Protein AF-0000000076750745 (afdb_homodimer)

Nearest PDB structures (foldseek):
  6yj4-assembly1_P  TM=2.856E-01  e=3.333E-02  Yarrowia lipolytica
  6yj4-assembly1_P  TM=2.856E-01  e=1.230E-02  Yarrowia lipolytica
  8rx1-assembly1_V  TM=3.783E-01  e=1.691E+00  Homo sapiens
  8qv2-assembly1_a  TM=3.754E-01  e=8.139E+00  Saccharomyces cerevisiae

Organism: NCBI:txid927661

Structure (mmCIF, N/CA/C/O backbone):
data_AF-0000000076750745-model_v1
#
loop_
_entity.id
_entity.type
_entity.pdbx_description
1 polymer 'Uncharacterized protein'
#
loop_
_atom_site.group_PDB
_atom_site.id
_atom_site.type_symbol
_atom_site.label_atom_id
_atom_site.label_alt_id
_atom_site.label_comp_id
_atom_site.label_asym_id
_atom_site.label_entity_id
_atom_site.label_seq_id
_atom_site.pdbx_PDB_ins_code
_atom_site.Cartn_x
_atom_site.Cartn_y
_atom_site.Cartn_z
_atom_site.occupancy
_atom_site.B_iso_or_equiv
_atom_site.auth_seq_id
_atom_site.auth_comp_id
_atom_site.auth_asym_id
_atom_site.auth_atom_id
_atom_site.pdbx_PDB_model_num
ATOM 1 N N . MET A 1 1 ? 36.094 24.234 12.438 1 31.36 1 MET A N 1
ATOM 2 C CA . MET A 1 1 ? 34.812 23.719 12.922 1 31.36 1 MET A CA 1
ATOM 3 C C . MET A 1 1 ? 33.75 24.797 12.875 1 31.36 1 MET A C 1
ATOM 5 O O . MET A 1 1 ? 33.969 25.906 13.367 1 31.36 1 MET A O 1
ATOM 9 N N . ALA A 1 2 ? 32.938 24.812 12 1 45.97 2 ALA A N 1
ATOM 10 C CA . ALA A 1 2 ? 32 25.938 11.82 1 45.97 2 ALA A CA 1
ATOM 11 C C . ALA A 1 2 ? 31.406 26.375 13.148 1 45.97 2 ALA A C 1
ATOM 13 O O . ALA A 1 2 ? 30.969 25.531 13.938 1 45.97 2 ALA A O 1
ATOM 14 N N . ALA A 1 3 ? 31.625 27.594 13.664 1 58.84 3 ALA A N 1
ATOM 15 C CA . ALA A 1 3 ? 31.141 28.156 14.922 1 58.84 3 ALA A CA 1
ATOM 16 C C . ALA A 1 3 ? 29.672 27.828 15.133 1 58.84 3 ALA A C 1
ATOM 18 O O . ALA A 1 3 ? 28.859 27.906 14.195 1 58.84 3 ALA A O 1
ATOM 19 N N . GLU A 1 4 ? 29.344 27.234 16.266 1 75.62 4 GLU A N 1
ATOM 20 C CA . GLU A 1 4 ? 27.984 26.781 16.562 1 75.62 4 GLU A CA 1
ATOM 21 C C . GLU A 1 4 ? 27.031 27.953 16.75 1 75.62 4 GLU A C 1
ATOM 23 O O . GLU A 1 4 ? 27.422 28.984 17.312 1 75.62 4 GLU A O 1
ATOM 28 N N . ARG A 1 5 ? 25.906 27.906 16.234 1 85.19 5 ARG A N 1
ATOM 29 C CA . ARG A 1 5 ? 24.875 28.938 16.281 1 85.19 5 ARG A CA 1
ATOM 30 C C . ARG A 1 5 ? 24.422 29.203 17.719 1 85.19 5 ARG A C 1
ATOM 32 O O . ARG A 1 5 ? 24.344 28.266 18.531 1 85.19 5 ARG A O 1
ATOM 39 N N . HIS A 1 6 ? 24.266 30.484 18.094 1 91.25 6 HIS A N 1
ATOM 40 C CA . HIS A 1 6 ? 23.719 30.828 19.391 1 91.25 6 HIS A CA 1
ATOM 41 C C . HIS A 1 6 ? 22.203 30.906 19.344 1 91.25 6 HIS A C 1
ATOM 43 O O . HIS A 1 6 ? 21.609 30.922 18.25 1 91.25 6 HIS A O 1
ATOM 49 N N . GLY A 1 7 ? 21.562 30.906 20.641 1 94.88 7 GLY A N 1
ATOM 50 C CA . GLY A 1 7 ? 20.109 30.984 20.75 1 94.88 7 GLY A CA 1
ATOM 51 C C . GLY A 1 7 ? 19.484 29.688 21.25 1 94.88 7 GLY A C 1
ATOM 52 O O . GLY A 1 7 ? 20.125 28.938 21.984 1 94.88 7 GLY A O 1
ATOM 53 N N . VAL A 1 8 ? 18.25 29.5 20.922 1 96.88 8 VAL A N 1
ATOM 54 C CA . VAL A 1 8 ? 17.547 28.297 21.344 1 96.88 8 VAL A CA 1
ATOM 55 C C . VAL A 1 8 ? 18.047 27.094 20.547 1 96.88 8 VAL A C 1
ATOM 57 O O . VAL A 1 8 ? 18.016 27.109 19.312 1 96.88 8 VAL A O 1
ATOM 60 N N . ARG A 1 9 ? 18.531 26.062 21.297 1 96.94 9 ARG A N 1
ATOM 61 C CA . ARG A 1 9 ? 19.156 24.906 20.672 1 96.94 9 ARG A CA 1
ATOM 62 C C . ARG A 1 9 ? 18.703 23.609 21.328 1 96.94 9 ARG A C 1
ATOM 64 O O . ARG A 1 9 ? 18.328 23.594 22.5 1 96.94 9 ARG A O 1
ATOM 71 N N . PHE A 1 10 ? 18.766 22.547 20.5 1 97.62 10 PHE A N 1
ATOM 72 C CA . PHE A 1 10 ? 18.656 21.219 21.094 1 97.62 10 PHE A CA 1
ATOM 73 C C . PHE A 1 10 ? 19.812 20.984 22.078 1 97.62 10 PHE A C 1
ATOM 75 O O . PHE A 1 10 ? 20.875 21.594 21.953 1 97.62 10 PHE A O 1
ATOM 82 N N . PRO A 1 11 ? 19.578 20.156 23.094 1 96.25 11 PRO A N 1
ATOM 83 C CA . PRO A 1 11 ? 20.641 19.922 24.078 1 96.25 11 PRO A CA 1
ATOM 84 C C . PRO A 1 11 ? 21.828 19.156 23.469 1 96.25 11 PRO A C 1
ATOM 86 O O . PRO A 1 11 ? 21.656 18.312 22.594 1 96.25 11 PRO A O 1
ATOM 89 N N . ASP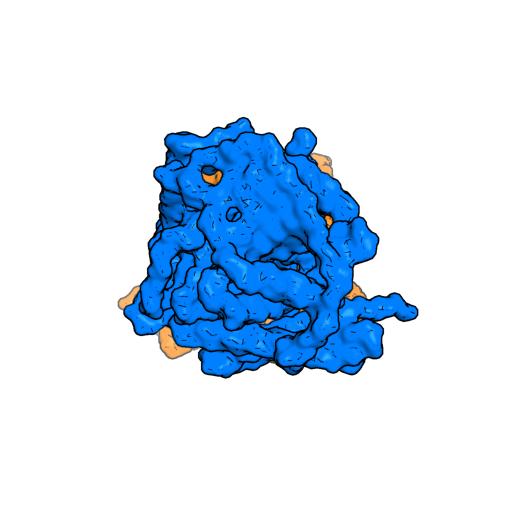 A 1 12 ? 22.922 19.5 23.969 1 93.12 12 ASP A N 1
ATOM 90 C CA . ASP A 1 12 ? 24.141 18.797 23.609 1 93.12 12 ASP A CA 1
ATOM 91 C C . ASP A 1 12 ? 24.391 17.594 24.531 1 93.12 12 ASP A C 1
ATOM 93 O O . ASP A 1 12 ? 24.625 17.781 25.719 1 93.12 12 ASP A O 1
ATOM 97 N N . VAL A 1 13 ? 24.219 16.469 23.969 1 90 13 VAL A N 1
ATOM 98 C CA . VAL A 1 13 ? 24.516 15.242 24.719 1 90 13 VAL A CA 1
ATOM 99 C C . VAL A 1 13 ? 25.766 14.578 24.156 1 90 13 VAL A C 1
ATOM 101 O O . VAL A 1 13 ? 25.734 14 23.062 1 90 13 VAL A O 1
ATOM 104 N N . ASP A 1 14 ? 26.844 14.555 24.875 1 89.25 14 ASP A N 1
ATOM 105 C CA . ASP A 1 14 ? 28.125 13.969 24.5 1 89.25 14 ASP A CA 1
ATOM 106 C C . ASP A 1 14 ? 28.594 14.516 23.141 1 89.25 14 ASP A C 1
ATOM 108 O O . ASP A 1 14 ? 28.984 13.75 22.266 1 89.25 14 ASP A O 1
ATOM 112 N N . GLY A 1 15 ? 28.422 15.742 23.031 1 87.75 15 GLY A N 1
ATOM 113 C CA . GLY A 1 15 ? 28.938 16.422 21.844 1 87.75 15 GLY A CA 1
ATOM 114 C C . GLY A 1 15 ? 28 16.359 20.656 1 87.75 15 GLY A C 1
ATOM 115 O O . GLY A 1 15 ? 28.328 16.844 19.578 1 87.75 15 GLY A O 1
ATOM 116 N N . ARG A 1 16 ? 26.906 15.75 20.859 1 89.19 16 ARG A N 1
ATOM 117 C CA . ARG A 1 16 ? 25.969 15.641 19.75 1 89.19 16 ARG A CA 1
ATOM 118 C C . ARG A 1 16 ? 24.594 16.188 20.125 1 89.19 16 ARG A C 1
ATOM 120 O O . ARG A 1 16 ? 24.125 15.969 21.25 1 89.19 16 ARG A O 1
ATOM 127 N N . ARG A 1 17 ? 23.938 16.953 19.156 1 93.5 17 ARG A N 1
ATOM 128 C CA . ARG A 1 17 ? 22.578 17.453 19.328 1 93.5 17 ARG A CA 1
ATOM 129 C C . ARG A 1 17 ? 21.594 16.641 18.5 1 93.5 17 ARG A C 1
ATOM 131 O O . ARG A 1 17 ? 21.328 16.969 17.344 1 93.5 17 ARG A O 1
ATOM 138 N N . SER A 1 18 ? 21.062 15.617 19.109 1 94.19 18 SER A N 1
ATOM 139 C CA . SER A 1 18 ? 20.109 14.766 18.391 1 94.19 18 SER A CA 1
ATOM 140 C C . SER A 1 18 ? 18.688 15.289 18.516 1 94.19 18 SER A C 1
ATOM 142 O O . SER A 1 18 ? 18.078 15.195 19.578 1 94.19 18 SER A O 1
ATOM 144 N N . SER A 1 19 ? 18.141 15.758 17.391 1 96.75 19 SER A N 1
ATOM 145 C CA . SER A 1 19 ? 16.766 16.219 17.422 1 96.75 19 SER A CA 1
ATOM 146 C C . SER A 1 19 ? 15.789 15.039 17.5 1 96.75 19 SER A C 1
ATOM 148 O O . SER A 1 19 ? 14.719 15.156 18.094 1 96.75 19 SER A O 1
ATOM 150 N N . SER A 1 20 ? 16.156 13.867 16.922 1 95.88 20 SER A N 1
ATOM 151 C CA . SER A 1 20 ? 15.305 12.688 16.969 1 95.88 20 SER A CA 1
ATOM 152 C C . SER A 1 20 ? 15.133 12.18 18.391 1 95.88 20 SER A C 1
ATOM 154 O O . SER A 1 20 ? 14.008 11.953 18.844 1 95.88 20 SER A O 1
ATOM 156 N N . ARG A 1 21 ? 16.234 12.039 19.109 1 96.06 21 ARG A N 1
ATOM 157 C CA . ARG A 1 21 ? 16.172 11.531 20.469 1 96.06 21 ARG A CA 1
ATOM 158 C C . ARG A 1 21 ? 15.438 12.5 21.391 1 96.06 21 ARG A C 1
ATOM 160 O O . ARG A 1 21 ? 14.57 12.094 22.172 1 96.06 21 ARG A O 1
ATOM 167 N N . THR A 1 22 ? 15.773 13.734 21.328 1 97.75 22 THR A N 1
ATOM 168 C CA . THR A 1 22 ? 15.125 14.742 22.156 1 97.75 22 THR A CA 1
ATOM 169 C C . THR A 1 22 ? 13.633 14.828 21.828 1 97.75 22 THR A C 1
ATOM 171 O O . THR A 1 22 ? 12.805 14.945 22.734 1 97.75 22 THR A O 1
ATOM 174 N N . GLY A 1 23 ? 13.336 14.812 20.516 1 98.12 23 GLY A N 1
ATOM 175 C CA . GLY A 1 23 ? 11.93 14.828 20.125 1 98.12 23 GLY A CA 1
ATOM 176 C C . GLY A 1 23 ? 11.141 13.664 20.688 1 98.12 23 GLY A C 1
ATOM 177 O O . GLY A 1 23 ? 10.031 13.852 21.203 1 98.12 23 GLY A O 1
ATOM 178 N N . ALA A 1 24 ? 11.695 12.484 20.578 1 98.12 24 ALA A N 1
ATOM 179 C CA . ALA A 1 24 ? 11.047 11.305 21.141 1 98.12 24 ALA A CA 1
ATOM 180 C C . ALA A 1 24 ? 10.836 11.453 22.641 1 98.12 24 ALA A C 1
ATOM 182 O O . ALA A 1 24 ? 9.781 11.086 23.172 1 98.12 24 ALA A O 1
ATOM 183 N N . ASP A 1 25 ? 11.789 12 23.312 1 98.19 25 ASP A N 1
ATOM 184 C CA . ASP A 1 25 ? 11.711 12.188 24.766 1 98.19 25 ASP A CA 1
ATOM 185 C C . ASP A 1 25 ? 10.625 13.195 25.125 1 98.19 25 ASP A C 1
ATOM 187 O O . ASP A 1 25 ? 9.914 13.023 26.125 1 98.19 25 ASP A O 1
ATOM 191 N N . ILE A 1 26 ? 10.547 14.242 24.406 1 98.75 26 ILE A N 1
ATOM 192 C CA . ILE A 1 26 ? 9.531 15.258 24.641 1 98.75 26 ILE A CA 1
ATOM 193 C C . ILE A 1 26 ? 8.141 14.641 24.5 1 98.75 26 ILE A C 1
ATOM 195 O O . ILE A 1 26 ? 7.27 14.844 25.344 1 98.75 26 ILE A O 1
ATOM 199 N N . VAL A 1 27 ? 7.973 13.875 23.422 1 98.69 27 VAL A N 1
ATOM 200 C CA . VAL A 1 27 ? 6.691 13.211 23.203 1 98.69 27 VAL A CA 1
ATOM 201 C C . VAL A 1 27 ? 6.422 12.219 24.328 1 98.69 27 VAL A C 1
ATOM 203 O O . VAL A 1 27 ? 5.309 12.164 24.859 1 98.69 27 VAL A O 1
ATOM 206 N N . ALA A 1 28 ? 7.41 11.5 24.703 1 98.69 28 ALA A N 1
ATOM 207 C CA . ALA A 1 28 ? 7.27 10.547 25.797 1 98.69 28 ALA A CA 1
ATOM 208 C C . ALA A 1 28 ? 6.875 11.25 27.094 1 98.69 28 ALA A C 1
ATOM 210 O O . ALA A 1 28 ? 5.973 10.797 27.797 1 98.69 28 ALA A O 1
ATOM 211 N N . ASP A 1 29 ? 7.512 12.305 27.406 1 98.75 29 ASP A N 1
ATOM 212 C CA . ASP A 1 29 ? 7.227 13.062 28.625 1 98.75 29 ASP A CA 1
ATOM 213 C C . ASP A 1 29 ? 5.797 13.594 28.609 1 98.75 29 ASP A C 1
ATOM 215 O O . ASP A 1 29 ? 5.156 13.68 29.656 1 98.75 29 ASP A O 1
ATOM 219 N N . SER A 1 30 ? 5.355 13.969 27.484 1 98.81 30 SER A N 1
ATOM 220 C CA . SER A 1 30 ? 3.988 14.469 27.375 1 98.81 30 SER A CA 1
ATOM 221 C C . SER A 1 30 ? 2.971 13.383 27.703 1 98.81 30 SER A C 1
ATOM 223 O O . SER A 1 30 ? 1.852 13.68 28.125 1 98.81 30 SER A O 1
ATOM 225 N N . LEU A 1 31 ? 3.369 12.156 27.562 1 98.56 31 LEU A N 1
ATOM 226 C CA . LEU A 1 31 ? 2.424 11.047 27.641 1 98.56 31 LEU A CA 1
ATOM 227 C C . LEU A 1 31 ? 2.551 10.305 28.969 1 98.56 31 LEU A C 1
ATOM 229 O O . LEU A 1 31 ? 1.67 9.531 29.328 1 98.56 31 LEU A O 1
ATOM 233 N N . VAL A 1 32 ? 3.586 10.508 29.703 1 97.69 32 VAL A N 1
ATOM 234 C CA . VAL A 1 32 ? 3.99 9.633 30.797 1 97.69 32 VAL A CA 1
ATOM 235 C C . VAL A 1 32 ? 2.904 9.609 31.875 1 97.69 32 VAL A C 1
ATOM 237 O O . VAL A 1 32 ? 2.686 8.586 32.531 1 97.69 32 VAL A O 1
ATOM 240 N N . ARG A 1 33 ? 2.193 10.609 32.094 1 96.81 33 ARG A N 1
ATOM 241 C CA . ARG A 1 33 ? 1.209 10.688 33.156 1 96.81 33 ARG A CA 1
ATOM 242 C C . ARG A 1 33 ? -0.161 10.219 32.688 1 96.81 33 ARG A C 1
ATOM 244 O O . ARG A 1 33 ? -1.063 10 33.5 1 96.81 33 ARG A O 1
ATOM 251 N N . VAL A 1 34 ? -0.318 9.992 31.422 1 97.69 34 VAL A N 1
ATOM 252 C CA . VAL A 1 34 ? -1.638 9.664 30.891 1 97.69 34 VAL A CA 1
ATOM 253 C C . VAL A 1 34 ? -1.63 8.242 30.328 1 97.69 34 VAL A C 1
ATOM 255 O O . VAL A 1 34 ? -2.672 7.59 30.266 1 97.69 34 VAL A O 1
ATOM 258 N N . ASP A 1 35 ? -0.574 7.82 29.766 1 97.19 35 ASP A N 1
ATOM 259 C CA . ASP A 1 35 ? -0.369 6.5 29.188 1 97.19 35 ASP A CA 1
ATOM 260 C C . ASP A 1 35 ? 1.098 6.082 29.266 1 97.19 35 ASP A C 1
ATOM 262 O O . ASP A 1 35 ? 1.852 6.238 28.312 1 97.19 35 ASP A O 1
ATOM 266 N N . GLY A 1 36 ? 1.406 5.461 30.344 1 97.31 36 GLY A N 1
ATOM 267 C CA . GLY A 1 36 ? 2.787 5.09 30.609 1 97.31 36 GLY A CA 1
ATOM 268 C C . GLY A 1 36 ? 3.363 4.133 29.594 1 97.31 36 GLY A C 1
ATOM 269 O O . GLY A 1 36 ? 4.543 4.227 29.234 1 97.31 36 GLY A O 1
ATOM 270 N N . ARG A 1 37 ? 2.594 3.252 29.141 1 96.44 37 ARG A N 1
ATOM 271 C CA . ARG A 1 37 ? 3.041 2.281 28.156 1 96.44 37 ARG A CA 1
ATOM 272 C C . ARG A 1 37 ? 3.412 2.969 26.844 1 96.44 37 ARG A C 1
ATOM 274 O O . ARG A 1 37 ? 4.473 2.699 26.266 1 96.44 37 ARG A O 1
ATOM 281 N N . LEU A 1 38 ? 2.551 3.812 26.359 1 96.88 38 LEU A N 1
ATOM 282 C CA . LEU A 1 38 ? 2.807 4.562 25.125 1 96.88 38 LEU A CA 1
ATOM 283 C C . LEU A 1 38 ? 4.047 5.441 25.281 1 96.88 38 LEU A C 1
ATOM 285 O O . LEU A 1 38 ? 4.848 5.555 24.344 1 96.88 38 LEU A O 1
ATOM 289 N N . ALA A 1 39 ? 4.195 6.043 26.438 1 98.25 39 ALA A N 1
ATOM 290 C CA . ALA A 1 39 ? 5.371 6.859 26.719 1 98.25 39 ALA A CA 1
ATOM 291 C C . ALA A 1 39 ? 6.648 6.027 26.641 1 98.25 39 ALA A C 1
ATOM 293 O O . ALA A 1 39 ? 7.645 6.465 26.062 1 98.25 39 ALA A O 1
ATOM 294 N N . GLY A 1 40 ? 6.582 4.855 27.219 1 97.88 40 GLY A N 1
ATOM 295 C CA . GLY A 1 40 ? 7.727 3.953 27.156 1 97.88 40 GLY A CA 1
ATOM 296 C C . GLY A 1 40 ? 8.086 3.537 25.75 1 97.88 40 GLY A C 1
ATOM 297 O O . GLY A 1 40 ? 9.266 3.492 25.391 1 97.88 40 GLY A O 1
ATOM 298 N N . GLN A 1 41 ? 7.113 3.268 24.969 1 96.44 41 GLN A N 1
ATOM 299 C CA . GLN A 1 41 ? 7.328 2.881 23.578 1 96.44 41 GLN A CA 1
ATOM 300 C C . GLN A 1 41 ? 7.988 4.012 22.781 1 96.44 41 GLN A C 1
ATOM 302 O O . GLN A 1 41 ? 8.906 3.771 22 1 96.44 41 GLN A O 1
ATOM 307 N N . ALA A 1 42 ? 7.52 5.219 22.969 1 96.94 42 ALA A N 1
ATOM 308 C CA . ALA A 1 42 ? 8.102 6.371 22.281 1 96.94 42 ALA A CA 1
ATOM 309 C C . ALA A 1 42 ? 9.562 6.574 22.703 1 96.94 42 ALA A C 1
ATOM 311 O O . ALA A 1 42 ? 10.422 6.828 21.859 1 96.94 42 ALA A O 1
ATOM 312 N N . ARG A 1 43 ? 9.812 6.414 23.938 1 96.19 43 ARG A N 1
ATOM 313 C CA . ARG A 1 43 ? 11.148 6.629 24.484 1 96.19 43 ARG A CA 1
ATOM 314 C C . ARG A 1 43 ? 12.133 5.59 23.953 1 96.19 43 ARG A C 1
ATOM 316 O O . ARG A 1 43 ? 13.312 5.891 23.75 1 96.19 43 ARG A O 1
ATOM 323 N N . GLN A 1 44 ? 11.633 4.457 23.641 1 96 44 GLN A N 1
ATOM 324 C CA . GLN A 1 44 ? 12.508 3.352 23.266 1 96 44 GLN A CA 1
ATOM 325 C C . GLN A 1 44 ? 12.523 3.158 21.75 1 96 44 GLN A C 1
ATOM 327 O O . GLN A 1 44 ? 13.172 2.24 21.25 1 96 44 GLN A O 1
ATOM 332 N N . ALA A 1 45 ? 11.82 3.986 21.109 1 93.25 45 ALA A N 1
ATOM 333 C CA . ALA A 1 45 ? 11.766 3.818 19.656 1 93.25 45 ALA A CA 1
ATOM 334 C C . ALA A 1 45 ? 13.156 3.939 19.031 1 93.25 45 ALA A C 1
ATOM 336 O O . ALA A 1 45 ? 13.859 4.926 19.266 1 93.25 45 ALA A O 1
ATOM 337 N N . THR A 1 46 ? 13.578 2.949 18.234 1 92.38 46 THR A N 1
ATOM 338 C CA . THR A 1 46 ? 14.906 2.961 17.625 1 92.38 46 THR A CA 1
ATOM 339 C C . THR A 1 46 ? 14.844 3.531 16.219 1 92.38 46 THR A C 1
ATOM 341 O O . THR A 1 46 ? 15.859 3.975 15.672 1 92.38 46 THR A O 1
ATOM 344 N N . GLU A 1 47 ? 13.688 3.551 15.586 1 93.38 47 GLU A N 1
ATOM 345 C CA . GLU A 1 47 ? 13.477 4.121 14.258 1 93.38 47 GLU A CA 1
ATOM 346 C C . GLU A 1 47 ? 12.492 5.281 14.305 1 93.38 47 GLU A C 1
ATOM 348 O O . GLU A 1 47 ? 11.477 5.273 13.602 1 93.38 47 GLU A O 1
ATOM 353 N N . TRP A 1 48 ? 12.891 6.332 15.016 1 95.12 48 TRP A N 1
ATOM 354 C CA . TRP A 1 48 ? 11.984 7.449 15.289 1 95.12 48 TRP A CA 1
ATOM 355 C C . TRP A 1 48 ? 11.539 8.125 14 1 95.12 48 TRP A C 1
ATOM 357 O O . TRP A 1 48 ? 10.367 8.469 13.844 1 95.12 48 TRP A O 1
ATOM 367 N N . ARG A 1 49 ? 12.398 8.266 13.078 1 92.44 49 ARG A N 1
ATOM 368 C CA . ARG A 1 49 ? 12.094 8.953 11.828 1 92.44 49 ARG A CA 1
ATOM 369 C C . ARG A 1 49 ? 11.031 8.195 11.031 1 92.44 49 ARG A C 1
ATOM 371 O O . ARG A 1 49 ? 10.25 8.797 10.305 1 92.44 49 ARG A O 1
ATOM 378 N N . LYS A 1 50 ? 10.977 6.938 11.32 1 87.94 50 LYS A N 1
ATOM 379 C CA . LYS A 1 50 ? 10.031 6.09 10.602 1 87.94 50 LYS A CA 1
ATOM 380 C C . LYS A 1 50 ? 8.711 5.969 11.375 1 87.94 50 LYS A C 1
ATOM 382 O O . LYS A 1 50 ? 7.645 5.875 10.766 1 87.94 50 LYS A O 1
ATOM 387 N N . ASP A 1 51 ? 8.844 6.035 12.68 1 92.06 51 ASP A N 1
ATOM 388 C CA . ASP A 1 51 ? 7.699 5.582 13.477 1 92.06 51 ASP A CA 1
ATOM 389 C C . ASP A 1 51 ? 7.004 6.758 14.156 1 92.06 51 ASP A C 1
ATOM 391 O O . ASP A 1 51 ? 5.926 6.598 14.734 1 92.06 51 ASP A O 1
ATOM 395 N N . TYR A 1 52 ? 7.492 7.957 14.078 1 96.38 52 TYR A N 1
ATOM 396 C CA . TYR A 1 52 ? 7.031 9.078 14.891 1 96.38 52 TYR A CA 1
ATOM 397 C C . TYR A 1 52 ? 5.551 9.352 14.648 1 96.38 52 TYR A C 1
ATOM 399 O O . TYR A 1 52 ? 4.824 9.734 15.57 1 96.38 52 TYR A O 1
ATOM 407 N N . ALA A 1 53 ? 5.133 9.133 13.43 1 94.5 53 ALA A N 1
ATOM 408 C CA . ALA A 1 53 ? 3.768 9.5 13.062 1 94.5 53 ALA A CA 1
ATOM 409 C C . ALA A 1 53 ? 2.75 8.734 13.898 1 94.5 53 ALA A C 1
ATOM 411 O O . ALA A 1 53 ? 1.721 9.281 14.297 1 94.5 53 ALA A O 1
ATOM 412 N N . GLU A 1 54 ? 3.025 7.527 14.188 1 94.88 54 GLU A N 1
ATOM 413 C CA . GLU A 1 54 ? 2.119 6.699 14.977 1 94.88 54 GLU A CA 1
ATOM 414 C C . GLU A 1 54 ? 2.002 7.219 16.406 1 94.88 54 GLU A C 1
ATOM 416 O O . GLU A 1 54 ? 0.927 7.16 17 1 94.88 54 GLU A O 1
ATOM 421 N N . TYR A 1 55 ? 3.068 7.707 16.922 1 97.38 55 TYR A N 1
ATOM 422 C CA . TYR A 1 55 ? 3.064 8.211 18.281 1 97.38 55 TYR A CA 1
ATOM 423 C C . TYR A 1 55 ? 2.311 9.531 18.375 1 97.38 55 TYR A C 1
ATOM 425 O O . TYR A 1 55 ? 1.613 9.781 19.359 1 97.38 55 TYR A O 1
ATOM 433 N N . PHE A 1 56 ? 2.479 10.344 17.391 1 98.12 56 PHE A N 1
ATOM 434 C CA . PHE A 1 56 ? 1.727 11.594 17.359 1 98.12 56 PHE A CA 1
ATOM 435 C C . PHE A 1 56 ? 0.23 11.32 17.266 1 98.12 56 PHE A C 1
ATOM 437 O O . PHE A 1 56 ? -0.569 11.961 17.953 1 98.12 56 PHE A O 1
ATOM 444 N N . ALA A 1 57 ? -0.143 10.383 16.438 1 97.44 57 ALA A N 1
ATOM 445 C CA . ALA A 1 57 ? -1.548 10.008 16.312 1 97.44 57 ALA A CA 1
ATOM 446 C C . ALA A 1 57 ? -2.084 9.422 17.625 1 97.44 57 ALA A C 1
ATOM 448 O O . ALA A 1 57 ? -3.193 9.758 18.047 1 97.44 57 ALA A O 1
ATOM 449 N N . ALA A 1 58 ? -1.303 8.555 18.219 1 97.75 58 ALA A N 1
ATOM 450 C CA . ALA A 1 58 ? -1.71 7.957 19.5 1 97.75 58 ALA A CA 1
ATOM 451 C C . ALA A 1 58 ? -1.867 9.023 20.578 1 97.75 58 ALA A C 1
ATOM 453 O O . ALA A 1 58 ? -2.768 8.938 21.422 1 97.75 58 ALA A O 1
ATOM 454 N N . SER A 1 59 ? -0.954 9.945 20.578 1 98.31 59 SER A N 1
ATOM 455 C CA . SER A 1 59 ? -1.053 11.062 21.516 1 98.31 59 SER A CA 1
ATOM 456 C C . SER A 1 59 ? -2.367 11.82 21.328 1 98.31 59 SER A C 1
ATOM 458 O O . SER A 1 59 ? -3.037 12.156 22.312 1 98.31 59 SER A O 1
ATOM 460 N N . THR A 1 60 ? -2.734 12.086 20.109 1 98.31 60 THR A N 1
ATOM 461 C CA . THR A 1 60 ? -3.992 12.766 19.828 1 98.31 60 THR A CA 1
ATOM 462 C C . THR A 1 60 ? -5.18 11.914 20.266 1 98.31 60 THR A C 1
ATOM 464 O O . THR A 1 60 ? -6.156 12.438 20.812 1 98.31 60 THR A O 1
ATOM 467 N N . ARG A 1 61 ? -5.09 10.633 20.078 1 97.62 61 ARG A N 1
ATOM 468 C CA . ARG A 1 61 ? -6.152 9.719 20.5 1 97.62 61 ARG A CA 1
ATOM 469 C C . ARG A 1 61 ? -6.398 9.82 22 1 97.62 61 ARG A C 1
ATOM 471 O O . ARG A 1 61 ? -7.543 9.945 22.438 1 97.62 61 ARG A O 1
ATOM 478 N N . VAL A 1 62 ? -5.359 9.781 22.766 1 97.5 62 VAL A N 1
ATOM 479 C CA . VAL A 1 62 ? -5.457 9.789 24.219 1 97.5 62 VAL A CA 1
ATOM 480 C C . VAL A 1 62 ? -5.992 11.133 24.688 1 97.5 62 VAL A C 1
ATOM 482 O O . VAL A 1 62 ? -6.648 11.219 25.734 1 97.5 62 VAL A O 1
ATOM 485 N N . SER A 1 63 ? -5.852 12.156 23.891 1 97.88 63 SER A N 1
ATOM 486 C CA . SER A 1 63 ? -6.316 13.492 24.234 1 97.88 63 SER A CA 1
ATOM 487 C C . SER A 1 63 ? -7.832 13.602 24.109 1 97.88 63 SER A C 1
ATOM 489 O O . SER A 1 63 ? -8.406 14.664 24.344 1 97.88 63 SER A O 1
ATOM 491 N N . ALA A 1 64 ? -8.477 12.531 23.734 1 97.38 64 ALA A N 1
ATOM 492 C CA . ALA A 1 64 ? -9.938 12.531 23.719 1 97.38 64 ALA A CA 1
ATOM 493 C C . ALA A 1 64 ? -10.508 12.836 25.094 1 97.38 64 ALA A C 1
ATOM 495 O O . ALA A 1 64 ? -11.57 13.438 25.219 1 97.38 64 ALA A O 1
ATOM 496 N N . LEU A 1 65 ? -9.836 12.375 26.125 1 96.38 65 LEU A N 1
ATOM 497 C CA . LEU A 1 65 ? -10.188 12.805 27.469 1 96.38 65 LEU A CA 1
ATOM 498 C C . LEU A 1 65 ? -9.641 14.195 27.766 1 96.38 65 LEU A C 1
ATOM 500 O O . LEU A 1 65 ? -8.438 14.445 27.641 1 96.38 65 LEU A O 1
ATOM 504 N N . ALA A 1 66 ? -10.547 15.07 28.188 1 95.81 66 ALA A N 1
ATOM 505 C CA . ALA A 1 66 ? -10.211 16.484 28.344 1 95.81 66 ALA A CA 1
ATOM 506 C C . ALA A 1 66 ? -9.031 16.656 29.297 1 95.81 66 ALA A C 1
ATOM 508 O O . ALA A 1 66 ? -8.109 17.422 29.016 1 95.81 66 ALA A O 1
ATOM 509 N N . LYS A 1 67 ? -9.078 16 30.375 1 95.88 67 LYS A N 1
ATOM 510 C CA . LYS A 1 67 ? -8.008 16.125 31.359 1 95.88 67 LYS A CA 1
ATOM 511 C C . LYS A 1 67 ? -6.668 15.688 30.781 1 95.88 67 LYS A C 1
ATOM 513 O O . LYS A 1 67 ? -5.633 16.281 31.078 1 95.88 67 LYS A O 1
ATOM 518 N N . ASP A 1 68 ? -6.695 14.68 29.953 1 97.94 68 ASP A N 1
ATOM 519 C CA . ASP A 1 68 ? -5.469 14.164 29.359 1 97.94 68 ASP A CA 1
ATOM 520 C C . ASP A 1 68 ? -4.945 15.117 28.281 1 97.94 68 ASP A C 1
ATOM 522 O O . ASP A 1 68 ? -3.732 15.266 28.109 1 97.94 68 ASP A O 1
ATOM 526 N N . SER A 1 69 ? -5.871 15.703 27.547 1 98.31 69 SER A N 1
ATOM 527 C CA . SER A 1 69 ? -5.477 16.719 26.562 1 98.31 69 SER A CA 1
ATOM 528 C C . SER A 1 69 ? -4.66 17.828 27.219 1 98.31 69 SER A C 1
ATOM 530 O O . SER A 1 69 ? -3.574 18.156 26.734 1 98.31 69 SER A O 1
ATOM 532 N N . VAL A 1 70 ? -5.113 18.328 28.297 1 98.31 70 VAL A N 1
ATOM 533 C CA . VAL A 1 70 ? -4.449 19.422 29 1 98.31 70 VAL A CA 1
ATOM 534 C C . VAL A 1 70 ? -3.123 18.922 29.578 1 98.31 70 VAL A C 1
ATOM 536 O O . VAL A 1 70 ? -2.104 19.609 29.484 1 98.31 70 VAL A O 1
ATOM 539 N N . ALA A 1 71 ? -3.146 17.734 30.141 1 98.62 71 ALA A N 1
ATOM 540 C CA . ALA A 1 71 ? -1.934 17.188 30.734 1 98.62 71 ALA A CA 1
ATOM 541 C C . ALA A 1 71 ? -0.845 16.984 29.688 1 98.62 71 ALA A C 1
ATOM 543 O O . ALA A 1 71 ? 0.325 17.281 29.922 1 98.62 71 ALA A O 1
ATOM 544 N N . ILE A 1 72 ? -1.201 16.469 28.578 1 98.81 72 ILE A N 1
ATOM 545 C CA . ILE A 1 72 ? -0.259 16.234 27.484 1 98.81 72 ILE A CA 1
ATOM 546 C C . ILE A 1 72 ? 0.371 17.547 27.047 1 98.81 72 ILE A C 1
ATOM 548 O O . ILE A 1 72 ? 1.593 17.641 26.906 1 98.81 72 ILE A O 1
ATOM 552 N N . ALA A 1 73 ? -0.48 18.547 26.828 1 98.75 73 ALA A N 1
ATOM 553 C CA . ALA A 1 73 ? 0.002 19.844 26.391 1 98.75 73 ALA A CA 1
ATOM 554 C C . ALA A 1 73 ? 0.94 20.469 27.422 1 98.75 73 ALA A C 1
ATOM 556 O O . ALA A 1 73 ? 2.008 20.969 27.078 1 98.75 73 ALA A O 1
ATOM 557 N N . GLU A 1 74 ? 0.565 20.359 28.672 1 98.62 74 GLU A N 1
ATOM 558 C CA . GLU A 1 74 ? 1.342 20.953 29.75 1 98.62 74 GLU A CA 1
ATOM 559 C C . GLU A 1 74 ? 2.707 20.281 29.875 1 98.62 74 GLU A C 1
ATOM 561 O O . GLU A 1 74 ? 3.736 20.953 29.906 1 98.62 74 GLU A O 1
ATOM 566 N N . HIS A 1 75 ? 2.672 19.016 29.906 1 98.69 75 HIS A N 1
ATOM 567 C CA . HIS A 1 75 ? 3.914 18.281 30.156 1 98.69 75 HIS A CA 1
ATOM 568 C C . HIS A 1 75 ? 4.785 18.25 28.906 1 98.69 75 HIS A C 1
ATOM 570 O O . HIS A 1 75 ? 6.016 18.219 29 1 98.69 75 HIS A O 1
ATOM 576 N N . GLY A 1 76 ? 4.141 18.219 27.766 1 98.75 76 GLY A N 1
ATOM 577 C CA . GLY A 1 76 ? 4.914 18.312 26.547 1 98.75 76 GLY A CA 1
ATOM 578 C C . GLY A 1 76 ? 5.676 19.625 26.422 1 98.75 76 GLY A C 1
ATOM 579 O O . GLY A 1 76 ? 6.887 19.625 26.172 1 98.75 76 GLY A O 1
ATOM 580 N N . LEU A 1 77 ? 4.988 20.734 26.594 1 98.56 77 LEU A N 1
ATOM 581 C CA . LEU A 1 77 ? 5.633 22.047 26.516 1 98.56 77 LEU A CA 1
ATOM 582 C C . LEU A 1 77 ? 6.699 22.188 27.594 1 98.56 77 LEU A C 1
ATOM 584 O O . LEU A 1 77 ? 7.785 22.719 27.344 1 98.56 77 LEU A O 1
ATOM 588 N N . GLN A 1 78 ? 6.379 21.703 28.781 1 98.38 78 GLN A N 1
ATOM 589 C CA . GLN A 1 78 ? 7.348 21.781 29.875 1 98.38 78 GLN A CA 1
ATOM 590 C C . GLN A 1 78 ? 8.609 21 29.547 1 98.38 78 GLN A C 1
ATOM 592 O O . GLN A 1 78 ? 9.727 21.453 29.797 1 98.38 78 GLN A O 1
ATOM 597 N N . SER A 1 79 ? 8.422 19.797 29.016 1 98.75 79 SER A N 1
ATOM 598 C CA . SER A 1 79 ? 9.562 18.984 28.641 1 98.75 79 SER A CA 1
ATOM 599 C C . SER A 1 79 ? 10.43 19.688 27.594 1 98.75 79 SER A C 1
ATOM 601 O O . SER A 1 79 ? 11.664 19.672 27.688 1 98.75 79 SER A O 1
ATOM 603 N N . ALA A 1 80 ? 9.797 20.281 26.594 1 98.75 80 ALA A N 1
ATOM 604 C CA . ALA A 1 80 ? 10.547 21.016 25.578 1 98.75 80 ALA A CA 1
ATOM 605 C C . ALA A 1 80 ? 11.359 22.141 26.203 1 98.75 80 ALA A C 1
ATOM 607 O O . ALA A 1 80 ? 12.539 22.312 25.891 1 98.75 80 ALA A O 1
ATOM 608 N N . TRP A 1 81 ? 10.734 22.844 27.094 1 98.25 81 TRP A N 1
ATOM 609 C CA . TRP A 1 81 ? 11.383 23.953 27.781 1 98.25 81 TRP A CA 1
ATOM 610 C C . TRP A 1 81 ? 12.531 23.453 28.656 1 98.25 81 TRP A C 1
ATOM 612 O O . TRP A 1 81 ? 13.57 24.109 28.766 1 98.25 81 TRP A O 1
ATOM 622 N N . ASP A 1 82 ? 12.391 22.328 29.25 1 98.06 82 ASP A N 1
ATOM 623 C CA . ASP A 1 82 ? 13.391 21.766 30.156 1 98.06 82 ASP A CA 1
ATOM 624 C C . ASP A 1 82 ? 14.578 21.188 29.391 1 98.06 82 ASP A C 1
ATOM 626 O O . ASP A 1 82 ? 15.703 21.203 29.875 1 98.06 82 ASP A O 1
ATOM 630 N N . ARG A 1 83 ? 14.312 20.672 28.281 1 97.75 83 ARG A N 1
ATOM 631 C CA . ARG A 1 83 ? 15.344 19.922 27.578 1 97.75 83 ARG A CA 1
ATOM 632 C C . ARG A 1 83 ? 16.141 20.812 26.641 1 97.75 83 ARG A C 1
ATOM 634 O O . ARG A 1 83 ? 17.359 20.656 26.5 1 97.75 83 ARG A O 1
ATOM 641 N N . LEU A 1 84 ? 15.422 21.672 25.891 1 98.25 84 LEU A N 1
ATOM 642 C CA . LEU A 1 84 ? 16.172 22.578 25.016 1 98.25 84 LEU A CA 1
ATOM 643 C C . LEU A 1 84 ? 16.859 23.656 25.828 1 98.25 84 LEU A C 1
ATOM 645 O O . LEU A 1 84 ? 16.531 23.875 27 1 98.25 84 LEU A O 1
ATOM 649 N N . VAL A 1 85 ? 17.906 24.297 25.172 1 97.19 85 VAL A N 1
ATOM 650 C CA . VAL A 1 85 ? 18.75 25.234 25.906 1 97.19 85 VAL A CA 1
ATOM 651 C C . VAL A 1 85 ? 18.844 26.562 25.141 1 97.19 85 VAL A C 1
ATOM 653 O O . VAL A 1 85 ? 18.562 26.609 23.938 1 97.19 85 VAL A O 1
ATOM 656 N N . PHE A 1 86 ? 19.094 27.547 25.828 1 95.88 86 PHE A N 1
ATOM 657 C CA . PHE A 1 86 ? 19.609 28.766 25.219 1 95.88 86 PHE A CA 1
ATOM 658 C C . PHE A 1 86 ? 21.125 28.797 25.281 1 95.88 86 PHE A C 1
ATOM 660 O O . PHE A 1 86 ? 21.703 28.766 26.359 1 95.88 86 PHE A O 1
ATOM 667 N N . ARG A 1 87 ? 21.719 28.844 24.188 1 95 87 ARG A N 1
ATOM 668 C CA . ARG A 1 87 ? 23.156 28.969 24.094 1 95 87 ARG A CA 1
ATOM 669 C C . ARG A 1 87 ? 23.578 30.422 23.891 1 95 87 ARG A C 1
ATOM 671 O O . ARG A 1 87 ? 23.312 31 22.828 1 95 87 ARG A O 1
ATOM 678 N N . GLY A 1 88 ? 24.266 30.891 24.812 1 89.94 88 GLY A N 1
ATOM 679 C CA . GLY A 1 88 ? 24.734 32.281 24.719 1 89.94 88 GLY A CA 1
ATOM 680 C C . GLY A 1 88 ? 25.938 32.438 23.812 1 89.94 88 GLY A C 1
ATOM 681 O O . GLY A 1 88 ? 26.5 31.438 23.344 1 89.94 88 GLY A O 1
ATOM 682 N N . ALA A 1 89 ? 26.188 33.719 23.562 1 85.44 89 ALA A N 1
ATOM 683 C CA . ALA A 1 89 ? 27.344 34 22.719 1 85.44 89 ALA A CA 1
ATOM 684 C C . ALA A 1 89 ? 28.625 33.469 23.312 1 85.44 89 ALA A C 1
ATOM 686 O O . ALA A 1 89 ? 29.562 33.125 22.578 1 85.44 89 ALA A O 1
ATOM 687 N N . ASP A 1 90 ? 28.641 33.344 24.625 1 87.31 90 ASP A N 1
ATOM 688 C CA . ASP A 1 90 ? 29.828 32.844 25.312 1 87.31 90 ASP A CA 1
ATOM 689 C C . ASP A 1 90 ? 29.875 31.328 25.328 1 87.31 90 ASP A C 1
ATOM 691 O O . ASP A 1 90 ? 30.797 30.719 25.859 1 87.31 90 ASP A O 1
ATOM 695 N N . GLY A 1 91 ? 28.828 30.719 24.844 1 88.44 91 GLY A N 1
ATOM 696 C CA . GLY A 1 91 ? 28.812 29.266 24.734 1 88.44 91 GLY A CA 1
ATOM 697 C C . GLY A 1 91 ? 28.062 28.609 25.875 1 88.44 91 GLY A C 1
ATOM 698 O O . GLY A 1 91 ? 27.797 27.406 25.828 1 88.44 91 GLY A O 1
ATOM 699 N N . THR A 1 92 ? 27.75 29.406 26.875 1 91.38 92 THR A N 1
ATOM 700 C CA . THR A 1 92 ? 27.031 28.859 28.016 1 91.38 92 THR A CA 1
ATOM 701 C C . THR A 1 92 ? 25.641 28.375 27.594 1 91.38 92 THR A C 1
ATOM 703 O O . THR A 1 92 ? 24.922 29.094 26.891 1 91.38 92 THR A O 1
ATOM 706 N N . GLN A 1 93 ? 25.312 27.188 28.016 1 94 93 GLN A N 1
ATOM 707 C CA . GLN A 1 93 ? 24.016 26.609 27.719 1 94 93 GLN A CA 1
ATOM 708 C C . GLN A 1 93 ? 23.172 26.484 28.969 1 94 93 GLN A C 1
ATOM 710 O O . GLN A 1 93 ? 23.609 25.922 29.984 1 94 93 GLN A O 1
ATOM 715 N N . THR A 1 94 ? 22.016 27.047 28.922 1 94.62 94 THR A N 1
ATOM 716 C CA . THR A 1 94 ? 21.078 27.031 30.031 1 94.62 94 THR A CA 1
ATOM 717 C C . THR A 1 94 ? 19.719 26.5 29.594 1 94.62 94 THR A C 1
ATOM 719 O O . THR A 1 94 ? 19.172 26.969 28.578 1 94.62 94 THR A O 1
ATOM 722 N N . PRO A 1 95 ? 19.156 25.547 30.359 1 95.25 95 PRO A N 1
ATOM 723 C CA . PRO A 1 95 ? 17.797 25.125 30.016 1 95.25 95 PRO A CA 1
ATOM 724 C C . PRO A 1 95 ? 16.828 26.297 29.891 1 95.25 95 PRO A C 1
ATOM 726 O O . PRO A 1 95 ? 16.906 27.25 30.672 1 95.25 95 PRO A O 1
ATOM 729 N N . LEU A 1 96 ? 15.992 26.281 28.953 1 95.62 96 LEU A N 1
ATOM 730 C CA . LEU A 1 96 ? 15.133 27.422 28.625 1 95.62 96 LEU A CA 1
ATOM 731 C C . LEU A 1 96 ? 14.273 27.797 29.828 1 95.62 96 LEU A C 1
ATOM 733 O O . LEU A 1 96 ? 13.992 28.984 30.047 1 95.62 96 LEU A O 1
ATOM 737 N N . THR A 1 97 ? 13.82 26.781 30.562 1 95.25 97 THR A N 1
ATOM 738 C CA . THR A 1 97 ? 13 27.031 31.734 1 95.25 97 THR A CA 1
ATOM 739 C C . THR A 1 97 ? 13.719 27.969 32.719 1 95.25 97 THR A C 1
ATOM 741 O O . THR A 1 97 ? 13.133 28.922 33.219 1 95.25 97 THR A O 1
ATOM 744 N N . ALA A 1 98 ? 14.961 27.688 32.938 1 93.75 98 ALA A N 1
ATOM 745 C CA . ALA A 1 98 ? 15.766 28.5 33.844 1 93.75 98 ALA A CA 1
ATOM 746 C C . ALA A 1 98 ? 16.141 29.828 33.219 1 93.75 98 ALA A C 1
ATOM 748 O O . ALA A 1 98 ? 16.109 30.875 33.875 1 93.75 98 ALA A O 1
ATOM 749 N N . TRP A 1 99 ? 16.438 29.734 32.031 1 92.62 99 TRP A N 1
ATOM 750 C CA . TRP A 1 99 ? 16.875 30.906 31.312 1 92.62 99 TRP A CA 1
ATOM 751 C C . TRP A 1 99 ? 15.766 31.953 31.25 1 92.62 99 TRP A C 1
ATOM 753 O O . TRP A 1 99 ? 16.016 33.156 31.438 1 92.62 99 TRP A O 1
ATOM 763 N N . ALA A 1 100 ? 14.531 31.578 31.016 1 90.81 100 ALA A N 1
ATOM 764 C CA . ALA A 1 100 ? 13.398 32.469 30.844 1 90.81 100 ALA A CA 1
ATOM 765 C C . ALA A 1 100 ? 13.031 33.156 32.156 1 90.81 100 ALA A C 1
ATOM 767 O O . ALA A 1 100 ? 12.391 34.219 32.156 1 90.81 100 ALA A O 1
ATOM 768 N N . ARG A 1 101 ? 13.43 32.594 33.219 1 88.69 101 ARG A N 1
ATOM 769 C CA . ARG A 1 101 ? 13.172 33.188 34.5 1 88.69 101 ARG A CA 1
ATOM 770 C C . ARG A 1 101 ? 14.016 34.438 34.719 1 88.69 101 ARG A C 1
ATOM 772 O O . ARG A 1 101 ? 13.594 35.375 35.406 1 88.69 101 ARG A O 1
ATOM 779 N N . ASP A 1 102 ? 15.141 34.344 34.156 1 85.5 102 ASP A N 1
ATOM 780 C CA . ASP A 1 102 ? 16.062 35.469 34.25 1 85.5 102 ASP A CA 1
ATOM 781 C C . ASP A 1 102 ? 16.484 36 32.875 1 85.5 102 ASP A C 1
ATOM 783 O O . ASP A 1 102 ? 17.656 35.969 32.531 1 85.5 102 ASP A O 1
ATOM 787 N N . LEU A 1 103 ? 15.445 36.469 32.25 1 82.25 103 LEU A N 1
ATOM 788 C CA . LEU A 1 103 ? 15.719 36.938 30.891 1 82.25 103 LEU A CA 1
ATOM 789 C C . LEU A 1 103 ? 16.625 38.188 30.922 1 82.25 103 LEU A C 1
ATOM 791 O O . LEU A 1 103 ? 16.281 39.188 31.531 1 82.25 103 LEU A O 1
ATOM 795 N N . PRO A 1 104 ? 17.781 38.031 30.328 1 79.94 104 PRO A N 1
ATOM 796 C CA . PRO A 1 104 ? 18.703 39.156 30.375 1 79.94 104 PRO A CA 1
ATOM 797 C C . PRO A 1 104 ? 18.156 40.406 29.656 1 79.94 104 PRO A C 1
ATOM 799 O O . PRO A 1 104 ? 17.5 40.281 28.641 1 79.94 104 PRO A O 1
ATOM 802 N N . ALA A 1 105 ? 18.562 41.469 30.203 1 82.94 105 ALA A N 1
ATOM 803 C CA . ALA A 1 105 ? 18.172 42.719 29.547 1 82.94 105 ALA A CA 1
ATOM 804 C C . ALA A 1 105 ? 19.031 42.969 28.312 1 82.94 105 ALA A C 1
ATOM 806 O O . ALA A 1 105 ? 20.234 42.688 28.312 1 82.94 105 ALA A O 1
ATOM 807 N N . ASP A 1 106 ? 18.406 43.344 27.234 1 88.75 106 ASP A N 1
ATOM 808 C CA . ASP A 1 106 ? 19.062 43.656 25.969 1 88.75 106 ASP A CA 1
ATOM 809 C C . ASP A 1 106 ? 18.266 44.719 25.219 1 88.75 106 ASP A C 1
ATOM 811 O O . ASP A 1 106 ? 17.156 44.469 24.766 1 88.75 106 ASP A O 1
ATOM 815 N N . ASP A 1 107 ? 18.891 45.875 25.031 1 91.06 107 ASP A N 1
ATOM 816 C CA . ASP A 1 107 ? 18.156 47 24.453 1 91.06 107 ASP A CA 1
ATOM 817 C C . ASP A 1 107 ? 18.766 47.406 23.109 1 91.06 107 ASP A C 1
ATOM 819 O O . ASP A 1 107 ? 18.625 48.562 22.688 1 91.06 107 ASP A O 1
ATOM 823 N N . ARG A 1 108 ? 19.344 46.469 22.406 1 91.25 108 ARG A N 1
ATOM 824 C CA . ARG A 1 108 ? 20.094 46.781 21.188 1 91.25 108 ARG A CA 1
ATOM 825 C C . ARG A 1 108 ? 19.141 47.062 20.031 1 91.25 108 ARG A C 1
ATOM 827 O O . ARG A 1 108 ? 19.547 47.688 19.031 1 91.25 108 ARG A O 1
ATOM 834 N N . LEU A 1 109 ? 17.844 46.719 20.172 1 96.88 109 LEU A N 1
ATOM 835 C CA . LEU A 1 109 ? 16.938 46.844 19.047 1 96.88 109 LEU A CA 1
ATOM 836 C C . LEU A 1 109 ? 16.312 48.25 19.016 1 96.88 109 LEU A C 1
ATOM 838 O O . LEU A 1 109 ? 15.945 48.781 20.062 1 96.88 109 LEU A O 1
ATOM 842 N N . THR A 1 110 ? 16.297 48.844 17.875 1 97 110 THR A N 1
ATOM 843 C CA . THR A 1 110 ? 15.578 50.062 17.656 1 97 110 THR A CA 1
ATOM 844 C C . THR A 1 110 ? 14.328 49.812 16.812 1 97 110 THR A C 1
ATOM 846 O O . THR A 1 110 ? 14.125 48.719 16.281 1 97 110 THR A O 1
ATOM 849 N N . THR A 1 111 ? 13.445 50.906 16.734 1 97.5 111 THR A N 1
ATOM 850 C CA . THR A 1 111 ? 12.156 50.75 16.062 1 97.5 111 THR A CA 1
ATOM 851 C C . THR A 1 111 ? 12.125 51.531 14.766 1 97.5 111 THR A C 1
ATOM 853 O O . THR A 1 111 ? 12.578 52.688 14.727 1 97.5 111 THR A O 1
ATOM 856 N N . ALA A 1 112 ? 11.695 50.875 13.766 1 97.69 112 ALA A N 1
ATOM 857 C CA . ALA A 1 112 ? 11.375 51.562 12.516 1 97.69 112 ALA A CA 1
ATOM 858 C C . ALA A 1 112 ? 9.914 51.312 12.125 1 97.69 112 ALA A C 1
ATOM 860 O O . ALA A 1 112 ? 9.273 50.406 12.625 1 97.69 112 ALA A O 1
ATOM 861 N N . HIS A 1 113 ? 9.328 52.219 11.312 1 96.56 113 HIS A N 1
ATOM 862 C CA . HIS A 1 113 ? 7.945 52.031 10.883 1 96.56 113 HIS A CA 1
ATOM 863 C C . HIS A 1 113 ? 7.73 52.562 9.469 1 96.56 113 HIS A C 1
ATOM 865 O O . HIS A 1 113 ? 8.5 53.375 8.984 1 96.56 113 HIS A O 1
ATOM 871 N N . VAL A 1 114 ? 6.855 52.031 8.828 1 97.38 114 VAL A N 1
ATOM 872 C CA . VAL A 1 114 ? 6.305 52.5 7.559 1 97.38 114 VAL A CA 1
ATOM 873 C C . VAL A 1 114 ? 4.812 52.781 7.715 1 97.38 114 VAL A C 1
ATOM 875 O O . VAL A 1 114 ? 4.035 51.906 8.055 1 97.38 114 VAL A O 1
ATOM 878 N N . ASP A 1 115 ? 4.414 54.031 7.445 1 96.81 115 ASP A N 1
ATOM 879 C CA . ASP A 1 115 ? 3 54.406 7.477 1 96.81 115 ASP A CA 1
ATOM 880 C C . ASP A 1 115 ? 2.355 54.219 6.105 1 96.81 115 ASP A C 1
ATOM 882 O O . ASP A 1 115 ? 2.852 54.719 5.102 1 96.81 115 ASP A O 1
ATOM 886 N N . GLY A 1 116 ? 1.335 53.438 6.145 1 95.44 116 GLY A N 1
ATOM 887 C CA . GLY A 1 116 ? 0.605 53.281 4.902 1 95.44 116 GLY A CA 1
ATOM 888 C C . GLY A 1 116 ? -0.13 54.531 4.453 1 95.44 116 GLY A C 1
ATOM 889 O O . GLY A 1 116 ? -0.521 55.344 5.281 1 95.44 116 GLY A O 1
ATOM 890 N N . ASP A 1 117 ? -0.331 54.625 3.092 1 95.19 117 ASP A N 1
ATOM 891 C CA . ASP A 1 117 ? -1.027 55.781 2.543 1 95.19 117 ASP A CA 1
ATOM 892 C C . ASP A 1 117 ? -2.172 55.344 1.628 1 95.19 117 ASP A C 1
ATOM 894 O O . ASP A 1 117 ? -2.777 56.188 0.95 1 95.19 117 ASP A O 1
ATOM 898 N N . ALA A 1 118 ? -2.443 54.156 1.68 1 95.69 118 ALA A N 1
ATOM 899 C CA . ALA A 1 118 ? -3.531 53.688 0.842 1 95.69 118 ALA A CA 1
ATOM 900 C C . ALA A 1 118 ? -4.879 53.844 1.539 1 95.69 118 ALA A C 1
ATOM 902 O O . ALA A 1 118 ? -4.934 54.094 2.746 1 95.69 118 ALA A O 1
ATOM 903 N N . GLU A 1 119 ? -5.891 53.812 0.761 1 96.19 119 GLU A N 1
ATOM 904 C CA . GLU A 1 119 ? -7.238 53.781 1.324 1 96.19 119 GLU A CA 1
ATOM 905 C C . GLU A 1 119 ? -7.531 52.406 1.972 1 96.19 119 GLU A C 1
ATOM 907 O O . GLU A 1 119 ? -7.176 51.375 1.426 1 96.19 119 GLU A O 1
ATOM 912 N N . ARG A 1 120 ? -8.164 52.5 3.08 1 96.56 120 ARG A N 1
ATOM 913 C CA . ARG A 1 120 ? -8.508 51.281 3.824 1 96.56 120 ARG A CA 1
ATOM 914 C C . ARG A 1 120 ? -9.492 50.438 3.047 1 96.56 120 ARG A C 1
ATOM 916 O O . ARG A 1 120 ? -10.508 50.938 2.551 1 96.56 120 ARG A O 1
ATOM 923 N N . LEU A 1 121 ? -9.203 49.156 2.906 1 97.69 121 LEU A N 1
ATOM 924 C CA . LEU A 1 121 ? -10.156 48.188 2.375 1 97.69 121 LEU A CA 1
ATOM 925 C C . LEU A 1 121 ? -11.188 47.812 3.434 1 97.69 121 LEU A C 1
ATOM 927 O O . LEU A 1 121 ? -10.82 47.281 4.5 1 97.69 121 LEU A O 1
ATOM 931 N N . THR A 1 122 ? -12.531 48 3.207 1 97.56 122 THR A N 1
ATOM 932 C CA . THR A 1 122 ? -13.547 47.844 4.238 1 97.56 122 THR A CA 1
ATOM 933 C C . THR A 1 122 ? -14.414 46.625 3.961 1 97.56 122 THR A C 1
ATOM 935 O O . THR A 1 122 ? -15.609 46.625 4.266 1 97.56 122 THR A O 1
ATOM 938 N N . ARG A 1 123 ? -13.859 45.688 3.277 1 98.25 123 ARG A N 1
ATOM 939 C CA . ARG A 1 123 ? -14.547 44.406 3.043 1 98.25 123 ARG A CA 1
ATOM 940 C C . ARG A 1 123 ? -13.547 43.281 2.959 1 98.25 123 ARG A C 1
ATOM 942 O O . ARG A 1 123 ? -12.352 43.5 2.756 1 98.25 123 ARG A O 1
ATOM 949 N N . VAL A 1 124 ? -14.016 42.094 3.158 1 98.5 124 VAL A N 1
ATOM 950 C CA . VAL A 1 124 ? -13.188 40.906 2.98 1 98.5 124 VAL A CA 1
ATOM 951 C C . VAL A 1 124 ? -13.086 40.562 1.496 1 98.5 124 VAL A C 1
ATOM 953 O O . VAL A 1 124 ? -14.109 40.469 0.802 1 98.5 124 VAL A O 1
ATOM 956 N N . GLU A 1 125 ? -11.922 40.406 1.028 1 98.62 125 GLU A N 1
ATOM 957 C CA . GLU A 1 125 ? -11.664 39.938 -0.331 1 98.62 125 GLU A CA 1
ATOM 958 C C . GLU A 1 125 ? -10.812 38.656 -0.331 1 98.62 125 GLU A C 1
ATOM 960 O O . GLU A 1 125 ? -9.797 38.594 0.359 1 98.62 125 GLU A O 1
ATOM 965 N N . VAL A 1 126 ? -11.273 37.625 -1.107 1 98.75 126 VAL A N 1
ATOM 966 C CA . VAL A 1 126 ? -10.57 36.344 -1.168 1 98.75 126 VAL A CA 1
ATOM 967 C C . VAL A 1 126 ? -10.297 36 -2.623 1 98.75 126 VAL A C 1
ATOM 969 O O . VAL A 1 126 ? -11.219 35.656 -3.375 1 98.75 126 VAL A O 1
ATOM 972 N N . PRO A 1 127 ? -9.078 36.062 -3.055 1 98.38 127 PRO A N 1
ATOM 973 C CA . PRO A 1 127 ? -8.766 35.531 -4.387 1 98.38 127 PRO A CA 1
ATOM 974 C C . PRO A 1 127 ? -9.078 34.031 -4.52 1 98.38 127 PRO A C 1
ATOM 976 O O . PRO A 1 127 ? -8.703 33.25 -3.65 1 98.38 127 PRO A O 1
ATOM 979 N N . TYR A 1 128 ? -9.805 33.719 -5.57 1 98.38 128 TYR A N 1
ATOM 980 C CA . TYR A 1 128 ? -10.18 32.344 -5.781 1 98.38 128 TYR A CA 1
ATOM 981 C C . TYR A 1 128 ? -10.414 32.062 -7.258 1 98.38 128 TYR A C 1
ATOM 983 O O . TYR A 1 128 ? -11.328 32.625 -7.867 1 98.38 128 TYR A O 1
ATOM 991 N N . ARG A 1 129 ? -9.523 31.203 -7.828 1 96.75 129 ARG A N 1
ATOM 992 C CA . ARG A 1 129 ? -9.648 30.719 -9.203 1 96.75 129 ARG A CA 1
ATOM 993 C C . ARG A 1 129 ? -9.82 31.875 -10.18 1 96.75 129 ARG A C 1
ATOM 995 O O . ARG A 1 129 ? -10.742 31.875 -11 1 96.75 129 ARG A O 1
ATOM 1002 N N . GLY A 1 130 ? -9.016 32.812 -10.055 1 96.44 130 GLY A N 1
ATOM 1003 C CA . GLY A 1 130 ? -8.945 33.938 -11 1 96.44 130 GLY A CA 1
ATOM 1004 C C . GLY A 1 130 ? -9.922 35.062 -10.68 1 96.44 130 GLY A C 1
ATOM 1005 O O . GLY A 1 130 ? -9.914 36.094 -11.344 1 96.44 130 GLY A O 1
ATOM 1006 N N . GLN A 1 131 ? -10.688 34.812 -9.664 1 97.88 131 GLN A N 1
ATOM 1007 C CA . GLN A 1 131 ? -11.625 35.844 -9.227 1 97.88 131 GLN A CA 1
ATOM 1008 C C . GLN A 1 131 ? -11.289 36.344 -7.824 1 97.88 131 GLN A C 1
ATOM 1010 O O . GLN A 1 131 ? -10.453 35.75 -7.137 1 97.88 131 GLN A O 1
ATOM 1015 N N . VAL A 1 132 ? -11.828 37.469 -7.484 1 98.56 132 VAL A N 1
ATOM 1016 C CA . VAL A 1 132 ? -11.766 37.969 -6.117 1 98.56 132 VAL A CA 1
ATOM 1017 C C . VAL A 1 132 ? -13.164 37.969 -5.5 1 98.56 132 VAL A C 1
ATOM 1019 O O . VAL A 1 132 ? -14.016 38.781 -5.84 1 98.56 132 VAL A O 1
ATOM 1022 N N . LEU A 1 133 ? -13.328 37.094 -4.605 1 98.75 133 LEU A N 1
ATOM 1023 C CA . LEU A 1 133 ? -14.633 36.906 -3.982 1 98.75 133 LEU A CA 1
ATOM 1024 C C . LEU A 1 133 ? -14.859 37.906 -2.861 1 98.75 133 LEU A C 1
ATOM 1026 O O . LEU A 1 133 ? -13.93 38.219 -2.113 1 98.75 133 LEU A O 1
ATOM 1030 N N . HIS A 1 134 ? -16.062 38.5 -2.705 1 98.5 134 HIS A N 1
ATOM 1031 C CA . HIS A 1 134 ? -16.516 39.344 -1.613 1 98.5 134 HIS A CA 1
ATOM 1032 C C . HIS A 1 134 ? -18.031 39.375 -1.507 1 98.5 134 HIS A C 1
ATOM 1034 O O . HIS A 1 134 ? -18.719 38.906 -2.424 1 98.5 134 HIS A O 1
ATOM 1040 N N . GLY A 1 135 ? -18.516 39.781 -0.434 1 97.56 135 GLY A N 1
ATOM 1041 C CA . GLY A 1 135 ? -19.953 39.875 -0.254 1 97.56 135 GLY A CA 1
ATOM 1042 C C . GLY A 1 135 ? -20.672 38.562 -0.529 1 97.56 135 GLY A C 1
ATOM 1043 O O . GLY A 1 135 ? -20.297 37.531 0.003 1 97.56 135 GLY A O 1
ATOM 1044 N N . VAL A 1 136 ? -21.609 38.656 -1.366 1 97.69 136 VAL A N 1
ATOM 1045 C CA . VAL A 1 136 ? -22.516 37.531 -1.634 1 97.69 136 VAL A CA 1
ATOM 1046 C C . VAL A 1 136 ? -21.734 36.406 -2.312 1 97.69 136 VAL A C 1
ATOM 1048 O O . VAL A 1 136 ? -22 35.219 -2.059 1 97.69 136 VAL A O 1
ATOM 1051 N N . ALA A 1 137 ? -20.859 36.781 -3.145 1 98.38 137 ALA A N 1
ATOM 1052 C CA . ALA A 1 137 ? -20.062 35.781 -3.844 1 98.38 137 ALA A CA 1
ATOM 1053 C C . ALA A 1 137 ? -19.219 34.969 -2.867 1 98.38 137 ALA A C 1
ATOM 1055 O O . ALA A 1 137 ? -19.094 33.75 -3.016 1 98.38 137 ALA A O 1
ATOM 1056 N N . LEU A 1 138 ? -18.625 35.625 -1.917 1 98.75 138 LEU A N 1
ATOM 1057 C CA . LEU A 1 138 ? -17.844 34.938 -0.897 1 98.75 138 LEU A CA 1
ATOM 1058 C C . LEU A 1 138 ? -18.734 34.062 -0.019 1 98.75 138 LEU A C 1
ATOM 1060 O O . LEU A 1 138 ? -18.391 32.938 0.313 1 98.75 138 LEU A O 1
ATOM 1064 N N . GLU A 1 139 ? -19.906 34.562 0.312 1 98.5 139 GLU A N 1
ATOM 1065 C CA . GLU A 1 139 ? -20.859 33.812 1.113 1 98.5 139 GLU A CA 1
ATOM 1066 C C . GLU A 1 139 ? -21.266 32.531 0.41 1 98.5 139 GLU A C 1
ATOM 1068 O O . GLU A 1 139 ? -21.344 31.453 1.038 1 98.5 139 GLU A O 1
ATOM 1073 N N . ARG A 1 140 ? -21.5 32.625 -0.833 1 98.5 140 ARG A N 1
ATOM 1074 C CA . ARG A 1 140 ? -21.875 31.469 -1.622 1 98.5 140 ARG A CA 1
ATOM 1075 C C . ARG A 1 140 ? -20.734 30.438 -1.662 1 98.5 140 ARG A C 1
ATOM 1077 O O . ARG A 1 140 ? -20.984 29.234 -1.551 1 98.5 140 ARG A O 1
ATOM 1084 N N . GLN A 1 141 ? -19.562 30.891 -1.828 1 98.75 141 GLN A N 1
ATOM 1085 C CA . GLN A 1 141 ? -18.406 30 -1.897 1 98.75 141 GLN A CA 1
ATOM 1086 C C . GLN A 1 141 ? -18.156 29.312 -0.556 1 98.75 141 GLN A C 1
ATOM 1088 O O . GLN A 1 141 ? -17.781 28.141 -0.511 1 98.75 141 GLN A O 1
ATOM 1093 N N . LEU A 1 142 ? -18.312 30.016 0.531 1 98.81 142 LEU A N 1
ATOM 1094 C CA . LEU A 1 142 ? -18.203 29.422 1.856 1 98.81 142 LEU A CA 1
ATOM 1095 C C . LEU A 1 142 ? -19.188 28.266 2.025 1 98.81 142 LEU A C 1
ATOM 1097 O O . LEU A 1 142 ? -18.828 27.203 2.518 1 98.81 142 LEU A O 1
ATOM 1101 N N . ARG A 1 143 ? -20.406 28.484 1.542 1 98.62 143 ARG A N 1
ATOM 1102 C CA . ARG A 1 143 ? -21.422 27.438 1.615 1 98.62 143 ARG A CA 1
ATOM 1103 C C . ARG A 1 143 ? -21.031 26.234 0.761 1 98.62 143 ARG A C 1
ATOM 1105 O O . ARG A 1 143 ? -21.25 25.078 1.156 1 98.62 143 ARG A O 1
ATOM 1112 N N . GLU A 1 144 ? -20.5 26.531 -0.355 1 98.62 144 GLU A N 1
ATOM 1113 C CA . GLU A 1 144 ? -20.062 25.469 -1.254 1 98.62 144 GLU A CA 1
ATOM 1114 C C . GLU A 1 144 ? -18.922 24.656 -0.638 1 98.62 144 GLU A C 1
ATOM 1116 O O . GLU A 1 144 ? -18.906 23.422 -0.75 1 98.62 144 GLU A O 1
ATOM 1121 N N . TRP A 1 145 ? -17.969 25.328 -0.019 1 98.75 145 TRP A N 1
ATOM 1122 C CA . TRP A 1 145 ? -16.875 24.641 0.638 1 98.75 145 TRP A CA 1
ATOM 1123 C C . TRP A 1 145 ? -17.391 23.75 1.761 1 98.75 145 TRP A C 1
ATOM 1125 O O . TRP A 1 145 ? -16.906 22.625 1.945 1 98.75 145 TRP A O 1
ATOM 1135 N N . VAL A 1 146 ? -18.375 24.188 2.49 1 98.62 146 VAL A N 1
ATOM 1136 C CA . VAL A 1 146 ? -18.953 23.391 3.561 1 98.62 146 VAL A CA 1
ATOM 1137 C C . VAL A 1 146 ? -19.672 22.188 2.967 1 98.62 146 VAL A C 1
ATOM 1139 O O . VAL A 1 146 ? -19.5 21.062 3.432 1 98.62 146 VAL A O 1
ATOM 1142 N N . ARG A 1 147 ? -20.453 22.406 1.932 1 98 147 ARG A N 1
ATOM 1143 C CA . ARG A 1 147 ? -21.219 21.344 1.288 1 98 147 ARG A CA 1
ATOM 1144 C C . ARG A 1 147 ? -20.312 20.25 0.774 1 98 147 ARG A C 1
ATOM 1146 O O . ARG A 1 147 ? -20.641 19.062 0.874 1 98 147 ARG A O 1
ATOM 1153 N N . ARG A 1 148 ? -19.203 20.641 0.297 1 97.25 148 ARG A N 1
ATOM 1154 C CA . ARG A 1 148 ? -18.25 19.688 -0.292 1 97.25 148 ARG A CA 1
ATOM 1155 C C . ARG A 1 148 ? -17.344 19.078 0.773 1 97.25 148 ARG A C 1
ATOM 1157 O O . ARG A 1 148 ? -16.531 18.203 0.477 1 97.25 148 ARG A O 1
ATOM 1164 N N . GLY A 1 149 ? -17.438 19.516 1.99 1 97.19 149 GLY A N 1
ATOM 1165 C CA . GLY A 1 149 ? -16.625 19 3.084 1 97.19 149 GLY A CA 1
ATOM 1166 C C . GLY A 1 149 ? -15.219 19.547 3.1 1 97.19 149 GLY A C 1
ATOM 1167 O O . GLY A 1 149 ? -14.328 18.953 3.711 1 97.19 149 GLY A O 1
ATOM 1168 N N . ILE A 1 150 ? -15 20.688 2.465 1 98.25 150 ILE A N 1
ATOM 1169 C CA . ILE A 1 150 ? -13.68 21.281 2.326 1 98.25 150 ILE A CA 1
ATOM 1170 C C . ILE A 1 150 ? -13.336 22.078 3.586 1 98.25 150 ILE A C 1
ATOM 1172 O O . ILE A 1 150 ? -12.18 22.094 4.02 1 98.25 150 ILE A O 1
ATOM 1176 N N . VAL A 1 151 ? -14.312 22.781 4.18 1 98.38 151 VAL A N 1
ATOM 1177 C CA . VAL A 1 151 ? -14.172 23.516 5.426 1 98.38 151 VAL A CA 1
ATOM 1178 C C . VAL A 1 151 ? -15.305 23.141 6.383 1 98.38 151 VAL A C 1
ATOM 1180 O O . VAL A 1 151 ? -16.375 22.719 5.949 1 98.38 151 VAL A O 1
ATOM 1183 N N . GLU A 1 152 ? -15.055 23.234 7.652 1 98.44 152 GLU A N 1
ATOM 1184 C CA . GLU A 1 152 ? -16.094 22.984 8.656 1 98.44 152 GLU A CA 1
ATOM 1185 C C . GLU A 1 152 ? -17.031 24.172 8.789 1 98.44 152 GLU A C 1
ATOM 1187 O O . GLU A 1 152 ? -16.625 25.312 8.531 1 98.44 152 GLU A O 1
ATOM 1192 N N . GLN A 1 153 ? -18.234 23.922 9.234 1 98.12 153 GLN A N 1
ATOM 1193 C CA . GLN A 1 153 ? -19.266 24.953 9.359 1 98.12 153 GLN A CA 1
ATOM 1194 C C . GLN A 1 153 ? -18.797 26.094 10.258 1 98.12 153 GLN A C 1
ATOM 1196 O O . GLN A 1 153 ? -19.031 27.266 9.953 1 98.12 153 GLN A O 1
ATOM 1201 N N . GLY A 1 154 ? -18.125 25.719 11.352 1 97.25 154 GLY A N 1
ATOM 1202 C CA . GLY A 1 154 ? -17.672 26.75 12.273 1 97.25 154 GLY A CA 1
ATOM 1203 C C . GLY A 1 154 ? -16.703 27.719 11.648 1 97.25 154 GLY A C 1
ATOM 1204 O O . GLY A 1 154 ? -16.703 28.906 11.969 1 97.25 154 GLY A O 1
ATOM 1205 N N . PHE A 1 155 ? -15.859 27.266 10.781 1 98.25 155 PHE A N 1
ATOM 1206 C CA . PHE A 1 155 ? -14.93 28.141 10.062 1 98.25 155 PHE A CA 1
ATOM 1207 C C . PHE A 1 155 ? -15.688 29.094 9.148 1 98.25 155 PHE A C 1
ATOM 1209 O O . PHE A 1 155 ? -15.406 30.297 9.133 1 98.25 155 PHE A O 1
ATOM 1216 N N . ALA A 1 156 ? -16.547 28.516 8.336 1 98.75 156 ALA A N 1
ATOM 1217 C CA . ALA A 1 156 ? -17.328 29.328 7.414 1 98.75 156 ALA A CA 1
ATOM 1218 C C . ALA A 1 156 ? -18.125 30.391 8.164 1 98.75 156 ALA A C 1
ATOM 1220 O O . ALA A 1 156 ? -18.203 31.547 7.73 1 98.75 156 ALA A O 1
ATOM 1221 N N . ASP A 1 157 ? -18.719 30 9.266 1 98.38 157 ASP A N 1
ATOM 1222 C CA . ASP A 1 157 ? -19.484 30.953 10.078 1 98.38 157 ASP A CA 1
ATOM 1223 C C . ASP A 1 157 ? -18.594 32.094 10.57 1 98.38 157 ASP A C 1
ATOM 1225 O O . ASP A 1 157 ? -19.031 33.25 10.609 1 98.38 157 ASP A O 1
ATOM 1229 N N . ALA A 1 158 ? -17.422 31.766 10.984 1 98.19 158 ALA A N 1
ATOM 1230 C CA . ALA A 1 158 ? -16.484 32.781 11.461 1 98.19 158 ALA A CA 1
ATOM 1231 C C . ALA A 1 158 ? -16.172 33.812 10.359 1 98.19 158 ALA A C 1
ATOM 1233 O O . ALA A 1 158 ? -16.266 35 10.578 1 98.19 158 ALA A O 1
ATOM 1234 N N . VAL A 1 159 ? -15.828 33.312 9.18 1 98.56 159 VAL A N 1
ATOM 1235 C CA . VAL A 1 159 ? -15.492 34.219 8.078 1 98.56 159 VAL A CA 1
ATOM 1236 C C . VAL A 1 159 ? -16.719 35.031 7.695 1 98.56 159 VAL A C 1
ATOM 1238 O O . VAL A 1 159 ? -16.609 36.25 7.457 1 98.56 159 VAL A O 1
ATOM 1241 N N . GLN A 1 160 ? -17.844 34.438 7.691 1 98.38 160 GLN A N 1
ATOM 1242 C CA . GLN A 1 160 ? -19.078 35.125 7.355 1 98.38 160 GLN A CA 1
ATOM 1243 C C . GLN A 1 160 ? -19.359 36.25 8.328 1 98.38 160 GLN A C 1
ATOM 1245 O O . GLN A 1 160 ? -19.844 37.312 7.922 1 98.38 160 GLN A O 1
ATOM 1250 N N . SER A 1 161 ? -19.094 36.031 9.547 1 97.94 161 SER A N 1
ATOM 1251 C CA . SER A 1 161 ? -19.359 37.062 10.555 1 97.94 161 SER A CA 1
ATOM 1252 C C . SER A 1 161 ? -18.562 38.344 10.266 1 97.94 161 SER A C 1
ATOM 1254 O O . SER A 1 161 ? -19.047 39.438 10.516 1 97.94 161 SER A O 1
ATOM 1256 N N . VAL A 1 162 ? -17.375 38.219 9.758 1 97.94 162 VAL A N 1
ATOM 1257 C CA . VAL A 1 162 ? -16.516 39.375 9.438 1 97.94 162 VAL A CA 1
ATOM 1258 C C . VAL A 1 162 ? -17.016 40.031 8.148 1 97.94 162 VAL A C 1
ATOM 1260 O O . VAL A 1 162 ? -16.938 41.25 8 1 97.94 162 VAL A O 1
ATOM 1263 N N . VAL A 1 163 ? -17.5 39.219 7.25 1 98 163 VAL A N 1
ATOM 1264 C CA . VAL A 1 163 ? -18.109 39.75 6.035 1 98 163 VAL A CA 1
ATOM 1265 C C . VAL A 1 163 ? -19.297 40.625 6.395 1 98 163 VAL A C 1
ATOM 1267 O O . VAL A 1 163 ? -19.484 41.688 5.785 1 98 163 VAL A O 1
ATOM 1270 N N . GLU A 1 164 ? -20.016 40.281 7.383 1 97.69 164 GLU A N 1
ATOM 1271 C CA . GLU A 1 164 ? -21.219 41 7.789 1 97.69 164 GLU A CA 1
ATOM 1272 C C . GLU A 1 164 ? -20.891 42.188 8.68 1 97.69 164 GLU A C 1
ATOM 1274 O O . GLU A 1 164 ? -21.719 43.094 8.836 1 97.69 164 GLU A O 1
ATOM 1279 N N . GLN A 1 165 ? -19.719 42.156 9.289 1 97.5 165 GLN A N 1
ATOM 1280 C CA . GLN A 1 165 ? -19.297 43.219 10.18 1 97.5 165 GLN A CA 1
ATOM 1281 C C . GLN A 1 165 ? -17.906 43.75 9.797 1 97.5 165 GLN A C 1
ATOM 1283 O O . GLN A 1 165 ? -16.969 43.625 10.586 1 97.5 165 GLN A O 1
ATOM 1288 N N . PRO A 1 166 ? -17.859 44.406 8.719 1 96.5 166 PRO A N 1
ATOM 1289 C CA . PRO A 1 166 ? -16.547 44.812 8.18 1 96.5 166 PRO A CA 1
ATOM 1290 C C . PRO A 1 166 ? -15.844 45.844 9.047 1 96.5 166 PRO A C 1
ATOM 1292 O O . PRO A 1 166 ? -14.641 46.062 8.898 1 96.5 166 PRO A O 1
ATOM 1295 N N . GLU A 1 167 ? -16.531 46.5 10 1 96.31 167 GLU A N 1
ATOM 1296 C CA . GLU A 1 167 ? -15.914 47.438 10.906 1 96.31 167 GLU A CA 1
ATOM 1297 C C . GLU A 1 167 ? -14.883 46.781 11.805 1 96.31 167 GLU A C 1
ATOM 1299 O O . GLU A 1 167 ? -13.992 47.438 12.352 1 96.31 167 GLU A O 1
ATOM 1304 N N . ARG A 1 168 ? -14.961 45.469 11.883 1 97.06 168 ARG A N 1
ATOM 1305 C CA . ARG A 1 168 ? -14.062 44.688 12.742 1 97.06 168 ARG A CA 1
ATOM 1306 C C . ARG A 1 168 ? -12.711 44.5 12.07 1 97.06 168 ARG A C 1
ATOM 1308 O O . ARG A 1 168 ? -11.727 44.156 12.734 1 97.06 168 ARG A O 1
ATOM 1315 N N . LEU A 1 169 ? -12.617 44.719 10.797 1 98.19 169 LEU A N 1
ATOM 1316 C CA . LEU A 1 169 ? -11.43 44.406 10.008 1 98.19 169 LEU A CA 1
ATOM 1317 C C . LEU A 1 169 ? -10.234 45.25 10.469 1 98.19 169 LEU A C 1
ATOM 1319 O O . LEU A 1 169 ? -9.094 44.812 10.406 1 98.19 169 LEU A O 1
ATOM 1323 N N . ALA A 1 170 ? -10.461 46.406 10.938 1 96 170 ALA A N 1
ATOM 1324 C CA . ALA A 1 170 ? -9.383 47.312 11.273 1 96 170 ALA A CA 1
ATOM 1325 C C . ALA A 1 170 ? -8.727 46.938 12.602 1 96 170 ALA A C 1
ATOM 1327 O O . ALA A 1 170 ? -7.637 47.438 12.922 1 96 170 ALA A O 1
ATOM 1328 N N . LEU A 1 171 ? -9.422 46.125 13.383 1 97.69 171 LEU A N 1
ATOM 1329 C CA . LEU A 1 171 ? -8.914 45.719 14.68 1 97.69 171 LEU A CA 1
ATOM 1330 C C . LEU A 1 171 ? -8.5 46.906 15.516 1 97.69 171 LEU A C 1
ATOM 1332 O O . LEU A 1 171 ? -7.387 46.938 16.062 1 97.69 171 LEU A O 1
ATOM 1336 N N . ASP A 1 172 ? -9.484 47.781 15.609 1 95.19 172 ASP A N 1
ATOM 1337 C CA . ASP A 1 172 ? -9.211 48.938 16.422 1 95.19 172 ASP A CA 1
ATOM 1338 C C . ASP A 1 172 ? -8.969 48.562 17.875 1 95.19 172 ASP A C 1
ATOM 1340 O O . ASP A 1 172 ? -9.695 47.75 18.438 1 95.19 172 ASP A O 1
ATOM 1344 N N . GLY A 1 173 ? -7.93 49.094 18.469 1 95.81 173 GLY A N 1
ATOM 1345 C CA . GLY A 1 173 ? -7.602 48.781 19.859 1 95.81 173 GLY A CA 1
ATOM 1346 C C . GLY A 1 173 ? -6.605 47.625 19.984 1 95.81 173 GLY A C 1
ATOM 1347 O O . GLY A 1 173 ? -6.184 47.312 21.094 1 95.81 173 GLY A O 1
ATOM 1348 N N . TYR A 1 174 ? -6.273 47.094 18.859 1 97.56 174 TYR A N 1
ATOM 1349 C CA . TYR A 1 174 ? -5.328 46 18.875 1 97.56 174 TYR A CA 1
ATOM 1350 C C . TYR A 1 174 ? -4.055 46.344 18.109 1 97.56 174 TYR A C 1
ATOM 1352 O O . TYR A 1 174 ? -4.039 47.281 17.312 1 97.56 174 TYR A O 1
ATOM 1360 N N . GLU A 1 175 ? -2.986 45.688 18.422 1 97.75 175 GLU A N 1
ATOM 1361 C CA . GLU A 1 175 ? -1.742 45.625 17.656 1 97.75 175 GLU A CA 1
ATOM 1362 C C . GLU A 1 175 ? -1.351 44.188 17.328 1 97.75 175 GLU A C 1
ATOM 1364 O O . GLU A 1 175 ? -1.245 43.344 18.234 1 97.75 175 GLU A O 1
ATOM 1369 N N . VAL A 1 176 ? -1.195 43.906 16.047 1 98.38 176 VAL A N 1
ATOM 1370 C CA . VAL A 1 176 ? -0.899 42.562 15.641 1 98.38 176 VAL A CA 1
ATOM 1371 C C . VAL A 1 176 ? 0.608 42.375 15.477 1 98.38 176 VAL A C 1
ATOM 1373 O O . VAL A 1 176 ? 1.234 43.062 14.664 1 98.38 176 VAL A O 1
ATOM 1376 N N . ILE A 1 177 ? 1.193 41.469 16.25 1 98.44 177 ILE A N 1
ATOM 1377 C CA . ILE A 1 177 ? 2.604 41.125 16.172 1 98.44 177 ILE A CA 1
ATOM 1378 C C . ILE A 1 177 ? 2.756 39.812 15.398 1 98.44 177 ILE A C 1
ATOM 1380 O O . ILE A 1 177 ? 2.193 38.781 15.797 1 98.44 177 ILE A O 1
ATOM 1384 N N . LEU A 1 178 ? 3.488 39.844 14.32 1 98.62 178 LEU A N 1
ATOM 1385 C CA . LEU A 1 178 ? 3.654 38.625 13.508 1 98.62 178 LEU A CA 1
ATOM 1386 C C . LEU A 1 178 ? 5.102 38.156 13.539 1 98.62 178 LEU A C 1
ATOM 1388 O O . LEU A 1 178 ? 6 38.812 13.031 1 98.62 178 LEU A O 1
ATOM 1392 N N . LEU A 1 179 ? 5.305 37 14.203 1 98.44 179 LEU A N 1
ATOM 1393 C CA . LEU A 1 179 ? 6.582 36.312 14.102 1 98.44 179 LEU A CA 1
ATOM 1394 C C . LEU A 1 179 ? 6.664 35.531 12.797 1 98.44 179 LEU A C 1
ATOM 1396 O O . LEU A 1 179 ? 5.816 34.688 12.523 1 98.44 179 LEU A O 1
ATOM 1400 N N . GLY A 1 180 ? 7.684 35.75 12.062 1 97.88 180 GLY A N 1
ATOM 1401 C CA . GLY A 1 180 ? 7.684 35.25 10.695 1 97.88 180 GLY A CA 1
ATOM 1402 C C . GLY A 1 180 ? 6.715 36 9.797 1 97.88 180 GLY A C 1
ATOM 1403 O O . GLY A 1 180 ? 5.891 35.375 9.117 1 97.88 180 GLY A O 1
ATOM 1404 N N . ALA A 1 181 ? 6.902 37.25 9.805 1 98.12 181 ALA A N 1
ATOM 1405 C CA . ALA A 1 181 ? 5.93 38.125 9.156 1 98.12 181 ALA A CA 1
ATOM 1406 C C . ALA A 1 181 ? 5.914 37.906 7.645 1 98.12 181 ALA A C 1
ATOM 1408 O O . ALA A 1 181 ? 4.887 38.094 6.992 1 98.12 181 ALA A O 1
ATOM 1409 N N . GLY A 1 182 ? 6.977 37.438 7.102 1 96.75 182 GLY A N 1
ATOM 1410 C CA . GLY A 1 182 ? 7.086 37.25 5.664 1 96.75 182 GLY A CA 1
ATOM 1411 C C . GLY A 1 182 ? 6.605 35.906 5.207 1 96.75 182 GLY A C 1
ATOM 1412 O O . GLY A 1 182 ? 6.688 35.562 4.023 1 96.75 182 GLY A O 1
ATOM 1413 N N . ALA A 1 183 ? 6.129 35.125 6.129 1 95.62 183 ALA A N 1
ATOM 1414 C CA . ALA A 1 183 ? 5.664 33.781 5.777 1 95.62 183 ALA A CA 1
ATOM 1415 C C . ALA A 1 183 ? 4.594 33.844 4.691 1 95.62 183 ALA A C 1
ATOM 1417 O O . ALA A 1 183 ? 3.734 34.719 4.699 1 95.62 183 ALA A O 1
ATOM 1418 N N . GLU A 1 184 ? 4.609 32.875 3.807 1 94.12 184 GLU A N 1
ATOM 1419 C CA . GLU A 1 184 ? 3.717 32.844 2.652 1 94.12 184 GLU A CA 1
ATOM 1420 C C . GLU A 1 184 ? 2.254 32.781 3.084 1 94.12 184 GLU A C 1
ATOM 1422 O O . GLU A 1 184 ? 1.385 33.375 2.451 1 94.12 184 GLU A O 1
ATOM 1427 N N . MET A 1 185 ? 2.014 32.094 4.148 1 94.56 185 MET A N 1
ATOM 1428 C CA . MET A 1 185 ? 0.644 31.875 4.613 1 94.56 185 MET A CA 1
ATOM 1429 C C . MET A 1 185 ? 0.276 32.906 5.68 1 94.56 185 MET A C 1
ATOM 1431 O O . MET A 1 185 ? -0.84 32.906 6.199 1 94.56 185 MET A O 1
ATOM 1435 N N . GLY A 1 186 ? 1.177 33.812 6 1 96.25 186 GLY A N 1
ATOM 1436 C CA . GLY A 1 186 ? 0.912 34.781 7.023 1 96.25 186 GLY A CA 1
ATOM 1437 C C . GLY A 1 186 ? -0.108 35.844 6.598 1 96.25 186 GLY A C 1
ATOM 1438 O O . GLY A 1 186 ? -0.229 36.156 5.41 1 96.25 186 GLY A O 1
ATOM 1439 N N . PRO A 1 187 ? -0.71 36.469 7.461 1 97.69 187 PRO A N 1
ATOM 1440 C CA . PRO A 1 187 ? -1.847 37.344 7.16 1 97.69 187 PRO A CA 1
ATOM 1441 C C . PRO A 1 187 ? -1.435 38.812 6.969 1 97.69 187 PRO A C 1
ATOM 1443 O O . PRO A 1 187 ? -2.289 39.688 6.941 1 97.69 187 PRO A O 1
ATOM 1446 N N . ILE A 1 188 ? -0.177 39.125 6.781 1 98.44 188 ILE A N 1
ATOM 1447 C CA . ILE A 1 188 ? 0.302 40.5 6.887 1 98.44 188 ILE A CA 1
ATOM 1448 C C . ILE A 1 188 ? -0.309 41.344 5.77 1 98.44 188 ILE A C 1
ATOM 1450 O O . ILE A 1 188 ? -0.72 42.469 6.004 1 98.44 188 ILE A O 1
ATOM 1454 N N . GLU A 1 189 ? -0.483 40.812 4.629 1 97.88 189 GLU A N 1
ATOM 1455 C CA . GLU A 1 189 ? -0.962 41.625 3.494 1 97.88 189 GLU A CA 1
ATOM 1456 C C . GLU A 1 189 ? -2.412 42.031 3.693 1 97.88 189 GLU A C 1
ATOM 1458 O O . GLU A 1 189 ? -2.721 43.25 3.65 1 97.88 189 GLU A O 1
ATOM 1463 N N . PRO A 1 190 ? -3.311 41.125 3.934 1 98.12 190 PRO A N 1
ATOM 1464 C CA . PRO A 1 190 ? -4.684 41.562 4.168 1 98.12 190 PRO A CA 1
ATOM 1465 C C . PRO A 1 190 ? -4.805 42.5 5.391 1 98.12 190 PRO A C 1
ATOM 1467 O O . PRO A 1 190 ? -5.57 43.469 5.367 1 98.12 190 PRO A O 1
ATOM 1470 N N . LEU A 1 191 ? -4.07 42.281 6.426 1 98.62 191 LEU A N 1
ATOM 1471 C CA . LEU A 1 191 ? -4.152 43.094 7.637 1 98.62 191 LEU A CA 1
ATOM 1472 C C . LEU A 1 191 ? -3.758 44.531 7.348 1 98.62 191 LEU A C 1
ATOM 1474 O O . LEU A 1 191 ? -4.445 45.469 7.773 1 98.62 191 LEU A O 1
ATOM 1478 N N . LEU A 1 192 ? -2.676 44.688 6.617 1 98.44 192 LEU A N 1
ATOM 1479 C CA . LEU A 1 192 ? -2.215 46.031 6.289 1 98.44 192 LEU A CA 1
ATOM 1480 C C . LEU A 1 192 ? -3.223 46.75 5.395 1 98.44 192 LEU A C 1
ATOM 1482 O O . LEU A 1 192 ? -3.469 47.938 5.562 1 98.44 192 LEU A O 1
ATOM 1486 N N . ARG A 1 193 ? -3.795 46 4.484 1 98.06 193 ARG A N 1
ATOM 1487 C CA . ARG A 1 193 ? -4.801 46.594 3.602 1 98.06 193 ARG A CA 1
ATOM 1488 C C . ARG A 1 193 ? -6.031 47.031 4.387 1 98.06 193 ARG A C 1
ATOM 1490 O O . ARG A 1 193 ? -6.699 48 4.02 1 98.06 193 ARG A O 1
ATOM 1497 N N . TRP A 1 194 ? -6.309 46.344 5.457 1 98.56 194 TRP A N 1
ATOM 1498 C CA . TRP A 1 194 ? -7.484 46.656 6.27 1 98.56 194 TRP A CA 1
ATOM 1499 C C . TRP A 1 194 ? -7.188 47.781 7.258 1 98.56 194 TRP A C 1
ATOM 1501 O O . TRP A 1 194 ? -8.086 48.219 7.973 1 98.56 194 TRP A O 1
ATOM 1511 N N . GLY A 1 195 ? -5.957 48.219 7.355 1 98.06 195 GLY A N 1
ATOM 1512 C CA . GLY A 1 195 ? -5.59 49.344 8.195 1 98.06 195 GLY A CA 1
ATOM 1513 C C . GLY A 1 195 ? -5.074 48.938 9.562 1 98.06 195 GLY A C 1
ATOM 1514 O O . GLY A 1 195 ? -5.031 49.75 10.484 1 98.06 195 GLY A O 1
ATOM 1515 N N . VAL A 1 196 ? -4.672 47.781 9.727 1 98.31 196 VAL A N 1
ATOM 1516 C CA . VAL A 1 196 ? -4.238 47.219 11.008 1 98.31 196 VAL A CA 1
ATOM 1517 C C . VAL A 1 196 ? -2.824 47.719 11.32 1 98.31 196 VAL A C 1
ATOM 1519 O O . VAL A 1 196 ? -2.008 47.906 10.414 1 98.31 196 VAL A O 1
ATOM 1522 N N . ARG A 1 197 ? -2.562 48 12.586 1 97.5 197 ARG A N 1
ATOM 1523 C CA . ARG A 1 197 ? -1.202 48.219 13.062 1 97.5 197 ARG A CA 1
ATOM 1524 C C . ARG A 1 197 ? -0.467 46.875 13.258 1 97.5 197 ARG A C 1
ATOM 1526 O O . ARG A 1 197 ? -0.803 46.094 14.148 1 97.5 197 ARG A O 1
ATOM 1533 N N . VAL A 1 198 ? 0.534 46.719 12.414 1 98.44 198 VAL A N 1
ATOM 1534 C CA . VAL A 1 198 ? 1.227 45.438 12.414 1 98.44 198 VAL A CA 1
ATOM 1535 C C . VAL A 1 198 ? 2.674 45.625 12.859 1 98.44 198 VAL A C 1
ATOM 1537 O O . VAL A 1 198 ? 3.355 46.531 12.391 1 98.44 198 VAL A O 1
ATOM 1540 N N . VAL A 1 199 ? 3.088 44.844 13.82 1 98.44 199 VAL A N 1
ATOM 1541 C CA . VAL A 1 199 ? 4.492 44.688 14.18 1 98.44 199 VAL A CA 1
ATOM 1542 C C . VAL A 1 199 ? 5.062 43.438 13.516 1 98.44 199 VAL A C 1
ATOM 1544 O O . VAL A 1 199 ? 4.66 42.312 13.836 1 98.44 199 VAL A O 1
ATOM 1547 N N . ALA A 1 200 ? 5.984 43.656 12.609 1 98.56 200 ALA A N 1
ATOM 1548 C CA . ALA A 1 200 ? 6.555 42.531 11.844 1 98.56 200 ALA A CA 1
ATOM 1549 C C . ALA A 1 200 ? 7.91 42.125 12.398 1 98.56 200 ALA A C 1
ATOM 1551 O O . ALA A 1 200 ? 8.789 42.969 12.609 1 98.56 200 ALA A O 1
ATOM 1552 N N . VAL A 1 201 ? 8.047 40.844 12.695 1 98.31 201 VAL A N 1
ATOM 1553 C CA . VAL A 1 201 ? 9.328 40.281 13.094 1 98.31 201 VAL A CA 1
ATOM 1554 C C . VAL A 1 201 ? 9.75 39.188 12.102 1 98.31 201 VAL A C 1
ATOM 1556 O O . VAL A 1 201 ? 9.016 38.219 11.883 1 98.31 201 VAL A O 1
ATOM 1559 N N . ASP A 1 202 ? 10.875 39.344 11.477 1 98.19 202 ASP A N 1
ATOM 1560 C CA . ASP A 1 202 ? 11.445 38.375 10.562 1 98.19 202 ASP A CA 1
ATOM 1561 C C . ASP A 1 202 ? 12.969 38.5 10.508 1 98.19 202 ASP A C 1
ATOM 1563 O O . ASP A 1 202 ? 13.539 39.438 11.086 1 98.19 202 ASP A O 1
ATOM 1567 N N . VAL A 1 203 ? 13.648 37.531 9.953 1 97.19 203 VAL A N 1
ATOM 1568 C CA . VAL A 1 203 ? 15.109 37.531 9.867 1 97.19 203 VAL A CA 1
ATOM 1569 C C . VAL A 1 203 ? 15.594 38.688 9.016 1 97.19 203 VAL A C 1
ATOM 1571 O O . VAL A 1 203 ? 14.867 39.188 8.156 1 97.19 203 VAL A O 1
ATOM 1574 N N . PRO A 1 204 ? 16.828 39.094 9.289 1 96.75 204 PRO A N 1
ATOM 1575 C CA . PRO A 1 204 ? 17.375 40.219 8.516 1 96.75 204 PRO A CA 1
ATOM 1576 C C . PRO A 1 204 ? 17.781 39.812 7.102 1 96.75 204 PRO A C 1
ATOM 1578 O O . PRO A 1 204 ? 18.969 39.812 6.77 1 96.75 204 PRO A O 1
ATOM 1581 N N . ASN A 1 205 ? 16.828 39.5 6.336 1 96.62 205 ASN A N 1
ATOM 1582 C CA . ASN A 1 205 ? 16.969 39.219 4.914 1 96.62 205 ASN A CA 1
ATOM 1583 C C . ASN A 1 205 ? 16.453 40.344 4.039 1 96.62 205 ASN A C 1
ATOM 1585 O O . ASN A 1 205 ? 15.266 40.656 4.066 1 96.62 205 ASN A O 1
ATOM 1589 N N . PRO A 1 206 ? 17.312 40.875 3.244 1 96.81 206 PRO A N 1
ATOM 1590 C CA . PRO A 1 206 ? 16.922 42.062 2.475 1 96.81 206 PRO A CA 1
ATOM 1591 C C . PRO A 1 206 ? 15.719 41.812 1.56 1 96.81 206 PRO A C 1
ATOM 1593 O O . PRO A 1 206 ? 14.859 42.688 1.403 1 96.81 206 PRO A O 1
ATOM 1596 N N . ALA A 1 207 ? 15.664 40.719 0.965 1 96.81 207 ALA A N 1
ATOM 1597 C CA . ALA A 1 207 ? 14.57 40.375 0.051 1 96.81 207 ALA A CA 1
ATOM 1598 C C . ALA A 1 207 ? 13.234 40.344 0.785 1 96.81 207 ALA A C 1
ATOM 1600 O O . ALA A 1 207 ? 12.219 40.812 0.25 1 96.81 207 ALA A O 1
ATOM 1601 N N . ILE A 1 208 ? 13.227 39.844 1.959 1 97.25 208 ILE A N 1
ATOM 1602 C CA . ILE A 1 208 ? 12.016 39.781 2.773 1 97.25 208 ILE A CA 1
ATOM 1603 C C . ILE A 1 208 ? 11.562 41.219 3.115 1 97.25 208 ILE A C 1
ATOM 1605 O O . ILE A 1 208 ? 10.383 41.531 2.949 1 97.25 208 ILE A O 1
ATOM 1609 N N . TRP A 1 209 ? 12.445 42.031 3.479 1 97.94 209 TRP A N 1
ATOM 1610 C CA . TRP A 1 209 ? 12.078 43.344 3.986 1 97.94 209 TRP A CA 1
ATOM 1611 C C . TRP A 1 209 ? 11.758 44.312 2.84 1 97.94 209 TRP A C 1
ATOM 1613 O O . TRP A 1 209 ? 10.938 45.219 2.988 1 97.94 209 TRP A O 1
ATOM 1623 N N . GLU A 1 210 ? 12.414 44.062 1.7 1 97.69 210 GLU A N 1
ATOM 1624 C CA . GLU A 1 210 ? 11.977 44.812 0.519 1 97.69 210 GLU A CA 1
ATOM 1625 C C . GLU A 1 210 ? 10.516 44.531 0.195 1 97.69 210 GLU A C 1
ATOM 1627 O O . GLU A 1 210 ? 9.75 45.438 -0.106 1 97.69 210 GLU A O 1
ATOM 1632 N N . ARG A 1 211 ? 10.18 43.344 0.3 1 97.5 211 ARG A N 1
ATOM 1633 C CA . ARG A 1 211 ? 8.805 42.938 0.025 1 97.5 211 ARG A CA 1
ATOM 1634 C C . ARG A 1 211 ? 7.852 43.5 1.085 1 97.5 211 ARG A C 1
ATOM 1636 O O . ARG A 1 211 ? 6.82 44.094 0.755 1 97.5 211 ARG A O 1
ATOM 1643 N N . LEU A 1 212 ? 8.172 43.312 2.338 1 97.94 212 LEU A N 1
ATOM 1644 C CA . LEU A 1 212 ? 7.285 43.688 3.428 1 97.94 212 LEU A CA 1
ATOM 1645 C C . LEU A 1 212 ? 7.07 45.219 3.428 1 97.94 212 LEU A C 1
ATOM 1647 O O . LEU A 1 212 ? 5.945 45.688 3.6 1 97.94 212 LEU A O 1
ATOM 1651 N N . ARG A 1 213 ? 8.094 45.938 3.225 1 97.19 213 ARG A N 1
ATOM 1652 C CA . ARG A 1 213 ? 8.016 47.375 3.273 1 97.19 213 ARG A CA 1
ATOM 1653 C C . ARG A 1 213 ? 7.301 47.938 2.047 1 97.19 213 ARG A C 1
ATOM 1655 O O . ARG A 1 213 ? 6.812 49.062 2.064 1 97.19 213 ARG A O 1
ATOM 1662 N N . GLY A 1 214 ? 7.234 47.125 1.015 1 96.5 214 GLY A N 1
ATOM 1663 C CA . GLY A 1 214 ? 6.602 47.562 -0.222 1 96.5 214 GLY A CA 1
ATOM 1664 C C . GLY A 1 214 ? 5.145 47.156 -0.317 1 96.5 214 GLY A C 1
ATOM 1665 O O . GLY A 1 214 ? 4.457 47.531 -1.278 1 96.5 214 GLY A O 1
ATOM 1666 N N . LEU A 1 215 ? 4.633 46.469 0.65 1 96.56 215 LEU A N 1
ATOM 1667 C CA . LEU A 1 215 ? 3.244 46 0.616 1 96.56 215 LEU A CA 1
ATOM 1668 C C . LEU A 1 215 ? 2.291 47.219 0.666 1 96.56 215 LEU A C 1
ATOM 1670 O O . LEU A 1 215 ? 2.533 48.156 1.396 1 96.56 215 LEU A O 1
ATOM 1674 N N . PRO A 1 216 ? 1.269 47.188 -0.21 1 94.94 216 PRO A N 1
ATOM 1675 C CA . PRO A 1 216 ? 0.231 48.219 -0.037 1 94.94 216 PRO A CA 1
ATOM 1676 C C . PRO A 1 216 ? -0.379 48.188 1.363 1 94.94 216 PRO A C 1
ATOM 1678 O O . PRO A 1 216 ? -0.721 47.125 1.884 1 94.94 216 PRO A O 1
ATOM 1681 N N . SER A 1 217 ? -0.455 49.375 1.972 1 96.44 217 SER A N 1
ATOM 1682 C CA . SER A 1 217 ? -0.886 49.406 3.365 1 96.44 217 SER A CA 1
ATOM 1683 C C . SER A 1 217 ? -1.732 50.656 3.66 1 96.44 217 SER A C 1
ATOM 1685 O O . SER A 1 217 ? -1.456 51.719 3.146 1 96.44 217 SER A O 1
ATOM 1687 N N . ALA A 1 218 ? -2.854 50.438 4.383 1 97.44 218 ALA A N 1
ATOM 1688 C CA . ALA A 1 218 ? -3.641 51.5 4.984 1 97.44 218 ALA A CA 1
ATOM 1689 C C . ALA A 1 218 ? -3.355 51.625 6.48 1 97.44 218 ALA A C 1
ATOM 1691 O O . ALA A 1 218 ? -3.941 52.469 7.164 1 97.44 218 ALA A O 1
ATOM 1692 N N . GLY A 1 219 ? -2.516 50.781 6.957 1 96.06 219 GLY A N 1
ATOM 1693 C CA . GLY A 1 219 ? -2.137 50.75 8.359 1 96.06 219 GLY A CA 1
ATOM 1694 C C . GLY A 1 219 ? -0.693 51.156 8.594 1 96.06 219 GLY A C 1
ATOM 1695 O O . GLY A 1 219 ? -0.164 52.031 7.902 1 96.06 219 GLY A O 1
ATOM 1696 N N . THR A 1 220 ? -0.132 50.656 9.648 1 97.5 220 THR A N 1
ATOM 1697 C CA . THR A 1 220 ? 1.257 50.938 9.992 1 97.5 220 THR A CA 1
ATOM 1698 C C . THR A 1 220 ? 2.053 49.625 10.148 1 97.5 220 THR A C 1
ATOM 1700 O O . THR A 1 220 ? 1.576 48.688 10.766 1 97.5 220 THR A O 1
ATOM 1703 N N . LEU A 1 221 ? 3.162 49.688 9.484 1 98.5 221 LEU A N 1
ATOM 1704 C CA . LEU A 1 221 ? 4.113 48.594 9.656 1 98.5 221 LEU A CA 1
ATOM 1705 C C . LEU A 1 221 ? 5.27 49 10.555 1 98.5 221 LEU A C 1
ATOM 1707 O O . LEU A 1 221 ? 6.008 49.938 10.234 1 98.5 221 LEU A O 1
ATOM 1711 N N . THR A 1 222 ? 5.359 48.375 11.711 1 98.5 222 THR A N 1
ATOM 1712 C CA . THR A 1 222 ? 6.457 48.594 12.641 1 98.5 222 THR A CA 1
ATOM 1713 C C . THR A 1 222 ? 7.379 47.375 12.695 1 98.5 222 THR A C 1
ATOM 1715 O O . THR A 1 222 ? 6.914 46.25 12.625 1 98.5 222 THR A O 1
ATOM 1718 N N . TYR A 1 223 ? 8.711 47.625 12.727 1 98.5 223 TYR A N 1
ATOM 1719 C CA . TYR A 1 223 ? 9.625 46.469 12.773 1 98.5 223 TYR A CA 1
ATOM 1720 C C . TYR A 1 223 ? 10.914 46.844 13.5 1 98.5 223 TYR A C 1
ATOM 1722 O O . TYR A 1 223 ? 11.281 48.031 13.555 1 98.5 223 TYR A O 1
ATOM 1730 N N . PRO A 1 224 ? 11.531 45.875 14.102 1 98.12 224 PRO A N 1
ATOM 1731 C CA . PRO A 1 224 ? 12.805 46.125 14.781 1 98.12 224 PRO A CA 1
ATOM 1732 C C . PRO A 1 224 ? 13.984 46.188 13.812 1 98.12 224 PRO A C 1
ATOM 1734 O O . PRO A 1 224 ? 13.953 45.531 12.758 1 98.12 224 PRO A O 1
ATOM 1737 N N . GLN A 1 225 ? 14.961 46.844 14.273 1 96.88 225 GLN A N 1
ATOM 1738 C CA . GLN A 1 225 ? 16.219 46.969 13.547 1 96.88 225 GLN A CA 1
ATOM 1739 C C . GLN A 1 225 ? 17.406 46.781 14.477 1 96.88 225 GLN A C 1
ATOM 1741 O O . GLN A 1 225 ? 17.344 47.125 15.664 1 96.88 225 GLN A O 1
ATOM 1746 N N . LEU A 1 226 ? 18.359 46.156 13.945 1 94.44 226 LEU A N 1
ATOM 1747 C CA . LEU A 1 226 ? 19.672 46.125 14.57 1 94.44 226 LEU A CA 1
ATOM 1748 C C . LEU A 1 226 ? 20.719 46.844 13.703 1 94.44 226 LEU A C 1
ATOM 1750 O O . LEU A 1 226 ? 20.953 46.406 12.562 1 94.44 226 LEU A O 1
ATOM 1754 N N . ASP A 1 227 ? 21.344 47.906 14.156 1 92.88 227 ASP A N 1
ATOM 1755 C CA . ASP A 1 227 ? 22.297 48.719 13.398 1 92.88 227 ASP A CA 1
ATOM 1756 C C . ASP A 1 227 ? 21.703 49.156 12.062 1 92.88 227 ASP A C 1
ATOM 1758 O O . ASP A 1 227 ? 22.328 48.969 11.016 1 92.88 227 ASP A O 1
ATOM 1762 N N . ASP A 1 228 ? 20.5 49.531 12.086 1 93.31 228 ASP A N 1
ATOM 1763 C CA . ASP A 1 228 ? 19.766 50.094 10.953 1 93.31 228 ASP A CA 1
ATOM 1764 C C . ASP A 1 228 ? 19.438 49.031 9.922 1 93.31 228 ASP A C 1
ATOM 1766 O O . ASP A 1 228 ? 19.062 49.344 8.789 1 93.31 228 ASP A O 1
ATOM 1770 N N . VAL A 1 229 ? 19.641 47.812 10.312 1 96.69 229 VAL A N 1
ATOM 1771 C CA . VAL A 1 229 ? 19.25 46.719 9.453 1 96.69 229 VAL A CA 1
ATOM 1772 C C . VAL A 1 229 ? 17.938 46.125 9.938 1 96.69 229 VAL A C 1
ATOM 1774 O O . VAL A 1 229 ? 17.828 45.688 11.086 1 96.69 229 VAL A O 1
ATOM 1777 N N . PRO A 1 230 ? 16.953 46.125 9.031 1 97.69 230 PRO A N 1
ATOM 1778 C CA . PRO A 1 230 ? 15.641 45.625 9.445 1 97.69 230 PRO A CA 1
ATOM 1779 C C . PRO A 1 230 ? 15.656 44.125 9.727 1 97.69 230 PRO A C 1
ATOM 1781 O O . PRO A 1 230 ? 16.25 43.344 8.969 1 97.69 230 PRO A O 1
ATOM 1784 N N . GLY A 1 231 ? 14.969 43.781 10.812 1 97.44 231 GLY A N 1
ATOM 1785 C CA . GLY A 1 231 ? 14.766 42.375 11.102 1 97.44 231 GLY A CA 1
ATOM 1786 C C . GLY A 1 231 ? 15.648 41.844 12.219 1 97.44 231 GLY A C 1
ATOM 1787 O O . GLY A 1 231 ? 16.656 42.469 12.555 1 97.44 231 GLY A O 1
ATOM 1788 N N . VAL A 1 232 ? 15.281 40.75 12.805 1 96 232 VAL A N 1
ATOM 1789 C CA . VAL A 1 232 ? 15.984 40.094 13.898 1 96 232 VAL A CA 1
ATOM 1790 C C . VAL A 1 232 ? 15.734 38.594 13.844 1 96 232 VAL A C 1
ATOM 1792 O O . VAL A 1 232 ? 14.703 38.156 13.328 1 96 232 VAL A O 1
ATOM 1795 N N . ASP A 1 233 ? 16.688 37.812 14.266 1 94 233 ASP A N 1
ATOM 1796 C CA . ASP A 1 233 ? 16.531 36.375 14.383 1 94 233 ASP A CA 1
ATOM 1797 C C . ASP A 1 233 ? 15.891 36 15.719 1 94 233 ASP A C 1
ATOM 1799 O O . ASP A 1 233 ? 16.5 36.156 16.781 1 94 233 ASP A O 1
ATOM 1803 N N . ILE A 1 234 ? 14.703 35.438 15.664 1 93.81 234 ILE A N 1
ATOM 1804 C CA . ILE A 1 234 ? 13.906 35.156 16.844 1 93.81 234 ILE A CA 1
ATOM 1805 C C . ILE A 1 234 ? 14.68 34.219 17.781 1 93.81 234 ILE A C 1
ATOM 1807 O O . ILE A 1 234 ? 14.57 34.312 19 1 93.81 234 ILE A O 1
ATOM 1811 N N . GLY A 1 235 ? 15.477 33.375 17.266 1 90.5 235 GLY A N 1
ATOM 1812 C CA . GLY A 1 235 ? 16.219 32.438 18.078 1 90.5 235 GLY A CA 1
ATOM 1813 C C . GLY A 1 235 ? 17.453 33.031 18.719 1 90.5 235 GLY A C 1
ATOM 1814 O O . GLY A 1 235 ? 17.609 33.031 19.938 1 90.5 235 GLY A O 1
ATOM 1815 N N . ALA A 1 236 ? 18.234 33.656 17.938 1 89 236 ALA A N 1
ATOM 1816 C CA . ALA A 1 236 ? 19.531 34.156 18.375 1 89 236 ALA A CA 1
ATOM 1817 C C . ALA A 1 236 ? 19.359 35.438 19.188 1 89 236 ALA A C 1
ATOM 1819 O O . ALA A 1 236 ? 20.125 35.719 20.125 1 89 236 ALA A O 1
ATOM 1820 N N . ASP A 1 237 ? 18.391 36.219 18.844 1 92.44 237 ASP A N 1
ATOM 1821 C CA . ASP A 1 237 ? 18.219 37.531 19.453 1 92.44 237 ASP A CA 1
ATOM 1822 C C . ASP A 1 237 ? 17.031 37.531 20.406 1 92.44 237 ASP A C 1
ATOM 1824 O O . ASP A 1 237 ? 16.406 38.594 20.609 1 92.44 237 ASP A O 1
ATOM 1828 N N . LEU A 1 238 ? 16.734 36.469 20.953 1 94.38 238 LEU A N 1
ATOM 1829 C CA . LEU A 1 238 ? 15.523 36.281 21.75 1 94.38 238 LEU A CA 1
ATOM 1830 C C . LEU A 1 238 ? 15.5 37.25 22.922 1 94.38 238 LEU A C 1
ATOM 1832 O O . LEU A 1 238 ? 14.477 37.875 23.203 1 94.38 238 LEU A O 1
ATOM 1836 N N . PRO A 1 239 ? 16.641 37.531 23.641 1 92.12 239 PRO A N 1
ATOM 1837 C CA . PRO A 1 239 ? 16.594 38.5 24.734 1 92.12 239 PRO A CA 1
ATOM 1838 C C . PRO A 1 239 ? 16.281 39.906 24.266 1 92.12 239 PRO A C 1
ATOM 1840 O O . PRO A 1 239 ? 15.461 40.594 24.875 1 92.12 239 PRO A O 1
ATOM 1843 N N . ALA A 1 240 ? 16.922 40.281 23.203 1 94.25 240 ALA A N 1
ATOM 1844 C CA . ALA A 1 240 ? 16.703 41.625 22.656 1 94.25 240 ALA A CA 1
ATOM 1845 C C . ALA A 1 240 ? 15.258 41.781 22.172 1 94.25 240 ALA A C 1
ATOM 1847 O O . ALA A 1 240 ? 14.625 42.812 22.406 1 94.25 240 ALA A O 1
ATOM 1848 N N . LEU A 1 241 ? 14.82 40.812 21.516 1 96.25 241 LEU A N 1
ATOM 1849 C CA . LEU A 1 241 ? 13.461 40.844 20.984 1 96.25 241 LEU A CA 1
ATOM 1850 C C . LEU A 1 241 ? 12.43 40.844 22.109 1 96.25 241 LEU A C 1
ATOM 1852 O O . LEU A 1 241 ? 11.445 41.594 22.031 1 96.25 241 LEU A O 1
ATOM 1856 N N . ALA A 1 242 ? 12.609 40.031 23.078 1 94.5 242 ALA A N 1
ATOM 1857 C CA . ALA A 1 242 ? 11.695 39.969 24.219 1 94.5 242 ALA A CA 1
ATOM 1858 C C . ALA A 1 242 ? 11.602 41.344 24.906 1 94.5 242 ALA A C 1
ATOM 1860 O O . ALA A 1 242 ? 10.508 41.781 25.234 1 94.5 242 ALA A O 1
ATOM 1861 N N . GLY A 1 243 ? 12.758 41.938 25.078 1 93.25 243 GLY A N 1
ATOM 1862 C CA . GLY A 1 243 ? 12.773 43.281 25.672 1 93.25 243 GLY A CA 1
ATOM 1863 C C . GLY A 1 243 ? 12.078 44.312 24.812 1 93.25 243 GLY A C 1
ATOM 1864 O O . GLY A 1 243 ? 11.297 45.125 25.312 1 93.25 243 GLY A O 1
ATOM 1865 N N . TRP A 1 244 ? 12.359 44.281 23.578 1 96.25 244 TRP A N 1
ATOM 1866 C CA . TRP A 1 244 ? 11.797 45.219 22.625 1 96.25 244 TRP A CA 1
ATOM 1867 C C . TRP A 1 244 ? 10.273 45.094 22.547 1 96.25 244 TRP A C 1
ATOM 1869 O O . TRP A 1 244 ? 9.555 46.094 22.578 1 96.25 244 TRP A O 1
ATOM 1879 N N . LEU A 1 245 ? 9.75 43.906 22.516 1 96 245 LEU A N 1
ATOM 1880 C CA . LEU A 1 245 ? 8.32 43.656 22.453 1 96 245 LEU A CA 1
ATOM 1881 C C . LEU A 1 245 ? 7.648 44 23.781 1 96 245 LEU A C 1
ATOM 1883 O O . LEU A 1 245 ? 6.516 44.469 23.797 1 96 245 LEU A O 1
ATOM 1887 N N . SER A 1 246 ? 8.352 43.75 24.859 1 92.62 246 SER A N 1
ATOM 1888 C CA . SER A 1 246 ? 7.785 44.031 26.172 1 92.62 246 SER A CA 1
ATOM 1889 C C . SER A 1 246 ? 7.465 45.531 26.328 1 92.62 246 SER A C 1
ATOM 1891 O O . SER A 1 246 ? 6.469 45.875 26.953 1 92.62 246 SER A O 1
ATOM 1893 N N . ALA A 1 247 ? 8.305 46.281 25.734 1 91.31 247 ALA A N 1
ATOM 1894 C CA . ALA A 1 247 ? 8.047 47.719 25.766 1 91.31 247 ALA A CA 1
ATOM 1895 C C . ALA A 1 247 ? 6.77 48.062 25.016 1 91.31 247 ALA A C 1
ATOM 1897 O O . ALA A 1 247 ? 6.059 49 25.375 1 91.31 247 ALA A O 1
ATOM 1898 N N . ARG A 1 248 ? 6.465 47.312 24.125 1 91.12 248 ARG A N 1
ATOM 1899 C CA . ARG A 1 248 ? 5.289 47.562 23.297 1 91.12 248 ARG A CA 1
ATOM 1900 C C . ARG A 1 248 ? 4.039 46.938 23.922 1 91.12 248 ARG A C 1
ATOM 1902 O O . ARG A 1 248 ? 2.932 47.469 23.719 1 91.12 248 ARG A O 1
ATOM 1909 N N . TRP A 1 249 ? 4.219 45.906 24.656 1 90.81 249 TRP A N 1
ATOM 1910 C CA . TRP A 1 249 ? 3.109 45.219 25.297 1 90.81 249 TRP A CA 1
ATOM 1911 C C . TRP A 1 249 ? 2.502 46.062 26.406 1 90.81 249 TRP A C 1
ATOM 1913 O O . TRP A 1 249 ? 1.358 45.844 26.812 1 90.81 249 TRP A O 1
ATOM 1923 N N . SER A 1 250 ? 3.195 47.094 26.859 1 87.94 250 SER A N 1
ATOM 1924 C CA . SER A 1 250 ? 2.752 47.906 27.984 1 87.94 250 SER A CA 1
ATOM 1925 C C . SER A 1 250 ? 1.798 49 27.531 1 87.94 250 SER A C 1
ATOM 1927 O O . SER A 1 250 ? 1.203 49.688 28.359 1 87.94 250 SER A O 1
ATOM 1929 N N . GLY A 1 251 ? 1.549 49.094 26.281 1 87.38 251 GLY A N 1
ATOM 1930 C CA . GLY A 1 251 ? 0.665 50.125 25.766 1 87.38 251 GLY A CA 1
ATOM 1931 C C . GLY A 1 251 ? -0.806 49.812 25.938 1 87.38 251 GLY A C 1
ATOM 1932 O O . GLY A 1 251 ? -1.151 48.781 26.531 1 87.38 251 GLY A O 1
ATOM 1933 N N . ASP A 1 252 ? -1.618 50.688 25.375 1 92.06 252 ASP A N 1
ATOM 1934 C CA . ASP A 1 252 ? -3.062 50.562 25.562 1 92.06 252 ASP A CA 1
ATOM 1935 C C . ASP A 1 252 ? -3.676 49.562 24.609 1 92.06 252 ASP A C 1
ATOM 1937 O O . ASP A 1 252 ? -4.766 49.031 24.844 1 92.06 252 ASP A O 1
ATOM 1941 N N . ARG A 1 253 ? -3.029 49.281 23.625 1 95.88 253 ARG A N 1
ATOM 1942 C CA . ARG A 1 253 ? -3.561 48.344 22.641 1 95.88 253 ARG A CA 1
ATOM 1943 C C . ARG A 1 253 ? -3.332 46.906 23.078 1 95.88 253 ARG A C 1
ATOM 1945 O O . ARG A 1 253 ? -2.297 46.562 23.656 1 95.88 253 ARG A O 1
ATOM 1952 N N . ILE A 1 254 ? -4.277 46.094 22.859 1 97.38 254 ILE A N 1
ATOM 1953 C CA . ILE A 1 254 ? -4.168 44.656 23.172 1 97.38 254 ILE A CA 1
ATOM 1954 C C . ILE A 1 254 ? -3.307 43.969 22.125 1 97.38 254 ILE A C 1
ATOM 1956 O O . ILE A 1 254 ? -3.596 44.031 20.938 1 97.38 254 ILE A O 1
ATOM 1960 N N . PRO A 1 255 ? -2.281 43.281 22.531 1 97.94 255 PRO A N 1
ATOM 1961 C CA . PRO A 1 255 ? -1.416 42.625 21.547 1 97.94 255 PRO A CA 1
ATOM 1962 C C . PRO A 1 255 ? -2.004 41.281 21.047 1 97.94 255 PRO A C 1
ATOM 1964 O O . PRO A 1 255 ? -2.572 40.531 21.828 1 97.94 255 PRO A O 1
ATOM 1967 N N . ILE A 1 256 ? -2.018 41.094 19.781 1 98.31 256 ILE A N 1
ATOM 1968 C CA . ILE A 1 256 ? -2.25 39.812 19.125 1 98.31 256 ILE A CA 1
ATOM 1969 C C . ILE A 1 256 ? -0.931 39.25 18.594 1 98.31 256 ILE A C 1
ATOM 1971 O O . ILE A 1 256 ? -0.305 39.875 17.719 1 98.31 256 ILE A O 1
ATOM 1975 N N . LEU A 1 257 ? -0.493 38.125 19.109 1 98.62 257 LEU A N 1
ATOM 1976 C CA . LEU A 1 257 ? 0.773 37.531 18.688 1 98.62 257 LEU A CA 1
ATOM 1977 C C . LEU A 1 257 ? 0.538 36.344 17.766 1 98.62 257 LEU A C 1
ATOM 1979 O O . LEU A 1 257 ? 0.061 35.281 18.203 1 98.62 257 LEU A O 1
ATOM 1983 N N . GLY A 1 258 ? 0.849 36.5 16.469 1 98.44 258 GLY A N 1
ATOM 1984 C CA . GLY A 1 258 ? 0.792 35.438 15.5 1 98.44 258 GLY A CA 1
ATOM 1985 C C . GLY A 1 258 ? 2.137 34.781 15.258 1 98.44 258 GLY A C 1
ATOM 1986 O O . GLY A 1 258 ? 3.143 35.438 15.055 1 98.44 258 GLY A O 1
ATOM 1987 N N . SER A 1 259 ? 2.168 33.469 15.289 1 97.62 259 SER A N 1
ATOM 1988 C CA . SER A 1 259 ? 3.395 32.688 15.078 1 97.62 259 SER A CA 1
ATOM 1989 C C . SER A 1 259 ? 3.4 32.031 13.711 1 97.62 259 SER A C 1
ATOM 1991 O O . SER A 1 259 ? 2.746 31 13.508 1 97.62 259 SER A O 1
ATOM 1993 N N . HIS A 1 260 ? 4.227 32.531 12.812 1 96.62 260 HIS A N 1
ATOM 1994 C CA . HIS A 1 260 ? 4.27 32.031 11.438 1 96.62 260 HIS A CA 1
ATOM 1995 C C . HIS A 1 260 ? 5.695 31.688 11.016 1 96.62 260 HIS A C 1
ATOM 1997 O O . HIS A 1 260 ? 5.953 31.422 9.844 1 96.62 260 HIS A O 1
ATOM 2003 N N . ALA A 1 261 ? 6.605 31.719 11.984 1 94.88 261 ALA A N 1
ATOM 2004 C CA . ALA A 1 261 ? 8.008 31.453 11.664 1 94.88 261 ALA A CA 1
ATOM 2005 C C . ALA A 1 261 ? 8.195 30.016 11.211 1 94.88 261 ALA A C 1
ATOM 2007 O O . ALA A 1 261 ? 7.547 29.094 11.727 1 94.88 261 ALA A O 1
ATOM 2008 N N . TYR A 1 262 ? 9.008 29.953 10.227 1 90.94 262 TYR A N 1
ATOM 2009 C CA . TYR A 1 262 ? 9.312 28.641 9.672 1 90.94 262 TYR A CA 1
ATOM 2010 C C . TYR A 1 262 ? 10.812 28.469 9.43 1 90.94 262 TYR A C 1
ATOM 2012 O O . TYR A 1 262 ? 11.5 29.438 9.086 1 90.94 262 TYR A O 1
ATOM 2020 N N . ALA A 1 263 ? 11.336 27.266 9.656 1 92.38 263 ALA A N 1
ATOM 2021 C CA . ALA A 1 263 ? 12.688 26.828 9.305 1 92.38 263 ALA A CA 1
ATOM 2022 C C . ALA A 1 263 ? 12.703 25.359 8.914 1 92.38 263 ALA A C 1
ATOM 2024 O O . ALA A 1 263 ? 11.672 24.688 8.961 1 92.38 263 ALA A O 1
ATOM 2025 N N . ASP A 1 264 ? 13.836 24.906 8.406 1 88.94 264 ASP A N 1
ATOM 2026 C CA . ASP A 1 264 ? 13.953 23.516 8.023 1 88.94 264 ASP A CA 1
ATOM 2027 C C . ASP A 1 264 ? 14.492 22.672 9.18 1 88.94 264 ASP A C 1
ATOM 2029 O O . ASP A 1 264 ? 15.312 23.141 9.969 1 88.94 264 ASP A O 1
ATOM 2033 N N . GLY A 1 265 ? 14.008 21.453 9.25 1 92.44 265 GLY A N 1
ATOM 2034 C CA . GLY A 1 265 ? 14.594 20.453 10.133 1 92.44 265 GLY A CA 1
ATOM 2035 C C . GLY A 1 265 ? 14.516 20.844 11.602 1 92.44 265 GLY A C 1
ATOM 2036 O O . GLY A 1 265 ? 13.469 21.297 12.07 1 92.44 265 GLY A O 1
ATOM 2037 N N . ALA A 1 266 ? 15.672 20.672 12.297 1 96 266 ALA A N 1
ATOM 2038 C CA . ALA A 1 266 ? 15.766 20.922 13.734 1 96 266 ALA A CA 1
ATOM 2039 C C . ALA A 1 266 ? 15.531 22.391 14.062 1 96 266 ALA A C 1
ATOM 2041 O O . ALA A 1 266 ? 14.961 22.719 15.102 1 96 266 ALA A O 1
ATOM 2042 N N . ALA A 1 267 ? 15.898 23.234 13.172 1 96.19 267 ALA A N 1
ATOM 2043 C CA . ALA A 1 267 ? 15.766 24.672 13.375 1 96.19 267 ALA A CA 1
ATOM 2044 C C . ALA A 1 267 ? 14.297 25.078 13.484 1 96.19 267 ALA A C 1
ATOM 2046 O O . ALA A 1 267 ? 13.969 26.078 14.133 1 96.19 267 ALA A O 1
ATOM 2047 N N . HIS A 1 268 ? 13.43 24.312 12.883 1 96.69 268 HIS A N 1
ATOM 2048 C CA . HIS A 1 268 ? 12 24.625 12.953 1 96.69 268 HIS A CA 1
ATOM 2049 C C . HIS A 1 268 ? 11.469 24.453 14.375 1 96.69 268 HIS A C 1
ATOM 2051 O O . HIS A 1 268 ? 10.648 25.25 14.836 1 96.69 268 HIS A O 1
ATOM 2057 N N . VAL A 1 269 ? 11.945 23.453 15.031 1 98.38 269 VAL A N 1
ATOM 2058 C CA . VAL A 1 269 ? 11.555 23.25 16.422 1 98.38 269 VAL A CA 1
ATOM 2059 C C . VAL A 1 269 ? 12.125 24.359 17.297 1 98.38 269 VAL A C 1
ATOM 2061 O O . VAL A 1 269 ? 11.422 24.906 18.141 1 98.38 269 VAL A O 1
ATOM 2064 N N . GLU A 1 270 ? 13.344 24.703 17.031 1 98.12 270 GLU A N 1
ATOM 2065 C CA . GLU A 1 270 ? 14.039 25.719 17.812 1 98.12 270 GLU A CA 1
ATOM 2066 C C . GLU A 1 270 ? 13.352 27.078 17.688 1 98.12 270 GLU A C 1
ATOM 2068 O O . GLU A 1 270 ? 13.102 27.75 18.703 1 98.12 270 GLU A O 1
ATOM 2073 N N . VAL A 1 271 ? 13.023 27.422 16.531 1 97.62 271 VAL A N 1
ATOM 2074 C CA . VAL A 1 271 ? 12.422 28.734 16.328 1 97.62 271 VAL A CA 1
ATOM 2075 C C . VAL A 1 271 ? 11.016 28.766 16.906 1 97.62 271 VAL A C 1
ATOM 2077 O O . VAL A 1 271 ? 10.57 29.781 17.438 1 97.62 271 VAL A O 1
ATOM 2080 N N . ASN A 1 272 ? 10.289 27.688 16.859 1 98 272 ASN A N 1
ATOM 2081 C CA . ASN A 1 272 ? 8.938 27.656 17.406 1 98 272 ASN A CA 1
ATOM 2082 C C . ASN A 1 272 ? 8.953 27.641 18.922 1 98 272 ASN A C 1
ATOM 2084 O O . ASN A 1 272 ? 8.031 28.156 19.562 1 98 272 ASN A O 1
ATOM 2088 N N . LEU A 1 273 ? 10 27.078 19.453 1 98.31 273 LEU A N 1
ATOM 2089 C CA . LEU A 1 273 ? 10.117 27.156 20.906 1 98.31 273 LEU A CA 1
ATOM 2090 C C . LEU A 1 273 ? 10.484 28.562 21.359 1 98.31 273 LEU A C 1
ATOM 2092 O O . LEU A 1 273 ? 10.016 29.031 22.391 1 98.31 273 LEU A O 1
ATOM 2096 N N . ALA A 1 274 ? 11.367 29.188 20.625 1 97.62 274 ALA A N 1
ATOM 2097 C CA . ALA A 1 274 ? 11.656 30.594 20.891 1 97.62 274 ALA A CA 1
ATOM 2098 C C . ALA A 1 274 ? 10.375 31.438 20.844 1 97.62 274 ALA A C 1
ATOM 2100 O O . ALA A 1 274 ? 10.148 32.281 21.703 1 97.62 274 ALA A O 1
ATOM 2101 N N . ALA A 1 275 ? 9.594 31.188 19.844 1 98.25 275 ALA A N 1
ATOM 2102 C CA . ALA A 1 275 ? 8.312 31.875 19.719 1 98.25 275 ALA A CA 1
ATOM 2103 C C . ALA A 1 275 ? 7.418 31.594 20.922 1 98.25 275 ALA A C 1
ATOM 2105 O O . ALA A 1 275 ? 6.672 32.469 21.375 1 98.25 275 ALA A O 1
ATOM 2106 N N . ASP A 1 276 ? 7.473 30.406 21.391 1 98.31 276 ASP A N 1
ATOM 2107 C CA . ASP A 1 276 ? 6.641 30.047 22.531 1 98.31 276 ASP A CA 1
ATOM 2108 C C . ASP A 1 276 ? 7.098 30.781 23.797 1 98.31 276 ASP A C 1
ATOM 2110 O O . ASP A 1 276 ? 6.285 31.094 24.656 1 98.31 276 ASP A O 1
ATOM 2114 N N . VAL A 1 277 ? 8.383 31.031 23.922 1 96.31 277 VAL A N 1
ATOM 2115 C CA . VAL A 1 277 ? 8.891 31.828 25.016 1 96.31 277 VAL A CA 1
ATOM 2116 C C . VAL A 1 277 ? 8.281 33.219 24.969 1 96.31 277 VAL A C 1
ATOM 2118 O O . VAL A 1 277 ? 7.848 33.781 25.984 1 96.31 277 VAL A O 1
ATOM 2121 N N . LEU A 1 278 ? 8.242 33.75 23.812 1 96.94 278 LEU A N 1
ATOM 2122 C CA . LEU A 1 278 ? 7.637 35.062 23.641 1 96.94 278 LEU A CA 1
ATOM 2123 C C . LEU A 1 278 ? 6.145 35.031 23.969 1 96.94 278 LEU A C 1
ATOM 2125 O O . LEU A 1 278 ? 5.617 35.938 24.594 1 96.94 278 LEU A O 1
ATOM 2129 N N . ALA A 1 279 ? 5.477 34 23.531 1 97.69 279 ALA A N 1
ATOM 2130 C CA . ALA A 1 279 ? 4.051 33.844 23.797 1 97.69 279 ALA A CA 1
ATOM 2131 C C . ALA A 1 279 ? 3.785 33.781 25.297 1 97.69 279 ALA A C 1
ATOM 2133 O O . ALA A 1 279 ? 2.875 34.469 25.797 1 97.69 279 ALA A O 1
ATOM 2134 N N . ARG A 1 280 ? 4.598 33.031 25.969 1 95.19 280 ARG A N 1
ATOM 2135 C CA . ARG A 1 280 ? 4.426 32.938 27.406 1 95.19 280 ARG A CA 1
ATOM 2136 C C . ARG A 1 280 ? 4.738 34.25 28.109 1 95.19 280 ARG A C 1
ATOM 2138 O O . ARG A 1 280 ? 4.012 34.656 29.016 1 95.19 280 ARG A O 1
ATOM 2145 N N . THR A 1 281 ? 5.785 34.844 27.703 1 93 281 THR A N 1
ATOM 2146 C CA . THR A 1 281 ? 6.156 36.125 28.281 1 93 281 THR A CA 1
ATOM 2147 C C . THR A 1 281 ? 5.043 37.156 28.078 1 93 281 THR A C 1
ATOM 2149 O O . THR A 1 281 ? 4.664 37.844 29.016 1 93 281 THR A O 1
ATOM 2152 N N . LEU A 1 282 ? 4.555 37.156 26.922 1 96.12 282 LEU A N 1
ATOM 2153 C CA . LEU A 1 282 ? 3.488 38.094 26.594 1 96.12 282 LEU A CA 1
ATOM 2154 C C . LEU A 1 282 ? 2.236 37.812 27.422 1 96.12 282 LEU A C 1
ATOM 2156 O O . LEU A 1 282 ? 1.675 38.719 28.031 1 96.12 282 LEU A O 1
ATOM 2160 N N . THR A 1 283 ? 1.784 36.594 27.453 1 96 283 THR A N 1
ATOM 2161 C CA . THR A 1 283 ? 0.514 36.281 28.078 1 96 283 THR A CA 1
ATOM 2162 C C . THR A 1 283 ? 0.614 36.406 29.594 1 96 283 THR A C 1
ATOM 2164 O O . THR A 1 283 ? -0.398 36.594 30.281 1 96 283 THR A O 1
ATOM 2167 N N . THR A 1 284 ? 1.814 36.312 30.109 1 91.94 284 THR A N 1
ATOM 2168 C CA . THR A 1 284 ? 2.027 36.562 31.531 1 91.94 284 THR A CA 1
ATOM 2169 C C . THR A 1 284 ? 1.909 38.062 31.844 1 91.94 284 THR A C 1
ATOM 2171 O O . THR A 1 284 ? 1.31 38.438 32.844 1 91.94 284 THR A O 1
ATOM 2174 N N . ALA A 1 285 ? 2.406 38.844 30.969 1 92.81 285 ALA A N 1
ATOM 2175 C CA . ALA A 1 285 ? 2.393 40.281 31.156 1 92.81 285 ALA A CA 1
ATOM 2176 C C . ALA A 1 285 ? 1.022 40.875 30.828 1 92.81 285 ALA A C 1
ATOM 2178 O O . ALA A 1 285 ? 0.587 41.844 31.453 1 92.81 285 ALA A O 1
ATOM 2179 N N . ARG A 1 286 ? 0.441 40.344 29.859 1 95.44 286 ARG A N 1
ATOM 2180 C CA . ARG A 1 286 ? -0.844 40.781 29.344 1 95.44 286 ARG A CA 1
ATOM 2181 C C . ARG A 1 286 ? -1.835 39.656 29.219 1 95.44 286 ARG A C 1
ATOM 2183 O O . ARG A 1 286 ? -1.96 39.031 28.156 1 95.44 286 ARG A O 1
ATOM 2190 N N . PRO A 1 287 ? -2.594 39.406 30.234 1 93.12 287 PRO A N 1
ATOM 2191 C CA . PRO A 1 287 ? -3.533 38.281 30.203 1 93.12 287 PRO A CA 1
ATOM 2192 C C . PRO A 1 287 ? -4.625 38.469 29.141 1 93.12 287 PRO A C 1
ATOM 2194 O O . PRO A 1 287 ? -5.305 37.5 28.781 1 93.12 287 PRO A O 1
ATOM 2197 N N . ASP A 1 288 ? -4.797 39.656 28.656 1 95.06 288 ASP A N 1
ATOM 2198 C CA . ASP A 1 288 ? -5.809 39.938 27.641 1 95.06 288 ASP A CA 1
ATOM 2199 C C . ASP A 1 288 ? -5.246 39.719 26.234 1 95.06 288 ASP A C 1
ATOM 2201 O O . ASP A 1 288 ? -5.969 39.844 25.25 1 95.06 288 ASP A O 1
ATOM 2205 N N . ALA A 1 289 ? -3.947 39.375 26.156 1 97.56 289 ALA A N 1
ATOM 2206 C CA . ALA A 1 289 ? -3.326 39.156 24.859 1 97.56 289 ALA A CA 1
ATOM 2207 C C . ALA A 1 289 ? -3.969 38 24.125 1 97.56 289 ALA A C 1
ATOM 2209 O O . ALA A 1 289 ? -4.535 37.094 24.766 1 97.56 289 ALA A O 1
ATOM 2210 N N . VAL A 1 290 ? -3.959 38.031 22.812 1 98 290 VAL A N 1
ATOM 2211 C CA . VAL A 1 290 ? -4.492 36.969 21.969 1 98 290 VAL A CA 1
ATOM 2212 C C . VAL A 1 290 ? -3.355 36.281 21.219 1 98 290 VAL A C 1
ATOM 2214 O O . VAL A 1 290 ? -2.531 36.938 20.594 1 98 290 VAL A O 1
ATOM 2217 N N . LEU A 1 291 ? -3.25 35 21.391 1 98.44 291 LEU A N 1
ATOM 2218 C CA . LEU A 1 291 ? -2.318 34.25 20.562 1 98.44 291 LEU A CA 1
ATOM 2219 C C . LEU A 1 291 ? -2.998 33.719 19.297 1 98.44 291 LEU A C 1
ATOM 2221 O O . LEU A 1 291 ? -4.199 33.469 19.312 1 98.44 291 LEU A O 1
ATOM 2225 N N . SER A 1 292 ? -2.238 33.688 18.219 1 98.44 292 SER A N 1
ATOM 2226 C CA . SER A 1 292 ? -2.781 33.25 16.938 1 98.44 292 SER A CA 1
ATOM 2227 C C . SER A 1 292 ? -1.863 32.219 16.266 1 98.44 292 SER A C 1
ATOM 2229 O O . SER A 1 292 ? -0.666 32.469 16.109 1 98.44 292 SER A O 1
ATOM 2231 N N . TYR A 1 293 ? -2.451 31.125 15.898 1 98.06 293 TYR A N 1
ATOM 2232 C CA . TYR A 1 293 ? -1.706 30.062 15.242 1 98.06 293 TYR A CA 1
ATOM 2233 C C . TYR A 1 293 ? -2.439 29.562 14 1 98.06 293 TYR A C 1
ATOM 2235 O O . TYR A 1 293 ? -3.67 29.5 13.984 1 98.06 293 TYR A O 1
ATOM 2243 N N . LEU A 1 294 ? -1.687 29.266 12.969 1 96.75 294 LEU A N 1
ATOM 2244 C CA . LEU A 1 294 ? -2.143 28.5 11.812 1 96.75 294 LEU A CA 1
ATOM 2245 C C . LEU A 1 294 ? -1.569 27.078 11.844 1 96.75 294 LEU A C 1
ATOM 2247 O O . LEU A 1 294 ? -0.355 26.891 11.727 1 96.75 294 LEU A O 1
ATOM 2251 N N . HIS A 1 295 ? -2.463 26.125 11.953 1 97.44 295 HIS A N 1
ATOM 2252 C CA . HIS A 1 295 ? -2.008 24.734 12.055 1 97.44 295 HIS A CA 1
ATOM 2253 C C . HIS A 1 295 ? -2.043 24.047 10.703 1 97.44 295 HIS A C 1
ATOM 2255 O O . HIS A 1 295 ? -2.922 24.312 9.883 1 97.44 295 HIS A O 1
ATOM 2261 N N . THR A 1 296 ? -1.078 23.188 10.508 1 95.75 296 THR A N 1
ATOM 2262 C CA . THR A 1 296 ? -1.047 22.391 9.297 1 95.75 296 THR A CA 1
ATOM 2263 C C . THR A 1 296 ? -2.207 21.391 9.281 1 95.75 296 THR A C 1
ATOM 2265 O O . THR A 1 296 ? -2.582 20.844 10.32 1 95.75 296 THR A O 1
ATOM 2268 N N . PRO A 1 297 ? -2.721 21.172 8.086 1 95.25 297 PRO A N 1
ATOM 2269 C CA . PRO A 1 297 ? -3.752 20.141 8.008 1 95.25 297 PRO A CA 1
ATOM 2270 C C . PRO A 1 297 ? -3.172 18.719 8.047 1 95.25 297 PRO A C 1
ATOM 2272 O O . PRO A 1 297 ? -3.914 17.75 8.219 1 95.25 297 PRO A O 1
ATOM 2275 N N . THR A 1 298 ? -1.884 18.594 7.805 1 93.94 298 THR A N 1
ATOM 2276 C CA . THR A 1 298 ? -1.22 17.297 7.793 1 93.94 298 THR A CA 1
ATOM 2277 C C . THR A 1 298 ? -0.683 16.953 9.18 1 93.94 298 THR A C 1
ATOM 2279 O O . THR A 1 298 ? 0.528 16.812 9.367 1 93.94 298 THR A O 1
ATOM 2282 N N . ASP A 1 299 ? -1.507 16.875 10.109 1 96.56 299 ASP A N 1
ATOM 2283 C CA . ASP A 1 299 ? -1.33 16.422 11.484 1 96.56 299 ASP A CA 1
ATOM 2284 C C . ASP A 1 299 ? -2.465 15.508 11.922 1 96.56 299 ASP A C 1
ATOM 2286 O O . ASP A 1 299 ? -3.289 15.102 11.102 1 96.56 299 ASP A O 1
ATOM 2290 N N . SER A 1 300 ? -2.447 15.062 13.156 1 97.44 300 SER A N 1
ATOM 2291 C CA . SER A 1 300 ? -3.555 14.289 13.703 1 97.44 300 SER A CA 1
ATOM 2292 C C . SER A 1 300 ? -4.449 15.148 14.586 1 97.44 300 SER A C 1
ATOM 2294 O O . SER A 1 300 ? -3.955 15.883 15.445 1 97.44 300 SER A O 1
ATOM 2296 N N . PHE A 1 301 ? -5.754 15.07 14.328 1 98.31 301 PHE A N 1
ATOM 2297 C CA . PHE A 1 301 ? -6.707 15.875 15.086 1 98.31 301 PHE A CA 1
ATOM 2298 C C . PHE A 1 301 ? -7.883 15.031 15.547 1 98.31 301 PHE A C 1
ATOM 2300 O O . PHE A 1 301 ? -8.258 14.055 14.891 1 98.31 301 PHE A O 1
ATOM 2307 N N . LEU A 1 302 ? -8.414 15.383 16.672 1 98.19 302 LEU A N 1
ATOM 2308 C CA . LEU A 1 302 ? -9.75 14.922 17.016 1 98.19 302 LEU A CA 1
ATOM 2309 C C . LEU A 1 302 ? -10.812 15.656 16.203 1 98.19 302 LEU A C 1
ATOM 2311 O O . LEU A 1 302 ? -10.75 16.875 16.047 1 98.19 302 LEU A O 1
ATOM 2315 N N . VAL A 1 303 ? -11.68 14.898 15.641 1 97.69 303 VAL A N 1
ATOM 2316 C CA . VAL A 1 303 ? -12.695 15.516 14.797 1 97.69 303 VAL A CA 1
ATOM 2317 C C . VAL A 1 303 ? -14.086 15.156 15.32 1 97.69 303 VAL A C 1
ATOM 2319 O O . VAL A 1 303 ? -14.266 14.125 15.969 1 97.69 303 VAL A O 1
ATOM 2322 N N . PRO A 1 304 ? -15.055 16.062 15.055 1 94.75 304 PRO A N 1
ATOM 2323 C CA . PRO A 1 304 ? -16.406 15.82 15.562 1 94.75 304 PRO A CA 1
ATOM 2324 C C . PRO A 1 304 ? -17.078 14.625 14.891 1 94.75 304 PRO A C 1
ATOM 2326 O O . PRO A 1 304 ? -16.656 14.188 13.828 1 94.75 304 PRO A O 1
ATOM 2329 N N . SER A 1 305 ? -18.156 14.141 15.516 1 95.94 305 SER A N 1
ATOM 2330 C CA . SER A 1 305 ? -18.844 12.914 15.094 1 95.94 305 SER A CA 1
ATOM 2331 C C . SER A 1 305 ? -19.484 13.086 13.727 1 95.94 305 SER A C 1
ATOM 2333 O O . SER A 1 305 ? -19.594 12.125 12.961 1 95.94 305 SER A O 1
ATOM 2335 N N . ASP A 1 306 ? -19.875 14.273 13.43 1 96.75 306 ASP A N 1
ATOM 2336 C CA . ASP A 1 306 ? -20.516 14.469 12.133 1 96.75 306 ASP A CA 1
ATOM 2337 C C . ASP A 1 306 ? -19.516 14.32 10.992 1 96.75 306 ASP A C 1
ATOM 2339 O O . ASP A 1 306 ? -19.875 13.867 9.898 1 96.75 306 ASP A O 1
ATOM 2343 N N . ALA A 1 307 ? -18.281 14.727 11.211 1 97.19 307 ALA A N 1
ATOM 2344 C CA . ALA A 1 307 ? -17.25 14.492 10.211 1 97.19 307 ALA A CA 1
ATOM 2345 C C . ALA A 1 307 ? -17.016 13 10 1 97.19 307 ALA A C 1
ATOM 2347 O O . ALA A 1 307 ? -16.875 12.539 8.867 1 97.19 307 ALA A O 1
ATOM 2348 N N . VAL A 1 308 ? -17.031 12.227 11.062 1 97.94 308 VAL A N 1
ATOM 2349 C CA . VAL A 1 308 ? -16.844 10.781 11.023 1 97.94 308 VAL A CA 1
ATOM 2350 C C . VAL A 1 308 ? -18 10.141 10.25 1 97.94 308 VAL A C 1
ATOM 2352 O O . VAL A 1 308 ? -17.797 9.289 9.391 1 97.94 308 VAL A O 1
ATOM 2355 N N . ALA A 1 309 ? -19.234 10.602 10.57 1 98 309 ALA A N 1
ATOM 2356 C CA . ALA A 1 309 ? -20.422 10.055 9.922 1 98 309 ALA A CA 1
ATOM 2357 C C . ALA A 1 309 ? -20.375 10.297 8.414 1 98 309 ALA A C 1
ATOM 2359 O O . ALA A 1 309 ? -20.688 9.398 7.625 1 98 309 ALA A O 1
ATOM 2360 N N . GLU A 1 310 ? -19.984 11.469 8.055 1 97.62 310 GLU A N 1
ATOM 2361 C CA . GLU A 1 310 ? -19.922 11.789 6.633 1 97.62 310 GLU A CA 1
ATOM 2362 C C . GLU A 1 310 ? -18.828 10.969 5.941 1 97.62 310 GLU A C 1
ATOM 2364 O O . GLU A 1 310 ? -19.016 10.492 4.82 1 97.62 310 GLU A O 1
ATOM 2369 N N . ALA A 1 311 ? -17.688 10.875 6.559 1 97.56 311 ALA A N 1
ATOM 2370 C CA . ALA A 1 311 ? -16.609 10.062 6.008 1 97.56 311 ALA A CA 1
ATOM 2371 C C . ALA A 1 311 ? -17.062 8.625 5.777 1 97.56 311 ALA A C 1
ATOM 2373 O O . ALA A 1 311 ? -16.766 8.039 4.73 1 97.56 311 ALA A O 1
ATOM 2374 N N . ARG A 1 312 ? -17.734 8.062 6.75 1 97.5 312 ARG A N 1
ATOM 2375 C CA . ARG A 1 312 ? -18.234 6.691 6.645 1 97.5 312 ARG A CA 1
ATOM 2376 C C . ARG A 1 312 ? -19.266 6.57 5.531 1 97.5 312 ARG A C 1
ATOM 2378 O O . ARG A 1 312 ? -19.297 5.57 4.809 1 97.5 312 ARG A O 1
ATOM 2385 N N . GLU A 1 313 ? -20.109 7.586 5.402 1 97.31 313 GLU A N 1
ATOM 2386 C CA . GLU A 1 313 ? -21.094 7.605 4.324 1 97.31 313 GLU A CA 1
ATOM 2387 C C . GLU A 1 313 ? -20.406 7.633 2.959 1 97.31 313 GLU A C 1
ATOM 2389 O O . GLU A 1 313 ? -20.812 6.914 2.043 1 97.31 313 GLU A O 1
ATOM 2394 N N . ARG A 1 314 ? -19.406 8.445 2.859 1 95.62 314 ARG A N 1
ATOM 2395 C CA . ARG A 1 314 ? -18.625 8.484 1.631 1 95.62 314 ARG A CA 1
ATOM 2396 C C . ARG A 1 314 ? -18 7.125 1.339 1 95.62 314 ARG A C 1
ATOM 2398 O O . ARG A 1 314 ? -17.953 6.691 0.186 1 95.62 314 ARG A O 1
ATOM 2405 N N . GLY A 1 315 ? -17.531 6.438 2.398 1 95 315 GLY A N 1
ATOM 2406 C CA . GLY A 1 315 ? -16.922 5.125 2.26 1 95 315 GLY A CA 1
ATOM 2407 C C . GLY A 1 315 ? -17.891 4.07 1.75 1 95 315 GLY A C 1
ATOM 2408 O O . GLY A 1 315 ? -17.469 3.061 1.18 1 95 315 GLY A O 1
ATOM 2409 N N . ARG A 1 316 ? -19.234 4.312 1.838 1 94.62 316 ARG A N 1
ATOM 2410 C CA . ARG A 1 316 ? -20.25 3.354 1.416 1 94.62 316 ARG A CA 1
ATOM 2411 C C . ARG A 1 316 ? -20.797 3.705 0.036 1 94.62 316 ARG A C 1
ATOM 2413 O O . ARG A 1 316 ? -21.516 2.908 -0.575 1 94.62 316 ARG A O 1
ATOM 2420 N N . SER A 1 317 ? -20.312 4.812 -0.417 1 93.81 317 SER A N 1
ATOM 2421 C CA . SER A 1 317 ? -20.828 5.27 -1.701 1 93.81 317 SER A CA 1
ATOM 2422 C C . SER A 1 317 ? -19.953 4.801 -2.854 1 93.81 317 SER A C 1
ATOM 2424 O O . SER A 1 317 ? -18.734 4.73 -2.717 1 93.81 317 SER A O 1
ATOM 2426 N N . ARG A 1 318 ? -20.578 4.516 -4.027 1 89 318 ARG A N 1
ATOM 2427 C CA . ARG A 1 318 ? -19.859 4.082 -5.223 1 89 318 ARG A CA 1
ATOM 2428 C C . ARG A 1 318 ? -19.016 5.219 -5.793 1 89 318 ARG A C 1
ATOM 2430 O O . ARG A 1 318 ? -18 4.977 -6.457 1 89 318 ARG A O 1
ATOM 2437 N N . ARG A 1 319 ? -19.344 6.398 -5.477 1 86 319 ARG A N 1
ATOM 2438 C CA . ARG A 1 319 ? -18.625 7.57 -5.965 1 86 319 ARG A CA 1
ATOM 2439 C C . ARG A 1 319 ? -17.203 7.613 -5.414 1 86 319 ARG A C 1
ATOM 2441 O O . ARG A 1 319 ? -16.266 7.941 -6.137 1 86 319 ARG A O 1
ATOM 2448 N N . TRP A 1 320 ? -17.125 7.238 -4.176 1 88.06 320 TRP A N 1
ATOM 2449 C CA . TRP A 1 320 ? -15.852 7.395 -3.484 1 88.06 320 TRP A CA 1
ATOM 2450 C C . TRP A 1 320 ? -15.164 6.051 -3.303 1 88.06 320 TRP A C 1
ATOM 2452 O O . TRP A 1 320 ? -13.938 5.984 -3.184 1 88.06 320 TRP A O 1
ATOM 2462 N N . ASN A 1 321 ? -15.93 5.062 -3.316 1 89.81 321 ASN A N 1
ATOM 2463 C CA . ASN A 1 321 ? -15.438 3.703 -3.139 1 89.81 321 ASN A CA 1
ATOM 2464 C C . ASN A 1 321 ? -15.977 2.766 -4.219 1 89.81 321 ASN A C 1
ATOM 2466 O O . ASN A 1 321 ? -16.828 1.913 -3.939 1 89.81 321 ASN A O 1
ATOM 2470 N N . SER A 1 322 ? -15.406 2.943 -5.336 1 89.06 322 SER A N 1
ATOM 2471 C CA . SER A 1 322 ? -15.812 2.172 -6.508 1 89.06 322 SER A CA 1
ATOM 2472 C C . SER A 1 322 ? -15.359 0.719 -6.395 1 89.06 322 SER A C 1
ATOM 2474 O O . SER A 1 322 ? -14.617 0.362 -5.48 1 89.06 322 SER A O 1
ATOM 2476 N N . ALA A 1 323 ? -15.797 -0.041 -7.371 1 89 323 ALA A N 1
ATOM 2477 C CA . ALA A 1 323 ? -15.383 -1.441 -7.43 1 89 323 ALA A CA 1
ATOM 2478 C C . ALA A 1 323 ? -13.875 -1.56 -7.602 1 89 323 ALA A C 1
ATOM 2480 O O . ALA A 1 323 ? -13.25 -2.475 -7.059 1 89 323 ALA A O 1
ATOM 2481 N N . ALA A 1 324 ? -13.305 -0.657 -8.312 1 89.12 324 ALA A N 1
ATOM 2482 C CA . ALA A 1 324 ? -11.859 -0.649 -8.516 1 89.12 324 ALA A CA 1
ATOM 2483 C C . ALA A 1 324 ? -11.117 -0.387 -7.207 1 89.12 324 ALA A C 1
ATOM 2485 O O . ALA A 1 324 ? -10.086 -1.008 -6.938 1 89.12 324 ALA A O 1
ATOM 2486 N N . HIS A 1 325 ? -11.641 0.515 -6.438 1 91.31 325 HIS A N 1
ATOM 2487 C CA . HIS A 1 325 ? -11.039 0.801 -5.141 1 91.31 325 HIS A CA 1
ATOM 2488 C C . HIS A 1 325 ? -11.109 -0.413 -4.223 1 91.31 325 HIS A C 1
ATOM 2490 O O . HIS A 1 325 ? -10.133 -0.742 -3.545 1 91.31 325 HIS A O 1
ATOM 2496 N N . ARG A 1 326 ? -12.25 -1.02 -4.242 1 91.56 326 ARG A N 1
ATOM 2497 C CA . ARG A 1 326 ? -12.43 -2.197 -3.398 1 91.56 326 ARG A CA 1
ATOM 2498 C C . ARG A 1 326 ? -11.508 -3.328 -3.834 1 91.56 326 ARG A C 1
ATOM 2500 O O . ARG A 1 326 ? -10.898 -3.994 -2.994 1 91.56 326 ARG A O 1
ATOM 2507 N N . ALA A 1 327 ? -11.391 -3.494 -5.086 1 90.62 327 ALA A N 1
ATOM 2508 C CA . ALA A 1 327 ? -10.484 -4.516 -5.613 1 90.62 327 ALA A CA 1
ATOM 2509 C C . ALA A 1 327 ? -9.039 -4.207 -5.246 1 90.62 327 ALA A C 1
ATOM 2511 O O . ALA A 1 327 ? -8.281 -5.109 -4.883 1 90.62 327 ALA A O 1
ATOM 2512 N N . ALA A 1 328 ? -8.695 -3.014 -5.375 1 92.38 328 ALA A N 1
ATOM 2513 C CA . ALA A 1 328 ? -7.336 -2.602 -5.039 1 92.38 328 ALA A CA 1
ATOM 2514 C C . ALA A 1 328 ? -7.035 -2.846 -3.564 1 92.38 328 ALA A C 1
ATOM 2516 O O . ALA A 1 328 ? -5.945 -3.307 -3.215 1 92.38 328 ALA A O 1
ATOM 2517 N N . ALA A 1 329 ? -8 -2.473 -2.732 1 92.06 329 ALA A N 1
ATOM 2518 C CA . ALA A 1 329 ? -7.84 -2.695 -1.298 1 92.06 329 ALA A CA 1
ATOM 2519 C C . ALA A 1 329 ? -7.625 -4.176 -0.993 1 92.06 329 ALA A C 1
ATOM 2521 O O . ALA A 1 329 ? -6.711 -4.535 -0.249 1 92.06 329 ALA A O 1
ATOM 2522 N N . LEU A 1 330 ? -8.375 -5.012 -1.591 1 89.06 330 LEU A N 1
ATOM 2523 C CA . LEU A 1 330 ? -8.281 -6.449 -1.356 1 89.06 330 LEU A CA 1
ATOM 2524 C C . LEU A 1 330 ? -6.992 -7.012 -1.956 1 89.06 330 LEU A C 1
ATOM 2526 O O . LEU A 1 330 ? -6.305 -7.812 -1.319 1 89.06 330 LEU A O 1
ATOM 2530 N N . ALA A 1 331 ? -6.691 -6.543 -3.111 1 88.5 331 ALA A N 1
ATOM 2531 C CA . ALA A 1 331 ? -5.496 -7.023 -3.801 1 88.5 331 ALA A CA 1
ATOM 2532 C C . ALA A 1 331 ? -4.234 -6.656 -3.029 1 88.5 331 ALA A C 1
ATOM 2534 O O . ALA A 1 331 ? -3.238 -7.383 -3.074 1 88.5 331 ALA A O 1
ATOM 2535 N N . SER A 1 332 ? -4.281 -5.578 -2.318 1 88.38 332 SER A N 1
ATOM 2536 C CA . SER A 1 332 ? -3.117 -5.094 -1.584 1 88.38 332 SER A CA 1
ATOM 2537 C C . SER A 1 332 ? -3.105 -5.625 -0.155 1 88.38 332 SER A C 1
ATOM 2539 O O . SER A 1 332 ? -2.268 -5.223 0.655 1 88.38 332 SER A O 1
ATOM 2541 N N . GLY A 1 333 ? -4.051 -6.461 0.24 1 83.5 333 GLY A N 1
ATOM 2542 C CA . GLY A 1 333 ? -4.176 -6.891 1.624 1 83.5 333 GLY A CA 1
ATOM 2543 C C . GLY A 1 333 ? -4.59 -5.77 2.559 1 83.5 333 GLY A C 1
ATOM 2544 O O . GLY A 1 333 ? -4.078 -5.664 3.676 1 83.5 333 GLY A O 1
ATOM 2545 N N . ARG A 1 334 ? -5.234 -4.789 2.01 1 85.56 334 ARG A N 1
ATOM 2546 C CA . ARG A 1 334 ? -5.809 -3.65 2.721 1 85.56 334 ARG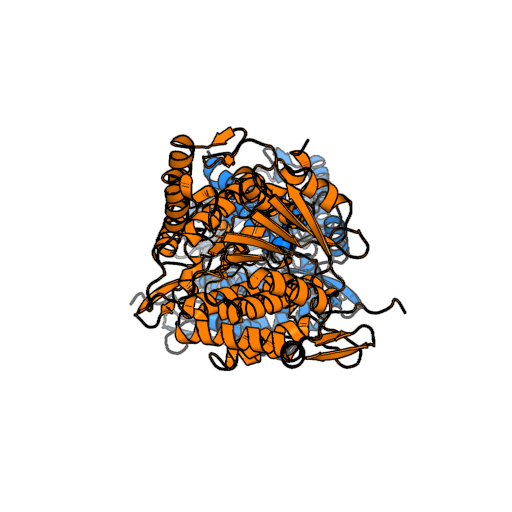 A CA 1
ATOM 2547 C C . ARG A 1 334 ? -4.727 -2.658 3.133 1 85.56 334 ARG A C 1
ATOM 2549 O O . ARG A 1 334 ? -4.891 -1.919 4.105 1 85.56 334 ARG A O 1
ATOM 2556 N N . ARG A 1 335 ? -3.705 -2.664 2.361 1 87.31 335 ARG A N 1
ATOM 2557 C CA . ARG A 1 335 ? -2.707 -1.613 2.527 1 87.31 335 ARG A CA 1
ATOM 2558 C C . ARG A 1 335 ? -3.141 -0.331 1.823 1 87.31 335 ARG A C 1
ATOM 2560 O O . ARG A 1 335 ? -2.711 0.763 2.195 1 87.31 335 ARG A O 1
ATOM 2567 N N . LEU A 1 336 ? -3.984 -0.561 0.778 1 91.5 336 LEU A N 1
ATOM 2568 C CA . LEU A 1 336 ? -4.578 0.583 0.094 1 91.5 336 LEU A CA 1
ATOM 2569 C C . LEU A 1 336 ? -6.027 0.783 0.522 1 91.5 336 LEU A C 1
ATOM 2571 O O . LEU A 1 336 ? -6.746 -0.189 0.757 1 91.5 336 LEU A O 1
ATOM 2575 N N . PHE A 1 337 ? -6.414 1.997 0.776 1 94.19 337 PHE A N 1
ATOM 2576 C CA . PHE A 1 337 ? -7.789 2.465 0.935 1 94.19 337 PHE A CA 1
ATOM 2577 C C . PHE A 1 337 ? -8.422 1.859 2.18 1 94.19 337 PHE A C 1
ATOM 2579 O O . PHE A 1 337 ? -9.547 1.359 2.127 1 94.19 337 PHE A O 1
ATOM 2586 N N . ARG A 1 338 ? -7.715 1.836 3.24 1 94.44 338 ARG A N 1
ATOM 2587 C CA . ARG A 1 338 ? -8.297 1.498 4.535 1 94.44 338 ARG A CA 1
ATOM 2588 C C . ARG A 1 338 ? -9.273 2.58 4.996 1 94.44 338 ARG A C 1
ATOM 2590 O O . ARG A 1 338 ? -9.055 3.768 4.738 1 94.44 338 ARG A O 1
ATOM 2597 N N . PRO A 1 339 ? -10.312 2.158 5.711 1 94.88 339 PRO A N 1
ATOM 2598 C CA . PRO A 1 339 ? -11.234 3.186 6.203 1 94.88 339 PRO A CA 1
ATOM 2599 C C . PRO A 1 339 ? -10.555 4.195 7.125 1 94.88 339 PRO A C 1
ATOM 2601 O O . PRO A 1 339 ? -9.688 3.824 7.926 1 94.88 339 PRO A O 1
ATOM 2604 N N . ALA A 1 340 ? -10.93 5.426 7.051 1 95.62 340 ALA A N 1
ATOM 2605 C CA . ALA A 1 340 ? -10.297 6.516 7.793 1 95.62 340 ALA A CA 1
ATOM 2606 C C . ALA A 1 340 ? -10.633 6.434 9.281 1 95.62 340 ALA A C 1
ATOM 2608 O O . ALA A 1 340 ? -9.812 6.797 10.125 1 95.62 340 ALA A O 1
ATOM 2609 N N . TYR A 1 341 ? -11.805 6.066 9.641 1 97.56 341 TYR A N 1
ATOM 2610 C CA . TYR A 1 341 ? -12.266 6.086 11.023 1 97.56 341 TYR A CA 1
ATOM 2611 C C . TYR A 1 341 ? -12.812 4.723 11.438 1 97.56 341 TYR A C 1
ATOM 2613 O O . TYR A 1 341 ? -14.016 4.562 11.641 1 97.56 341 TYR A O 1
ATOM 2621 N N . PRO A 1 342 ? -11.914 3.82 11.711 1 94.25 342 PRO A N 1
ATOM 2622 C CA . PRO A 1 342 ? -12.375 2.494 12.133 1 94.25 342 PRO A CA 1
ATOM 2623 C C . PRO A 1 342 ? -12.984 2.502 13.531 1 94.25 342 PRO A C 1
ATOM 2625 O O . PRO A 1 342 ? -13.82 1.65 13.844 1 94.25 342 PRO A O 1
ATOM 2628 N N . GLU A 1 343 ? -12.57 3.432 14.352 1 95.94 343 GLU A N 1
ATOM 2629 C CA . GLU A 1 343 ? -13.062 3.555 15.719 1 95.94 343 GLU A CA 1
ATOM 2630 C C . GLU A 1 343 ? -13.25 5.02 16.109 1 95.94 343 GLU A C 1
ATOM 2632 O O . GLU A 1 343 ? -12.797 5.918 15.398 1 95.94 343 GLU A O 1
ATOM 2637 N N . THR A 1 344 ? -14.094 5.23 17.125 1 97.69 344 THR A N 1
ATOM 2638 C CA . THR A 1 344 ? -14.242 6.535 17.766 1 97.69 344 THR A CA 1
ATOM 2639 C C . THR A 1 344 ? -13.836 6.469 19.234 1 97.69 344 THR A C 1
ATOM 2641 O O . THR A 1 344 ? -13.664 5.379 19.797 1 97.69 344 THR A O 1
ATOM 2644 N N . TYR A 1 345 ? -13.625 7.629 19.781 1 97.5 345 TYR A N 1
ATOM 2645 C CA . TYR A 1 345 ? -13.109 7.703 21.141 1 97.5 345 TYR A CA 1
ATOM 2646 C C . TYR A 1 345 ? -13.969 8.625 22 1 97.5 345 TYR A C 1
ATOM 2648 O O . TYR A 1 345 ? -14.227 9.773 21.625 1 97.5 345 TYR A O 1
ATOM 2656 N N . ALA A 1 346 ? -14.383 8.156 23.141 1 96.56 346 ALA A N 1
ATOM 2657 C CA . ALA A 1 346 ? -15.258 8.922 24.016 1 96.56 346 ALA A CA 1
ATOM 2658 C C . ALA A 1 346 ? -14.461 9.883 24.891 1 96.56 346 ALA A C 1
ATOM 2660 O O . ALA A 1 346 ? -13.391 9.531 25.391 1 96.56 346 ALA A O 1
ATOM 2661 N N . ASP A 1 347 ? -15.016 11.094 25.016 1 95.69 347 ASP A N 1
ATOM 2662 C CA . ASP A 1 347 ? -14.438 12.016 25.984 1 95.69 347 ASP A CA 1
ATOM 2663 C C . ASP A 1 347 ? -15.07 11.836 27.359 1 95.69 347 ASP A C 1
ATOM 2665 O O . ASP A 1 347 ? -15.75 10.836 27.609 1 95.69 347 ASP A O 1
ATOM 2669 N N . ASP A 1 348 ? -14.797 12.82 28.281 1 93.19 348 ASP A N 1
ATOM 2670 C CA . ASP A 1 348 ? -15.25 12.734 29.672 1 93.19 348 ASP A CA 1
ATOM 2671 C C . ASP A 1 348 ? -16.781 12.797 29.75 1 93.19 348 ASP A C 1
ATOM 2673 O O . ASP A 1 348 ? -17.375 12.32 30.719 1 93.19 348 ASP A O 1
ATOM 2677 N N . THR A 1 349 ? -17.422 13.281 28.75 1 93.56 349 THR A N 1
ATOM 2678 C CA . THR A 1 349 ? -18.875 13.453 28.75 1 93.56 349 THR A CA 1
ATOM 2679 C C . THR A 1 349 ? -19.562 12.359 27.938 1 93.56 349 THR A C 1
ATOM 2681 O O . THR A 1 349 ? -20.781 12.32 27.844 1 93.56 349 THR A O 1
ATOM 2684 N N . GLY A 1 350 ? -18.797 11.531 27.375 1 94 350 GLY A N 1
ATOM 2685 C CA . GLY A 1 350 ? -19.344 10.461 26.562 1 94 350 GLY A CA 1
ATOM 2686 C C . GLY A 1 350 ? -19.453 10.812 25.094 1 94 350 GLY A C 1
ATOM 2687 O O . GLY A 1 350 ? -19.844 9.977 24.281 1 94 350 GLY A O 1
ATOM 2688 N N . ARG A 1 351 ? -19.078 11.992 24.781 1 94 351 ARG A N 1
ATOM 2689 C CA . ARG A 1 351 ? -19.094 12.406 23.391 1 94 351 ARG A CA 1
ATOM 2690 C C . ARG A 1 351 ? -18.016 11.695 22.578 1 94 351 ARG A C 1
ATOM 2692 O O . ARG A 1 351 ? -16.891 11.555 23.047 1 94 351 ARG A O 1
ATOM 2699 N N . ALA A 1 352 ? -18.406 11.281 21.391 1 96.44 352 ALA A N 1
ATOM 2700 C CA . ALA A 1 352 ? -17.5 10.516 20.547 1 96.44 352 ALA A CA 1
ATOM 2701 C C . ALA A 1 352 ? -16.703 11.438 19.625 1 96.44 352 ALA A C 1
ATOM 2703 O O . ALA A 1 352 ? -17.25 12.375 19.047 1 96.44 352 ALA A O 1
ATOM 2704 N N . TRP A 1 353 ? -15.43 11.172 19.531 1 97.56 353 TRP A N 1
ATOM 2705 C CA . TRP A 1 353 ? -14.523 11.867 18.625 1 97.56 353 TRP A CA 1
ATOM 2706 C C . TRP A 1 353 ? -13.875 10.898 17.641 1 97.56 353 TRP A C 1
ATOM 2708 O O . TRP A 1 353 ? -13.57 9.758 18 1 97.56 353 TRP A O 1
ATOM 2718 N N . GLY A 1 354 ? -13.75 11.336 16.406 1 98.06 354 GLY A N 1
ATOM 2719 C CA . GLY A 1 354 ? -12.875 10.625 15.484 1 98.06 354 GLY A CA 1
ATOM 2720 C C . GLY A 1 354 ? -11.438 11.086 15.555 1 98.06 354 GLY A C 1
ATOM 2721 O O . GLY A 1 354 ? -11.148 12.156 16.094 1 98.06 354 GLY A O 1
ATOM 2722 N N . LEU A 1 355 ? -10.508 10.242 15.148 1 98.19 355 LEU A N 1
ATOM 2723 C CA . LEU A 1 355 ? -9.102 10.609 14.992 1 98.19 355 LEU A CA 1
ATOM 2724 C C . LEU A 1 355 ? -8.742 10.742 13.516 1 98.19 355 LEU A C 1
ATOM 2726 O O . LEU A 1 355 ? -8.586 9.742 12.812 1 98.19 355 LEU A O 1
ATOM 2730 N N . SER A 1 356 ? -8.703 11.938 13.023 1 97.56 356 SER A N 1
ATOM 2731 C CA . SER A 1 356 ? -8.148 12.172 11.695 1 97.56 356 SER A CA 1
ATOM 2732 C C . SER A 1 356 ? -6.621 12.117 11.727 1 97.56 356 SER A C 1
ATOM 2734 O O . SER A 1 356 ? -5.977 13 12.297 1 97.56 356 SER A O 1
ATOM 2736 N N . ASP A 1 357 ? -6.082 11.141 11.219 1 95.75 357 ASP A N 1
ATOM 2737 C CA . ASP A 1 357 ? -4.633 11.008 11.125 1 95.75 357 ASP A CA 1
ATOM 2738 C C . ASP A 1 357 ? -4.141 11.328 9.719 1 95.75 357 ASP A C 1
ATOM 2740 O O . ASP A 1 357 ? -3.994 10.43 8.883 1 95.75 357 ASP A O 1
ATOM 2744 N N . THR A 1 358 ? -3.793 12.547 9.484 1 93.75 358 THR A N 1
ATOM 2745 C CA . THR A 1 358 ? -3.418 13.023 8.156 1 93.75 358 THR A CA 1
ATOM 2746 C C . THR A 1 358 ? -1.942 13.414 8.125 1 93.75 358 THR A C 1
ATOM 2748 O O . THR A 1 358 ? -1.515 14.156 7.242 1 93.75 358 THR A O 1
ATOM 2751 N N . LEU A 1 359 ? -1.219 12.953 9.148 1 92.31 359 LEU A N 1
ATOM 2752 C CA . LEU A 1 359 ? 0.217 13.211 9.18 1 92.31 359 LEU A CA 1
ATOM 2753 C C . LEU A 1 359 ? 0.914 12.516 8.008 1 92.31 359 LEU A C 1
ATOM 2755 O O . LEU A 1 359 ? 0.66 11.344 7.738 1 92.31 359 LEU A O 1
ATOM 2759 N N . VAL A 1 360 ? 1.703 13.234 7.25 1 87.06 360 VAL A N 1
ATOM 2760 C CA . VAL A 1 360 ? 2.477 12.711 6.129 1 87.06 360 VAL A CA 1
ATOM 2761 C C . VAL A 1 360 ? 3.92 12.469 6.562 1 87.06 360 VAL A C 1
ATOM 2763 O O . VAL A 1 360 ? 4.684 13.422 6.754 1 87.06 360 VAL A O 1
ATOM 2766 N N . PRO A 1 361 ? 4.359 11.273 6.508 1 85.94 361 PRO A N 1
ATOM 2767 C CA . PRO A 1 361 ? 5.645 10.938 7.129 1 85.94 361 PRO A CA 1
ATOM 2768 C C . PRO A 1 361 ? 6.82 11.664 6.484 1 85.94 361 PRO A C 1
ATOM 2770 O O . PRO A 1 361 ? 7.805 11.977 7.16 1 85.94 361 PRO A O 1
ATOM 2773 N N . ILE A 1 362 ? 6.699 12.062 5.277 1 85.06 362 ILE A N 1
ATOM 2774 C CA . ILE A 1 362 ? 7.82 12.656 4.551 1 85.06 362 ILE A CA 1
ATOM 2775 C C . ILE A 1 362 ? 8.117 14.047 5.113 1 85.06 362 ILE A C 1
ATOM 2777 O O . ILE A 1 362 ? 9.203 14.594 4.883 1 85.06 362 ILE A O 1
ATOM 2781 N N . GLN A 1 363 ? 7.156 14.594 5.848 1 88.38 363 GLN A N 1
ATOM 2782 C CA . GLN A 1 363 ? 7.379 15.922 6.414 1 88.38 363 GLN A CA 1
ATOM 2783 C C . GLN A 1 363 ? 8.352 15.859 7.59 1 88.38 363 GLN A C 1
ATOM 2785 O O . GLN A 1 363 ? 8.93 16.875 7.977 1 88.38 363 GLN A O 1
ATOM 2790 N N . GLY A 1 364 ? 8.422 14.711 8.281 1 91.75 364 GLY A N 1
ATOM 2791 C CA . GLY A 1 364 ? 9.469 14.492 9.266 1 91.75 364 GLY A CA 1
ATOM 2792 C C . GLY A 1 364 ? 9.023 14.789 10.688 1 91.75 364 GLY A C 1
ATOM 2793 O O . GLY A 1 364 ? 8.062 15.531 10.898 1 91.75 364 GLY A O 1
ATOM 2794 N N . PRO A 1 365 ? 9.75 14.258 11.625 1 96.75 365 PRO A N 1
ATOM 2795 C CA . PRO A 1 365 ? 9.359 14.391 13.031 1 96.75 365 PRO A CA 1
ATOM 2796 C C . PRO A 1 365 ? 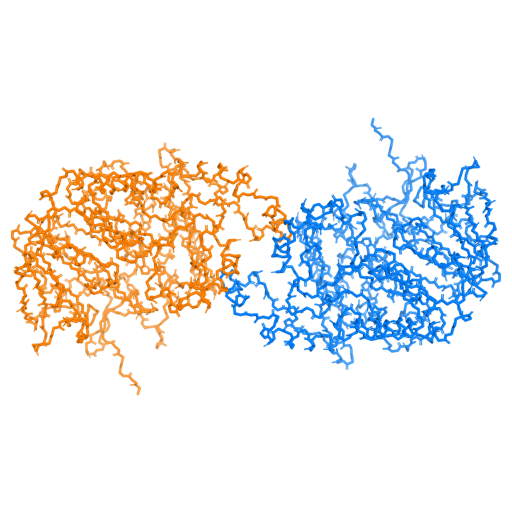9.57 15.805 13.57 1 96.75 365 PRO A C 1
ATOM 2798 O O . PRO A 1 365 ? 8.82 16.25 14.445 1 96.75 365 PRO A O 1
ATOM 2801 N N . ASN A 1 366 ? 10.586 16.5 13.055 1 97.62 366 ASN A N 1
ATOM 2802 C CA . ASN A 1 366 ? 10.828 17.859 13.531 1 97.62 366 ASN A CA 1
ATOM 2803 C C . ASN A 1 366 ? 9.688 18.797 13.148 1 97.62 366 ASN A C 1
ATOM 2805 O O . ASN A 1 366 ? 9.281 19.641 13.945 1 97.62 366 ASN A O 1
ATOM 2809 N N . TYR A 1 367 ? 9.227 18.609 12.016 1 95.75 367 TYR A N 1
ATOM 2810 C CA . TYR A 1 367 ? 8.07 19.406 11.594 1 95.75 367 TYR A CA 1
ATOM 2811 C C . TYR A 1 367 ? 6.863 19.109 12.469 1 95.75 367 TYR A C 1
ATOM 2813 O O . TYR A 1 367 ? 6.191 20.047 12.93 1 95.75 367 TYR A O 1
ATOM 2821 N N . ALA A 1 368 ? 6.602 17.875 12.672 1 97.38 368 ALA A N 1
ATOM 2822 C CA . ALA A 1 368 ? 5.477 17.469 13.5 1 97.38 368 ALA A CA 1
ATOM 2823 C C . ALA A 1 368 ? 5.602 18.031 14.914 1 97.38 368 ALA A C 1
ATOM 2825 O O . ALA A 1 368 ? 4.625 18.531 15.477 1 97.38 368 ALA A O 1
ATOM 2826 N N . LEU A 1 369 ? 6.816 17.984 15.414 1 98.56 369 LEU A N 1
ATOM 2827 C CA . LEU A 1 369 ? 7.031 18.453 16.781 1 98.56 369 LEU A CA 1
ATOM 2828 C C . LEU A 1 369 ? 6.859 19.969 16.859 1 98.56 369 LEU A C 1
ATOM 2830 O O . LEU A 1 369 ? 6.242 20.484 17.797 1 98.56 369 LEU A O 1
ATOM 2834 N N . ALA A 1 370 ? 7.383 20.656 15.93 1 98.31 370 ALA A N 1
ATOM 2835 C CA . ALA A 1 370 ? 7.242 22.109 15.906 1 98.31 370 ALA A CA 1
ATOM 2836 C C . ALA A 1 370 ? 5.77 22.516 15.898 1 98.31 370 ALA A C 1
ATOM 2838 O O . ALA A 1 370 ? 5.363 23.406 16.641 1 98.31 370 ALA A O 1
ATOM 2839 N N . LYS A 1 371 ? 5.027 21.859 15.07 1 97.69 371 LYS A N 1
ATOM 2840 C CA . LYS A 1 371 ? 3.607 22.188 14.984 1 97.69 371 LYS A CA 1
ATOM 2841 C C . LYS A 1 371 ? 2.867 21.75 16.25 1 97.69 371 LYS A C 1
ATOM 2843 O O . LYS A 1 371 ? 1.913 22.406 16.672 1 97.69 371 LYS A O 1
ATOM 2848 N N . ARG A 1 372 ? 3.334 20.703 16.859 1 98.19 372 ARG A N 1
ATOM 2849 C CA . ARG A 1 372 ? 2.713 20.234 18.094 1 98.19 372 ARG A CA 1
ATOM 2850 C C . ARG A 1 372 ? 2.934 21.234 19.234 1 98.19 372 ARG A C 1
ATOM 2852 O O . ARG A 1 372 ? 2.064 21.406 20.094 1 98.19 372 ARG A O 1
ATOM 2859 N N . LEU A 1 373 ? 4.078 21.859 19.266 1 98.56 373 LEU A N 1
ATOM 2860 C CA . LEU A 1 373 ? 4.344 22.875 20.266 1 98.56 373 LEU A CA 1
ATOM 2861 C C . LEU A 1 373 ? 3.301 23.984 20.203 1 98.56 373 LEU A C 1
ATOM 2863 O O . LEU A 1 373 ? 2.781 24.422 21.234 1 98.56 373 LEU A O 1
ATOM 2867 N N . GLN A 1 374 ? 3.021 24.375 19.031 1 98.44 374 GLN A N 1
ATOM 2868 C CA . GLN A 1 374 ? 2.01 25.406 18.844 1 98.44 374 GLN A CA 1
ATOM 2869 C C . GLN A 1 374 ? 0.636 24.922 19.297 1 98.44 374 GLN A C 1
ATOM 2871 O O . GLN A 1 374 ? -0.105 25.656 19.938 1 98.44 374 GLN A O 1
ATOM 2876 N N . ARG A 1 375 ? 0.342 23.734 18.969 1 98.5 375 ARG A N 1
ATOM 2877 C CA . ARG A 1 375 ? -0.956 23.172 19.328 1 98.5 375 ARG A CA 1
ATOM 2878 C C . ARG A 1 375 ? -1.096 23.047 20.844 1 98.5 375 ARG A C 1
ATOM 2880 O O . ARG A 1 375 ? -2.162 23.328 21.406 1 98.5 375 ARG A O 1
ATOM 2887 N N . TRP A 1 376 ? -0.023 22.594 21.453 1 98.75 376 TRP A N 1
ATOM 2888 C CA . TRP A 1 376 ? -0.052 22.484 22.906 1 98.75 376 TRP A CA 1
ATOM 2889 C C . TRP A 1 376 ? -0.29 23.828 23.562 1 98.75 376 TRP A C 1
ATOM 2891 O O . TRP A 1 376 ? -1.085 23.953 24.5 1 98.75 376 TRP A O 1
ATOM 2901 N N . ARG A 1 377 ? 0.342 24.875 23.078 1 98.62 377 ARG A N 1
ATOM 2902 C CA . ARG A 1 377 ? 0.109 26.219 23.609 1 98.62 377 ARG A CA 1
ATOM 2903 C C . ARG A 1 377 ? -1.331 26.656 23.375 1 98.62 377 ARG A C 1
ATOM 2905 O O . ARG A 1 377 ? -1.957 27.25 24.25 1 98.62 377 ARG A O 1
ATOM 2912 N N . ALA A 1 378 ? -1.836 26.344 22.234 1 98.19 378 ALA A N 1
ATOM 2913 C CA . ALA A 1 378 ? -3.219 26.688 21.922 1 98.19 378 ALA A CA 1
ATOM 2914 C C . ALA A 1 378 ? -4.188 25.984 22.875 1 98.19 378 ALA A C 1
ATOM 2916 O O . ALA A 1 378 ? -5.125 26.609 23.375 1 98.19 378 ALA A O 1
ATOM 2917 N N . VAL A 1 379 ? -3.949 24.75 23.109 1 98.31 379 VAL A N 1
ATOM 2918 C CA . VAL A 1 379 ? -4.789 23.969 24 1 98.31 379 VAL A CA 1
ATOM 2919 C C . VAL A 1 379 ? -4.77 24.594 25.406 1 98.31 379 VAL A C 1
ATOM 2921 O O . VAL A 1 379 ? -5.816 24.75 26.031 1 98.31 379 VAL A O 1
ATOM 2924 N N . LEU A 1 380 ? -3.621 24.969 25.844 1 97.5 380 LEU A N 1
ATOM 2925 C CA . LEU A 1 380 ? -3.486 25.516 27.188 1 97.5 380 LEU A CA 1
ATOM 2926 C C . LEU A 1 380 ? -4.16 26.875 27.297 1 97.5 380 LEU A C 1
ATOM 2928 O O . LEU A 1 380 ? -4.84 27.156 28.281 1 97.5 380 LEU A O 1
ATOM 2932 N N . GLN A 1 381 ? -3.967 27.688 26.297 1 96.62 381 GLN A N 1
ATOM 2933 C CA . GLN A 1 381 ? -4.621 28.984 26.297 1 96.62 381 GLN A CA 1
ATOM 2934 C C . GLN A 1 381 ? -6.141 28.844 26.281 1 96.62 381 GLN A C 1
ATOM 2936 O O . GLN A 1 381 ? -6.836 29.531 27.031 1 96.62 381 GLN A O 1
ATOM 2941 N N . HIS A 1 382 ? -6.594 27.953 25.484 1 96.56 382 HIS A N 1
ATOM 2942 C CA . HIS A 1 382 ? -8.023 27.703 25.375 1 96.56 382 HIS A CA 1
ATOM 2943 C C . HIS A 1 382 ? -8.602 27.156 26.672 1 96.56 382 HIS A C 1
ATOM 2945 O O . HIS A 1 382 ? -9.648 27.594 27.125 1 96.56 382 HIS A O 1
ATOM 2951 N N . SER A 1 383 ? -7.922 26.281 27.25 1 95.31 383 SER A N 1
ATOM 2952 C CA . SER A 1 383 ? -8.398 25.625 28.469 1 95.31 383 SER A CA 1
ATOM 2953 C C . SER A 1 383 ? -8.391 26.594 29.641 1 95.31 383 SER A C 1
ATOM 2955 O O . SER A 1 383 ? -9.141 26.406 30.609 1 95.31 383 SER A O 1
ATOM 2957 N N . ALA A 1 384 ? -7.602 27.594 29.562 1 93.88 384 ALA A N 1
ATOM 2958 C CA . ALA A 1 384 ? -7.531 28.594 30.609 1 93.88 384 ALA A CA 1
ATOM 2959 C C . ALA A 1 384 ? -8.602 29.672 30.422 1 93.88 384 ALA A C 1
ATOM 2961 O O . ALA A 1 384 ? -8.648 30.656 31.172 1 93.88 384 ALA A O 1
ATOM 2962 N N . GLY A 1 385 ? -9.398 29.531 29.391 1 93.81 385 GLY A N 1
ATOM 2963 C CA . GLY A 1 385 ? -10.477 30.469 29.141 1 93.81 385 GLY A CA 1
ATOM 2964 C C . GLY A 1 385 ? -10.008 31.75 28.484 1 93.81 385 GLY A C 1
ATOM 2965 O O . GLY A 1 385 ? -10.68 32.781 28.562 1 93.81 385 GLY A O 1
ATOM 2966 N N . ARG A 1 386 ? -8.852 31.703 27.859 1 94.81 386 ARG A N 1
ATOM 2967 C CA . ARG A 1 386 ? -8.297 32.875 27.203 1 94.81 386 ARG A CA 1
ATOM 2968 C C . ARG A 1 386 ? -8.703 32.938 25.734 1 94.81 386 ARG A C 1
ATOM 2970 O O . ARG A 1 386 ? -9.008 31.891 25.141 1 94.81 386 ARG A O 1
ATOM 2977 N N . ARG A 1 387 ? -8.742 34.125 25.25 1 95.69 387 ARG A N 1
ATOM 2978 C CA . ARG A 1 387 ? -9.008 34.281 23.828 1 95.69 387 ARG A CA 1
ATOM 2979 C C . ARG A 1 387 ? -7.828 33.812 22.984 1 95.69 387 ARG A C 1
ATOM 2981 O O . ARG A 1 387 ? -6.672 34.062 23.328 1 95.69 387 ARG A O 1
ATOM 2988 N N . ILE A 1 388 ? -8.125 33.094 21.938 1 97.44 388 ILE A N 1
ATOM 2989 C CA . ILE A 1 388 ? -7.086 32.562 21.062 1 97.44 388 ILE A CA 1
ATOM 2990 C C . ILE A 1 388 ? -7.641 32.406 19.641 1 97.44 388 ILE A C 1
ATOM 2992 O O . ILE A 1 388 ? -8.836 32.156 19.469 1 97.44 388 ILE A O 1
ATOM 2996 N N . SER A 1 389 ? -6.848 32.688 18.656 1 98.06 389 SER A N 1
ATOM 2997 C CA . SER A 1 389 ? -7.141 32.344 17.266 1 98.06 389 SER A CA 1
ATOM 2998 C C . SER A 1 389 ? -6.367 31.125 16.828 1 98.06 389 SER A C 1
ATOM 3000 O O . SER A 1 389 ? -5.133 31.125 16.797 1 98.06 389 SER A O 1
ATOM 3002 N N . SER A 1 390 ? -7.039 30.031 16.594 1 96.06 390 SER A N 1
ATOM 3003 C CA . SER A 1 390 ? -6.457 28.75 16.234 1 96.06 390 SER A CA 1
ATOM 3004 C C . SER A 1 390 ? -7.211 28.109 15.078 1 96.06 390 SER A C 1
ATOM 3006 O O . SER A 1 390 ? -8.406 27.812 15.203 1 96.06 390 SER A O 1
ATOM 3008 N N . THR A 1 391 ? -6.508 27.938 13.961 1 95.88 391 THR A N 1
ATOM 3009 C CA . THR A 1 391 ? -7.191 27.422 12.773 1 95.88 391 THR A CA 1
ATOM 3010 C C . THR A 1 391 ? -6.324 26.406 12.055 1 95.88 391 THR A C 1
ATOM 3012 O O . THR A 1 391 ? -5.137 26.641 11.82 1 95.88 391 THR A O 1
ATOM 3015 N N . VAL A 1 392 ? -6.93 25.203 11.797 1 98.06 392 VAL A N 1
ATOM 3016 C CA . VAL A 1 392 ? -6.301 24.281 10.852 1 98.06 392 VAL A CA 1
ATOM 3017 C C . VAL A 1 392 ? -6.445 24.812 9.43 1 98.06 392 VAL A C 1
ATOM 3019 O O . VAL A 1 392 ? -7.559 24.922 8.914 1 98.06 392 VAL A O 1
ATOM 3022 N N . ALA A 1 393 ? -5.371 25.203 8.875 1 97.19 393 ALA A N 1
ATOM 3023 C CA . ALA A 1 393 ? -5.367 25.812 7.547 1 97.19 393 ALA A CA 1
ATOM 3024 C C . ALA A 1 393 ? -5.414 24.75 6.453 1 97.19 393 ALA A C 1
ATOM 3026 O O . ALA A 1 393 ? -5.039 23.594 6.684 1 97.19 393 ALA A O 1
ATOM 3027 N N . PRO A 1 394 ? -5.918 25.094 5.32 1 96.25 394 PRO A N 1
ATOM 3028 C CA . PRO A 1 394 ? -5.91 24.094 4.242 1 96.25 394 PRO A CA 1
ATOM 3029 C C . PRO A 1 394 ? -4.512 23.844 3.68 1 96.25 394 PRO A C 1
ATOM 3031 O O . PRO A 1 394 ? -3.654 24.734 3.732 1 96.25 394 PRO A O 1
ATOM 3034 N N . ALA A 1 395 ? -4.395 22.656 3.193 1 94.69 395 ALA A N 1
ATOM 3035 C CA . ALA A 1 395 ? -3.197 22.438 2.389 1 94.69 395 ALA A CA 1
ATOM 3036 C C . ALA A 1 395 ? -3.121 23.422 1.231 1 94.69 395 ALA A C 1
ATOM 3038 O O . ALA A 1 395 ? -4.137 23.734 0.603 1 94.69 395 ALA A O 1
ATOM 3039 N N . SER A 1 396 ? -1.908 23.938 1.049 1 96 396 SER A N 1
ATOM 3040 C CA . SER A 1 396 ? -1.774 25 0.056 1 96 396 SER A CA 1
ATOM 3041 C C . SER A 1 396 ? -0.534 24.797 -0.808 1 96 396 SER A C 1
ATOM 3043 O O . SER A 1 396 ? 0.433 24.172 -0.375 1 96 396 SER A O 1
ATOM 3045 N N . TRP A 1 397 ? -0.596 25.359 -2.014 1 94.62 397 TRP A N 1
ATOM 3046 C CA . TRP A 1 397 ? 0.516 25.312 -2.957 1 94.62 397 TRP A CA 1
ATOM 3047 C C . TRP A 1 397 ? 1.606 26.297 -2.568 1 94.62 397 TRP A C 1
ATOM 3049 O O . TRP A 1 397 ? 1.918 27.219 -3.332 1 94.62 397 TRP A O 1
ATOM 3059 N N . THR A 1 398 ? 2.213 26.109 -1.471 1 92.12 398 THR A N 1
ATOM 3060 C CA . THR A 1 398 ? 3.314 26.938 -1.022 1 92.12 398 THR A CA 1
ATOM 3061 C C . THR A 1 398 ? 4.625 26.516 -1.683 1 92.12 398 THR A C 1
ATOM 3063 O O . THR A 1 398 ? 4.695 25.453 -2.297 1 92.12 398 THR A O 1
ATOM 3066 N N . ARG A 1 399 ? 5.582 27.328 -1.55 1 88.19 399 ARG A N 1
ATOM 3067 C CA . ARG A 1 399 ? 6.902 27.016 -2.082 1 88.19 399 ARG A CA 1
ATOM 3068 C C . ARG A 1 399 ? 7.484 25.781 -1.412 1 88.19 399 ARG A C 1
ATOM 3070 O O . ARG A 1 399 ? 8.156 24.969 -2.062 1 88.19 399 ARG A O 1
ATOM 3077 N N . SER A 1 400 ? 7.266 25.672 -0.134 1 82.5 400 SER A N 1
ATOM 3078 C CA . SER A 1 400 ? 7.777 24.516 0.598 1 82.5 400 SER A CA 1
ATOM 3079 C C . SER A 1 400 ? 7.211 23.203 0.039 1 82.5 400 SER A C 1
ATOM 3081 O O . SER A 1 400 ? 7.887 22.172 0.054 1 82.5 400 SER A O 1
ATOM 3083 N N . VAL A 1 401 ? 6.047 23.203 -0.497 1 83.19 401 VAL A N 1
ATOM 3084 C CA . VAL A 1 401 ? 5.406 22.031 -1.069 1 83.19 401 VAL A CA 1
ATOM 3085 C C . VAL A 1 401 ? 5.914 21.797 -2.492 1 83.19 401 VAL A C 1
ATOM 3087 O O . VAL A 1 401 ? 6.312 20.688 -2.846 1 83.19 401 VAL A O 1
ATOM 3090 N N . THR A 1 402 ? 5.965 22.812 -3.287 1 86.75 402 THR A N 1
ATOM 3091 C CA . THR A 1 402 ? 6.242 22.672 -4.711 1 86.75 402 THR A CA 1
ATOM 3092 C C . THR A 1 402 ? 7.711 22.328 -4.945 1 86.75 402 THR A C 1
ATOM 3094 O O . THR A 1 402 ? 8.055 21.75 -5.977 1 86.75 402 THR A O 1
ATOM 3097 N N . LYS A 1 403 ? 8.461 22.672 -3.943 1 87.31 403 LYS A N 1
ATOM 3098 C CA . LYS A 1 403 ? 9.875 22.344 -4.078 1 87.31 403 LYS A CA 1
ATOM 3099 C C . LYS A 1 403 ? 10.125 20.859 -3.836 1 87.31 403 LYS A C 1
ATOM 3101 O O . LYS A 1 403 ? 11.141 20.312 -4.273 1 87.31 403 LYS A O 1
ATOM 3106 N N . ASN A 1 404 ? 9.234 20.25 -3.125 1 85.94 404 ASN A N 1
ATOM 3107 C CA . ASN A 1 404 ? 9.312 18.812 -2.879 1 85.94 404 ASN A CA 1
ATOM 3108 C C . ASN A 1 404 ? 8.539 18.016 -3.926 1 85.94 404 ASN A C 1
ATOM 3110 O O . ASN A 1 404 ? 7.305 18.062 -3.955 1 85.94 404 ASN A O 1
ATOM 3114 N N . ARG A 1 405 ? 9.258 17.281 -4.672 1 86.12 405 ARG A N 1
ATOM 3115 C CA . ARG A 1 405 ? 8.656 16.594 -5.809 1 86.12 405 ARG A CA 1
ATOM 3116 C C . ARG A 1 405 ? 7.566 15.633 -5.348 1 86.12 405 ARG A C 1
ATOM 3118 O O . ARG A 1 405 ? 6.547 15.477 -6.023 1 86.12 405 ARG A O 1
ATOM 3125 N N . VAL A 1 406 ? 7.719 14.969 -4.242 1 88.44 406 VAL A N 1
ATOM 3126 C CA . VAL A 1 406 ? 6.754 14 -3.734 1 88.44 406 VAL A CA 1
ATOM 3127 C C . VAL A 1 406 ? 5.48 14.719 -3.295 1 88.44 406 VAL A C 1
ATOM 3129 O O . VAL A 1 406 ? 4.379 14.359 -3.715 1 88.44 406 VAL A O 1
ATOM 3132 N N . LEU A 1 407 ? 5.668 15.758 -2.514 1 88.44 407 LEU A N 1
ATOM 3133 C CA . LEU A 1 407 ? 4.512 16.516 -2.047 1 88.44 407 LEU A CA 1
ATOM 3134 C C . LEU A 1 407 ? 3.785 17.172 -3.213 1 88.44 407 LEU A C 1
ATOM 3136 O O . LEU A 1 407 ? 2.553 17.219 -3.236 1 88.44 407 LEU A O 1
ATOM 3140 N N . ASN A 1 408 ? 4.539 17.641 -4.082 1 91.94 408 ASN A N 1
ATOM 3141 C CA . ASN A 1 408 ? 3.967 18.25 -5.281 1 91.94 408 ASN A CA 1
ATOM 3142 C C . ASN A 1 408 ? 3.074 17.266 -6.031 1 91.94 408 ASN A C 1
ATOM 3144 O O . ASN A 1 408 ? 1.965 17.609 -6.441 1 91.94 408 ASN A O 1
ATOM 3148 N N . SER A 1 409 ? 3.492 16.062 -6.219 1 91.69 409 SER A N 1
ATOM 3149 C CA . SER A 1 409 ? 2.738 15.031 -6.926 1 91.69 409 SER A CA 1
ATOM 3150 C C . SER A 1 409 ? 1.483 14.641 -6.152 1 91.69 409 SER A C 1
ATOM 3152 O O . SER A 1 409 ? 0.416 14.461 -6.738 1 91.69 409 SER A O 1
ATOM 3154 N N . VAL A 1 410 ? 1.623 14.484 -4.859 1 92.19 410 VAL A N 1
ATOM 3155 C CA . VAL A 1 410 ? 0.49 14.109 -4.016 1 92.19 410 VAL A CA 1
ATOM 3156 C C . VAL A 1 410 ? -0.592 15.188 -4.102 1 92.19 410 VAL A C 1
ATOM 3158 O O . VAL A 1 410 ? -1.768 14.875 -4.309 1 92.19 410 VAL A O 1
ATOM 3161 N N . TYR A 1 411 ? -0.12 16.453 -3.967 1 93.75 411 TYR A N 1
ATOM 3162 C CA . TYR A 1 411 ? -1.072 17.547 -4.023 1 93.75 411 TYR A CA 1
ATOM 3163 C C . TYR A 1 411 ? -1.732 17.625 -5.398 1 93.75 411 TYR A C 1
ATOM 3165 O O . TYR A 1 411 ? -2.934 17.891 -5.5 1 93.75 411 TYR A O 1
ATOM 3173 N N . ALA A 1 412 ? -0.981 17.391 -6.441 1 93.94 412 ALA A N 1
ATOM 3174 C CA . ALA A 1 412 ? -1.513 17.438 -7.801 1 93.94 412 ALA A CA 1
ATOM 3175 C C . ALA A 1 412 ? -2.561 16.359 -8.023 1 93.94 412 ALA A C 1
ATOM 3177 O O . ALA A 1 412 ? -3.439 16.5 -8.875 1 93.94 412 ALA A O 1
ATOM 3178 N N . GLY A 1 413 ? -2.492 15.312 -7.254 1 94.31 413 GLY A N 1
ATOM 3179 C CA . GLY A 1 413 ? -3.426 14.211 -7.398 1 94.31 413 GLY A CA 1
ATOM 3180 C C . GLY A 1 413 ? -4.551 14.242 -6.383 1 94.31 413 GLY A C 1
ATOM 3181 O O . GLY A 1 413 ? -5.469 13.422 -6.438 1 94.31 413 GLY A O 1
ATOM 3182 N N . ALA A 1 414 ? -4.547 15.156 -5.473 1 94.56 414 ALA A N 1
ATOM 3183 C CA . ALA A 1 414 ? -5.457 15.195 -4.332 1 94.56 414 ALA A CA 1
ATOM 3184 C C . ALA A 1 414 ? -6.898 15.391 -4.789 1 94.56 414 ALA A C 1
ATOM 3186 O O . ALA A 1 414 ? -7.832 14.891 -4.156 1 94.56 414 ALA A O 1
ATOM 3187 N N . GLY A 1 415 ? -7.059 16.062 -5.918 1 94.12 415 GLY A N 1
ATOM 3188 C CA . GLY A 1 415 ? -8.391 16.328 -6.43 1 94.12 415 GLY A CA 1
ATOM 3189 C C . GLY A 1 415 ? -9.18 15.078 -6.742 1 94.12 415 GLY A C 1
ATOM 3190 O O . GLY A 1 415 ? -10.406 15.07 -6.656 1 94.12 415 GLY A O 1
ATOM 3191 N N . ALA A 1 416 ? -8.516 13.992 -7.07 1 91.5 416 ALA A N 1
ATOM 3192 C CA . ALA A 1 416 ? -9.172 12.727 -7.371 1 91.5 416 ALA A CA 1
ATOM 3193 C C . ALA A 1 416 ? -9.891 12.18 -6.141 1 91.5 416 ALA A C 1
ATOM 3195 O O . ALA A 1 416 ? -10.828 11.383 -6.266 1 91.5 416 ALA A O 1
ATOM 3196 N N . PHE A 1 417 ? -9.562 12.656 -4.98 1 92.94 417 PHE A N 1
ATOM 3197 C CA . PHE A 1 417 ? -10.148 12.188 -3.73 1 92.94 417 PHE A CA 1
ATOM 3198 C C . PHE A 1 417 ? -11.023 13.273 -3.104 1 92.94 417 PHE A C 1
ATOM 3200 O O . PHE A 1 417 ? -11.367 13.188 -1.924 1 92.94 417 PHE A O 1
ATOM 3207 N N . GLY A 1 418 ? -11.242 14.359 -3.863 1 94 418 GLY A N 1
ATOM 3208 C CA . GLY A 1 418 ? -12.109 15.414 -3.385 1 94 418 GLY A CA 1
ATOM 3209 C C . GLY A 1 418 ? -11.43 16.375 -2.428 1 94 418 GLY A C 1
ATOM 3210 O O . GLY A 1 418 ? -12.086 17.125 -1.707 1 94 418 GLY A O 1
ATOM 3211 N N . VAL A 1 419 ? -10.117 16.328 -2.348 1 96.75 419 VAL A N 1
ATOM 3212 C CA . VAL A 1 419 ? -9.352 17.25 -1.508 1 96.75 419 VAL A CA 1
ATOM 3213 C C . VAL A 1 419 ? -8.961 18.484 -2.314 1 96.75 419 VAL A C 1
ATOM 3215 O O . VAL A 1 419 ? -8.5 18.359 -3.451 1 96.75 419 VAL A O 1
ATOM 3218 N N . GLU A 1 420 ? -9.211 19.578 -1.784 1 97.88 420 GLU A N 1
ATOM 3219 C CA . GLU A 1 420 ? -8.82 20.828 -2.451 1 97.88 420 GLU A CA 1
ATOM 3220 C C . GLU A 1 420 ? -7.527 21.391 -1.861 1 97.88 420 GLU A C 1
ATOM 3222 O O . GLU A 1 420 ? -7.406 21.531 -0.643 1 97.88 420 GLU A O 1
ATOM 3227 N N . ILE A 1 421 ? -6.59 21.609 -2.688 1 97.06 421 ILE A N 1
ATOM 3228 C CA . ILE A 1 421 ? -5.375 22.328 -2.33 1 97.06 421 ILE A CA 1
ATOM 3229 C C . ILE A 1 421 ? -5.535 23.812 -2.678 1 97.06 421 ILE A C 1
ATOM 3231 O O . ILE A 1 421 ? -5.809 24.156 -3.83 1 97.06 421 ILE A O 1
ATOM 3235 N N . PHE A 1 422 ? -5.371 24.625 -1.698 1 98.12 422 PHE A N 1
ATOM 3236 C CA . PHE A 1 422 ? -5.648 26.031 -1.903 1 98.12 422 PHE A CA 1
ATOM 3237 C C . PHE A 1 422 ? -4.426 26.75 -2.463 1 98.12 422 PHE A C 1
ATOM 3239 O O . PHE A 1 422 ? -3.297 26.281 -2.293 1 98.12 422 PHE A O 1
ATOM 3246 N N . GLN A 1 423 ? -4.746 27.844 -3.17 1 97.25 423 GLN A N 1
ATOM 3247 C CA . GLN A 1 423 ? -3.678 28.812 -3.398 1 97.25 423 GLN A CA 1
ATOM 3248 C C . GLN A 1 423 ? -3.334 29.578 -2.119 1 97.25 423 GLN A C 1
ATOM 3250 O O . GLN A 1 423 ? -4.223 29.906 -1.329 1 97.25 423 GLN A O 1
ATOM 3255 N N . PRO A 1 424 ? -2.043 29.922 -1.921 1 96.5 424 PRO A N 1
ATOM 3256 C CA . PRO A 1 424 ? -1.657 30.609 -0.688 1 96.5 424 PRO A CA 1
ATOM 3257 C C . PRO A 1 424 ? -2.418 31.922 -0.482 1 96.5 424 PRO A C 1
ATOM 3259 O O . PRO A 1 424 ? -2.775 32.25 0.649 1 96.5 424 PRO A O 1
ATOM 3262 N N . ASP A 1 425 ? -2.693 32.625 -1.534 1 96.88 425 ASP A N 1
ATOM 3263 C CA . ASP A 1 425 ? -3.381 33.906 -1.391 1 96.88 425 ASP A CA 1
ATOM 3264 C C . ASP A 1 425 ? -4.816 33.719 -0.915 1 96.88 425 ASP A C 1
ATOM 3266 O O . ASP A 1 425 ? -5.344 34.531 -0.152 1 96.88 425 ASP A O 1
ATOM 3270 N N . THR A 1 426 ? -5.457 32.625 -1.384 1 98.31 426 THR A N 1
ATOM 3271 C CA . THR A 1 426 ? -6.793 32.281 -0.907 1 98.31 426 THR A CA 1
ATOM 3272 C C . THR A 1 426 ? -6.762 31.906 0.576 1 98.31 426 THR A C 1
ATOM 3274 O O . THR A 1 426 ? -7.543 32.438 1.366 1 98.31 426 THR A O 1
ATOM 3277 N N . ALA A 1 427 ? -5.832 31.078 0.936 1 97.75 427 ALA A N 1
ATOM 3278 C CA . ALA A 1 427 ? -5.719 30.609 2.311 1 97.75 427 ALA A CA 1
ATOM 3279 C C . ALA A 1 427 ? -5.379 31.75 3.264 1 97.75 427 ALA A C 1
ATOM 3281 O O . ALA A 1 427 ? -5.922 31.828 4.367 1 97.75 427 ALA A O 1
ATOM 3282 N N . ARG A 1 428 ? -4.5 32.625 2.842 1 96.81 428 ARG A N 1
ATOM 3283 C CA . ARG A 1 428 ? -4.07 33.75 3.668 1 96.81 428 ARG A CA 1
ATOM 3284 C C . ARG A 1 428 ? -5.238 34.688 3.961 1 96.81 428 ARG A C 1
ATOM 3286 O O . ARG A 1 428 ? -5.41 35.125 5.098 1 96.81 428 ARG A O 1
ATOM 3293 N N . ALA A 1 429 ? -5.98 34.938 2.926 1 98.19 429 ALA A N 1
ATOM 3294 C CA . ALA A 1 429 ? -7.121 35.844 3.098 1 98.19 429 ALA A CA 1
ATOM 3295 C C . ALA A 1 429 ? -8.148 35.25 4.055 1 98.19 429 ALA A C 1
ATOM 3297 O O . ALA A 1 429 ? -8.656 35.938 4.941 1 98.19 429 ALA A O 1
ATOM 3298 N N . LEU A 1 430 ? -8.414 34.031 3.871 1 98.56 430 LEU A N 1
ATOM 3299 C CA . LEU A 1 430 ? -9.367 33.344 4.738 1 98.56 430 LEU A CA 1
ATOM 3300 C C . LEU A 1 430 ? -8.844 33.25 6.164 1 98.56 430 LEU A C 1
ATOM 3302 O O . LEU A 1 430 ? -9.602 33.438 7.121 1 98.56 430 LEU A O 1
ATOM 3306 N N . GLY A 1 431 ? -7.559 32.938 6.293 1 98.12 431 GLY A N 1
ATOM 3307 C CA . GLY A 1 431 ? -6.949 32.875 7.613 1 98.12 431 GLY A CA 1
ATOM 3308 C C . GLY A 1 431 ? -6.973 34.219 8.344 1 98.12 431 GLY A C 1
ATOM 3309 O O . GLY A 1 431 ? -7.203 34.25 9.555 1 98.12 431 GLY A O 1
ATOM 3310 N N . ALA A 1 432 ? -6.734 35.281 7.609 1 98.56 432 ALA A N 1
ATOM 3311 C CA . ALA A 1 432 ? -6.789 36.625 8.203 1 98.56 432 ALA A CA 1
ATOM 3312 C C . ALA A 1 432 ? -8.203 36.938 8.68 1 98.56 432 ALA A C 1
ATOM 3314 O O . ALA A 1 432 ? -8.383 37.5 9.773 1 98.56 432 ALA A O 1
ATOM 3315 N N . ALA A 1 433 ? -9.172 36.625 7.84 1 98.62 433 ALA A N 1
ATOM 3316 C CA . ALA A 1 433 ? -10.562 36.844 8.234 1 98.62 433 ALA A CA 1
ATOM 3317 C C . ALA A 1 433 ? -10.914 36.062 9.484 1 98.62 433 ALA A C 1
ATOM 3319 O O . ALA A 1 433 ? -11.594 36.562 10.383 1 98.62 433 ALA A O 1
ATOM 3320 N N . LYS A 1 434 ? -10.461 34.844 9.516 1 98.62 434 LYS A N 1
ATOM 3321 C CA . LYS A 1 434 ? -10.703 34 10.672 1 98.62 434 LYS A CA 1
ATOM 3322 C C . LYS A 1 434 ? -10.062 34.594 11.93 1 98.62 434 LYS A C 1
ATOM 3324 O O . LYS A 1 434 ? -10.625 34.5 13.023 1 98.62 434 LYS A O 1
ATOM 3329 N N . LEU A 1 435 ? -8.859 35.094 11.805 1 98.5 435 LEU A N 1
ATOM 3330 C CA . LEU A 1 435 ? -8.195 35.75 12.922 1 98.5 435 LEU A CA 1
ATOM 3331 C C . LEU A 1 435 ? -9.047 36.906 13.461 1 98.5 435 LEU A C 1
ATOM 3333 O O . LEU A 1 435 ? -9.281 37 14.664 1 98.5 435 LEU A O 1
ATOM 3337 N N . VAL A 1 436 ? -9.562 37.75 12.578 1 98.62 436 VAL A N 1
ATOM 3338 C CA . VAL A 1 436 ? -10.398 38.875 12.984 1 98.62 436 VAL A CA 1
ATOM 3339 C C . VAL A 1 436 ? -11.656 38.344 13.68 1 98.62 436 VAL A C 1
ATOM 3341 O O . VAL A 1 436 ? -12.055 38.875 14.719 1 98.62 436 VAL A O 1
ATOM 3344 N N . ALA A 1 437 ? -12.219 37.344 13.109 1 98.5 437 ALA A N 1
ATOM 3345 C CA . ALA A 1 437 ? -13.422 36.75 13.703 1 98.5 437 ALA A CA 1
ATOM 3346 C C . ALA A 1 437 ? -13.141 36.25 15.125 1 98.5 437 ALA A C 1
ATOM 3348 O O . ALA A 1 437 ? -13.953 36.438 16.031 1 98.5 437 ALA A O 1
ATOM 3349 N N . ASP A 1 438 ? -12.055 35.594 15.312 1 97.75 438 ASP A N 1
ATOM 3350 C CA . ASP A 1 438 ? -11.719 34.969 16.594 1 97.75 438 ASP A CA 1
ATOM 3351 C C . ASP A 1 438 ? -11.5 36.031 17.672 1 97.75 438 ASP A C 1
ATOM 3353 O O . ASP A 1 438 ? -11.781 35.812 18.844 1 97.75 438 ASP A O 1
ATOM 3357 N N . VAL A 1 439 ? -10.961 37.156 17.297 1 97.25 439 VAL A N 1
ATOM 3358 C CA . VAL A 1 439 ? -10.672 38.219 18.219 1 97.25 439 VAL A CA 1
ATOM 3359 C C . VAL A 1 439 ? -11.977 38.781 18.781 1 97.25 439 VAL A C 1
ATOM 3361 O O . VAL A 1 439 ? -12.031 39.25 19.922 1 97.25 439 VAL A O 1
ATOM 3364 N N . HIS A 1 440 ? -13.07 38.688 18.047 1 95.12 440 HIS A N 1
ATOM 3365 C CA . HIS A 1 440 ? -14.305 39.344 18.422 1 95.12 440 HIS A CA 1
ATOM 3366 C C . HIS A 1 440 ? -15.352 38.344 18.891 1 95.12 440 HIS A C 1
ATOM 3368 O O . HIS A 1 440 ? -16.422 38.719 19.375 1 95.12 440 HIS A O 1
ATOM 3374 N N . ARG A 1 441 ? -15.016 37.156 18.766 1 92.12 441 ARG A N 1
ATOM 3375 C CA . ARG A 1 441 ? -16 36.125 19.094 1 92.12 441 ARG A CA 1
ATOM 3376 C C . ARG A 1 441 ? -16.125 35.969 20.609 1 92.12 441 ARG A C 1
ATOM 3378 O O . ARG A 1 441 ? -15.18 36.25 21.344 1 92.12 441 ARG A O 1
ATOM 3385 N N . PRO A 1 442 ? -17.328 35.469 20.969 1 87.69 442 PRO A N 1
ATOM 3386 C CA . PRO A 1 442 ? -17.438 35.125 22.391 1 87.69 442 PRO A CA 1
ATOM 3387 C C . PRO A 1 442 ? -16.469 34.031 22.812 1 87.69 442 PRO A C 1
ATOM 3389 O O . PRO A 1 442 ? -16.141 33.156 22.016 1 87.69 442 PRO A O 1
ATOM 3392 N N . LEU A 1 443 ? -16.078 34.125 24.047 1 86.38 443 LEU A N 1
ATOM 3393 C CA . LEU A 1 443 ? -15.203 33.094 24.562 1 86.38 443 LEU A CA 1
ATOM 3394 C C . LEU A 1 443 ? -15.922 31.734 24.625 1 86.38 443 LEU A C 1
ATOM 3396 O O . LEU A 1 443 ? -17.141 31.688 24.766 1 86.38 443 LEU A O 1
ATOM 3400 N N . ALA A 1 444 ? -15.172 30.734 24.469 1 82.88 444 ALA A N 1
ATOM 3401 C CA . ALA A 1 444 ? -15.719 29.391 24.578 1 82.88 444 ALA A CA 1
ATOM 3402 C C . ALA A 1 444 ? -16.203 29.094 26 1 82.88 444 ALA A C 1
ATOM 3404 O O . ALA A 1 444 ? -15.742 29.719 26.953 1 82.88 444 ALA A O 1
ATOM 3405 N N . SER A 1 445 ? -17.078 28.141 26.016 1 84.38 445 SER A N 1
ATOM 3406 C CA . SER A 1 445 ? -17.562 27.703 27.328 1 84.38 445 SER A CA 1
ATOM 3407 C C . SER A 1 445 ? -16.453 27.062 28.141 1 84.38 445 SER A C 1
ATOM 3409 O O . SER A 1 445 ? -15.523 26.469 27.578 1 84.38 445 SER A O 1
ATOM 3411 N N . ALA A 1 446 ? -16.609 27.141 29.422 1 83.44 446 ALA A N 1
ATOM 3412 C CA . ALA A 1 446 ? -15.633 26.547 30.344 1 83.44 446 ALA A CA 1
ATOM 3413 C C . ALA A 1 446 ? -15.609 25.031 30.203 1 83.44 446 ALA A C 1
ATOM 3415 O O . ALA A 1 446 ? -14.594 24.391 30.5 1 83.44 446 ALA A O 1
ATOM 3416 N N . ASP A 1 447 ? -16.703 24.547 29.672 1 87.81 447 ASP A N 1
ATOM 3417 C CA . ASP A 1 447 ? -16.828 23.094 29.578 1 87.81 447 ASP A CA 1
ATOM 3418 C C . ASP A 1 447 ? -16.438 22.594 28.188 1 87.81 447 ASP A C 1
ATOM 3420 O O . ASP A 1 447 ? -16.516 21.406 27.906 1 87.81 447 ASP A O 1
ATOM 3424 N N . ALA A 1 448 ? -15.969 23.531 27.469 1 92.31 448 ALA A N 1
ATOM 3425 C CA . ALA A 1 448 ? -15.57 23.125 26.125 1 92.31 448 ALA A CA 1
ATOM 3426 C C . ALA A 1 448 ? -14.352 22.219 26.156 1 92.31 448 ALA A C 1
ATOM 3428 O O . ALA A 1 448 ? -13.43 22.422 26.953 1 92.31 448 ALA A O 1
ATOM 3429 N N . HIS A 1 449 ? -14.43 21.125 25.422 1 95.69 449 HIS A N 1
ATOM 3430 C CA . HIS A 1 449 ? -13.273 20.234 25.328 1 95.69 449 HIS A CA 1
ATOM 3431 C C . HIS A 1 449 ? -12.031 21 24.891 1 95.69 449 HIS A C 1
ATOM 3433 O O . HIS A 1 449 ? -12.094 21.812 23.953 1 95.69 449 HIS A O 1
ATOM 3439 N N . PRO A 1 450 ? -10.875 20.766 25.422 1 97.12 450 PRO A N 1
ATOM 3440 C CA . PRO A 1 450 ? -9.664 21.516 25.094 1 97.12 450 PRO A CA 1
ATOM 3441 C C . PRO A 1 450 ? -9.312 21.422 23.609 1 97.12 450 PRO A C 1
ATOM 3443 O O . PRO A 1 450 ? -8.867 22.406 23.016 1 97.12 450 PRO A O 1
ATOM 3446 N N . GLU A 1 451 ? -9.57 20.312 23 1 97.44 451 GLU A N 1
ATOM 3447 C CA . GLU A 1 451 ? -9.227 20.109 21.594 1 97.44 451 GLU A CA 1
ATOM 3448 C C . GLU A 1 451 ? -10.227 20.781 20.672 1 97.44 451 GLU A C 1
ATOM 3450 O O . GLU A 1 451 ? -10 20.875 19.453 1 97.44 451 GLU A O 1
ATOM 3455 N N . SER A 1 452 ? -11.305 21.344 21.188 1 96 452 SER A N 1
ATOM 3456 C CA . SER A 1 452 ? -12.312 22 20.359 1 96 452 SER A CA 1
ATOM 3457 C C . SER A 1 452 ? -11.781 23.312 19.766 1 96 452 SER A C 1
ATOM 3459 O O . SER A 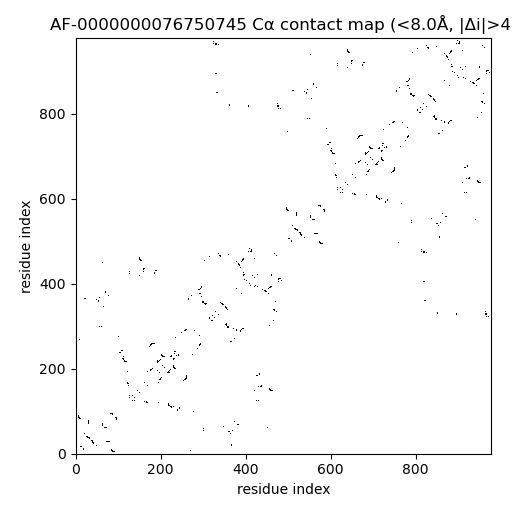1 452 ? -12.383 23.875 18.859 1 96 452 SER A O 1
ATOM 3461 N N . VAL A 1 453 ? -10.609 23.719 20.25 1 97.25 453 VAL A N 1
ATOM 3462 C CA . VAL A 1 453 ? -9.977 24.938 19.766 1 97.25 453 VAL A CA 1
ATOM 3463 C C . VAL A 1 453 ? -9.586 24.766 18.297 1 97.25 453 VAL A C 1
ATOM 3465 O O . VAL A 1 453 ? -9.406 25.766 17.578 1 97.25 453 VAL A O 1
ATOM 3468 N N . PHE A 1 454 ? -9.672 23.531 17.766 1 97.62 454 PHE A N 1
ATOM 3469 C CA . PHE A 1 454 ? -9.203 23.266 16.406 1 97.62 454 PHE A CA 1
ATOM 3470 C C . PHE A 1 454 ? -10.383 22.984 15.477 1 97.62 454 PHE A C 1
ATOM 3472 O O . PHE A 1 454 ? -10.203 22.859 14.258 1 97.62 454 PHE A O 1
ATOM 3479 N N . ILE A 1 455 ? -11.594 22.891 15.906 1 96.38 455 ILE A N 1
ATOM 3480 C CA . ILE A 1 455 ? -12.695 22.266 15.188 1 96.38 455 ILE A CA 1
ATOM 3481 C C . ILE A 1 455 ? -13.18 23.188 14.07 1 96.38 455 ILE A C 1
ATOM 3483 O O . ILE A 1 455 ? -13.75 22.734 13.078 1 96.38 455 ILE A O 1
ATOM 3487 N N . ASP A 1 456 ? -13.016 24.531 14.242 1 97.19 456 ASP A N 1
ATOM 3488 C CA . ASP A 1 456 ? -13.336 25.469 13.156 1 97.19 456 ASP A CA 1
ATOM 3489 C C . ASP A 1 456 ? -12.219 25.5 12.117 1 97.19 456 ASP A C 1
ATOM 3491 O O . ASP A 1 456 ? -11.453 26.469 12.055 1 97.19 456 ASP A O 1
ATOM 3495 N N . ALA A 1 457 ? -12.211 24.469 11.289 1 98.19 457 ALA A N 1
ATOM 3496 C CA . ALA A 1 457 ? -11.039 24.156 10.469 1 98.19 457 ALA A CA 1
ATOM 3497 C C . ALA A 1 457 ? -11.352 24.312 8.984 1 98.19 457 ALA A C 1
ATOM 3499 O O . ALA A 1 457 ? -12.5 24.125 8.562 1 98.19 457 ALA A O 1
ATOM 3500 N N . ALA A 1 458 ? -10.383 24.703 8.211 1 98.5 458 ALA A N 1
ATOM 3501 C CA . ALA A 1 458 ? -10.367 24.641 6.754 1 98.5 458 ALA A CA 1
ATOM 3502 C C . ALA A 1 458 ? -9.375 23.594 6.262 1 98.5 458 ALA A C 1
ATOM 3504 O O . ALA A 1 458 ? -8.43 23.906 5.543 1 98.5 458 ALA A O 1
ATOM 3505 N N . HIS A 1 459 ? -9.695 22.328 6.473 1 97.44 459 HIS A N 1
ATOM 3506 C CA . HIS A 1 459 ? -8.742 21.234 6.305 1 97.44 459 HIS A CA 1
ATOM 3507 C C . HIS A 1 459 ? -8.695 20.766 4.855 1 97.44 459 HIS A C 1
ATOM 3509 O O . HIS A 1 459 ? -7.977 19.828 4.531 1 97.44 459 HIS A O 1
ATOM 3515 N N . GLY A 1 460 ? -9.477 21.375 3.939 1 97.5 460 GLY A N 1
ATOM 3516 C CA . GLY A 1 460 ? -9.406 21.078 2.518 1 97.5 460 GLY A CA 1
ATOM 3517 C C . GLY A 1 460 ? -10.078 19.781 2.146 1 97.5 460 GLY A C 1
ATOM 3518 O O . GLY A 1 460 ? -9.898 19.266 1.037 1 97.5 460 GLY A O 1
ATOM 3519 N N . GLY A 1 461 ? -10.797 19.188 3.031 1 97.25 461 GLY A N 1
ATOM 3520 C CA . GLY A 1 461 ? -11.523 17.953 2.783 1 97.25 461 GLY A CA 1
ATOM 3521 C C . GLY A 1 461 ? -10.938 16.75 3.514 1 97.25 461 GLY A C 1
ATOM 3522 O O . GLY A 1 461 ? -11.523 15.664 3.506 1 97.25 461 GLY A O 1
ATOM 3523 N N . LEU A 1 462 ? -9.883 16.891 4.223 1 97.38 462 LEU A N 1
ATOM 3524 C CA . LEU A 1 462 ? -9.102 15.789 4.773 1 97.38 462 LEU A CA 1
ATOM 3525 C C . LEU A 1 462 ? -9.852 15.094 5.906 1 97.38 462 LEU A C 1
ATOM 3527 O O . LEU A 1 462 ? -9.75 13.875 6.07 1 97.38 462 LEU A O 1
ATOM 3531 N N . TRP A 1 463 ? -10.641 15.844 6.656 1 98.06 463 TRP A N 1
ATOM 3532 C CA . TRP A 1 463 ? -11.305 15.266 7.824 1 98.06 463 TRP A CA 1
ATOM 3533 C C . TRP A 1 463 ? -12.477 14.391 7.402 1 98.06 463 TRP A C 1
ATOM 3535 O O . TRP A 1 463 ? -12.969 13.578 8.195 1 98.06 463 TRP A O 1
ATOM 3545 N N . ARG A 1 464 ? -12.898 14.531 6.234 1 97.5 464 ARG A N 1
ATOM 3546 C CA . ARG A 1 464 ? -14.117 13.844 5.824 1 97.5 464 ARG A CA 1
ATOM 3547 C C . ARG A 1 464 ? -13.836 12.867 4.688 1 97.5 464 ARG A C 1
ATOM 3549 O O . ARG A 1 464 ? -14.734 12.523 3.918 1 97.5 464 ARG A O 1
ATOM 3556 N N . GLN A 1 465 ? -12.602 12.391 4.605 1 96.06 465 GLN A N 1
ATOM 3557 C CA . GLN A 1 465 ? -12.172 11.383 3.646 1 96.06 465 GLN A CA 1
ATOM 3558 C C . GLN A 1 465 ? -12.68 10 4.043 1 96.06 465 GLN A C 1
ATOM 3560 O O . GLN A 1 465 ? -12.68 9.641 5.223 1 96.06 465 GLN A O 1
ATOM 3565 N N . PRO A 1 466 ? -13.078 9.273 3.064 1 96.12 466 PRO A N 1
ATOM 3566 C CA . PRO A 1 466 ? -13.523 7.91 3.377 1 96.12 466 PRO A CA 1
ATOM 3567 C C . PRO A 1 466 ? -12.367 6.98 3.73 1 96.12 466 PRO A C 1
ATOM 3569 O O . PRO A 1 466 ? -12.562 5.973 4.414 1 96.12 466 PRO A O 1
ATOM 3572 N N . PHE A 1 467 ? -11.133 7.297 3.271 1 95.81 467 PHE A N 1
ATOM 3573 C CA . PHE A 1 467 ? -9.969 6.438 3.473 1 95.81 467 PHE A CA 1
ATOM 3574 C C . PHE A 1 467 ? -8.938 7.125 4.363 1 95.81 467 PHE A C 1
ATOM 3576 O O . PHE A 1 467 ? -8.852 8.352 4.383 1 95.81 467 PHE A O 1
ATOM 3583 N N . ASP A 1 468 ? -8.234 6.27 5.109 1 94.44 468 ASP A N 1
ATOM 3584 C CA . ASP A 1 468 ? -7.008 6.746 5.734 1 94.44 468 ASP A CA 1
ATOM 3585 C C . ASP A 1 468 ? -6.074 7.379 4.703 1 94.44 468 ASP A C 1
ATOM 3587 O O . ASP A 1 468 ? -5.613 6.703 3.781 1 94.44 468 ASP A O 1
ATOM 3591 N N . PRO A 1 469 ? -5.828 8.617 4.863 1 90.25 469 PRO A N 1
ATOM 3592 C CA . PRO A 1 469 ? -5.055 9.312 3.834 1 90.25 469 PRO A CA 1
ATOM 3593 C C . PRO A 1 469 ? -3.734 8.609 3.516 1 90.25 469 PRO A C 1
ATOM 3595 O O . PRO A 1 469 ? -3.314 8.57 2.355 1 90.25 469 PRO A O 1
ATOM 3598 N N . ARG A 1 470 ? -3.064 7.965 4.383 1 90.12 470 ARG A N 1
ATOM 3599 C CA . ARG A 1 470 ? -1.771 7.324 4.164 1 90.12 470 ARG A CA 1
ATOM 3600 C C . ARG A 1 470 ? -1.902 6.137 3.219 1 90.12 470 ARG A C 1
ATOM 3602 O O . ARG A 1 470 ? -0.94 5.762 2.543 1 90.12 470 ARG A O 1
ATOM 3609 N N . THR A 1 471 ? -3.07 5.633 3.191 1 92.31 471 THR A N 1
ATOM 3610 C CA . THR A 1 471 ? -3.303 4.469 2.348 1 92.31 471 THR A CA 1
ATOM 3611 C C . THR A 1 471 ? -3.742 4.891 0.949 1 92.31 471 THR A C 1
ATOM 3613 O O . THR A 1 471 ? -4.012 4.047 0.094 1 92.31 471 THR A O 1
ATOM 3616 N N . ALA A 1 472 ? -3.809 6.191 0.721 1 92.5 472 ALA A N 1
ATOM 3617 C CA . ALA A 1 472 ? -4.227 6.699 -0.583 1 92.5 472 ALA A CA 1
ATOM 3618 C C . ALA A 1 472 ? -3.156 7.605 -1.187 1 92.5 472 ALA A C 1
ATOM 3620 O O . ALA A 1 472 ? -3.209 7.934 -2.375 1 92.5 472 ALA A O 1
ATOM 3621 N N . LEU A 1 473 ? -2.152 7.996 -0.417 1 90.81 473 LEU A N 1
ATOM 3622 C CA . LEU A 1 473 ? -1.17 8.984 -0.844 1 90.81 473 LEU A CA 1
ATOM 3623 C C . LEU A 1 473 ? -0.387 8.492 -2.055 1 90.81 473 LEU A C 1
ATOM 3625 O O . LEU A 1 473 ? -0.091 9.266 -2.969 1 90.81 473 LEU A O 1
ATOM 3629 N N . GLY A 1 474 ? -0.028 7.266 -1.982 1 90.5 474 GLY A N 1
ATOM 3630 C CA . GLY A 1 474 ? 0.694 6.711 -3.117 1 90.5 474 GLY A CA 1
ATOM 3631 C C . GLY A 1 474 ? -0.094 6.773 -4.414 1 90.5 474 GLY A C 1
ATOM 3632 O O . GLY A 1 474 ? 0.461 7.082 -5.469 1 90.5 474 GLY A O 1
ATOM 3633 N N . VAL A 1 475 ? -1.314 6.457 -4.363 1 92.56 475 VAL A N 1
ATOM 3634 C CA . VAL A 1 475 ? -2.182 6.5 -5.535 1 92.56 475 VAL A CA 1
ATOM 3635 C C . VAL A 1 475 ? -2.365 7.945 -5.988 1 92.56 475 VAL A C 1
ATOM 3637 O O . VAL A 1 475 ? -2.35 8.234 -7.188 1 92.56 475 VAL A O 1
ATOM 3640 N N . ALA A 1 476 ? -2.471 8.836 -5.027 1 92.62 476 ALA A N 1
ATOM 3641 C CA . ALA A 1 476 ? -2.547 10.25 -5.375 1 92.62 476 ALA A CA 1
ATOM 3642 C C . ALA A 1 476 ? -1.289 10.703 -6.113 1 92.62 476 ALA A C 1
ATOM 3644 O O . ALA A 1 476 ? -1.371 11.43 -7.105 1 92.62 476 ALA A O 1
ATOM 3645 N N . ALA A 1 477 ? -0.217 10.305 -5.629 1 92.31 477 ALA A N 1
ATOM 3646 C CA . ALA A 1 477 ? 1.05 10.664 -6.262 1 92.31 477 ALA A CA 1
ATOM 3647 C C . ALA A 1 477 ? 1.128 10.109 -7.68 1 92.31 477 ALA A C 1
ATOM 3649 O O . ALA A 1 477 ? 1.673 10.758 -8.578 1 92.31 477 ALA A O 1
ATOM 3650 N N . LEU A 1 478 ? 0.601 8.891 -7.914 1 91.38 478 LEU A N 1
ATOM 3651 C CA . LEU A 1 478 ? 0.596 8.289 -9.242 1 91.38 478 LEU A CA 1
ATOM 3652 C C . LEU A 1 478 ? -0.274 9.094 -10.203 1 91.38 478 LEU A C 1
ATOM 3654 O O . LEU A 1 478 ? 0.08 9.266 -11.367 1 91.38 478 LEU A O 1
ATOM 3658 N N . ILE A 1 479 ? -1.375 9.508 -9.727 1 90.31 479 ILE A N 1
ATOM 3659 C CA . ILE A 1 479 ? -2.318 10.273 -10.531 1 90.31 479 ILE A CA 1
ATOM 3660 C C . ILE A 1 479 ? -1.743 11.656 -10.82 1 90.31 479 ILE A C 1
ATOM 3662 O O . ILE A 1 479 ? -1.838 12.156 -11.945 1 90.31 479 ILE A O 1
ATOM 3666 N N . GLY A 1 480 ? -1.104 12.273 -9.805 1 91.25 480 GLY A N 1
ATOM 3667 C CA . GLY A 1 480 ? -0.646 13.648 -9.914 1 91.25 480 GLY A CA 1
ATOM 3668 C C . GLY A 1 480 ? 0.723 13.773 -10.555 1 91.25 480 GLY A C 1
ATOM 3669 O O . GLY A 1 480 ? 1.08 14.836 -11.07 1 91.25 480 GLY A O 1
ATOM 3670 N N . GLY A 1 481 ? 1.462 12.742 -10.523 1 88.25 481 GLY A N 1
ATOM 3671 C CA . GLY A 1 481 ? 2.83 12.766 -11.016 1 88.25 481 GLY A CA 1
ATOM 3672 C C . GLY A 1 481 ? 2.949 13.328 -12.422 1 88.25 481 GLY A C 1
ATOM 3673 O O . GLY A 1 481 ? 3.643 14.328 -12.633 1 88.25 481 GLY A O 1
ATOM 3674 N N . PRO A 1 482 ? 2.25 12.75 -13.367 1 84.44 482 PRO A N 1
ATOM 3675 C CA . PRO A 1 482 ? 2.316 13.266 -14.734 1 84.44 482 PRO A CA 1
ATOM 3676 C C . PRO A 1 482 ? 1.866 14.719 -14.852 1 84.44 482 PRO A C 1
ATOM 3678 O O . PRO A 1 482 ? 2.436 15.484 -15.625 1 84.44 482 PRO A O 1
ATOM 3681 N N . LYS A 1 483 ? 0.943 15.094 -14.031 1 81.69 483 LYS A N 1
ATOM 3682 C CA . LYS A 1 483 ? 0.469 16.484 -14.023 1 81.69 483 LYS A CA 1
ATOM 3683 C C . LYS A 1 483 ? 1.536 17.422 -13.477 1 81.69 483 LYS A C 1
ATOM 3685 O O . LYS A 1 483 ? 1.702 18.531 -13.969 1 81.69 483 LYS A O 1
ATOM 3690 N N . ALA A 1 484 ? 2.143 16.984 -12.453 1 82 484 ALA A N 1
ATOM 3691 C CA . ALA A 1 484 ? 3.162 17.797 -11.797 1 82 484 ALA A CA 1
ATOM 3692 C C . ALA A 1 484 ? 4.371 18 -12.711 1 82 484 ALA A C 1
ATOM 3694 O O . ALA A 1 484 ? 5.023 19.047 -12.664 1 82 484 ALA A O 1
ATOM 3695 N N . LEU A 1 485 ? 4.629 17.047 -13.461 1 74.06 485 LEU A N 1
ATOM 3696 C CA . LEU A 1 485 ? 5.777 17.125 -14.359 1 74.06 485 LEU A CA 1
ATOM 3697 C C . LEU A 1 485 ? 5.426 17.906 -15.625 1 74.06 485 LEU A C 1
ATOM 3699 O O . LEU A 1 485 ? 6.25 18.672 -16.125 1 74.06 485 LEU A O 1
ATOM 3703 N N . PHE A 1 486 ? 4.227 17.75 -16.281 1 66.56 486 PHE A N 1
ATOM 3704 C CA . PHE A 1 486 ? 3.924 18.344 -17.578 1 66.56 486 PHE A CA 1
ATOM 3705 C C . PHE A 1 486 ? 3.033 19.562 -17.422 1 66.56 486 PHE A C 1
ATOM 3707 O O . PHE A 1 486 ? 2.906 20.375 -18.344 1 66.56 486 PHE A O 1
ATOM 3714 N N . GLY A 1 487 ? 2.164 19.922 -16.5 1 57.78 487 GLY A N 1
ATOM 3715 C CA . GLY A 1 487 ? 1.191 21 -16.453 1 57.78 487 GLY A CA 1
ATOM 3716 C C . GLY A 1 487 ? 1.804 22.344 -16.094 1 57.78 487 GLY A C 1
ATOM 3717 O O . GLY A 1 487 ? 1.113 23.359 -16.078 1 57.78 487 GLY A O 1
ATOM 3718 N N . ARG A 1 488 ? 2.699 22.719 -15.219 1 40.69 488 ARG A N 1
ATOM 3719 C CA . ARG A 1 488 ? 2.998 24.125 -15 1 40.69 488 ARG A CA 1
ATOM 3720 C C . ARG A 1 488 ? 3.527 24.781 -16.281 1 40.69 488 ARG A C 1
ATOM 3722 O O . ARG A 1 488 ? 4.02 25.906 -16.234 1 40.69 488 ARG A O 1
ATOM 3729 N N . ARG A 1 489 ? 3.832 24.359 -17.375 1 28.02 489 ARG A N 1
ATOM 3730 C CA . ARG A 1 489 ? 4.105 25.406 -18.359 1 28.02 489 ARG A CA 1
ATOM 3731 C C . ARG A 1 489 ? 2.812 26.047 -18.859 1 28.02 489 ARG A C 1
ATOM 3733 O O . ARG A 1 489 ? 1.827 25.344 -19.109 1 28.02 489 ARG A O 1
ATOM 3740 N N . MET B 1 1 ? -27.688 -34.156 9.789 1 32.62 1 MET B N 1
ATOM 3741 C CA . MET B 1 1 ? -26.312 -33.656 9.625 1 32.62 1 MET B CA 1
ATOM 3742 C C . MET B 1 1 ? -25.734 -34.125 8.289 1 32.62 1 MET B C 1
ATOM 3744 O O . MET B 1 1 ? -25.828 -35.312 7.93 1 32.62 1 MET B O 1
ATOM 3748 N N . ALA B 1 2 ? -25.672 -33.312 7.273 1 46.56 2 ALA B N 1
ATOM 3749 C CA . ALA B 1 2 ? -25.25 -33.719 5.934 1 46.56 2 ALA B CA 1
ATOM 3750 C C . ALA B 1 2 ? -24.141 -34.75 6.004 1 46.56 2 ALA B C 1
ATOM 3752 O O . ALA B 1 2 ? -23.219 -34.625 6.805 1 46.56 2 ALA B O 1
ATOM 3753 N N . ALA B 1 3 ? -24.188 -35.938 5.531 1 58.69 3 ALA B N 1
ATOM 3754 C CA . ALA B 1 3 ? -23.25 -37.031 5.547 1 58.69 3 ALA B CA 1
ATOM 3755 C C . ALA B 1 3 ? -21.859 -36.594 5.09 1 58.69 3 ALA B C 1
ATOM 3757 O O . ALA B 1 3 ? -21.719 -35.906 4.078 1 58.69 3 ALA B O 1
ATOM 3758 N N . GLU B 1 4 ? -20.859 -36.875 5.934 1 78.19 4 GLU B N 1
ATOM 3759 C CA . GLU B 1 4 ? -19.484 -36.438 5.68 1 78.19 4 GLU B CA 1
ATOM 3760 C C . GLU B 1 4 ? -18.891 -37.156 4.484 1 78.19 4 GLU B C 1
ATOM 3762 O O . GLU B 1 4 ? -19.141 -38.344 4.285 1 78.19 4 GLU B O 1
ATOM 3767 N N . ARG B 1 5 ? -18.172 -36.531 3.645 1 85.69 5 ARG B N 1
ATOM 3768 C CA . ARG B 1 5 ? -17.562 -37.031 2.424 1 85.69 5 ARG B CA 1
ATOM 3769 C C . ARG B 1 5 ? -16.484 -38.062 2.744 1 85.69 5 ARG B C 1
ATOM 3771 O O . ARG B 1 5 ? -15.758 -37.938 3.73 1 85.69 5 ARG B O 1
ATOM 3778 N N . HIS B 1 6 ? -16.469 -39.188 1.978 1 91.38 6 HIS B N 1
ATOM 3779 C CA . HIS B 1 6 ? -15.398 -40.188 2.107 1 91.38 6 HIS B CA 1
ATOM 3780 C C . HIS B 1 6 ? -14.219 -39.844 1.204 1 91.38 6 HIS B C 1
ATOM 3782 O O . HIS B 1 6 ? -14.336 -39 0.317 1 91.38 6 HIS B O 1
ATOM 3788 N N . GLY B 1 7 ? -13.008 -40.562 1.515 1 94.88 7 GLY B N 1
ATOM 3789 C CA . GLY B 1 7 ? -11.797 -40.344 0.738 1 94.88 7 GLY B CA 1
ATOM 3790 C C . GLY B 1 7 ? -10.711 -39.625 1.517 1 94.88 7 GLY B C 1
ATOM 3791 O O . GLY B 1 7 ? -10.648 -39.719 2.744 1 94.88 7 GLY B O 1
ATOM 3792 N N . VAL B 1 8 ? -9.836 -38.969 0.811 1 96.88 8 VAL B N 1
ATOM 3793 C CA . VAL B 1 8 ? -8.75 -38.219 1.452 1 96.88 8 VAL B CA 1
ATOM 3794 C C . VAL B 1 8 ? -9.305 -36.969 2.107 1 96.88 8 VAL B C 1
ATOM 3796 O O . VAL B 1 8 ? -9.945 -36.125 1.448 1 96.88 8 VAL B O 1
ATOM 3799 N N . ARG B 1 9 ? -9.031 -36.844 3.438 1 97 9 ARG B N 1
ATOM 3800 C CA . ARG B 1 9 ? -9.602 -35.75 4.219 1 97 9 ARG B CA 1
ATOM 3801 C C . ARG B 1 9 ? -8.578 -35.156 5.176 1 97 9 ARG B C 1
ATOM 3803 O O . ARG B 1 9 ? -7.637 -35.844 5.586 1 97 9 ARG B O 1
ATOM 3810 N N . PHE B 1 10 ? -8.82 -33.875 5.488 1 97.75 10 PHE B N 1
ATOM 3811 C CA . PHE B 1 10 ? -8.094 -33.312 6.625 1 97.75 10 PHE B CA 1
ATOM 3812 C C . PHE B 1 10 ? -8.43 -34.094 7.902 1 97.75 10 PHE B C 1
ATOM 3814 O O . PHE B 1 10 ? -9.5 -34.688 8.016 1 97.75 10 PHE B O 1
ATOM 3821 N N . PRO B 1 11 ? -7.484 -34.125 8.859 1 96.31 11 PRO B N 1
ATOM 3822 C CA . PRO B 1 11 ? -7.758 -34.844 10.094 1 96.31 11 PRO B CA 1
ATOM 3823 C C . PRO B 1 11 ? -8.859 -34.219 10.938 1 96.31 11 PRO B C 1
ATOM 3825 O O . PRO B 1 11 ? -8.992 -32.969 10.953 1 96.31 11 PRO B O 1
ATOM 3828 N N . ASP B 1 12 ? -9.555 -35.031 11.562 1 93.19 12 ASP B N 1
ATOM 3829 C CA . ASP B 1 12 ? -10.578 -34.594 12.5 1 93.19 12 ASP B CA 1
ATOM 3830 C C . ASP B 1 12 ? -9.992 -34.438 13.906 1 93.19 12 ASP B C 1
ATOM 3832 O O . ASP B 1 12 ? -9.586 -35.406 14.531 1 93.19 12 ASP B O 1
ATOM 3836 N N . VAL B 1 13 ? -9.875 -33.219 14.297 1 90.06 13 VAL B N 1
ATOM 3837 C CA . VAL B 1 13 ? -9.422 -32.906 15.648 1 90.06 13 VAL B CA 1
ATOM 3838 C C . VAL B 1 13 ? -10.578 -32.344 16.484 1 90.06 13 VAL B C 1
ATOM 3840 O O . VAL B 1 13 ? -10.992 -31.219 16.281 1 90.06 13 VAL B O 1
ATOM 3843 N N . ASP B 1 14 ? -11.039 -33.094 17.438 1 89.5 14 ASP B N 1
ATOM 3844 C CA . ASP B 1 14 ? -12.141 -32.719 18.328 1 89.5 14 ASP B CA 1
ATOM 3845 C C . ASP B 1 14 ? -13.383 -32.312 17.516 1 89.5 14 ASP B C 1
ATOM 3847 O O . ASP B 1 14 ? -13.992 -31.281 17.797 1 89.5 14 ASP B O 1
ATOM 3851 N N . GLY B 1 15 ? -13.602 -33.062 16.562 1 88.06 15 GLY B N 1
ATOM 3852 C CA . GLY B 1 15 ? -14.82 -32.875 15.797 1 88.06 15 GLY B CA 1
ATOM 3853 C C . GLY B 1 15 ? -14.688 -31.812 14.711 1 88.06 15 GLY B C 1
ATOM 3854 O O . GLY B 1 15 ? -15.664 -31.516 14.008 1 88.06 15 GLY B O 1
ATOM 3855 N N . ARG B 1 16 ? -13.547 -31.25 14.609 1 89.5 16 ARG B N 1
ATOM 3856 C CA . ARG B 1 16 ? -13.367 -30.219 13.602 1 89.5 16 ARG B CA 1
ATOM 3857 C C . ARG B 1 16 ? -12.18 -30.531 12.695 1 89.5 16 ARG B C 1
ATOM 3859 O O . ARG B 1 16 ? -11.148 -31.016 13.164 1 89.5 16 ARG B O 1
ATOM 3866 N N . ARG B 1 17 ? -12.383 -30.281 11.344 1 93.62 17 ARG B N 1
ATOM 3867 C CA . ARG B 1 17 ? -11.305 -30.422 10.375 1 93.62 17 ARG B CA 1
ATOM 3868 C C . ARG B 1 17 ? -10.766 -29.062 9.953 1 93.62 17 ARG B C 1
ATOM 3870 O O . ARG B 1 17 ? -11.266 -28.469 9 1 93.62 17 ARG B O 1
ATOM 3877 N N . SER B 1 18 ? -9.766 -28.625 10.656 1 94.31 18 SER B N 1
ATOM 3878 C CA . SER B 1 18 ? -9.188 -27.328 10.344 1 94.31 18 SER B CA 1
ATOM 3879 C C . SER B 1 18 ? -8.094 -27.438 9.289 1 94.31 18 SER B C 1
ATOM 3881 O O . SER B 1 18 ? -7.008 -27.938 9.57 1 94.31 18 SER B O 1
ATOM 3883 N N . SER B 1 19 ? -8.375 -26.875 8.117 1 96.81 19 SER B N 1
ATOM 3884 C CA . SER B 1 19 ? -7.355 -26.891 7.07 1 96.81 19 SER B CA 1
ATOM 3885 C C . SER B 1 19 ? -6.25 -25.891 7.371 1 96.81 19 SER B C 1
ATOM 3887 O O . SER B 1 19 ? -5.09 -26.109 7.016 1 96.81 19 SER B O 1
ATOM 3889 N N . SER B 1 20 ? -6.57 -24.75 8.047 1 95.94 20 SER B N 1
ATOM 3890 C CA . SER B 1 20 ? -5.578 -23.734 8.398 1 95.94 20 SER B CA 1
ATOM 3891 C C . SER B 1 20 ? -4.547 -24.297 9.375 1 95.94 20 SER B C 1
ATOM 3893 O O . SER B 1 20 ? -3.34 -24.172 9.148 1 95.94 20 SER B O 1
ATOM 3895 N N . ARG B 1 21 ? -5.012 -24.938 10.422 1 96.12 21 ARG B N 1
ATOM 3896 C CA . ARG B 1 21 ? -4.105 -25.469 11.43 1 96.12 21 ARG B CA 1
ATOM 3897 C C . ARG B 1 21 ? -3.246 -26.594 10.844 1 96.12 21 ARG B C 1
ATOM 3899 O O . ARG B 1 21 ? -2.029 -26.625 11.047 1 96.12 21 ARG B O 1
ATOM 3906 N N . THR B 1 22 ? -3.854 -27.516 10.18 1 97.81 22 THR B N 1
ATOM 3907 C CA . THR B 1 22 ? -3.123 -28.625 9.578 1 97.81 22 THR B CA 1
ATOM 3908 C C . THR B 1 22 ? -2.117 -28.109 8.547 1 97.81 22 THR B C 1
ATOM 3910 O O . THR B 1 22 ? -0.984 -28.594 8.492 1 97.81 22 THR B O 1
ATOM 3913 N N . GLY B 1 23 ? -2.578 -27.141 7.723 1 98.12 23 GLY B N 1
ATOM 3914 C CA . GLY B 1 23 ? -1.667 -26.562 6.75 1 98.12 23 GLY B CA 1
ATOM 3915 C C . GLY B 1 23 ? -0.444 -25.922 7.383 1 98.12 23 GLY B C 1
ATOM 3916 O O . GLY B 1 23 ? 0.681 -26.141 6.926 1 98.12 23 GLY B O 1
ATOM 3917 N N . ALA B 1 24 ? -0.66 -25.156 8.414 1 98.19 24 ALA B N 1
ATOM 3918 C CA . ALA B 1 24 ? 0.447 -24.531 9.141 1 98.19 24 ALA B CA 1
ATOM 3919 C C . ALA B 1 24 ? 1.395 -25.594 9.703 1 98.19 24 ALA B C 1
ATOM 3921 O O . ALA B 1 24 ? 2.615 -25.438 9.641 1 98.19 24 ALA B O 1
ATOM 3922 N N . ASP B 1 25 ? 0.856 -26.656 10.188 1 98.19 25 ASP B N 1
ATOM 3923 C CA . ASP B 1 25 ? 1.657 -27.734 10.766 1 98.19 25 ASP B CA 1
ATOM 3924 C C . ASP B 1 25 ? 2.49 -28.438 9.695 1 98.19 25 ASP B C 1
ATOM 3926 O O . ASP B 1 25 ? 3.639 -28.797 9.938 1 98.19 25 ASP B O 1
ATOM 3930 N N . ILE B 1 26 ? 1.902 -28.672 8.586 1 98.75 26 ILE B N 1
ATOM 3931 C CA . ILE B 1 26 ? 2.613 -29.312 7.488 1 98.75 26 ILE B CA 1
ATOM 3932 C C . ILE B 1 26 ? 3.797 -28.438 7.066 1 98.75 26 ILE B C 1
ATOM 3934 O O . ILE B 1 26 ? 4.91 -28.938 6.895 1 98.75 26 ILE B O 1
ATOM 3938 N N . VAL B 1 27 ? 3.533 -27.141 6.938 1 98.69 27 VAL B N 1
ATOM 3939 C CA . VAL B 1 27 ? 4.605 -26.219 6.57 1 98.69 27 VAL B CA 1
ATOM 3940 C C . VAL B 1 27 ? 5.672 -26.219 7.66 1 98.69 27 VAL B C 1
ATOM 3942 O O . VAL B 1 27 ? 6.867 -26.266 7.371 1 98.69 27 VAL B O 1
ATOM 3945 N N . ALA B 1 28 ? 5.258 -26.188 8.867 1 98.69 28 ALA B N 1
ATOM 3946 C CA . ALA B 1 28 ? 6.191 -26.203 9.992 1 98.69 28 ALA B CA 1
ATOM 3947 C C . ALA B 1 28 ? 7.039 -27.469 9.977 1 98.69 28 ALA B C 1
ATOM 3949 O O . ALA B 1 28 ? 8.258 -27.406 10.141 1 98.69 28 ALA B O 1
ATOM 3950 N N . ASP B 1 29 ? 6.441 -28.578 9.773 1 98.75 29 ASP B N 1
ATOM 3951 C CA . ASP B 1 29 ? 7.145 -29.859 9.734 1 98.75 29 ASP B CA 1
ATOM 3952 C C . ASP B 1 29 ? 8.164 -29.891 8.602 1 98.75 29 ASP B C 1
ATOM 3954 O O . ASP B 1 29 ? 9.234 -30.5 8.742 1 98.75 29 ASP B O 1
ATOM 3958 N N . SER B 1 30 ? 7.828 -29.297 7.547 1 98.81 30 SER B N 1
ATOM 3959 C CA . SER B 1 30 ? 8.75 -29.266 6.414 1 98.81 30 SER B CA 1
ATOM 3960 C C . SER B 1 30 ? 10.008 -28.469 6.754 1 98.81 30 SER B C 1
ATOM 3962 O O . SER B 1 30 ? 11.07 -28.688 6.164 1 98.81 30 SER B O 1
ATOM 3964 N N . LEU B 1 31 ? 9.898 -27.594 7.711 1 98.62 31 LEU B N 1
ATOM 3965 C CA . LEU B 1 31 ? 10.961 -26.641 7.973 1 98.62 31 LEU B CA 1
ATOM 3966 C C . LEU B 1 31 ? 11.758 -27.031 9.219 1 98.62 31 LEU B C 1
ATOM 3968 O O . LEU B 1 31 ? 12.852 -26.516 9.445 1 98.62 31 LEU B O 1
ATOM 3972 N N . VAL B 1 32 ? 11.266 -27.922 10.023 1 97.69 32 VAL B N 1
ATOM 3973 C CA . VAL B 1 32 ? 11.742 -28.125 11.383 1 97.69 32 VAL B CA 1
ATOM 3974 C C . VAL B 1 32 ? 13.203 -28.562 11.359 1 97.69 32 VAL B C 1
ATOM 3976 O O . VAL B 1 32 ? 13.977 -28.219 12.258 1 97.69 32 VAL B O 1
ATOM 3979 N N . ARG B 1 33 ? 13.656 -29.25 10.414 1 96.88 33 ARG B N 1
ATOM 3980 C CA . ARG B 1 33 ? 15.008 -29.781 10.375 1 96.88 33 ARG B CA 1
ATOM 3981 C C . ARG B 1 33 ? 15.977 -28.812 9.711 1 96.88 33 ARG B C 1
ATOM 3983 O O . ARG B 1 33 ? 17.188 -28.984 9.789 1 96.88 33 ARG B O 1
ATOM 3990 N N . VAL B 1 34 ? 15.469 -27.766 9.133 1 97.75 34 VAL B N 1
ATOM 3991 C CA . VAL B 1 34 ? 16.328 -26.875 8.367 1 97.75 34 VAL B CA 1
ATOM 3992 C C . VAL B 1 34 ? 16.359 -25.5 9.023 1 97.75 34 VAL B C 1
ATOM 3994 O O . VAL B 1 34 ? 17.328 -24.75 8.883 1 97.75 34 VAL B O 1
ATOM 3997 N N . ASP B 1 35 ? 15.312 -25.078 9.594 1 97.25 35 ASP B N 1
ATOM 3998 C CA . ASP B 1 35 ? 15.148 -23.797 10.281 1 97.25 35 ASP B CA 1
ATOM 3999 C C . ASP B 1 35 ? 14.109 -23.906 11.398 1 97.25 35 ASP B C 1
ATOM 4001 O O . ASP B 1 35 ? 12.945 -23.562 11.211 1 97.25 35 ASP B O 1
ATOM 4005 N N . GLY B 1 36 ? 14.586 -24.25 12.539 1 97.38 36 GLY B N 1
ATOM 4006 C CA . GLY B 1 36 ? 13.711 -24.5 13.672 1 97.38 36 GLY B CA 1
ATOM 4007 C C . GLY B 1 36 ? 12.922 -23.281 14.094 1 97.38 36 GLY B C 1
ATOM 4008 O O . GLY B 1 36 ? 11.758 -23.391 14.5 1 97.38 36 GLY B O 1
ATOM 4009 N N . ARG B 1 37 ? 13.508 -22.172 14.039 1 96.44 37 ARG B N 1
ATOM 4010 C CA . ARG B 1 37 ? 12.844 -20.922 14.414 1 96.44 37 ARG B CA 1
ATOM 4011 C C . ARG B 1 37 ? 11.672 -20.625 13.492 1 96.44 37 ARG B C 1
ATOM 4013 O O . ARG B 1 37 ? 10.57 -20.312 13.953 1 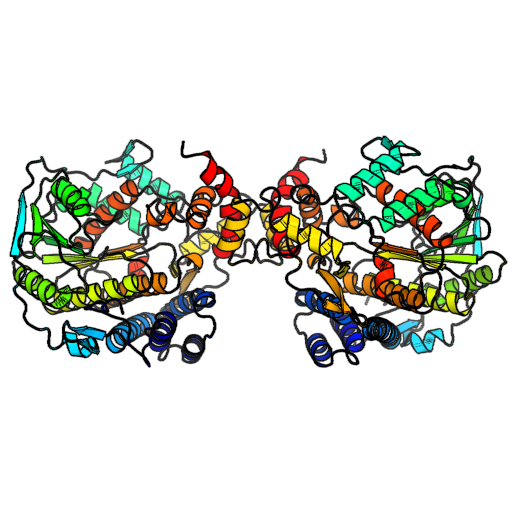96.44 37 ARG B O 1
ATOM 4020 N N . LEU B 1 38 ? 11.906 -20.703 12.203 1 97 38 LEU B N 1
ATOM 4021 C CA . LEU B 1 38 ? 10.852 -20.469 11.211 1 97 38 LEU B CA 1
ATOM 4022 C C . LEU B 1 38 ? 9.727 -21.484 11.375 1 97 38 LEU B C 1
ATOM 4024 O O . LEU B 1 38 ? 8.555 -21.141 11.258 1 97 38 LEU B O 1
ATOM 4028 N N . ALA B 1 39 ? 10.086 -22.719 11.641 1 98.31 39 ALA B N 1
ATOM 4029 C CA . ALA B 1 39 ? 9.102 -23.781 11.883 1 98.31 39 ALA B CA 1
ATOM 4030 C C . ALA B 1 39 ? 8.219 -23.438 13.086 1 98.31 39 ALA B C 1
ATOM 4032 O O . ALA B 1 39 ? 7 -23.594 13.039 1 98.31 39 ALA B O 1
ATOM 4033 N N . GLY B 1 40 ? 8.867 -22.984 14.133 1 97.94 40 GLY B N 1
ATOM 4034 C CA . GLY B 1 40 ? 8.133 -22.578 15.32 1 97.94 40 GLY B CA 1
ATOM 4035 C C . GLY B 1 40 ? 7.172 -21.422 15.07 1 97.94 40 GLY B C 1
ATOM 4036 O O . GLY B 1 40 ? 6.039 -21.438 15.547 1 97.94 40 GLY B O 1
ATOM 4037 N N . GLN B 1 41 ? 7.602 -20.484 14.32 1 96.5 41 GLN B N 1
ATOM 4038 C CA . GLN B 1 41 ? 6.77 -19.328 13.984 1 96.5 41 GLN B CA 1
ATOM 4039 C C . GLN B 1 41 ? 5.543 -19.75 13.18 1 96.5 41 GLN B C 1
ATOM 4041 O O . GLN B 1 41 ? 4.434 -19.281 13.438 1 96.5 41 GLN B O 1
ATOM 4046 N N . ALA B 1 42 ? 5.73 -20.625 12.219 1 97.06 42 ALA B N 1
ATOM 4047 C CA . ALA B 1 42 ? 4.617 -21.109 11.422 1 97.06 42 ALA B CA 1
ATOM 4048 C C . ALA B 1 42 ? 3.617 -21.875 12.281 1 97.06 42 ALA B C 1
ATOM 4050 O O . ALA B 1 42 ? 2.404 -21.703 12.148 1 97.06 42 ALA B O 1
ATOM 4051 N N . ARG B 1 43 ? 4.125 -22.656 13.172 1 96.25 43 ARG B N 1
ATOM 4052 C CA . ARG B 1 43 ? 3.289 -23.5 14.023 1 96.25 43 ARG B CA 1
ATOM 4053 C C . ARG B 1 43 ? 2.455 -22.641 14.977 1 96.25 43 ARG B C 1
ATOM 4055 O O . ARG B 1 43 ? 1.325 -23 15.312 1 96.25 43 ARG B O 1
ATOM 4062 N N . GLN B 1 44 ? 2.955 -21.516 15.297 1 96.06 44 GLN B N 1
ATOM 4063 C CA . GLN B 1 44 ? 2.309 -20.688 16.312 1 96.06 44 GLN B CA 1
ATOM 4064 C C . GLN B 1 44 ? 1.529 -19.547 15.68 1 96.06 44 GLN B C 1
ATOM 4066 O O . GLN B 1 44 ? 0.963 -18.703 16.375 1 96.06 44 GLN B O 1
ATOM 4071 N N . ALA B 1 45 ? 1.556 -19.531 14.406 1 93.44 45 ALA B N 1
ATOM 4072 C CA . ALA B 1 45 ? 0.861 -18.438 13.75 1 93.44 45 ALA B CA 1
ATOM 4073 C C . ALA B 1 45 ? -0.623 -18.422 14.109 1 93.44 45 ALA B C 1
ATOM 4075 O O . ALA B 1 45 ? -1.311 -19.438 13.945 1 93.44 45 ALA B O 1
ATOM 4076 N N . THR B 1 46 ? -1.161 -17.281 14.586 1 92.44 46 THR B N 1
ATOM 4077 C CA . THR B 1 46 ? -2.561 -17.188 14.984 1 92.44 46 THR B CA 1
ATOM 4078 C C . THR B 1 46 ? -3.414 -16.641 13.852 1 92.44 46 THR B C 1
ATOM 4080 O O . THR B 1 46 ? -4.633 -16.828 13.828 1 92.44 46 THR B O 1
ATOM 4083 N N . GLU B 1 47 ? -2.832 -15.969 12.891 1 93.44 47 GLU B N 1
ATOM 4084 C CA . GLU B 1 47 ? -3.52 -15.438 11.719 1 93.44 47 GLU B CA 1
ATOM 4085 C C . GLU B 1 47 ? -2.977 -16.062 10.43 1 93.44 47 GLU B C 1
ATOM 4087 O O . GLU B 1 47 ? -2.545 -15.344 9.523 1 93.44 47 GLU B O 1
ATOM 4092 N N . TRP B 1 48 ? -3.162 -17.359 10.312 1 95.12 48 TRP B N 1
ATOM 4093 C CA . TRP B 1 48 ? -2.557 -18.125 9.219 1 95.12 48 TRP B CA 1
ATOM 4094 C C . TRP B 1 48 ? -3.062 -17.641 7.867 1 95.12 48 TRP B C 1
ATOM 4096 O O . TRP B 1 48 ? -2.283 -17.5 6.922 1 95.12 48 TRP B O 1
ATOM 4106 N N . ARG B 1 49 ? -4.293 -17.328 7.777 1 92.62 49 ARG B N 1
ATOM 4107 C CA . ARG B 1 49 ? -4.883 -16.906 6.512 1 92.62 49 ARG B CA 1
ATOM 4108 C C . ARG B 1 49 ? -4.281 -15.594 6.031 1 92.62 49 ARG B C 1
ATOM 4110 O O . ARG B 1 49 ? -4.207 -15.344 4.824 1 92.62 49 ARG B O 1
ATOM 4117 N N . LYS B 1 50 ? -3.764 -14.883 6.973 1 88 50 LYS B N 1
ATOM 4118 C CA . LYS B 1 50 ? -3.184 -13.586 6.648 1 88 50 LYS B CA 1
ATOM 4119 C C . LYS B 1 50 ? -1.679 -13.695 6.414 1 88 50 LYS B C 1
ATOM 4121 O O . LYS B 1 50 ? -1.12 -12.977 5.578 1 88 50 LYS B O 1
ATOM 4126 N N . ASP B 1 51 ? -1.09 -14.656 7.113 1 92.12 51 ASP B N 1
ATOM 4127 C CA . ASP B 1 51 ? 0.366 -14.594 7.203 1 92.12 51 ASP B CA 1
ATOM 4128 C C . ASP B 1 51 ? 1.014 -15.711 6.395 1 92.12 51 ASP B C 1
ATOM 4130 O O . ASP B 1 51 ? 2.232 -15.727 6.215 1 92.12 51 ASP B O 1
ATOM 4134 N N . TYR B 1 52 ? 0.286 -16.625 5.828 1 96.44 52 TYR B N 1
ATOM 4135 C CA . TYR B 1 52 ? 0.829 -17.844 5.25 1 96.44 52 TYR B CA 1
ATOM 4136 C C . TYR B 1 52 ? 1.827 -17.531 4.141 1 96.44 52 TYR B C 1
ATOM 4138 O O . TYR B 1 52 ? 2.816 -18.25 3.969 1 96.44 52 TYR B O 1
ATOM 4146 N N . ALA B 1 53 ? 1.552 -16.469 3.432 1 94.62 53 ALA B N 1
ATOM 4147 C CA . ALA B 1 53 ? 2.369 -16.156 2.262 1 94.62 53 ALA B CA 1
ATOM 4148 C C . ALA B 1 53 ? 3.826 -15.93 2.652 1 94.62 53 ALA B C 1
ATOM 4150 O O . ALA B 1 53 ? 4.738 -16.344 1.936 1 94.62 53 ALA B O 1
ATOM 4151 N N . GLU B 1 54 ? 4.051 -15.344 3.76 1 95 54 GLU B N 1
ATOM 4152 C CA . GLU B 1 54 ? 5.406 -15.07 4.227 1 95 54 GLU B CA 1
ATOM 4153 C C . GLU B 1 54 ? 6.152 -16.359 4.551 1 95 54 GLU B C 1
ATOM 4155 O O . GLU B 1 54 ? 7.355 -16.469 4.316 1 95 54 GLU B O 1
ATOM 4160 N N . TYR B 1 55 ? 5.453 -17.297 5.055 1 97.44 55 TYR B N 1
ATOM 4161 C CA . TYR B 1 55 ? 6.078 -18.562 5.422 1 97.44 55 TYR B CA 1
ATOM 4162 C C . TYR B 1 55 ? 6.418 -19.391 4.184 1 97.44 55 TYR B C 1
ATOM 4164 O O . TYR B 1 55 ? 7.453 -20.047 4.137 1 97.44 55 TYR B O 1
ATOM 4172 N N . PHE B 1 56 ? 5.551 -19.344 3.225 1 98.12 56 PHE B N 1
ATOM 4173 C CA . PHE B 1 56 ? 5.844 -20.031 1.972 1 98.12 56 PHE B CA 1
ATOM 4174 C C . PHE B 1 56 ? 7.062 -19.406 1.292 1 98.12 56 PHE B C 1
ATOM 4176 O O . PHE B 1 56 ? 7.93 -20.125 0.787 1 98.12 56 PHE B O 1
ATOM 4183 N N . ALA B 1 57 ? 7.133 -18.094 1.291 1 97.44 57 ALA B N 1
ATOM 4184 C CA . ALA B 1 57 ? 8.281 -17.406 0.714 1 97.44 57 ALA B CA 1
ATOM 4185 C C . ALA B 1 57 ? 9.562 -17.734 1.48 1 97.44 57 ALA B C 1
ATOM 4187 O O . ALA B 1 57 ? 10.609 -18 0.876 1 97.44 57 ALA B O 1
ATOM 4188 N N . ALA B 1 58 ? 9.469 -17.719 2.795 1 97.81 58 ALA B N 1
ATOM 4189 C CA . ALA B 1 58 ? 10.625 -18.047 3.625 1 97.81 58 ALA B CA 1
ATOM 4190 C C . ALA B 1 58 ? 11.086 -19.484 3.391 1 97.81 58 ALA B C 1
ATOM 4192 O O . ALA B 1 58 ? 12.289 -19.766 3.389 1 97.81 58 ALA B O 1
ATOM 4193 N N . SER B 1 59 ? 10.133 -20.359 3.271 1 98.31 59 SER B N 1
ATOM 4194 C CA . SER B 1 59 ? 10.453 -21.75 2.949 1 98.31 59 SER B CA 1
ATOM 4195 C C . SER B 1 59 ? 11.234 -21.844 1.644 1 98.31 59 SER B C 1
ATOM 4197 O O . SER B 1 59 ? 12.227 -22.578 1.562 1 98.31 59 SER B O 1
ATOM 4199 N N . THR B 1 60 ? 10.812 -21.141 0.639 1 98.31 60 THR B N 1
ATOM 4200 C CA . THR B 1 60 ? 11.508 -21.125 -0.644 1 98.31 60 THR B CA 1
ATOM 4201 C C . THR B 1 60 ? 12.906 -20.531 -0.497 1 98.31 60 THR B C 1
ATOM 4203 O O . THR B 1 60 ? 13.859 -21.031 -1.093 1 98.31 60 THR B O 1
ATOM 4206 N N . ARG B 1 61 ? 13.031 -19.516 0.313 1 97.69 61 ARG B N 1
ATOM 4207 C CA . ARG B 1 61 ? 14.336 -18.906 0.56 1 97.69 61 ARG B CA 1
ATOM 4208 C C . ARG B 1 61 ? 15.32 -19.922 1.135 1 97.69 61 ARG B C 1
ATOM 4210 O O . ARG B 1 61 ? 16.453 -20.031 0.656 1 97.69 61 ARG B O 1
ATOM 4217 N N . VAL B 1 62 ? 14.891 -20.656 2.113 1 97.56 62 VAL B N 1
ATOM 4218 C CA . VAL B 1 62 ? 15.75 -21.609 2.803 1 97.56 62 VAL B CA 1
ATOM 4219 C C . VAL B 1 62 ? 16.125 -22.75 1.853 1 97.56 62 VAL B C 1
ATOM 4221 O O . VAL B 1 62 ? 17.203 -23.328 1.972 1 97.56 62 VAL B O 1
ATOM 4224 N N . SER B 1 63 ? 15.336 -22.969 0.843 1 98 63 SER B N 1
ATOM 4225 C CA . SER B 1 63 ? 15.586 -24.016 -0.131 1 98 63 SER B CA 1
ATOM 4226 C C . SER B 1 63 ? 16.703 -23.641 -1.087 1 98 63 SER B C 1
ATOM 4228 O O . SER B 1 63 ? 17.047 -24.422 -1.984 1 98 63 SER B O 1
ATOM 4230 N N . ALA B 1 64 ? 17.281 -22.484 -0.913 1 97.5 64 ALA B N 1
ATOM 4231 C CA . ALA B 1 64 ? 18.453 -22.125 -1.712 1 97.5 64 ALA B CA 1
ATOM 4232 C C . ALA B 1 64 ? 19.578 -23.125 -1.512 1 97.5 64 ALA B C 1
ATOM 4234 O O . ALA B 1 64 ? 20.359 -23.375 -2.432 1 97.5 64 ALA B O 1
ATOM 4235 N N . LEU B 1 65 ? 19.719 -23.656 -0.322 1 96.69 65 LEU B N 1
ATOM 4236 C CA . LEU B 1 65 ? 20.625 -24.766 -0.103 1 96.69 65 LEU B CA 1
ATOM 4237 C C . LEU B 1 65 ? 20.016 -26.078 -0.595 1 96.69 65 LEU B C 1
ATOM 4239 O O . LEU B 1 65 ? 18.906 -26.453 -0.17 1 96.69 65 LEU B O 1
ATOM 4243 N N . ALA B 1 66 ? 20.766 -26.766 -1.453 1 95.94 66 ALA B N 1
ATOM 4244 C CA . ALA B 1 66 ? 20.25 -27.953 -2.135 1 95.94 66 ALA B CA 1
ATOM 4245 C C . ALA B 1 66 ? 19.766 -28.984 -1.13 1 95.94 66 ALA B C 1
ATOM 4247 O O . ALA B 1 66 ? 18.688 -29.562 -1.285 1 95.94 66 ALA B O 1
ATOM 4248 N N . LYS B 1 67 ? 20.547 -29.234 -0.157 1 96 67 LYS B N 1
ATOM 4249 C CA . LYS B 1 67 ? 20.188 -30.234 0.844 1 96 67 LYS B CA 1
ATOM 4250 C C . LYS B 1 67 ? 18.891 -29.844 1.557 1 96 67 LYS B C 1
ATOM 4252 O O . LYS B 1 67 ? 18.078 -30.719 1.877 1 96 67 LYS B O 1
ATOM 4257 N N . ASP B 1 68 ? 18.703 -28.594 1.806 1 98.06 68 ASP B N 1
ATOM 4258 C CA . ASP B 1 68 ? 17.516 -28.109 2.502 1 98.06 68 ASP B CA 1
ATOM 4259 C C . ASP B 1 68 ? 16.281 -28.203 1.601 1 98.06 68 ASP B C 1
ATOM 4261 O O . ASP B 1 68 ? 15.18 -28.484 2.072 1 98.06 68 ASP B O 1
ATOM 4265 N N . SER B 1 69 ? 16.484 -27.891 0.33 1 98.38 69 SER B N 1
ATOM 4266 C CA . SER B 1 69 ? 15.398 -28.047 -0.63 1 98.38 69 SER B CA 1
ATOM 4267 C C . SER B 1 69 ? 14.82 -29.453 -0.594 1 98.38 69 SER B C 1
ATOM 4269 O O . SER B 1 69 ? 13.609 -29.641 -0.472 1 98.38 69 SER B O 1
ATOM 4271 N N . VAL B 1 70 ? 15.664 -30.438 -0.625 1 98.31 70 VAL B N 1
ATOM 4272 C CA . VAL B 1 70 ? 15.25 -31.828 -0.633 1 98.31 70 VAL B CA 1
ATOM 4273 C C . VAL B 1 70 ? 14.609 -32.188 0.708 1 98.31 70 VAL B C 1
ATOM 4275 O O . VAL B 1 70 ? 13.562 -32.844 0.75 1 98.31 70 VAL B O 1
ATOM 4278 N N . ALA B 1 71 ? 15.203 -31.703 1.771 1 98.62 71 ALA B N 1
ATOM 4279 C CA . ALA B 1 71 ? 14.688 -32 3.104 1 98.62 71 ALA B CA 1
ATOM 4280 C C . ALA B 1 71 ? 13.289 -31.422 3.289 1 98.62 71 ALA B C 1
ATOM 4282 O O . ALA B 1 71 ? 12.398 -32.094 3.842 1 98.62 71 ALA B O 1
ATOM 4283 N N . ILE B 1 72 ? 13.094 -30.219 2.871 1 98.81 72 ILE B N 1
ATOM 4284 C CA . ILE B 1 72 ? 11.805 -29.547 2.982 1 98.81 72 ILE B CA 1
ATOM 4285 C C . ILE B 1 72 ? 10.742 -30.344 2.217 1 98.81 72 ILE B C 1
ATOM 4287 O O . ILE B 1 72 ? 9.664 -30.609 2.744 1 98.81 72 ILE B O 1
ATOM 4291 N N . ALA B 1 73 ? 11.078 -30.703 0.989 1 98.75 73 ALA B N 1
ATOM 4292 C CA . ALA B 1 73 ? 10.141 -31.453 0.152 1 98.75 73 ALA B CA 1
ATOM 4293 C C . ALA B 1 73 ? 9.797 -32.781 0.781 1 98.75 73 ALA B C 1
ATOM 4295 O O . ALA B 1 73 ? 8.625 -33.188 0.845 1 98.75 73 ALA B O 1
ATOM 4296 N N . GLU B 1 74 ? 10.805 -33.469 1.274 1 98.62 74 GLU B N 1
ATOM 4297 C CA . GLU B 1 74 ? 10.625 -34.781 1.857 1 98.62 74 GLU B CA 1
ATOM 4298 C C . GLU B 1 74 ? 9.75 -34.719 3.109 1 98.62 74 GLU B C 1
ATOM 4300 O O . GLU B 1 74 ? 8.773 -35.469 3.227 1 98.62 74 GLU B O 1
ATOM 4305 N N . HIS B 1 75 ? 10.094 -33.844 3.951 1 98.69 75 HIS B N 1
ATOM 4306 C CA . HIS B 1 75 ? 9.406 -33.781 5.234 1 98.69 75 HIS B CA 1
ATOM 4307 C C . HIS B 1 75 ? 8.039 -33.125 5.102 1 98.69 75 HIS B C 1
ATOM 4309 O O . HIS B 1 75 ? 7.109 -33.469 5.84 1 98.69 75 HIS B O 1
ATOM 4315 N N . GLY B 1 76 ? 7.941 -32.219 4.176 1 98.75 76 GLY B N 1
ATOM 4316 C CA . GLY B 1 76 ? 6.629 -31.641 3.906 1 98.75 76 GLY B CA 1
ATOM 4317 C C . GLY B 1 76 ? 5.633 -32.656 3.387 1 98.75 76 GLY B C 1
ATOM 4318 O O . GLY B 1 76 ? 4.527 -32.781 3.92 1 98.75 76 GLY B O 1
ATOM 4319 N N . LEU B 1 77 ? 6.02 -33.406 2.371 1 98.56 77 LEU B N 1
ATOM 4320 C CA . LEU B 1 77 ? 5.148 -34.438 1.811 1 98.56 77 LEU B CA 1
ATOM 4321 C C . LEU B 1 77 ? 4.84 -35.5 2.846 1 98.56 77 LEU B C 1
ATOM 4323 O O . LEU B 1 77 ? 3.697 -35.969 2.955 1 98.56 77 LEU B O 1
ATOM 4327 N N . GLN B 1 78 ? 5.859 -35.875 3.594 1 98.38 78 GLN B N 1
ATOM 4328 C CA . GLN B 1 78 ? 5.648 -36.875 4.621 1 98.38 78 GLN B CA 1
ATOM 4329 C C . GLN B 1 78 ? 4.641 -36.406 5.664 1 98.38 78 GLN B C 1
ATOM 4331 O O . GLN B 1 78 ? 3.771 -37.188 6.09 1 98.38 78 GLN B O 1
ATOM 4336 N N . SER B 1 79 ? 4.793 -35.156 6.082 1 98.75 79 SER B N 1
ATOM 4337 C CA . SER B 1 79 ? 3.863 -34.594 7.059 1 98.75 79 SER B CA 1
ATOM 4338 C C . SER B 1 79 ? 2.434 -34.625 6.527 1 98.75 79 SER B C 1
ATOM 4340 O O . SER B 1 79 ? 1.497 -34.969 7.254 1 98.75 79 SER B O 1
ATOM 4342 N N . ALA B 1 80 ? 2.256 -34.219 5.27 1 98.75 80 ALA B N 1
ATOM 4343 C CA . ALA B 1 80 ? 0.926 -34.25 4.664 1 98.75 80 ALA B CA 1
ATOM 4344 C C . ALA B 1 80 ? 0.343 -35.656 4.68 1 98.75 80 ALA B C 1
ATOM 4346 O O . ALA B 1 80 ? -0.82 -35.844 5.039 1 98.75 80 ALA B O 1
ATOM 4347 N N . TRP B 1 81 ? 1.163 -36.594 4.328 1 98.25 81 TRP B N 1
ATOM 4348 C CA . TRP B 1 81 ? 0.745 -37.969 4.297 1 98.25 81 TRP B CA 1
ATOM 4349 C C . TRP B 1 81 ? 0.412 -38.469 5.699 1 98.25 81 TRP B C 1
ATOM 4351 O O . TRP B 1 81 ? -0.522 -39.281 5.883 1 98.25 81 TRP B O 1
ATOM 4361 N N . ASP B 1 82 ? 1.112 -38.062 6.684 1 98 82 ASP B N 1
ATOM 4362 C CA . ASP B 1 82 ? 0.935 -38.5 8.055 1 98 82 ASP B CA 1
ATOM 4363 C C . ASP B 1 82 ? -0.298 -37.875 8.695 1 98 82 ASP B C 1
ATOM 4365 O O . ASP B 1 82 ? -0.941 -38.469 9.555 1 98 82 ASP B O 1
ATOM 4369 N N . ARG B 1 83 ? -0.572 -36.719 8.32 1 97.75 83 ARG B N 1
ATOM 4370 C CA . ARG B 1 83 ? -1.604 -35.938 9.023 1 97.75 83 ARG B CA 1
ATOM 4371 C C . ARG B 1 83 ? -2.969 -36.156 8.375 1 97.75 83 ARG B C 1
ATOM 4373 O O . ARG B 1 83 ? -3.984 -36.25 9.07 1 97.75 83 ARG B O 1
ATOM 4380 N N . LEU B 1 84 ? -3.006 -36.062 7.039 1 98.25 84 LEU B N 1
ATOM 4381 C CA . LEU B 1 84 ? -4.293 -36.312 6.391 1 98.25 84 LEU B CA 1
ATOM 4382 C C . LEU B 1 84 ? -4.676 -37.781 6.457 1 98.25 84 LEU B C 1
ATOM 4384 O O . LEU B 1 84 ? -3.826 -38.625 6.723 1 98.25 84 LEU B O 1
ATOM 4388 N N . VAL B 1 85 ? -6.016 -38.031 6.258 1 97.19 85 VAL B N 1
ATOM 4389 C CA . VAL B 1 85 ? -6.523 -39.406 6.465 1 97.19 85 VAL B CA 1
ATOM 4390 C C . VAL B 1 85 ? -7.328 -39.844 5.246 1 97.19 85 VAL B C 1
ATOM 4392 O O . VAL B 1 85 ? -7.766 -39 4.449 1 97.19 85 VAL B O 1
ATOM 4395 N N . PHE B 1 86 ? -7.391 -41.062 5.074 1 95.94 86 PHE B N 1
ATOM 4396 C CA . PHE B 1 86 ? -8.43 -41.625 4.227 1 95.94 86 PHE B CA 1
ATOM 4397 C C . PHE B 1 86 ? -9.633 -42.062 5.062 1 95.94 86 PHE B C 1
ATOM 4399 O O . PHE B 1 86 ? -9.508 -42.875 5.957 1 95.94 86 PHE B O 1
ATOM 4406 N N . ARG B 1 87 ? -10.703 -41.469 4.785 1 95.06 87 ARG B N 1
ATOM 4407 C CA . ARG B 1 87 ? -11.945 -41.844 5.445 1 95.06 87 ARG B CA 1
ATOM 4408 C C . ARG B 1 87 ? -12.742 -42.844 4.594 1 95.06 87 ARG B C 1
ATOM 4410 O O . ARG B 1 87 ? -13.242 -42.5 3.523 1 95.06 87 ARG B O 1
ATOM 4417 N N . GLY B 1 88 ? -12.922 -43.969 5.133 1 90.06 88 GLY B N 1
ATOM 4418 C CA . GLY B 1 88 ? -13.68 -45 4.43 1 90.06 88 GLY B CA 1
ATOM 4419 C C . GLY B 1 88 ? -15.18 -44.781 4.492 1 90.06 88 GLY B C 1
ATOM 4420 O O . GLY B 1 88 ? -15.656 -43.906 5.219 1 90.06 88 GLY B O 1
ATOM 4421 N N . ALA B 1 89 ? -15.82 -45.594 3.65 1 85.62 89 ALA B N 1
ATOM 4422 C CA . ALA B 1 89 ? -17.281 -45.5 3.627 1 85.62 89 ALA B CA 1
ATOM 4423 C C . ALA B 1 89 ? -17.859 -45.812 5 1 85.62 89 ALA B C 1
ATOM 4425 O O . ALA B 1 89 ? -18.938 -45.312 5.355 1 85.62 89 ALA B O 1
ATOM 4426 N N . ASP B 1 90 ? -17.141 -46.625 5.762 1 87.31 90 ASP B N 1
ATOM 4427 C CA . ASP B 1 90 ? -17.609 -47 7.086 1 87.31 90 ASP B CA 1
ATOM 4428 C C . ASP B 1 90 ? -17.281 -45.938 8.125 1 87.31 90 ASP B C 1
ATOM 4430 O O . ASP B 1 90 ? -17.594 -46.094 9.312 1 87.31 90 ASP B O 1
ATOM 4434 N N . GLY B 1 91 ? -16.562 -44.969 7.727 1 88.5 91 GLY B N 1
ATOM 4435 C CA . GLY B 1 91 ? -16.25 -43.844 8.625 1 88.5 91 GLY B CA 1
ATOM 4436 C C . GLY B 1 91 ? -14.883 -43.969 9.258 1 88.5 91 GLY B C 1
ATOM 4437 O O . GLY B 1 91 ? -14.398 -43.031 9.891 1 88.5 91 GLY B O 1
ATOM 4438 N N . THR B 1 92 ? -14.273 -45.125 9.055 1 91.44 92 THR B N 1
ATOM 4439 C CA . THR B 1 92 ? -12.945 -45.312 9.625 1 91.44 92 THR B CA 1
ATOM 4440 C C . THR B 1 92 ? -11.93 -44.375 8.977 1 91.44 92 THR B C 1
ATOM 4442 O O . THR B 1 92 ? -11.906 -44.219 7.754 1 91.44 92 THR B O 1
ATOM 4445 N N . GLN B 1 93 ? -11.164 -43.75 9.812 1 94.06 93 GLN B N 1
ATOM 4446 C CA . GLN B 1 93 ? -10.133 -42.812 9.336 1 94.06 93 GLN B CA 1
ATOM 4447 C C . GLN B 1 93 ? -8.734 -43.375 9.602 1 94.06 93 GLN B C 1
ATOM 4449 O O . GLN B 1 93 ? -8.414 -43.75 10.734 1 94.06 93 GLN B O 1
ATOM 4454 N N . THR B 1 94 ? -7.973 -43.469 8.578 1 94.62 94 THR B N 1
ATOM 4455 C CA . THR B 1 94 ? -6.609 -43.969 8.656 1 94.62 94 THR B CA 1
ATOM 4456 C C . THR B 1 94 ? -5.629 -42.969 8.039 1 94.62 94 THR B C 1
ATOM 4458 O O . THR B 1 94 ? -5.84 -42.5 6.926 1 94.62 94 THR B O 1
ATOM 4461 N N . PRO B 1 95 ? -4.531 -42.688 8.773 1 95.38 95 PRO B N 1
ATOM 4462 C CA . PRO B 1 95 ? -3.516 -41.844 8.141 1 95.38 95 PRO B CA 1
ATOM 4463 C C . PRO B 1 95 ? -3.088 -42.344 6.766 1 95.38 95 PRO B C 1
ATOM 4465 O O . PRO B 1 95 ? -2.965 -43.562 6.57 1 95.38 95 PRO B O 1
ATOM 4468 N N . LEU B 1 96 ? -2.922 -41.5 5.844 1 95.69 96 LEU B N 1
ATOM 4469 C CA . LEU B 1 96 ? -2.676 -41.875 4.457 1 95.69 96 LEU B CA 1
ATOM 4470 C C . LEU B 1 96 ? -1.427 -42.75 4.344 1 95.69 96 LEU B C 1
ATOM 4472 O O . LEU B 1 96 ? -1.374 -43.656 3.52 1 95.69 96 LEU B O 1
ATOM 4476 N N . THR B 1 97 ? -0.415 -42.406 5.145 1 95.31 97 THR B N 1
ATOM 4477 C CA . THR B 1 97 ? 0.822 -43.188 5.129 1 95.31 97 THR B CA 1
ATOM 4478 C C . THR B 1 97 ? 0.541 -44.656 5.395 1 95.31 97 THR B C 1
ATOM 4480 O O . THR B 1 97 ? 1.052 -45.531 4.691 1 95.31 97 THR B O 1
ATOM 4483 N N . ALA B 1 98 ? -0.261 -44.906 6.383 1 93.94 98 ALA B N 1
ATOM 4484 C CA . ALA B 1 98 ? -0.615 -46.281 6.742 1 93.94 98 ALA B CA 1
ATOM 4485 C C . ALA B 1 98 ? -1.577 -46.875 5.723 1 93.94 98 ALA B C 1
ATOM 4487 O O . ALA B 1 98 ? -1.45 -48.062 5.355 1 93.94 98 ALA B O 1
ATOM 4488 N N . TRP B 1 99 ? -2.432 -46.094 5.359 1 92.75 99 TRP B N 1
ATOM 4489 C CA . TRP B 1 99 ? -3.463 -46.562 4.43 1 92.75 99 TRP B CA 1
ATOM 4490 C C . TRP B 1 99 ? -2.848 -47 3.104 1 92.75 99 TRP B C 1
ATOM 4492 O O . TRP B 1 99 ? -3.23 -48 2.541 1 92.75 99 TRP B O 1
ATOM 4502 N N . ALA B 1 100 ? -1.902 -46.25 2.568 1 90.88 100 ALA B N 1
ATOM 4503 C CA . ALA B 1 100 ? -1.29 -46.5 1.266 1 90.88 100 ALA B CA 1
ATOM 4504 C C . ALA B 1 100 ? -0.447 -47.781 1.289 1 90.88 100 ALA B C 1
ATOM 4506 O O . ALA B 1 100 ? -0.187 -48.375 0.243 1 90.88 100 ALA B O 1
ATOM 4507 N N . ARG B 1 101 ? -0.054 -48.188 2.426 1 88.81 101 ARG B N 1
ATOM 4508 C CA . ARG B 1 101 ? 0.717 -49.406 2.549 1 88.81 101 ARG B CA 1
ATOM 4509 C C . ARG B 1 101 ? -0.158 -50.625 2.281 1 88.81 101 ARG B C 1
ATOM 4511 O O . ARG B 1 101 ? 0.328 -51.656 1.8 1 88.81 101 ARG B O 1
ATOM 4518 N N . ASP B 1 102 ? -1.354 -50.469 2.666 1 85.69 102 ASP B N 1
ATOM 4519 C CA . ASP B 1 102 ? -2.311 -51.531 2.482 1 85.69 102 ASP B CA 1
ATOM 4520 C C . ASP B 1 102 ? -3.512 -51.094 1.66 1 85.69 102 ASP B C 1
ATOM 4522 O O . ASP B 1 102 ? -4.648 -51.125 2.139 1 85.69 102 ASP B O 1
ATOM 4526 N N . LEU B 1 103 ? -3.133 -50.781 0.455 1 82.44 103 LEU B N 1
ATOM 4527 C CA . LEU B 1 103 ? -4.195 -50.281 -0.414 1 82.44 103 LEU B CA 1
ATOM 4528 C C . LEU B 1 103 ? -5.199 -51.375 -0.719 1 82.44 103 LEU B C 1
ATOM 4530 O O . LEU B 1 103 ? -4.836 -52.438 -1.27 1 82.44 103 LEU B O 1
ATOM 4534 N N . PRO B 1 104 ? -6.422 -51.156 -0.316 1 80.12 104 PRO B N 1
ATOM 4535 C CA . PRO B 1 104 ? -7.41 -52.219 -0.548 1 80.12 104 PRO B CA 1
ATOM 4536 C C . PRO B 1 104 ? -7.66 -52.5 -2.033 1 80.12 104 PRO B C 1
ATOM 4538 O O . PRO B 1 104 ? -7.648 -51.562 -2.836 1 80.12 104 PRO B O 1
ATOM 4541 N N . ALA B 1 105 ? -7.945 -53.688 -2.27 1 82.81 105 ALA B N 1
ATOM 4542 C CA . ALA B 1 105 ? -8.289 -54.031 -3.643 1 82.81 105 ALA B CA 1
ATOM 4543 C C . ALA B 1 105 ? -9.711 -53.594 -3.982 1 82.81 105 ALA B C 1
ATOM 4545 O O . ALA B 1 105 ? -10.609 -53.688 -3.146 1 82.81 105 ALA B O 1
ATOM 4546 N N . ASP B 1 106 ? -9.859 -53 -5.109 1 88.88 106 ASP B N 1
ATOM 4547 C CA . ASP B 1 106 ? -11.148 -52.531 -5.625 1 88.88 106 ASP B CA 1
ATOM 4548 C C . ASP B 1 106 ? -11.18 -52.594 -7.148 1 88.88 106 ASP B C 1
ATOM 4550 O O . ASP B 1 106 ? -10.461 -51.844 -7.816 1 88.88 106 ASP B O 1
ATOM 4554 N N . ASP B 1 107 ? -12.055 -53.438 -7.699 1 91.19 107 ASP B N 1
ATOM 4555 C CA . ASP B 1 107 ? -12.047 -53.656 -9.141 1 91.19 107 ASP B CA 1
ATOM 4556 C C . ASP B 1 107 ? -13.367 -53.219 -9.773 1 91.19 107 ASP B C 1
ATOM 4558 O O . ASP B 1 107 ? -13.758 -53.719 -10.82 1 91.19 107 ASP B O 1
ATOM 4562 N N . ARG B 1 108 ? -13.883 -52.125 -9.211 1 91.25 108 ARG B N 1
ATOM 4563 C CA . ARG B 1 108 ? -15.219 -51.75 -9.633 1 91.25 108 ARG B CA 1
ATOM 4564 C C . ARG B 1 108 ? -15.172 -50.938 -10.93 1 91.25 108 ARG B C 1
ATOM 4566 O O . ARG B 1 108 ? -16.188 -50.781 -11.617 1 91.25 108 ARG B O 1
ATOM 4573 N N . LEU B 1 109 ? -14.039 -50.562 -11.281 1 96.88 109 LEU B N 1
ATOM 4574 C CA . LEU B 1 109 ? -13.953 -49.656 -12.438 1 96.88 109 LEU B CA 1
ATOM 4575 C C . LEU B 1 109 ? -13.797 -50.469 -13.727 1 96.88 109 LEU B C 1
ATOM 4577 O O . LEU B 1 109 ? -13.062 -51.469 -13.75 1 96.88 109 LEU B O 1
ATOM 4581 N N . THR B 1 110 ? -14.555 -50.125 -14.695 1 97 110 THR B N 1
ATOM 4582 C CA . THR B 1 110 ? -14.398 -50.688 -16.031 1 97 110 THR B CA 1
ATOM 4583 C C . THR B 1 110 ? -13.781 -49.656 -16.984 1 97 110 THR B C 1
ATOM 4585 O O . THR B 1 110 ? -13.648 -48.469 -16.625 1 97 110 THR B O 1
ATOM 4588 N N . THR B 1 111 ? -13.383 -50.125 -18.203 1 97.5 111 THR B N 1
ATOM 4589 C CA . TH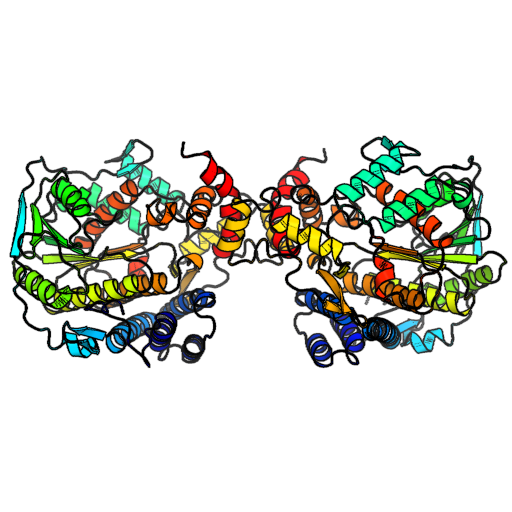R B 1 111 ? -12.664 -49.281 -19.156 1 97.5 111 THR B CA 1
ATOM 4590 C C . THR B 1 111 ? -13.539 -48.969 -20.359 1 97.5 111 THR B C 1
ATOM 4592 O O . THR B 1 111 ? -14.203 -49.844 -20.906 1 97.5 111 THR B O 1
ATOM 4595 N N . ALA B 1 112 ? -13.57 -47.719 -20.688 1 97.69 112 ALA B N 1
ATOM 4596 C CA . ALA B 1 112 ? -14.148 -47.281 -21.953 1 97.69 112 ALA B CA 1
ATOM 4597 C C . ALA B 1 112 ? -13.125 -46.531 -22.781 1 97.69 112 ALA B C 1
ATOM 4599 O O . ALA B 1 112 ? -12.117 -46.031 -22.25 1 97.69 112 ALA B O 1
ATOM 4600 N N . HIS B 1 113 ? -13.297 -46.469 -24.094 1 96.56 113 HIS B N 1
ATOM 4601 C CA . HIS B 1 113 ? -12.375 -45.719 -24.938 1 96.56 113 HIS B CA 1
ATOM 4602 C C . HIS B 1 113 ? -13.094 -45.094 -26.125 1 96.56 113 HIS B C 1
ATOM 4604 O O . HIS B 1 113 ? -14.172 -45.531 -26.516 1 96.56 113 HIS B O 1
ATOM 4610 N N . VAL B 1 114 ? -12.609 -44.094 -26.609 1 97.38 114 VAL B N 1
ATOM 4611 C CA . VAL B 1 114 ? -12.961 -43.438 -27.859 1 97.38 114 VAL B CA 1
ATOM 4612 C C . VAL B 1 114 ? -11.742 -43.406 -28.781 1 97.38 114 VAL B C 1
ATOM 4614 O O . VAL B 1 114 ? -10.719 -42.812 -28.422 1 97.38 114 VAL B O 1
ATOM 4617 N N . ASP B 1 115 ? -11.875 -44 -29.953 1 96.88 115 ASP B N 1
ATOM 4618 C CA . ASP B 1 115 ? -10.805 -43.938 -30.938 1 96.88 115 ASP B CA 1
ATOM 4619 C C . ASP B 1 115 ? -10.977 -42.75 -31.859 1 96.88 115 ASP B C 1
ATOM 4621 O O . ASP B 1 115 ? -12.047 -42.562 -32.469 1 96.88 115 ASP B O 1
ATOM 4625 N N . GLY B 1 116 ? -9.961 -42 -31.906 1 95.38 116 GLY B N 1
ATOM 4626 C CA . GLY B 1 116 ? -10 -40.844 -32.812 1 95.38 116 GLY B CA 1
ATOM 4627 C C . GLY B 1 116 ? -9.945 -41.25 -34.281 1 95.38 116 GLY B C 1
ATOM 4628 O O . GLY B 1 116 ? -9.375 -42.312 -34.625 1 95.38 116 GLY B O 1
ATOM 4629 N N . ASP B 1 117 ? -10.531 -40.406 -35.156 1 95.06 117 ASP B N 1
ATOM 4630 C CA . ASP B 1 117 ? -10.547 -40.688 -36.594 1 95.06 117 ASP B CA 1
ATOM 4631 C C . ASP B 1 117 ? -10.016 -39.5 -37.375 1 95.06 117 ASP B C 1
ATOM 4633 O O . ASP B 1 117 ? -10.094 -39.5 -38.625 1 95.06 117 ASP B O 1
ATOM 4637 N N . ALA B 1 118 ? -9.484 -38.625 -36.719 1 95.56 118 ALA B N 1
ATOM 4638 C CA . ALA B 1 118 ? -8.953 -37.469 -37.406 1 95.56 118 ALA B CA 1
ATOM 4639 C C . ALA B 1 118 ? -7.523 -37.719 -37.875 1 95.56 118 ALA B C 1
ATOM 4641 O O . ALA B 1 118 ? -6.883 -38.688 -37.469 1 95.56 118 ALA B O 1
ATOM 4642 N N . GLU B 1 119 ? -7.129 -36.938 -38.812 1 96.12 119 GLU B N 1
ATOM 4643 C CA . GLU B 1 119 ? -5.73 -36.938 -39.219 1 96.12 119 GLU B CA 1
ATOM 4644 C C . GLU B 1 119 ? -4.824 -36.375 -38.156 1 96.12 119 GLU B C 1
ATOM 4646 O O . GLU B 1 119 ? -5.156 -35.344 -37.531 1 96.12 119 GLU B O 1
ATOM 4651 N N . ARG B 1 120 ? -3.729 -37 -37.969 1 96.5 120 ARG B N 1
ATOM 4652 C CA . ARG B 1 120 ? -2.764 -36.562 -36.969 1 96.5 120 ARG B CA 1
ATOM 4653 C C . ARG B 1 120 ? -2.178 -35.188 -37.344 1 96.5 120 ARG B C 1
ATOM 4655 O O . ARG B 1 120 ? -1.764 -34.969 -38.469 1 96.5 120 ARG B O 1
ATOM 4662 N N . LEU B 1 121 ? -2.188 -34.281 -36.406 1 97.69 121 LEU B N 1
ATOM 4663 C CA . LEU B 1 121 ? -1.475 -33.031 -36.562 1 97.69 121 LEU B CA 1
ATOM 4664 C C . LEU B 1 121 ? 0.019 -33.219 -36.312 1 97.69 121 LEU B C 1
ATOM 4666 O O . LEU B 1 121 ? 0.425 -33.656 -35.219 1 97.69 121 LEU B O 1
ATOM 4670 N N . THR B 1 122 ? 0.932 -32.875 -37.281 1 97.56 122 THR B N 1
ATOM 4671 C CA . THR B 1 122 ? 2.35 -33.219 -37.188 1 97.56 122 THR B CA 1
ATOM 4672 C C . THR B 1 122 ? 3.191 -31.953 -36.969 1 97.56 122 THR B C 1
ATOM 4674 O O . THR B 1 122 ? 4.32 -31.875 -37.469 1 97.56 122 THR B O 1
ATOM 4677 N N . ARG B 1 123 ? 2.604 -30.953 -36.406 1 98.25 123 ARG B N 1
ATOM 4678 C CA . ARG B 1 123 ? 3.33 -29.75 -36.062 1 98.25 123 ARG B CA 1
ATOM 4679 C C . ARG B 1 123 ? 2.758 -29.125 -34.781 1 98.25 123 ARG B C 1
ATOM 4681 O O . ARG B 1 123 ? 1.631 -29.422 -34.375 1 98.25 123 ARG B O 1
ATOM 4688 N N . VAL B 1 124 ? 3.518 -28.312 -34.156 1 98.56 124 VAL B N 1
ATOM 4689 C CA . VAL B 1 124 ? 3.037 -27.547 -33 1 98.56 124 VAL B CA 1
ATOM 4690 C C . VAL B 1 124 ? 2.238 -26.344 -33.469 1 98.56 124 VAL B C 1
ATOM 4692 O O . VAL B 1 124 ? 2.703 -25.578 -34.312 1 98.56 124 VAL B O 1
ATOM 4695 N N . GLU B 1 125 ? 1.081 -26.188 -32.969 1 98.62 125 GLU B N 1
ATOM 4696 C CA . GLU B 1 125 ? 0.25 -25.016 -33.219 1 98.62 125 GLU B CA 1
ATOM 4697 C C . GLU B 1 125 ? -0.13 -24.328 -31.906 1 98.62 125 GLU B C 1
ATOM 4699 O O . GLU B 1 125 ? -0.562 -24.984 -30.953 1 98.62 125 GLU B O 1
ATOM 4704 N N . VAL B 1 126 ? 0.064 -22.984 -31.875 1 98.75 126 VAL B N 1
ATOM 4705 C CA . VAL B 1 126 ? -0.224 -22.219 -30.672 1 98.75 126 VAL B CA 1
ATOM 4706 C C . VAL B 1 126 ? -1.147 -21.047 -31.016 1 98.75 126 VAL B C 1
ATOM 4708 O O . VAL B 1 126 ? -0.734 -20.094 -31.688 1 98.75 126 VAL B O 1
ATOM 4711 N N . PRO B 1 127 ? -2.369 -21.094 -30.609 1 98.38 127 PRO B N 1
ATOM 4712 C CA . PRO B 1 127 ? -3.217 -19.906 -30.766 1 98.38 127 PRO B CA 1
ATOM 4713 C C . PRO B 1 127 ? -2.682 -18.688 -30.016 1 98.38 127 PRO B C 1
ATOM 4715 O O . PRO B 1 127 ? -2.318 -18.797 -28.844 1 98.38 127 PRO B O 1
ATOM 4718 N N . TYR B 1 128 ? -2.6 -17.609 -30.734 1 98.38 128 TYR B N 1
ATOM 4719 C CA . TYR B 1 128 ? -2.082 -16.391 -30.109 1 98.38 128 TYR B CA 1
ATOM 4720 C C . TYR B 1 128 ? -2.621 -15.148 -30.812 1 98.38 128 TYR B C 1
ATOM 4722 O O . TYR B 1 128 ? -2.352 -14.922 -31.984 1 98.38 128 TYR B O 1
ATOM 4730 N N . ARG B 1 129 ? -3.438 -14.383 -30.062 1 96.75 129 ARG B N 1
ATOM 4731 C CA . ARG B 1 129 ? -3.969 -13.094 -30.5 1 96.75 129 ARG B CA 1
ATOM 4732 C C . ARG B 1 129 ? -4.641 -13.219 -31.875 1 96.75 129 ARG B C 1
ATOM 4734 O O . ARG B 1 129 ? -4.344 -12.445 -32.781 1 96.75 129 ARG B O 1
ATOM 4741 N N . GLY B 1 130 ? -5.441 -14.164 -32 1 96.44 130 GLY B N 1
ATOM 4742 C CA . GLY B 1 130 ? -6.277 -14.328 -33.188 1 96.44 130 GLY B CA 1
ATOM 4743 C C . GLY B 1 130 ? -5.586 -15.094 -34.312 1 96.44 130 GLY B C 1
ATOM 4744 O O . GLY B 1 130 ? -6.199 -15.383 -35.312 1 96.44 130 GLY B O 1
ATOM 4745 N N . GLN B 1 131 ? -4.359 -15.438 -34.031 1 97.88 131 GLN B N 1
ATOM 4746 C CA . GLN B 1 131 ? -3.611 -16.219 -35.031 1 97.88 131 GLN B CA 1
ATOM 4747 C C . GLN B 1 131 ? -3.244 -17.594 -34.469 1 97.88 131 GLN B C 1
ATOM 4749 O O . GLN B 1 131 ? -3.402 -17.844 -33.25 1 97.88 131 GLN B O 1
ATOM 4754 N N . VAL B 1 132 ? -2.898 -18.484 -35.312 1 98.56 132 VAL B N 1
ATOM 4755 C CA . VAL B 1 132 ? -2.328 -19.766 -34.938 1 98.56 132 VAL B CA 1
ATOM 4756 C C . VAL B 1 132 ? -0.862 -19.828 -35.344 1 98.56 132 VAL B C 1
ATOM 4758 O O . VAL B 1 132 ? -0.56 -19.984 -36.531 1 98.56 132 VAL B O 1
ATOM 4761 N N . LEU B 1 133 ? -0.039 -19.781 -34.406 1 98.75 133 LEU B N 1
ATOM 4762 C CA . LEU B 1 133 ? 1.396 -19.734 -34.688 1 98.75 133 LEU B CA 1
ATOM 4763 C C . LEU B 1 133 ? 1.941 -21.141 -34.906 1 98.75 133 LEU B C 1
ATOM 4765 O O . LEU B 1 133 ? 1.524 -22.094 -34.219 1 98.75 133 LEU B O 1
ATOM 4769 N N . HIS B 1 134 ? 2.863 -21.359 -35.875 1 98.5 134 HIS B N 1
ATOM 4770 C CA . HIS B 1 134 ? 3.605 -22.594 -36.125 1 98.5 134 HIS B CA 1
ATOM 4771 C C . HIS B 1 134 ? 4.887 -22.312 -36.906 1 98.5 134 HIS B C 1
ATOM 4773 O O . HIS B 1 134 ? 5.059 -21.219 -37.438 1 98.5 134 HIS B O 1
ATOM 4779 N N . GLY B 1 135 ? 5.754 -23.203 -36.906 1 97.56 135 GLY B N 1
ATOM 4780 C CA . GLY B 1 135 ? 6.992 -23.047 -37.625 1 97.56 135 GLY B CA 1
ATOM 4781 C C . GLY B 1 135 ? 7.734 -21.781 -37.281 1 97.56 135 GLY B C 1
ATOM 4782 O O . GLY B 1 135 ? 7.965 -21.484 -36.125 1 97.56 135 GLY B O 1
ATOM 4783 N N . VAL B 1 136 ? 8.023 -21.047 -38.281 1 97.62 136 VAL B N 1
ATOM 4784 C CA . VAL B 1 136 ? 8.867 -19.875 -38.156 1 97.62 136 VAL B CA 1
ATOM 4785 C C . VAL B 1 136 ? 8.148 -18.797 -37.344 1 97.62 136 VAL B C 1
ATOM 4787 O O . VAL B 1 136 ? 8.781 -18.078 -36.562 1 97.62 136 VAL B O 1
ATOM 4790 N N . ALA B 1 137 ? 6.895 -18.719 -37.531 1 98.38 137 ALA B N 1
ATOM 4791 C CA . ALA B 1 137 ? 6.129 -17.719 -36.781 1 98.38 137 ALA B CA 1
ATOM 4792 C C . ALA B 1 137 ? 6.172 -18 -35.281 1 98.38 137 ALA B C 1
ATOM 4794 O O . ALA B 1 137 ? 6.277 -17.078 -34.469 1 98.38 137 ALA B O 1
ATOM 4795 N N . LEU B 1 138 ? 6.039 -19.25 -34.938 1 98.75 138 LEU B N 1
ATOM 4796 C CA . LEU B 1 138 ? 6.125 -19.641 -33.531 1 98.75 138 LEU B CA 1
ATOM 4797 C C . LEU B 1 138 ? 7.535 -19.406 -32.969 1 98.75 138 LEU B C 1
ATOM 4799 O O . LEU B 1 138 ? 7.699 -18.906 -31.859 1 98.75 138 LEU B O 1
ATOM 4803 N N . GLU B 1 139 ? 8.531 -19.703 -33.781 1 98.44 139 GLU B N 1
ATOM 4804 C CA . GLU B 1 139 ? 9.914 -19.469 -33.375 1 98.44 139 GLU B CA 1
ATOM 4805 C C . GLU B 1 139 ? 10.172 -17.984 -33.094 1 98.44 139 GLU B C 1
ATOM 4807 O O . GLU B 1 139 ? 10.828 -17.641 -32.094 1 98.44 139 GLU B O 1
ATOM 4812 N N . ARG B 1 140 ? 9.656 -17.188 -33.938 1 98.5 140 ARG B N 1
ATOM 4813 C CA . ARG B 1 140 ? 9.805 -15.75 -33.75 1 98.5 140 ARG B CA 1
ATOM 4814 C C . ARG B 1 140 ? 9.117 -15.266 -32.469 1 98.5 140 ARG B C 1
ATOM 4816 O O . ARG B 1 140 ? 9.656 -14.438 -31.75 1 98.5 140 ARG B O 1
ATOM 4823 N N . GLN B 1 141 ? 7.965 -15.758 -32.219 1 98.75 141 GLN B N 1
ATOM 4824 C CA . GLN B 1 141 ? 7.215 -15.352 -31.047 1 98.75 141 GLN B CA 1
ATOM 4825 C C . GLN B 1 141 ? 7.906 -15.828 -29.766 1 98.75 141 GLN B C 1
ATOM 4827 O O . GLN B 1 141 ? 7.902 -15.125 -28.75 1 98.75 141 GLN B O 1
ATOM 4832 N N . LEU B 1 142 ? 8.461 -17 -29.766 1 98.81 142 LEU B N 1
ATOM 4833 C CA . LEU B 1 142 ? 9.227 -17.5 -28.625 1 98.81 142 LEU B CA 1
ATOM 4834 C C . LEU B 1 142 ? 10.383 -16.562 -28.312 1 98.81 142 LEU B C 1
ATOM 4836 O O . LEU B 1 142 ? 10.609 -16.219 -27.156 1 98.81 142 LEU B O 1
ATOM 4840 N N . ARG B 1 143 ? 11.055 -16.109 -29.359 1 98.62 143 ARG B N 1
ATOM 4841 C CA . ARG B 1 143 ? 12.164 -15.172 -29.156 1 98.62 143 ARG B CA 1
ATOM 4842 C C . ARG B 1 143 ? 11.672 -13.844 -28.594 1 98.62 143 ARG B C 1
ATOM 4844 O O . ARG B 1 143 ? 12.336 -13.25 -27.734 1 98.62 143 ARG B O 1
ATOM 4851 N N . GLU B 1 144 ? 10.562 -13.445 -29.078 1 98.62 144 GLU B N 1
ATOM 4852 C CA . GLU B 1 144 ? 9.977 -12.203 -28.594 1 98.62 144 GLU B CA 1
ATOM 4853 C C . GLU B 1 144 ? 9.594 -12.305 -27.125 1 98.62 144 GLU B C 1
ATOM 4855 O O . GLU B 1 144 ? 9.812 -11.375 -26.344 1 98.62 144 GLU B O 1
ATOM 4860 N N . TRP B 1 145 ? 9 -13.422 -26.734 1 98.75 145 TRP B N 1
ATOM 4861 C CA . TRP B 1 145 ? 8.633 -13.633 -25.344 1 98.75 145 TRP B CA 1
ATOM 4862 C C . TRP B 1 145 ? 9.867 -13.625 -24.453 1 98.75 145 TRP B C 1
ATOM 4864 O O . TRP B 1 145 ? 9.844 -13.078 -23.344 1 98.75 145 TRP B O 1
ATOM 4874 N N . VAL B 1 146 ? 10.953 -14.195 -24.906 1 98.62 146 VAL B N 1
ATOM 4875 C CA . VAL B 1 146 ? 12.195 -14.203 -24.141 1 98.62 146 VAL B CA 1
ATOM 4876 C C . VAL B 1 146 ? 12.742 -12.781 -24.031 1 98.62 146 VAL B C 1
ATOM 4878 O O . VAL B 1 146 ? 13.109 -12.336 -22.938 1 98.62 146 VAL B O 1
ATOM 4881 N N . ARG B 1 147 ? 12.758 -12.062 -25.141 1 98 147 ARG B N 1
ATOM 4882 C CA . ARG B 1 147 ? 13.281 -10.703 -25.172 1 98 147 ARG B CA 1
ATOM 4883 C C . ARG B 1 147 ? 12.523 -9.797 -24.203 1 98 147 ARG B C 1
ATOM 4885 O O . ARG B 1 147 ? 13.125 -8.953 -23.531 1 98 147 ARG B O 1
ATOM 4892 N N . ARG B 1 148 ? 11.273 -10.016 -24.094 1 97.25 148 ARG B N 1
ATOM 4893 C CA . ARG B 1 148 ? 10.422 -9.18 -23.266 1 97.25 148 ARG B CA 1
ATOM 4894 C C . ARG B 1 148 ? 10.414 -9.68 -21.812 1 97.25 148 ARG B C 1
ATOM 4896 O O . ARG B 1 148 ? 9.805 -9.062 -20.938 1 97.25 148 ARG B O 1
ATOM 4903 N N . GLY B 1 149 ? 11.031 -10.789 -21.547 1 97.25 149 GLY B N 1
ATOM 4904 C CA . GLY B 1 149 ? 11.102 -11.336 -20.203 1 97.25 149 GLY B CA 1
ATOM 4905 C C . GLY B 1 149 ? 9.844 -12.078 -19.781 1 97.25 149 GLY B C 1
ATOM 4906 O O . GLY B 1 149 ? 9.594 -12.273 -18.594 1 97.25 149 GLY B O 1
ATOM 4907 N N . ILE B 1 150 ? 9.055 -12.516 -20.75 1 98.25 150 ILE B N 1
ATOM 4908 C CA . ILE B 1 150 ? 7.773 -13.156 -20.516 1 98.25 150 ILE B CA 1
ATOM 4909 C C . ILE B 1 150 ? 7.988 -14.641 -20.203 1 98.25 150 ILE B C 1
ATOM 4911 O O . ILE B 1 150 ? 7.285 -15.219 -19.375 1 98.25 150 ILE B O 1
ATOM 4915 N N . VAL B 1 151 ? 8.945 -15.289 -20.906 1 98.38 151 VAL B N 1
ATOM 4916 C CA . VAL B 1 151 ? 9.328 -16.672 -20.688 1 98.38 151 VAL B CA 1
ATOM 4917 C C . VAL B 1 151 ? 10.844 -16.781 -20.562 1 98.38 151 VAL B C 1
ATOM 4919 O O . VAL B 1 151 ? 11.578 -15.938 -21.094 1 98.38 151 VAL B O 1
ATOM 4922 N N . GLU B 1 152 ? 11.305 -17.75 -19.844 1 98.44 152 GLU B N 1
ATOM 4923 C CA . GLU B 1 152 ? 12.742 -18 -19.719 1 98.44 152 GLU B CA 1
ATOM 4924 C C . GLU B 1 152 ? 13.289 -18.703 -20.953 1 98.44 152 GLU B C 1
ATOM 4926 O O . GLU B 1 152 ? 12.555 -19.422 -21.625 1 98.44 152 GLU B O 1
ATOM 4931 N N . GLN B 1 153 ? 14.562 -18.531 -21.219 1 98.12 153 GLN B N 1
ATOM 4932 C CA . GLN B 1 153 ? 15.219 -19.094 -22.391 1 98.12 153 GLN B CA 1
ATOM 4933 C C . GLN B 1 153 ? 15.055 -20.609 -22.438 1 98.12 153 GLN B C 1
ATOM 4935 O O . GLN B 1 153 ? 14.805 -21.172 -23.516 1 98.12 153 GLN B O 1
ATOM 4940 N N . GLY B 1 154 ? 15.211 -21.25 -21.281 1 97.25 154 GLY B N 1
ATOM 4941 C CA . GLY B 1 154 ? 15.094 -22.688 -21.25 1 97.25 154 GLY B CA 1
ATOM 4942 C C . GLY B 1 154 ? 13.734 -23.188 -21.688 1 97.25 154 GLY B C 1
ATOM 4943 O O . GLY B 1 154 ? 13.633 -24.25 -22.328 1 97.25 154 GLY B O 1
ATOM 4944 N N . PHE B 1 155 ? 12.695 -22.5 -21.375 1 98.25 155 PHE B N 1
ATOM 4945 C CA . PHE B 1 155 ? 11.352 -22.859 -21.812 1 98.25 155 PHE B CA 1
ATOM 4946 C C . PHE B 1 155 ? 11.227 -22.734 -23.328 1 98.25 155 PHE B C 1
ATOM 4948 O O . PHE B 1 155 ? 10.711 -23.641 -24 1 98.25 155 PHE B O 1
ATOM 4955 N N . ALA B 1 156 ? 11.625 -21.578 -23.828 1 98.75 156 ALA B N 1
ATOM 4956 C CA . ALA B 1 156 ? 11.562 -21.344 -25.266 1 98.75 156 ALA B CA 1
ATOM 4957 C C . ALA B 1 156 ? 12.352 -22.406 -26.031 1 98.75 156 ALA B C 1
ATOM 4959 O O . ALA B 1 156 ? 11.898 -22.922 -27.047 1 98.75 156 ALA B O 1
ATOM 4960 N N . ASP B 1 157 ? 13.531 -22.719 -25.531 1 98.38 157 ASP B N 1
ATOM 4961 C CA . ASP B 1 157 ? 14.352 -23.75 -26.156 1 98.38 157 ASP B CA 1
ATOM 4962 C C . ASP B 1 157 ? 13.633 -25.094 -26.188 1 98.38 157 ASP B C 1
ATOM 4964 O O . ASP B 1 157 ? 13.727 -25.828 -27.172 1 98.38 157 ASP B O 1
ATOM 4968 N N . ALA B 1 158 ? 12.984 -25.438 -25.141 1 98.19 158 ALA B N 1
ATOM 4969 C CA . ALA B 1 158 ? 12.242 -26.688 -25.062 1 98.19 158 ALA B CA 1
ATOM 4970 C C . ALA B 1 158 ? 11.148 -26.75 -26.125 1 98.19 158 ALA B C 1
ATOM 4972 O O . ALA B 1 158 ? 11.062 -27.719 -26.875 1 98.19 158 ALA B O 1
ATOM 4973 N N . VAL B 1 159 ? 10.352 -25.703 -26.219 1 98.56 159 VAL B N 1
ATOM 4974 C CA . VAL B 1 159 ? 9.273 -25.672 -27.188 1 98.56 159 VAL B CA 1
ATOM 4975 C C . VAL B 1 159 ? 9.844 -25.703 -28.609 1 98.56 159 VAL B C 1
ATOM 4977 O O . VAL B 1 159 ? 9.344 -26.438 -29.469 1 98.56 159 VAL B O 1
ATOM 4980 N N . GLN B 1 160 ? 10.898 -25.016 -28.797 1 98.38 160 GLN B N 1
ATOM 4981 C CA . GLN B 1 160 ? 11.555 -24.969 -30.109 1 98.38 160 GLN B CA 1
ATOM 4982 C C . GLN B 1 160 ? 12.031 -26.344 -30.531 1 98.38 160 GLN B C 1
ATOM 4984 O O . GLN B 1 160 ? 11.953 -26.719 -31.703 1 98.38 160 GLN B O 1
ATOM 4989 N N . SER B 1 161 ? 12.531 -27.094 -29.609 1 97.94 161 SER B N 1
ATOM 4990 C CA . SER B 1 161 ? 13.039 -28.422 -29.922 1 97.94 161 SER B CA 1
ATOM 4991 C C . SER B 1 161 ? 11.938 -29.312 -30.5 1 97.94 161 SER B C 1
ATOM 4993 O O . SER B 1 161 ? 12.195 -30.141 -31.375 1 97.94 161 SER B O 1
ATOM 4995 N N . VAL B 1 162 ? 10.734 -29.172 -30.031 1 97.88 162 VAL B N 1
ATOM 4996 C CA . VAL B 1 162 ? 9.609 -29.984 -30.5 1 97.88 162 VAL B CA 1
ATOM 4997 C C . VAL B 1 162 ? 9.141 -29.469 -31.859 1 97.88 162 VAL B C 1
ATOM 4999 O O . VAL B 1 162 ? 8.703 -30.25 -32.719 1 97.88 162 VAL B O 1
ATOM 5002 N N . VAL B 1 163 ? 9.242 -28.156 -32.031 1 98 163 VAL B N 1
ATOM 5003 C CA . VAL B 1 163 ? 8.938 -27.578 -33.344 1 98 163 VAL B CA 1
ATOM 5004 C C . VAL B 1 163 ? 9.867 -28.172 -34.406 1 98 163 VAL B C 1
ATOM 5006 O O . VAL B 1 163 ? 9.438 -28.469 -35.531 1 98 163 VAL B O 1
ATOM 5009 N N . GLU B 1 164 ? 11.078 -28.406 -34.062 1 97.62 164 GLU B N 1
ATOM 5010 C CA . GLU B 1 164 ? 12.102 -28.891 -34.969 1 97.62 164 GLU B CA 1
ATOM 5011 C C . GLU B 1 164 ? 12.039 -30.406 -35.125 1 97.62 164 GLU B C 1
ATOM 5013 O O . GLU B 1 164 ? 12.578 -30.953 -36.094 1 97.62 164 GLU B O 1
ATOM 5018 N N . GLN B 1 165 ? 11.43 -31.094 -34.188 1 97.44 165 GLN B N 1
ATOM 5019 C CA . GLN B 1 165 ? 11.312 -32.531 -34.219 1 97.44 165 GLN B CA 1
ATOM 5020 C C . GLN B 1 165 ? 9.867 -33 -34 1 97.44 165 GLN B C 1
ATOM 5022 O O . GLN B 1 165 ? 9.555 -33.656 -33 1 97.44 165 GLN B O 1
ATOM 5027 N N . PRO B 1 166 ? 9.078 -32.75 -34.969 1 96.44 166 PRO B N 1
ATOM 5028 C CA . PRO B 1 166 ? 7.645 -32.969 -34.781 1 96.44 166 PRO B CA 1
ATOM 5029 C C . PRO B 1 166 ? 7.297 -34.438 -34.656 1 96.44 166 PRO B C 1
ATOM 5031 O O . PRO B 1 166 ? 6.195 -34.781 -34.219 1 96.44 166 PRO B O 1
ATOM 5034 N N . GLU B 1 167 ? 8.227 -35.375 -34.969 1 96.25 167 GLU B N 1
ATOM 5035 C CA . GLU B 1 167 ? 7.988 -36.812 -34.812 1 96.25 167 GLU B CA 1
ATOM 5036 C C . GLU B 1 167 ? 7.801 -37.188 -33.344 1 96.25 167 GLU B C 1
ATOM 5038 O O . GLU B 1 167 ? 7.23 -38.219 -33 1 96.25 167 GLU B O 1
ATOM 5043 N N . ARG B 1 168 ? 8.211 -36.281 -32.469 1 97 168 ARG B N 1
ATOM 5044 C CA . ARG B 1 168 ? 8.133 -36.531 -31.031 1 97 168 ARG B CA 1
ATOM 5045 C C . ARG B 1 168 ? 6.727 -36.281 -30.5 1 97 168 ARG B C 1
ATOM 5047 O O . ARG B 1 168 ? 6.379 -36.688 -29.391 1 97 168 ARG B O 1
ATOM 5054 N N . LEU B 1 169 ? 5.902 -35.594 -31.266 1 98.19 169 LEU B N 1
ATOM 5055 C CA . LEU B 1 169 ? 4.594 -35.156 -30.812 1 98.19 169 LEU B CA 1
ATOM 5056 C C . LEU B 1 169 ? 3.682 -36.312 -30.5 1 98.19 169 LEU B C 1
ATOM 5058 O O . LEU B 1 169 ? 2.842 -36.25 -29.594 1 98.19 169 LEU B O 1
ATOM 5062 N N . ALA B 1 170 ? 3.85 -37.406 -31.125 1 96 170 ALA B N 1
ATOM 5063 C CA . ALA B 1 170 ? 2.941 -38.531 -31 1 96 170 ALA B CA 1
ATOM 5064 C C . ALA B 1 170 ? 3.217 -39.312 -29.703 1 96 170 ALA B C 1
ATOM 5066 O O . ALA B 1 170 ? 2.395 -40.125 -29.281 1 96 170 ALA B O 1
ATOM 5067 N N . LEU B 1 171 ? 4.398 -39.094 -29.141 1 97.69 171 LEU B N 1
ATOM 5068 C CA . LEU B 1 171 ? 4.793 -39.781 -27.922 1 97.69 171 LEU B CA 1
ATOM 5069 C C . LEU B 1 171 ? 4.621 -41.281 -28.062 1 97.69 171 LEU B C 1
ATOM 5071 O O . LEU B 1 171 ? 4.012 -41.938 -27.219 1 97.69 171 LEU B O 1
ATOM 5075 N N . ASP B 1 172 ? 5.27 -41.719 -29.125 1 95.19 172 ASP B N 1
ATOM 5076 C CA . ASP B 1 172 ? 5.215 -43.156 -29.359 1 95.19 172 ASP B CA 1
ATOM 5077 C C . ASP B 1 172 ? 5.895 -43.906 -28.219 1 95.19 172 ASP B C 1
ATOM 5079 O O . ASP B 1 172 ? 6.98 -43.531 -27.781 1 95.19 172 ASP B O 1
ATOM 5083 N N . GLY B 1 173 ? 5.238 -44.938 -27.688 1 95.75 173 GLY B N 1
ATOM 5084 C CA . GLY B 1 173 ? 5.793 -45.719 -26.594 1 95.75 173 GLY B CA 1
ATOM 5085 C C . GLY B 1 173 ? 5.328 -45.219 -25.234 1 95.75 173 GLY B C 1
ATOM 5086 O O . GLY B 1 173 ? 5.664 -45.844 -24.219 1 95.75 173 GLY B O 1
ATOM 5087 N N . TYR B 1 174 ? 4.582 -44.188 -25.281 1 97.56 174 TYR B N 1
ATOM 5088 C CA . TYR B 1 174 ? 4.102 -43.625 -24.016 1 97.56 174 TYR B CA 1
ATOM 5089 C C . TYR B 1 174 ? 2.58 -43.656 -23.938 1 97.56 174 TYR B C 1
ATOM 5091 O O . TYR B 1 174 ? 1.909 -43.812 -24.969 1 97.56 174 TYR B O 1
ATOM 5099 N N . GLU B 1 175 ? 2.035 -43.656 -22.781 1 97.75 175 GLU B N 1
ATOM 5100 C CA . GLU B 1 175 ? 0.632 -43.406 -22.453 1 97.75 175 GLU B CA 1
ATOM 5101 C C . GLU B 1 175 ? 0.486 -42.281 -21.453 1 97.75 175 GLU B C 1
ATOM 5103 O O . GLU B 1 175 ? 1.085 -42.312 -20.375 1 97.75 175 GLU B O 1
ATOM 5108 N N . VAL B 1 176 ? -0.267 -41.281 -21.828 1 98.38 176 VAL B N 1
ATOM 5109 C CA . VAL B 1 176 ? -0.396 -40.094 -20.969 1 98.38 176 VAL B CA 1
ATOM 5110 C C . VAL B 1 176 ? -1.658 -40.219 -20.125 1 98.38 176 VAL B C 1
ATOM 5112 O O . VAL B 1 176 ? -2.768 -40.312 -20.656 1 98.38 176 VAL B O 1
ATOM 5115 N N . ILE B 1 177 ? -1.49 -40.25 -18.812 1 98.44 177 ILE B N 1
ATOM 5116 C CA . ILE B 1 177 ? -2.586 -40.281 -17.859 1 98.44 177 ILE B CA 1
ATOM 5117 C C . ILE B 1 177 ? -2.811 -38.875 -17.297 1 98.44 177 ILE B C 1
ATOM 5119 O O . ILE B 1 177 ? -1.899 -38.281 -16.703 1 98.44 177 ILE B O 1
ATOM 5123 N N . LEU B 1 178 ? -3.988 -38.344 -17.453 1 98.62 178 LEU B N 1
ATOM 5124 C CA . LEU B 1 178 ? -4.281 -37 -16.984 1 98.62 178 LEU B CA 1
ATOM 5125 C C . LEU B 1 178 ? -5.309 -37.031 -15.867 1 98.62 178 LEU B C 1
ATOM 5127 O O . LEU B 1 178 ? -6.469 -37.375 -16.094 1 98.62 178 LEU B O 1
ATOM 5131 N N . LEU B 1 179 ? -4.848 -36.719 -14.656 1 98.44 179 LEU B N 1
ATOM 5132 C CA . LEU B 1 179 ? -5.766 -36.438 -13.555 1 98.44 179 LEU B CA 1
ATOM 5133 C C . LEU B 1 179 ? -6.352 -35.031 -13.656 1 98.44 179 LEU B C 1
ATOM 5135 O O . LEU B 1 179 ? -5.613 -34.062 -13.688 1 98.44 179 LEU B O 1
ATOM 5139 N N . GLY B 1 180 ? -7.625 -34.969 -13.625 1 97.88 180 GLY B N 1
ATOM 5140 C CA . GLY B 1 180 ? -8.25 -33.688 -13.992 1 97.88 180 GLY B CA 1
ATOM 5141 C C . GLY B 1 180 ? -8.133 -33.375 -15.469 1 97.88 180 GLY B C 1
ATOM 5142 O O . GLY B 1 180 ? -7.691 -32.312 -15.844 1 97.88 180 GLY B O 1
ATOM 5143 N N . ALA B 1 181 ? -8.586 -34.344 -16.203 1 98.12 181 ALA B N 1
ATOM 5144 C CA . ALA B 1 181 ? -8.367 -34.281 -17.656 1 98.12 181 ALA B CA 1
ATOM 5145 C C . ALA B 1 181 ? -9.117 -33.094 -18.281 1 98.12 181 ALA B C 1
ATOM 5147 O O . ALA B 1 181 ? -8.688 -32.562 -19.297 1 98.12 181 ALA B O 1
ATOM 5148 N N . GLY B 1 182 ? -10.141 -32.688 -17.672 1 96.69 182 GLY B N 1
ATOM 5149 C CA . GLY B 1 182 ? -10.961 -31.609 -18.219 1 96.69 182 GLY B CA 1
ATOM 5150 C C . GLY B 1 182 ? -10.492 -30.219 -17.812 1 96.69 182 GLY B C 1
ATOM 5151 O O . GLY B 1 182 ? -11.117 -29.219 -18.156 1 96.69 182 GLY B O 1
ATOM 5152 N N . ALA B 1 183 ? -9.43 -30.188 -17.078 1 95.62 183 ALA B N 1
ATOM 5153 C CA . ALA B 1 183 ? -8.922 -28.891 -16.625 1 95.62 183 ALA B CA 1
ATOM 5154 C C . ALA B 1 183 ? -8.656 -27.953 -17.797 1 95.62 183 ALA B C 1
ATOM 5156 O O . ALA B 1 183 ? -8.164 -28.391 -18.844 1 95.62 183 ALA B O 1
ATOM 5157 N N . GLU B 1 184 ? -8.914 -26.688 -17.594 1 94.12 184 GLU B N 1
ATOM 5158 C CA . GLU B 1 184 ? -8.805 -25.688 -18.656 1 94.12 184 GLU B CA 1
ATOM 5159 C C . GLU B 1 184 ? -7.379 -25.578 -19.172 1 94.12 184 GLU B C 1
ATOM 5161 O O . GLU B 1 184 ? -7.16 -25.375 -20.375 1 94.12 184 GLU B O 1
ATOM 5166 N N . MET B 1 185 ? -6.449 -25.75 -18.297 1 94.56 185 MET B N 1
ATOM 5167 C CA . MET B 1 185 ? -5.043 -25.594 -18.656 1 94.56 185 MET B CA 1
ATOM 5168 C C . MET B 1 185 ? -4.418 -26.938 -19 1 94.56 185 MET B C 1
ATOM 5170 O O . MET B 1 185 ? -3.229 -27.016 -19.328 1 94.56 185 MET B O 1
ATOM 5174 N N . GLY B 1 186 ? -5.184 -27.984 -18.953 1 96.38 186 GLY B N 1
ATOM 5175 C CA . GLY B 1 186 ? -4.652 -29.312 -19.234 1 96.38 186 GLY B CA 1
ATOM 5176 C C . GLY B 1 186 ? -4.312 -29.516 -20.703 1 96.38 186 GLY B C 1
ATOM 5177 O O . GLY B 1 186 ? -4.93 -28.906 -21.578 1 96.38 186 GLY B O 1
ATOM 5178 N N . PRO B 1 187 ? -3.518 -30.406 -21 1 97.69 187 PRO B N 1
ATOM 5179 C CA . PRO B 1 187 ? -2.973 -30.562 -22.359 1 97.69 187 PRO B CA 1
ATOM 5180 C C . PRO B 1 187 ? -3.76 -31.547 -23.203 1 97.69 187 PRO B C 1
ATOM 5182 O O . PRO B 1 187 ? -3.301 -31.953 -24.281 1 97.69 187 PRO B O 1
ATOM 5185 N N . ILE B 1 188 ? -4.949 -31.938 -22.828 1 98.44 188 ILE B N 1
ATOM 5186 C CA . ILE B 1 188 ? -5.605 -33.094 -23.438 1 98.44 188 ILE B CA 1
ATOM 5187 C C . ILE B 1 188 ? -5.922 -32.812 -24.891 1 98.44 188 ILE B C 1
ATOM 5189 O O . ILE B 1 188 ? -5.734 -33.656 -25.766 1 98.44 188 ILE B O 1
ATOM 5193 N N . GLU B 1 189 ? -6.273 -31.641 -25.234 1 97.88 189 GLU B N 1
ATOM 5194 C CA . GLU B 1 189 ? -6.688 -31.328 -26.609 1 97.88 189 GLU B CA 1
ATOM 5195 C C . GLU B 1 189 ? -5.516 -31.422 -27.578 1 97.88 189 GLU B C 1
ATOM 5197 O O . GLU B 1 189 ? -5.574 -32.156 -28.562 1 97.88 189 GLU B O 1
ATOM 5202 N N . PRO B 1 190 ? -4.445 -30.719 -27.328 1 98.12 190 PRO B N 1
ATOM 5203 C CA . PRO B 1 190 ? -3.318 -30.859 -28.25 1 98.12 190 PRO B CA 1
ATOM 5204 C C . PRO B 1 190 ? -2.779 -32.281 -28.297 1 98.12 190 PRO B C 1
ATOM 5206 O O . PRO B 1 190 ? -2.404 -32.781 -29.375 1 98.12 190 PRO B O 1
ATOM 5209 N N . LEU B 1 191 ? -2.762 -33 -27.234 1 98.56 191 LEU B N 1
ATOM 5210 C CA . LEU B 1 191 ? -2.236 -34.375 -27.203 1 98.56 191 LEU B CA 1
ATOM 5211 C C . LEU B 1 191 ? -3.053 -35.281 -28.094 1 98.56 191 LEU B C 1
ATOM 5213 O O . LEU B 1 191 ? -2.492 -36.062 -28.875 1 98.56 191 LEU B O 1
ATOM 5217 N N . LEU B 1 192 ? -4.352 -35.156 -27.984 1 98.44 192 LEU B N 1
ATOM 5218 C CA . LEU B 1 192 ? -5.223 -36 -28.797 1 98.44 192 LEU B CA 1
ATOM 5219 C C . LEU B 1 192 ? -5.066 -35.656 -30.281 1 98.44 192 LEU B C 1
ATOM 5221 O O . LEU B 1 192 ? -5.055 -36.562 -31.125 1 98.44 192 LEU B O 1
ATOM 5225 N N . ARG B 1 193 ? -4.93 -34.406 -30.578 1 98 193 ARG B N 1
ATOM 5226 C CA . ARG B 1 193 ? -4.734 -34 -31.953 1 98 193 ARG B CA 1
ATOM 5227 C C . ARG B 1 193 ? -3.418 -34.531 -32.5 1 98 193 ARG B C 1
ATOM 5229 O O . ARG B 1 193 ? -3.311 -34.781 -33.719 1 98 193 ARG B O 1
ATOM 5236 N N . TRP B 1 194 ? -2.449 -34.719 -31.656 1 98.56 194 TRP B N 1
ATOM 5237 C CA . TRP B 1 194 ? -1.135 -35.188 -32.062 1 98.56 194 TRP B CA 1
ATOM 5238 C C . TRP B 1 194 ? -1.104 -36.688 -32.156 1 98.56 194 TRP B C 1
ATOM 5240 O O . TRP B 1 194 ? -0.1 -37.281 -32.562 1 98.56 194 TRP B O 1
ATOM 5250 N N . GLY B 1 195 ? -2.154 -37.375 -31.734 1 98.06 195 GLY B N 1
ATOM 5251 C CA . GLY B 1 195 ? -2.268 -38.812 -31.859 1 98.06 195 GLY B CA 1
ATOM 5252 C C . GLY B 1 195 ? -1.846 -39.562 -30.609 1 98.06 195 GLY B C 1
ATOM 5253 O O . GLY B 1 195 ? -1.569 -40.75 -30.656 1 98.06 195 GLY B O 1
ATOM 5254 N N . VAL B 1 196 ? -1.81 -38.938 -29.531 1 98.31 196 VAL B N 1
ATOM 5255 C CA . VAL B 1 196 ? -1.335 -39.531 -28.281 1 98.31 196 VAL B CA 1
ATOM 5256 C C . VAL B 1 196 ? -2.422 -40.406 -27.672 1 98.31 196 VAL B C 1
ATOM 5258 O O . VAL B 1 196 ? -3.613 -40.125 -27.812 1 98.31 196 VAL B O 1
ATOM 5261 N N . ARG B 1 197 ? -2.014 -41.5 -27.062 1 97.56 197 ARG B N 1
ATOM 5262 C CA . ARG B 1 197 ? -2.9 -42.312 -26.234 1 97.56 197 ARG B CA 1
ATOM 5263 C C . ARG B 1 197 ? -3.074 -41.656 -24.844 1 97.56 197 ARG B C 1
ATOM 5265 O O . ARG B 1 197 ? -2.135 -41.625 -24.047 1 97.56 197 ARG B O 1
ATOM 5272 N N . VAL B 1 198 ? -4.301 -41.219 -24.625 1 98.5 198 VAL B N 1
ATOM 5273 C CA . VAL B 1 198 ? -4.551 -40.469 -23.391 1 98.5 198 VAL B CA 1
ATOM 5274 C C . VAL B 1 198 ? -5.523 -41.25 -22.516 1 98.5 198 VAL B C 1
ATOM 5276 O O . VAL B 1 198 ? -6.543 -41.75 -22.984 1 98.5 198 VAL B O 1
ATOM 5279 N N . VAL B 1 199 ? -5.145 -41.438 -21.281 1 98.44 199 VAL B N 1
ATOM 5280 C CA . VAL B 1 199 ? -6.043 -41.906 -20.234 1 98.44 199 VAL B CA 1
ATOM 5281 C C . VAL B 1 199 ? -6.566 -40.719 -19.438 1 98.44 199 VAL B C 1
ATOM 5283 O O . VAL B 1 199 ? -5.801 -40.062 -18.734 1 98.44 199 VAL B O 1
ATOM 5286 N N . ALA B 1 200 ? -7.848 -40.5 -19.531 1 98.56 200 ALA B N 1
ATOM 5287 C CA . ALA B 1 200 ? -8.461 -39.344 -18.891 1 98.56 200 ALA B CA 1
ATOM 5288 C C . ALA B 1 200 ? -9.148 -39.75 -17.578 1 98.56 200 ALA B C 1
ATOM 5290 O O . ALA B 1 200 ? -9.953 -40.688 -17.562 1 98.56 200 ALA B O 1
ATOM 5291 N N . VAL B 1 201 ? -8.789 -39.062 -16.5 1 98.31 201 VAL B N 1
ATOM 5292 C CA . VAL B 1 201 ? -9.469 -39.25 -15.227 1 98.31 201 VAL B CA 1
ATOM 5293 C C . VAL B 1 201 ? -10.086 -37.906 -14.789 1 98.31 201 VAL B C 1
ATOM 5295 O O . VAL B 1 201 ? -9.383 -36.906 -14.656 1 98.31 201 VAL B O 1
ATOM 5298 N N . ASP B 1 202 ? -11.359 -37.875 -14.602 1 98.19 202 ASP B N 1
ATOM 5299 C CA . ASP B 1 202 ? -12.086 -36.719 -14.102 1 98.19 202 ASP B CA 1
ATOM 5300 C C . ASP B 1 202 ? -13.375 -37.125 -13.391 1 98.19 202 ASP B C 1
ATOM 5302 O O . ASP B 1 202 ? -13.742 -38.312 -13.406 1 98.19 202 ASP B O 1
ATOM 5306 N N . VAL B 1 203 ? -14 -36.25 -12.664 1 97.19 203 VAL B N 1
ATOM 5307 C CA . VAL B 1 203 ? -15.211 -36.531 -11.898 1 97.19 203 VAL B CA 1
ATOM 5308 C C . VAL B 1 203 ? -16.344 -36.875 -12.852 1 97.19 203 VAL B C 1
ATOM 5310 O O . VAL B 1 203 ? -16.344 -36.5 -14.016 1 97.19 203 VAL B O 1
ATOM 5313 N N . PRO B 1 204 ? -17.297 -37.625 -12.32 1 96.75 204 PRO B N 1
ATOM 5314 C CA . PRO B 1 204 ? -18.422 -38.031 -13.164 1 96.75 204 PRO B CA 1
ATOM 5315 C C . PRO B 1 204 ? -19.422 -36.906 -13.398 1 96.75 204 PRO B C 1
ATOM 5317 O O . PRO B 1 204 ? -20.562 -36.969 -12.938 1 96.75 204 PRO B O 1
ATOM 5320 N N . ASN B 1 205 ? -19 -35.969 -14.102 1 96.62 205 ASN B N 1
ATOM 5321 C CA . ASN B 1 205 ? -19.812 -34.844 -14.547 1 96.62 205 ASN B CA 1
ATOM 5322 C C . ASN B 1 205 ? -20.141 -34.938 -16.031 1 96.62 205 ASN B C 1
ATOM 5324 O O . ASN B 1 205 ? -19.234 -34.875 -16.875 1 96.62 205 ASN B O 1
ATOM 5328 N N . PRO B 1 206 ? -21.391 -35 -16.344 1 96.81 206 PRO B N 1
ATOM 5329 C CA . PRO B 1 206 ? -21.766 -35.219 -17.734 1 96.81 206 PRO B CA 1
ATOM 5330 C C . PRO B 1 206 ? -21.234 -34.156 -18.688 1 96.81 206 PRO B C 1
ATOM 5332 O O . PRO B 1 206 ? -20.844 -34.438 -19.812 1 96.81 206 PRO B O 1
ATOM 5335 N N . ALA B 1 207 ? -21.266 -32.969 -18.266 1 96.81 207 ALA B N 1
ATOM 5336 C CA . ALA B 1 207 ? -20.797 -31.859 -19.109 1 96.81 207 ALA B CA 1
ATOM 5337 C C . ALA B 1 207 ? -19.312 -32 -19.438 1 96.81 207 ALA B C 1
ATOM 5339 O O . ALA B 1 207 ? -18.891 -31.719 -20.562 1 96.81 207 ALA B O 1
ATOM 5340 N N . ILE B 1 208 ? -18.547 -32.438 -18.516 1 97.25 208 ILE B N 1
ATOM 5341 C CA . ILE B 1 208 ? -17.109 -32.656 -18.719 1 97.25 208 ILE B CA 1
ATOM 5342 C C . ILE B 1 208 ? -16.906 -33.75 -19.734 1 97.25 208 ILE B C 1
ATOM 5344 O O . ILE B 1 208 ? -16.125 -33.594 -20.672 1 97.25 208 ILE B O 1
ATOM 5348 N N . TRP B 1 209 ? -17.609 -34.781 -19.609 1 97.94 209 TRP B N 1
ATOM 5349 C CA . TRP B 1 209 ? -17.359 -35.969 -20.438 1 97.94 209 TRP B CA 1
ATOM 5350 C C . TRP B 1 209 ? -17.953 -35.812 -21.828 1 97.94 209 TRP B C 1
ATOM 5352 O O . TRP B 1 209 ? -17.422 -36.344 -22.797 1 97.94 209 TRP B O 1
ATOM 5362 N N . GLU B 1 210 ? -19.047 -35.031 -21.891 1 97.69 210 GLU B N 1
ATOM 5363 C CA . GLU B 1 210 ? -19.5 -34.656 -23.234 1 97.69 210 GLU B CA 1
ATOM 5364 C C . GLU B 1 210 ? -18.438 -33.906 -24 1 97.69 210 GLU B C 1
ATOM 5366 O O . GLU B 1 210 ? -18.203 -34.156 -25.172 1 97.69 210 GLU B O 1
ATOM 5371 N N . ARG B 1 211 ? -17.828 -33.062 -23.344 1 97.5 211 ARG B N 1
ATOM 5372 C CA . ARG B 1 211 ? -16.766 -32.281 -23.953 1 97.5 211 ARG B CA 1
ATOM 5373 C C . ARG B 1 211 ? -15.555 -33.125 -24.297 1 97.5 211 ARG B C 1
ATOM 5375 O O . ARG B 1 211 ? -15.055 -33.094 -25.422 1 97.5 211 ARG B O 1
ATOM 5382 N N . LEU B 1 212 ? -15.094 -33.906 -23.375 1 97.94 212 LEU B N 1
ATOM 5383 C CA . LEU B 1 212 ? -13.883 -34.719 -23.562 1 97.94 212 LEU B CA 1
ATOM 5384 C C . LEU B 1 212 ? -14.07 -35.719 -24.672 1 97.94 212 LEU B C 1
ATOM 5386 O O . LEU B 1 212 ? -13.188 -35.906 -25.516 1 97.94 212 LEU B O 1
ATOM 5390 N N . ARG B 1 213 ? -15.188 -36.344 -24.703 1 97.19 213 ARG B N 1
ATOM 5391 C CA . ARG B 1 213 ? -15.445 -37.375 -25.688 1 97.19 213 ARG B CA 1
ATOM 5392 C C . ARG B 1 213 ? -15.664 -36.781 -27.078 1 97.19 213 ARG B C 1
ATOM 5394 O O . ARG B 1 213 ? -15.547 -37.469 -28.078 1 97.19 213 ARG B O 1
ATOM 5401 N N . GLY B 1 214 ? -15.977 -35.531 -27.109 1 96.5 214 GLY B N 1
ATOM 5402 C CA . GLY B 1 214 ? -16.25 -34.844 -28.359 1 96.5 214 GLY B CA 1
ATOM 5403 C C . GLY B 1 214 ? -15.023 -34.156 -28.938 1 96.5 214 GLY B C 1
ATOM 5404 O O . GLY B 1 214 ? -15.078 -33.594 -30.031 1 96.5 214 GLY B O 1
ATOM 5405 N N . LEU B 1 215 ? -13.914 -34.188 -28.25 1 96.56 215 LEU B N 1
ATOM 5406 C CA . LEU B 1 215 ? -12.711 -33.5 -28.734 1 96.56 215 LEU B CA 1
ATOM 5407 C C . LEU B 1 215 ? -12.203 -34.156 -30.016 1 96.56 215 LEU B C 1
ATOM 5409 O O . LEU B 1 215 ? -12.227 -35.375 -30.156 1 96.56 215 LEU B O 1
ATOM 5413 N N . PRO B 1 216 ? -11.836 -33.312 -31 1 94.94 216 PRO B N 1
ATOM 5414 C CA . PRO B 1 216 ? -11.148 -33.906 -32.156 1 94.94 216 PRO B CA 1
ATOM 5415 C C . PRO B 1 216 ? -9.898 -34.688 -31.766 1 94.94 216 PRO B C 1
ATOM 5417 O O . PRO B 1 216 ? -9.086 -34.188 -30.969 1 94.94 216 PRO B O 1
ATOM 5420 N N . SER B 1 217 ? -9.797 -35.906 -32.281 1 96.5 217 SER B N 1
ATOM 5421 C CA . SER B 1 217 ? -8.703 -36.75 -31.828 1 96.5 217 SER B CA 1
ATOM 5422 C C . SER B 1 217 ? -8.156 -37.625 -32.969 1 96.5 217 SER B C 1
ATOM 5424 O O . SER B 1 217 ? -8.914 -38.125 -33.812 1 96.5 217 SER B O 1
ATOM 5426 N N . ALA B 1 218 ? -6.797 -37.688 -33.062 1 97.5 218 ALA B N 1
ATOM 5427 C CA . ALA B 1 218 ? -6.094 -38.656 -33.906 1 97.5 218 ALA B CA 1
ATOM 5428 C C . ALA B 1 218 ? -5.543 -39.781 -33.062 1 97.5 218 ALA B C 1
ATOM 5430 O O . ALA B 1 218 ? -4.895 -40.688 -33.562 1 97.5 218 ALA B O 1
ATOM 5431 N N . GLY B 1 219 ? -5.781 -39.719 -31.797 1 96.12 219 GLY B N 1
ATOM 5432 C CA . GLY B 1 219 ? -5.316 -40.75 -30.844 1 96.12 219 GLY B CA 1
ATOM 5433 C C . GLY B 1 219 ? -6.445 -41.531 -30.219 1 96.12 219 GLY B C 1
ATOM 5434 O O . GLY B 1 219 ? -7.453 -41.812 -30.859 1 96.12 219 GLY B O 1
ATOM 5435 N N . THR B 1 220 ? -6.199 -42 -29.016 1 97.56 220 THR B N 1
ATOM 5436 C CA . THR B 1 220 ? -7.199 -42.75 -28.281 1 97.56 220 THR B CA 1
ATOM 5437 C C . THR B 1 220 ? -7.445 -42.125 -26.906 1 97.56 220 THR B C 1
ATOM 5439 O O . THR B 1 220 ? -6.5 -41.75 -26.219 1 97.56 220 THR B O 1
ATOM 5442 N N . LEU B 1 221 ? -8.719 -42 -26.672 1 98.5 221 LEU B N 1
ATOM 5443 C CA . LEU B 1 221 ? -9.133 -41.562 -25.344 1 98.5 221 LEU B CA 1
ATOM 5444 C C . LEU B 1 221 ? -9.672 -42.75 -24.531 1 98.5 221 LEU B C 1
ATOM 5446 O O . LEU B 1 221 ? -10.672 -43.344 -24.922 1 98.5 221 LEU B O 1
ATOM 5450 N N . THR B 1 222 ? -8.977 -43.094 -23.484 1 98.5 222 THR B N 1
ATOM 5451 C CA . THR B 1 222 ? -9.406 -44.125 -22.562 1 98.5 222 THR B CA 1
ATOM 5452 C C . THR B 1 222 ? -9.828 -43.531 -21.234 1 98.5 222 THR B C 1
ATOM 5454 O O . THR B 1 222 ? -9.219 -42.562 -20.75 1 98.5 222 THR B O 1
ATOM 5457 N N . TYR B 1 223 ? -10.938 -44 -20.641 1 98.5 223 TYR B N 1
ATOM 5458 C CA . TYR B 1 223 ? -11.375 -43.469 -19.359 1 98.5 223 TYR B CA 1
ATOM 5459 C C . TYR B 1 223 ? -12.109 -44.531 -18.531 1 98.5 223 TYR B C 1
ATOM 5461 O O . TYR B 1 223 ? -12.656 -45.469 -19.094 1 98.5 223 TYR B O 1
ATOM 5469 N N . PRO B 1 224 ? -12.047 -44.375 -17.25 1 98.12 224 PRO B N 1
ATOM 5470 C CA . PRO B 1 224 ? -12.766 -45.312 -16.375 1 98.12 224 PRO B CA 1
ATOM 5471 C C . PRO B 1 224 ? -14.25 -45 -16.266 1 98.12 224 PRO B C 1
ATOM 5473 O O . PRO B 1 224 ? -14.648 -43.844 -16.391 1 98.12 224 PRO B O 1
ATOM 5476 N N . GLN B 1 225 ? -14.953 -46 -15.945 1 96.81 225 GLN B N 1
ATOM 5477 C CA . GLN B 1 225 ? -16.391 -45.906 -15.711 1 96.81 225 GLN B CA 1
ATOM 5478 C C . GLN B 1 225 ? -16.812 -46.688 -14.477 1 96.81 225 GLN B C 1
ATOM 5480 O O . GLN B 1 225 ? -16.188 -47.688 -14.133 1 96.81 225 GLN B O 1
ATOM 5485 N N . LEU B 1 226 ? -17.719 -46.125 -13.812 1 94.38 226 LEU B N 1
ATOM 5486 C CA . LEU B 1 226 ? -18.438 -46.844 -12.758 1 94.38 226 LEU B CA 1
ATOM 5487 C C . LEU B 1 226 ? -19.906 -47 -13.125 1 94.38 226 LEU B C 1
ATOM 5489 O O . LEU B 1 226 ? -20.625 -46 -13.289 1 94.38 226 LEU B O 1
ATOM 5493 N N . ASP B 1 227 ? -20.422 -48.219 -13.281 1 92.81 227 ASP B N 1
ATOM 5494 C CA . ASP B 1 227 ? -21.781 -48.5 -13.695 1 92.81 227 ASP B CA 1
ATOM 5495 C C . ASP B 1 227 ? -22.141 -47.781 -14.984 1 92.81 227 ASP B C 1
ATOM 5497 O O . ASP B 1 227 ? -23.156 -47.094 -15.047 1 92.81 227 ASP B O 1
ATOM 5501 N N . ASP B 1 228 ? -21.234 -47.75 -15.867 1 93.25 228 ASP B N 1
ATOM 5502 C CA . ASP B 1 228 ? -21.391 -47.219 -17.219 1 93.25 228 ASP B CA 1
ATOM 5503 C C . ASP B 1 228 ? -21.438 -45.688 -17.203 1 93.25 228 ASP B C 1
ATOM 5505 O O . ASP B 1 228 ? -21.828 -45.062 -18.188 1 93.25 228 ASP B O 1
ATOM 5509 N N . VAL B 1 229 ? -21.094 -45.156 -16.094 1 96.69 229 VAL B N 1
ATOM 5510 C CA . VAL B 1 229 ? -20.984 -43.719 -16 1 96.69 229 VAL B CA 1
ATOM 5511 C C . VAL B 1 229 ? -19.516 -43.312 -16.078 1 96.69 229 VAL B C 1
ATOM 5513 O O . VAL B 1 229 ? -18.703 -43.719 -15.25 1 96.69 229 VAL B O 1
ATOM 5516 N N . PRO B 1 230 ? -19.219 -42.469 -17.078 1 97.69 230 PRO B N 1
ATOM 5517 C CA . PRO B 1 230 ? -17.812 -42.062 -17.234 1 97.69 230 PRO B CA 1
ATOM 5518 C C . PRO B 1 230 ? -17.312 -41.219 -16.078 1 97.69 230 PRO B C 1
ATOM 5520 O O . PRO B 1 230 ? -18.031 -40.312 -15.625 1 97.69 230 PRO B O 1
ATOM 5523 N N . GLY B 1 231 ? -16.094 -41.531 -15.656 1 97.44 231 GLY B N 1
ATOM 5524 C CA . GLY B 1 231 ? -15.43 -40.656 -14.688 1 97.44 231 GLY B CA 1
ATOM 5525 C C . GLY B 1 231 ? -15.414 -41.25 -13.289 1 97.44 231 GLY B C 1
ATOM 5526 O O . GLY B 1 231 ? -16.188 -42.156 -12.984 1 97.44 231 GLY B O 1
ATOM 5527 N N . VAL B 1 232 ? -14.539 -40.812 -12.477 1 95.94 232 VAL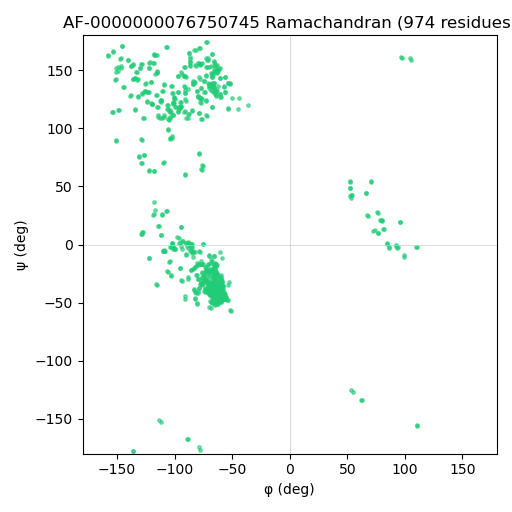 B N 1
ATOM 5528 C CA . VAL B 1 232 ? -14.359 -41.25 -11.094 1 95.94 232 VAL B CA 1
ATOM 5529 C C . VAL B 1 232 ? -13.828 -40.062 -10.258 1 95.94 232 VAL B C 1
ATOM 5531 O O . VAL B 1 232 ? -13.172 -39.188 -10.781 1 95.94 232 VAL B O 1
ATOM 5534 N N . ASP B 1 233 ? -14.18 -40.031 -9.008 1 93.94 233 ASP B N 1
ATOM 5535 C CA . ASP B 1 233 ? -13.641 -39.062 -8.062 1 93.94 233 ASP B CA 1
ATOM 5536 C C . ASP B 1 233 ? -12.312 -39.531 -7.48 1 93.94 233 ASP B C 1
ATOM 5538 O O . ASP B 1 233 ? -12.281 -40.5 -6.715 1 93.94 233 ASP B O 1
ATOM 5542 N N . ILE B 1 234 ? -11.25 -38.812 -7.773 1 93.69 234 ILE B N 1
ATOM 5543 C CA . ILE B 1 234 ? -9.891 -39.219 -7.402 1 93.69 234 ILE B CA 1
ATOM 5544 C C . ILE B 1 234 ? -9.797 -39.375 -5.887 1 93.69 234 ILE B C 1
ATOM 5546 O O . ILE B 1 234 ? -9.07 -40.219 -5.387 1 93.69 234 ILE B O 1
ATOM 5550 N N . GLY B 1 235 ? -10.516 -38.625 -5.16 1 90.38 235 GLY B N 1
ATOM 5551 C CA . GLY B 1 235 ? -10.438 -38.656 -3.711 1 90.38 235 GLY B CA 1
ATOM 5552 C C . GLY B 1 235 ? -11.242 -39.812 -3.113 1 90.38 235 GLY B C 1
ATOM 5553 O O . GLY B 1 235 ? -10.703 -40.625 -2.377 1 90.38 235 GLY B O 1
ATOM 5554 N N . ALA B 1 236 ? -12.43 -39.906 -3.502 1 88.94 236 ALA B N 1
ATOM 5555 C CA . ALA B 1 236 ? -13.352 -40.875 -2.918 1 88.94 236 ALA B CA 1
ATOM 5556 C C . ALA B 1 236 ? -13.086 -42.281 -3.447 1 88.94 236 ALA B C 1
ATOM 5558 O O . ALA B 1 236 ? -13.25 -43.281 -2.721 1 88.94 236 ALA B O 1
ATOM 5559 N N . ASP B 1 237 ? -12.68 -42.344 -4.652 1 92.38 237 ASP B N 1
ATOM 5560 C CA . ASP B 1 237 ? -12.539 -43.656 -5.305 1 92.38 237 ASP B CA 1
ATOM 5561 C C . ASP B 1 237 ? -11.062 -44.031 -5.473 1 92.38 237 ASP B C 1
ATOM 5563 O O . ASP B 1 237 ? -10.703 -44.75 -6.402 1 92.38 237 ASP B O 1
ATOM 5567 N N . LEU B 1 238 ? -10.266 -43.562 -4.633 1 94.38 238 LEU B N 1
ATOM 5568 C CA . LEU B 1 238 ? -8.812 -43.656 -4.758 1 94.38 238 LEU B CA 1
ATOM 5569 C C . LEU B 1 238 ? -8.398 -45.125 -4.824 1 94.38 238 LEU B C 1
ATOM 5571 O O . LEU B 1 238 ? -7.578 -45.5 -5.668 1 94.38 238 LEU B O 1
ATOM 5575 N N . PRO B 1 239 ? -9 -46.062 -4.027 1 92.06 239 PRO B N 1
ATOM 5576 C CA . PRO B 1 239 ? -8.594 -47.469 -4.137 1 92.06 239 PRO B CA 1
ATOM 5577 C C . PRO B 1 239 ? -8.93 -48.094 -5.5 1 92.06 239 PRO B C 1
ATOM 5579 O O . PRO B 1 239 ? -8.102 -48.781 -6.09 1 92.06 239 PRO B O 1
ATOM 5582 N N . ALA B 1 240 ? -10.117 -47.812 -5.934 1 94.25 240 ALA B N 1
ATOM 5583 C CA . ALA B 1 240 ? -10.555 -48.312 -7.227 1 94.25 240 ALA B CA 1
ATOM 5584 C C . ALA B 1 240 ? -9.695 -47.75 -8.359 1 94.25 240 ALA B C 1
ATOM 5586 O O . ALA B 1 240 ? -9.305 -48.5 -9.266 1 94.25 240 ALA B O 1
ATOM 5587 N N . LEU B 1 241 ? -9.461 -46.531 -8.289 1 96.19 241 LEU B N 1
ATOM 5588 C CA . LEU B 1 241 ? -8.672 -45.875 -9.32 1 96.19 241 LEU B CA 1
ATOM 5589 C C . LEU B 1 241 ? -7.234 -46.406 -9.312 1 96.19 241 LEU B C 1
ATOM 5591 O O . LEU B 1 241 ? -6.648 -46.625 -10.367 1 96.19 241 LEU B O 1
ATOM 5595 N N . ALA B 1 242 ? -6.648 -46.5 -8.156 1 94.44 242 ALA B N 1
ATOM 5596 C CA . ALA B 1 242 ? -5.285 -47 -8.039 1 94.44 242 ALA B CA 1
ATOM 5597 C C . ALA B 1 242 ? -5.168 -48.406 -8.656 1 94.44 242 ALA B C 1
ATOM 5599 O O . ALA B 1 242 ? -4.215 -48.688 -9.391 1 94.44 242 ALA B O 1
ATOM 5600 N N . GLY B 1 243 ? -6.145 -49.219 -8.328 1 93.25 243 GLY B N 1
ATOM 5601 C CA . GLY B 1 243 ? -6.16 -50.562 -8.906 1 93.25 243 GLY B CA 1
ATOM 5602 C C . GLY B 1 243 ? -6.309 -50.562 -10.414 1 93.25 243 GLY B C 1
ATOM 5603 O O . GLY B 1 243 ? -5.59 -51.25 -11.117 1 93.25 243 GLY B O 1
ATOM 5604 N N . TRP B 1 244 ? -7.199 -49.781 -10.883 1 96.19 244 TRP B N 1
ATOM 5605 C CA . TRP B 1 244 ? -7.484 -49.688 -12.312 1 96.19 244 TRP B CA 1
ATOM 5606 C C . TRP B 1 244 ? -6.266 -49.156 -13.07 1 96.19 244 TRP B C 1
ATOM 5608 O O . TRP B 1 244 ? -5.902 -49.719 -14.109 1 96.19 244 TRP B O 1
ATOM 5618 N N . LEU B 1 245 ? -5.586 -48.188 -12.586 1 96 245 LEU B N 1
ATOM 5619 C CA . LEU B 1 245 ? -4.395 -47.625 -13.219 1 96 245 LEU B CA 1
ATOM 5620 C C . LEU B 1 245 ? -3.225 -48.594 -13.133 1 96 245 LEU B C 1
ATOM 5622 O O . LEU B 1 245 ? -2.416 -48.688 -14.062 1 96 245 LEU B O 1
ATOM 5626 N N . SER B 1 246 ? -3.148 -49.312 -12.031 1 92.62 246 SER B N 1
ATOM 5627 C CA . SER B 1 246 ? -2.049 -50.25 -11.859 1 92.62 246 SER B CA 1
ATOM 5628 C C . SER B 1 246 ? -2.064 -51.312 -12.945 1 92.62 246 SER B C 1
ATOM 5630 O O . SER B 1 246 ? -1.008 -51.781 -13.398 1 92.62 246 SER B O 1
ATOM 5632 N N . ALA B 1 247 ? -3.25 -51.656 -13.305 1 91.25 247 ALA B N 1
ATOM 5633 C CA . ALA B 1 247 ? -3.373 -52.625 -14.383 1 91.25 247 ALA B CA 1
ATOM 5634 C C . ALA B 1 247 ? -2.83 -52.062 -15.695 1 91.25 247 ALA B C 1
ATOM 5636 O O . ALA B 1 247 ? -2.281 -52.812 -16.516 1 91.25 247 ALA B O 1
ATOM 5637 N N . ARG B 1 248 ? -2.879 -50.875 -15.805 1 91.06 248 ARG B N 1
ATOM 5638 C CA . ARG B 1 248 ? -2.441 -50.219 -17.031 1 91.06 248 ARG B CA 1
ATOM 5639 C C . ARG B 1 248 ? -0.952 -49.906 -16.984 1 91.06 248 ARG B C 1
ATOM 5641 O O . ARG B 1 248 ? -0.281 -49.875 -18.016 1 91.06 248 ARG B O 1
ATOM 5648 N N . TRP B 1 249 ? -0.446 -49.688 -15.805 1 90.56 249 TRP B N 1
ATOM 5649 C CA . TRP B 1 249 ? 0.962 -49.375 -15.609 1 90.56 249 TRP B CA 1
ATOM 5650 C C . TRP B 1 249 ? 1.851 -50.562 -15.938 1 90.56 249 TRP B C 1
ATOM 5652 O O . TRP B 1 249 ? 3.043 -50.406 -16.219 1 90.56 249 TRP B O 1
ATOM 5662 N N . SER B 1 250 ? 1.288 -51.75 -16.031 1 87.62 250 SER B N 1
ATOM 5663 C CA . SER B 1 250 ? 2.062 -52.969 -16.25 1 87.62 250 SER B CA 1
ATOM 5664 C C . SER B 1 250 ? 2.316 -53.219 -17.734 1 87.62 250 SER B C 1
ATOM 5666 O O . SER B 1 250 ? 3.068 -54.125 -18.094 1 87.62 250 SER B O 1
ATOM 5668 N N . GLY B 1 251 ? 1.806 -52.406 -18.562 1 87.31 251 GLY B N 1
ATOM 5669 C CA . GLY B 1 251 ? 1.981 -52.562 -20 1 87.31 251 GLY B CA 1
ATOM 5670 C C . GLY B 1 251 ? 3.336 -52.094 -20.484 1 87.31 251 GLY B C 1
ATOM 5671 O O . GLY B 1 251 ? 4.191 -51.688 -19.688 1 87.31 251 GLY B O 1
ATOM 5672 N N . ASP B 1 252 ? 3.492 -52.156 -21.797 1 92.12 252 ASP B N 1
ATOM 5673 C CA . ASP B 1 252 ? 4.777 -51.875 -22.422 1 92.12 252 ASP B CA 1
ATOM 5674 C C . ASP B 1 252 ? 5.004 -50.375 -22.578 1 92.12 252 ASP B C 1
ATOM 5676 O O . ASP B 1 252 ? 6.141 -49.938 -22.703 1 92.12 252 ASP B O 1
ATOM 5680 N N . ARG B 1 253 ? 4.031 -49.656 -22.516 1 95.81 253 ARG B N 1
ATOM 5681 C CA . ARG B 1 253 ? 4.148 -48.219 -22.703 1 95.81 253 ARG B CA 1
ATOM 5682 C C . ARG B 1 253 ? 4.547 -47.531 -21.391 1 95.81 253 ARG B C 1
ATOM 5684 O O . ARG B 1 253 ? 4.102 -47.938 -20.312 1 95.81 253 ARG B O 1
ATOM 5691 N N . ILE B 1 254 ? 5.379 -46.594 -21.469 1 97.38 254 ILE B N 1
ATOM 5692 C CA . ILE B 1 254 ? 5.805 -45.844 -20.297 1 97.38 254 ILE B CA 1
ATOM 5693 C C . ILE B 1 254 ? 4.707 -44.844 -19.906 1 97.38 254 ILE B C 1
ATOM 5695 O O . ILE B 1 254 ? 4.27 -44.031 -20.719 1 97.38 254 ILE B O 1
ATOM 5699 N N . PRO B 1 255 ? 4.266 -44.875 -18.672 1 97.94 255 PRO B N 1
ATOM 5700 C CA . PRO B 1 255 ? 3.199 -43.969 -18.266 1 97.94 255 PRO B CA 1
ATOM 5701 C C . PRO B 1 255 ? 3.715 -42.562 -17.953 1 97.94 255 PRO B C 1
ATOM 5703 O O . PRO B 1 255 ? 4.781 -42.406 -17.359 1 97.94 255 PRO B O 1
ATOM 5706 N N . ILE B 1 256 ? 3.1 -41.562 -18.469 1 98.31 256 ILE B N 1
ATOM 5707 C CA . ILE B 1 256 ? 3.234 -40.156 -18.094 1 98.31 256 ILE B CA 1
ATOM 5708 C C . ILE B 1 256 ? 2.014 -39.719 -17.281 1 98.31 256 ILE B C 1
ATOM 5710 O O . ILE B 1 256 ? 0.891 -39.75 -17.797 1 98.31 256 ILE B O 1
ATOM 5714 N N . LEU B 1 257 ? 2.219 -39.375 -16.016 1 98.62 257 LEU B N 1
ATOM 5715 C CA . LEU B 1 257 ? 1.104 -39 -15.164 1 98.62 257 LEU B CA 1
ATOM 5716 C C . LEU B 1 257 ? 1.081 -37.469 -14.969 1 98.62 257 LEU B C 1
ATOM 5718 O O . LEU B 1 257 ? 1.955 -36.906 -14.297 1 98.62 257 LEU B O 1
ATOM 5722 N N . GLY B 1 258 ? 0.086 -36.812 -15.57 1 98.44 258 GLY B N 1
ATOM 5723 C CA . GLY B 1 258 ? -0.133 -35.375 -15.375 1 98.44 258 GLY B CA 1
ATOM 5724 C C . GLY B 1 258 ? -1.187 -35.062 -14.328 1 98.44 258 GLY B C 1
ATOM 5725 O O . GLY B 1 258 ? -2.273 -35.656 -14.344 1 98.44 258 GLY B O 1
ATOM 5726 N N . SER B 1 259 ? -0.88 -34.188 -13.422 1 97.69 259 SER B N 1
ATOM 5727 C CA . SER B 1 259 ? -1.799 -33.781 -12.359 1 97.69 259 SER B CA 1
ATOM 5728 C C . SER B 1 259 ? -2.387 -32.406 -12.609 1 97.69 259 SER B C 1
ATOM 5730 O O . SER B 1 259 ? -1.723 -31.391 -12.375 1 97.69 259 SER B O 1
ATOM 5732 N N . HIS B 1 260 ? -3.656 -32.375 -12.969 1 96.69 260 HIS B N 1
ATOM 5733 C CA . HIS B 1 260 ? -4.309 -31.109 -13.312 1 96.69 260 HIS B CA 1
ATOM 5734 C C . HIS B 1 260 ? -5.605 -30.922 -12.531 1 96.69 260 HIS B C 1
ATOM 5736 O O . HIS B 1 260 ? -6.387 -30.016 -12.82 1 96.69 260 HIS B O 1
ATOM 5742 N N . ALA B 1 261 ? -5.82 -31.812 -11.562 1 94.94 261 ALA B N 1
ATOM 5743 C CA . ALA B 1 261 ? -7.055 -31.734 -10.789 1 94.94 261 ALA B CA 1
ATOM 5744 C C . ALA B 1 261 ? -7.113 -30.469 -9.953 1 94.94 261 ALA B C 1
ATOM 5746 O O . ALA B 1 261 ? -6.09 -30.016 -9.43 1 94.94 261 ALA B O 1
ATOM 5747 N N . TYR B 1 262 ? -8.281 -29.953 -9.977 1 91 262 TYR B N 1
ATOM 5748 C CA . TYR B 1 262 ? -8.516 -28.734 -9.227 1 91 262 TYR B CA 1
ATOM 5749 C C . TYR B 1 262 ? -9.805 -28.812 -8.43 1 91 262 TYR B C 1
ATOM 5751 O O . TYR B 1 262 ? -10.781 -29.438 -8.867 1 91 262 TYR B O 1
ATOM 5759 N N . ALA B 1 263 ? -9.828 -28.234 -7.219 1 92.5 263 ALA B N 1
ATOM 5760 C CA . ALA B 1 263 ? -11 -28.016 -6.383 1 92.5 263 ALA B CA 1
ATOM 5761 C C . ALA B 1 263 ? -10.875 -26.703 -5.59 1 92.5 263 ALA B C 1
ATOM 5763 O O . ALA B 1 263 ? -9.852 -26.031 -5.672 1 92.5 263 ALA B O 1
ATOM 5764 N N . ASP B 1 264 ? -11.953 -26.312 -4.945 1 89.19 264 ASP B N 1
ATOM 5765 C CA . ASP B 1 264 ? -11.914 -25.094 -4.141 1 89.19 264 ASP B CA 1
ATOM 5766 C C . ASP B 1 264 ? -11.531 -25.406 -2.695 1 89.19 264 ASP B C 1
ATOM 5768 O O . ASP B 1 264 ? -11.883 -26.469 -2.164 1 89.19 264 ASP B O 1
ATOM 5772 N N . GLY B 1 265 ? -10.805 -24.484 -2.111 1 92.62 265 GLY B N 1
ATOM 5773 C CA . GLY B 1 265 ? -10.562 -24.516 -0.679 1 92.62 265 GLY B CA 1
ATOM 5774 C C . GLY B 1 265 ? -9.797 -25.75 -0.229 1 92.62 265 GLY B C 1
ATOM 5775 O O . GLY B 1 265 ? -8.805 -26.125 -0.851 1 92.62 265 GLY B O 1
ATOM 5776 N N . ALA B 1 266 ? -10.32 -26.375 0.871 1 96.06 266 ALA B N 1
ATOM 5777 C CA . ALA B 1 266 ? -9.672 -27.531 1.494 1 96.06 266 ALA B CA 1
ATOM 5778 C C . ALA B 1 266 ? -9.664 -28.719 0.553 1 96.06 266 ALA B C 1
ATOM 5780 O O . ALA B 1 266 ? -8.711 -29.516 0.555 1 96.06 266 ALA B O 1
ATOM 5781 N N . ALA B 1 267 ? -10.641 -28.812 -0.26 1 96.25 267 ALA B N 1
ATOM 5782 C CA . ALA B 1 267 ? -10.773 -29.938 -1.188 1 96.25 267 ALA B CA 1
ATOM 5783 C C . ALA B 1 267 ? -9.625 -29.953 -2.199 1 96.25 267 ALA B C 1
ATOM 5785 O O . ALA B 1 267 ? -9.25 -31 -2.705 1 96.25 267 ALA B O 1
ATOM 5786 N N . HIS B 1 268 ? -9.07 -28.797 -2.469 1 96.75 268 HIS B N 1
ATOM 5787 C CA . HIS B 1 268 ? -7.961 -28.719 -3.41 1 96.75 268 HIS B CA 1
ATOM 5788 C C . HIS B 1 268 ? -6.719 -29.422 -2.857 1 96.75 268 HIS B C 1
ATOM 5790 O O . HIS B 1 268 ? -6 -30.094 -3.596 1 96.75 268 HIS B O 1
ATOM 5796 N N . VAL B 1 269 ? -6.508 -29.266 -1.604 1 98.38 269 VAL B N 1
ATOM 5797 C CA . VAL B 1 269 ? -5.391 -29.953 -0.962 1 98.38 269 VAL B CA 1
ATOM 5798 C C . VAL B 1 269 ? -5.645 -31.453 -0.956 1 98.38 269 VAL B C 1
ATOM 5800 O O . VAL B 1 269 ? -4.75 -32.25 -1.27 1 98.38 269 VAL B O 1
ATOM 5803 N N . GLU B 1 270 ? -6.844 -31.797 -0.653 1 98.12 270 GLU B N 1
ATOM 5804 C CA . GLU B 1 270 ? -7.219 -33.219 -0.551 1 98.12 270 GLU B CA 1
ATOM 5805 C C . GLU B 1 270 ? -7.059 -33.938 -1.891 1 98.12 270 GLU B C 1
ATOM 5807 O O . GLU B 1 270 ? -6.469 -35 -1.957 1 98.12 270 GLU B O 1
ATOM 5812 N N . VAL B 1 271 ? -7.504 -33.344 -2.895 1 97.69 271 VAL B N 1
ATOM 5813 C CA . VAL B 1 271 ? -7.449 -33.969 -4.203 1 97.69 271 VAL B CA 1
ATOM 5814 C C . VAL B 1 271 ? -6 -34.062 -4.684 1 97.69 271 VAL B C 1
ATOM 5816 O O . VAL B 1 271 ? -5.605 -35.031 -5.332 1 97.69 271 VAL B O 1
ATOM 5819 N N . ASN B 1 272 ? -5.199 -33.094 -4.395 1 98 272 ASN B N 1
ATOM 5820 C CA . ASN B 1 272 ? -3.803 -33.094 -4.824 1 98 272 ASN B CA 1
ATOM 5821 C C . ASN B 1 272 ? -2.984 -34.094 -4.02 1 98 272 ASN B C 1
ATOM 5823 O O . ASN B 1 272 ? -2.014 -34.656 -4.527 1 98 272 ASN B O 1
ATOM 5827 N N . LEU B 1 273 ? -3.402 -34.312 -2.801 1 98.31 273 LEU B N 1
ATOM 5828 C CA . LEU B 1 273 ? -2.729 -35.375 -2.043 1 98.31 273 LEU B CA 1
ATOM 5829 C C . LEU B 1 273 ? -3.121 -36.75 -2.557 1 98.31 273 LEU B C 1
ATOM 5831 O O . LEU B 1 273 ? -2.291 -37.656 -2.6 1 98.31 273 LEU B O 1
ATOM 5835 N N . ALA B 1 274 ? -4.379 -36.906 -2.875 1 97.69 274 ALA B N 1
ATOM 5836 C CA . ALA B 1 274 ? -4.797 -38.156 -3.52 1 97.69 274 ALA B CA 1
ATOM 5837 C C . ALA B 1 274 ? -3.998 -38.406 -4.797 1 97.69 274 ALA B C 1
ATOM 5839 O O . ALA B 1 274 ? -3.545 -39.531 -5.043 1 97.69 274 ALA B O 1
ATOM 5840 N N . ALA B 1 275 ? -3.846 -37.375 -5.57 1 98.25 275 ALA B N 1
ATOM 5841 C CA . ALA B 1 275 ? -3.041 -37.469 -6.785 1 98.25 275 ALA B CA 1
ATOM 5842 C C . ALA B 1 275 ? -1.602 -37.875 -6.461 1 98.25 275 ALA B C 1
ATOM 5844 O O . ALA B 1 275 ? -0.969 -38.625 -7.215 1 98.25 275 ALA B O 1
ATOM 5845 N N . ASP B 1 276 ? -1.109 -37.344 -5.398 1 98.31 276 ASP B N 1
ATOM 5846 C CA . ASP B 1 276 ? 0.267 -37.656 -5.023 1 98.31 276 ASP B CA 1
ATOM 5847 C C . ASP B 1 276 ? 0.406 -39.125 -4.617 1 98.31 276 ASP B C 1
ATOM 5849 O O . ASP B 1 276 ? 1.458 -39.75 -4.824 1 98.31 276 ASP B O 1
ATOM 5853 N N . VAL B 1 277 ? -0.628 -39.688 -4.027 1 96.25 277 VAL B N 1
ATOM 5854 C CA . VAL B 1 277 ? -0.627 -41.125 -3.723 1 96.25 277 VAL B CA 1
ATOM 5855 C C . VAL B 1 277 ? -0.498 -41.938 -5.016 1 96.25 277 VAL B C 1
ATOM 5857 O O . VAL B 1 277 ? 0.284 -42.875 -5.086 1 96.25 277 VAL B O 1
ATOM 5860 N N . LEU B 1 278 ? -1.219 -41.531 -5.973 1 96.94 278 LEU B N 1
ATOM 5861 C CA . LEU B 1 278 ? -1.136 -42.188 -7.262 1 96.94 278 LEU B CA 1
ATOM 5862 C C . LEU B 1 278 ? 0.249 -42.031 -7.875 1 96.94 278 LEU B C 1
ATOM 5864 O O . LEU B 1 278 ? 0.799 -42.969 -8.453 1 96.94 278 LEU B O 1
ATOM 5868 N N . ALA B 1 279 ? 0.792 -40.844 -7.781 1 97.69 279 ALA B N 1
ATOM 5869 C CA . ALA B 1 279 ? 2.129 -40.562 -8.305 1 97.69 279 ALA B CA 1
ATOM 5870 C C . ALA B 1 279 ? 3.168 -41.469 -7.645 1 97.69 279 ALA B C 1
ATOM 5872 O O . ALA B 1 279 ? 4.004 -42.062 -8.328 1 97.69 279 ALA B O 1
ATOM 5873 N N . ARG B 1 280 ? 3.049 -41.562 -6.367 1 95.12 280 ARG B N 1
ATOM 5874 C CA . ARG B 1 280 ? 3.998 -42.406 -5.637 1 95.12 280 ARG B CA 1
ATOM 5875 C C . ARG B 1 280 ? 3.814 -43.875 -5.992 1 95.12 280 ARG B C 1
ATOM 5877 O O . ARG B 1 280 ? 4.793 -44.594 -6.199 1 95.12 280 ARG B O 1
ATOM 5884 N N . THR B 1 281 ? 2.611 -44.281 -6.039 1 92.88 281 THR B N 1
ATOM 5885 C CA . THR B 1 281 ? 2.316 -45.656 -6.398 1 92.88 281 THR B CA 1
ATOM 5886 C C . THR B 1 281 ? 2.857 -46 -7.789 1 92.88 281 THR B C 1
ATOM 5888 O O . THR B 1 281 ? 3.506 -47.031 -7.984 1 92.88 281 THR B O 1
ATOM 5891 N N . LEU B 1 282 ? 2.625 -45.125 -8.648 1 96.12 282 LEU B N 1
ATOM 5892 C CA . LEU B 1 282 ? 3.074 -45.312 -10.023 1 96.12 282 LEU B CA 1
ATOM 5893 C C . LEU B 1 282 ? 4.598 -45.375 -10.102 1 96.12 282 LEU B C 1
ATOM 5895 O O . LEU B 1 282 ? 5.164 -46.281 -10.688 1 96.12 282 LEU B O 1
ATOM 5899 N N . THR B 1 283 ? 5.266 -44.406 -9.523 1 96.06 283 THR B N 1
ATOM 5900 C CA . THR B 1 283 ? 6.715 -44.312 -9.664 1 96.06 283 THR B CA 1
ATOM 5901 C C . THR B 1 283 ? 7.422 -45.438 -8.93 1 96.06 283 THR B C 1
ATOM 5903 O O . THR B 1 283 ? 8.562 -45.781 -9.25 1 96.06 283 THR B O 1
ATOM 5906 N N . THR B 1 284 ? 6.758 -46 -7.949 1 91.81 284 THR B N 1
ATOM 5907 C CA . THR B 1 284 ? 7.293 -47.188 -7.277 1 91.81 284 THR B CA 1
ATOM 5908 C C . THR B 1 284 ? 7.195 -48.406 -8.18 1 91.81 284 THR B C 1
ATOM 5910 O O . THR B 1 284 ? 8.133 -49.219 -8.25 1 91.81 284 THR B O 1
ATOM 5913 N N . ALA B 1 285 ? 6.133 -48.5 -8.875 1 92.81 285 ALA B N 1
ATOM 5914 C CA . ALA B 1 285 ? 5.898 -49.656 -9.75 1 92.81 285 ALA B CA 1
ATOM 5915 C C . ALA B 1 285 ? 6.684 -49.531 -11.055 1 92.81 285 ALA B C 1
ATOM 5917 O O . ALA B 1 285 ? 7.141 -50.531 -11.609 1 92.81 285 ALA B O 1
ATOM 5918 N N . ARG B 1 286 ? 6.75 -48.344 -11.5 1 95.44 286 ARG B N 1
ATOM 5919 C CA . ARG B 1 286 ? 7.395 -48.031 -12.773 1 95.44 286 ARG B CA 1
ATOM 5920 C C . ARG B 1 286 ? 8.406 -46.906 -12.602 1 95.44 286 ARG B C 1
ATOM 5922 O O . ARG B 1 286 ? 8.086 -45.719 -12.812 1 95.44 286 ARG B O 1
ATOM 5929 N N . PRO B 1 287 ? 9.625 -47.219 -12.328 1 93.19 287 PRO B N 1
ATOM 5930 C CA . PRO B 1 287 ? 10.633 -46.188 -12.109 1 93.19 287 PRO B CA 1
ATOM 5931 C C . PRO B 1 287 ? 10.898 -45.344 -13.359 1 93.19 287 PRO B C 1
ATOM 5933 O O . PRO B 1 287 ? 11.484 -44.281 -13.266 1 93.19 287 PRO B O 1
ATOM 5936 N N . ASP B 1 288 ? 10.492 -45.812 -14.508 1 95.06 288 ASP B N 1
ATOM 5937 C CA . ASP B 1 288 ? 10.688 -45.094 -15.758 1 95.06 288 ASP B CA 1
ATOM 5938 C C . ASP B 1 288 ? 9.523 -44.156 -16.031 1 95.06 288 ASP B C 1
ATOM 5940 O O . ASP B 1 288 ? 9.539 -43.406 -17 1 95.06 288 ASP B O 1
ATOM 5944 N N . ALA B 1 289 ? 8.516 -44.156 -15.133 1 97.56 289 ALA B N 1
ATOM 5945 C CA . ALA B 1 289 ? 7.359 -43.281 -15.312 1 97.56 289 ALA B CA 1
ATOM 5946 C C . ALA B 1 289 ? 7.766 -41.812 -15.25 1 97.56 289 ALA B C 1
ATOM 5948 O O . ALA B 1 289 ? 8.781 -41.469 -14.633 1 97.56 289 ALA B O 1
ATOM 5949 N N . VAL B 1 290 ? 7.031 -40.969 -15.953 1 98 290 VAL B N 1
ATOM 5950 C CA . VAL B 1 290 ? 7.266 -39.531 -15.961 1 98 290 VAL B CA 1
ATOM 5951 C C . VAL B 1 290 ? 6.105 -38.812 -15.266 1 98 290 VAL B C 1
ATOM 5953 O O . VAL B 1 290 ? 4.938 -39.062 -15.586 1 98 290 VAL B O 1
ATOM 5956 N N . LEU B 1 291 ? 6.426 -38.062 -14.266 1 98.44 291 LEU B N 1
ATOM 5957 C CA . LEU B 1 291 ? 5.414 -37.188 -13.672 1 98.44 291 LEU B CA 1
ATOM 5958 C C . LEU B 1 291 ? 5.398 -35.812 -14.344 1 98.44 291 LEU B C 1
ATOM 5960 O O . LEU B 1 291 ? 6.43 -35.344 -14.82 1 98.44 291 LEU B O 1
ATOM 5964 N N . SER B 1 292 ? 4.195 -35.25 -14.469 1 98.44 292 SER B N 1
ATOM 5965 C CA . SER B 1 292 ? 4.047 -33.969 -15.125 1 98.44 292 SER B CA 1
ATOM 5966 C C . SER B 1 292 ? 3.188 -33 -14.289 1 98.44 292 SER B C 1
ATOM 5968 O O . SER B 1 292 ? 2.08 -33.375 -13.883 1 98.44 292 SER B O 1
ATOM 5970 N N . TYR B 1 293 ? 3.734 -31.844 -14.055 1 98.06 293 TYR B N 1
ATOM 5971 C CA . TYR B 1 293 ? 3.035 -30.828 -13.273 1 98.06 293 TYR B CA 1
ATOM 5972 C C . TYR B 1 293 ? 3.074 -29.484 -13.984 1 98.06 293 TYR B C 1
ATOM 5974 O O . TYR B 1 293 ? 4.074 -29.125 -14.617 1 98.06 293 TYR B O 1
ATOM 5982 N N . LEU B 1 294 ? 1.984 -28.75 -13.898 1 96.88 294 LEU B N 1
ATOM 5983 C CA . LEU B 1 294 ? 1.914 -27.328 -14.227 1 96.88 294 LEU B CA 1
ATOM 5984 C C . LEU B 1 294 ? 1.8 -26.484 -12.961 1 96.88 294 LEU B C 1
ATOM 5986 O O . LEU B 1 294 ? 0.802 -26.562 -12.242 1 96.88 294 LEU B O 1
ATOM 5990 N N . HIS B 1 295 ? 2.805 -25.672 -12.75 1 97.44 295 HIS B N 1
ATOM 5991 C CA . HIS B 1 295 ? 2.82 -24.875 -11.531 1 97.44 295 HIS B CA 1
ATOM 5992 C C . HIS B 1 295 ? 2.275 -23.469 -11.781 1 97.44 295 HIS B C 1
ATOM 5994 O O . HIS B 1 295 ? 2.475 -22.906 -12.867 1 97.44 295 HIS B O 1
ATOM 6000 N N . THR B 1 296 ? 1.607 -22.969 -10.789 1 95.88 296 THR B N 1
ATOM 6001 C CA . THR B 1 296 ? 1.12 -21.594 -10.859 1 95.88 296 THR B CA 1
ATOM 6002 C C . THR B 1 296 ? 2.283 -20.609 -10.836 1 95.88 296 THR B C 1
ATOM 6004 O O . THR B 1 296 ? 3.279 -20.828 -10.141 1 95.88 296 THR B O 1
ATOM 6007 N N . PRO B 1 297 ? 2.113 -19.531 -11.578 1 95.31 297 PRO B N 1
ATOM 6008 C CA . PRO B 1 297 ? 3.15 -18.5 -11.484 1 95.31 297 PRO B CA 1
ATOM 6009 C C . PRO B 1 297 ? 3.041 -17.656 -10.203 1 95.31 297 PRO B C 1
ATOM 6011 O O . PRO B 1 297 ? 3.961 -16.906 -9.875 1 95.31 297 PRO B O 1
ATOM 6014 N N . THR B 1 298 ? 1.896 -17.719 -9.555 1 94.12 298 THR B N 1
ATOM 6015 C CA . THR B 1 298 ? 1.667 -16.938 -8.336 1 94.12 298 THR B CA 1
ATOM 6016 C C . THR B 1 298 ? 2.068 -17.75 -7.102 1 94.12 298 THR B C 1
ATOM 6018 O O . THR B 1 298 ? 1.228 -18.062 -6.258 1 94.12 298 THR B O 1
ATOM 6021 N N . ASP B 1 299 ? 3.252 -18.109 -7.012 1 96.56 299 ASP B N 1
ATOM 6022 C CA . ASP B 1 299 ? 3.961 -18.766 -5.918 1 96.56 299 ASP B CA 1
ATOM 6023 C C . ASP B 1 299 ? 5.332 -18.125 -5.691 1 96.56 299 ASP B C 1
ATOM 6025 O O . ASP B 1 299 ? 5.645 -17.094 -6.277 1 96.56 299 ASP B O 1
ATOM 6029 N N . SER B 1 300 ? 6.082 -18.656 -4.762 1 97.44 300 SER B N 1
ATOM 6030 C CA . SER B 1 300 ? 7.457 -18.203 -4.555 1 97.44 300 SER B CA 1
ATOM 6031 C C . SER B 1 300 ? 8.453 -19.188 -5.156 1 97.44 300 SER B C 1
ATOM 6033 O O . SER B 1 300 ? 8.352 -20.406 -4.934 1 97.44 300 SER B O 1
ATOM 6035 N N . PHE B 1 301 ? 9.391 -18.641 -5.949 1 98.31 301 PHE B N 1
ATOM 6036 C CA . PHE B 1 301 ? 10.375 -19.484 -6.617 1 98.31 301 PHE B CA 1
ATOM 6037 C C . PHE B 1 301 ? 11.781 -18.922 -6.441 1 98.31 301 PHE B C 1
ATOM 6039 O O . PHE B 1 301 ? 11.953 -17.703 -6.336 1 98.31 301 PHE B O 1
ATOM 6046 N N . LEU B 1 302 ? 12.734 -19.797 -6.395 1 98.19 302 LEU B N 1
ATOM 6047 C CA . LEU B 1 302 ? 14.109 -19.375 -6.633 1 98.19 302 LEU B CA 1
ATOM 6048 C C . LEU B 1 302 ? 14.336 -19.094 -8.117 1 98.19 302 LEU B C 1
ATOM 6050 O O . LEU B 1 302 ? 13.922 -19.875 -8.977 1 98.19 302 LEU B O 1
ATOM 6054 N N . VAL B 1 303 ? 14.914 -17.969 -8.367 1 97.69 303 VAL B N 1
ATOM 6055 C CA . VAL B 1 303 ? 15.125 -17.609 -9.758 1 97.69 303 VAL B CA 1
ATOM 6056 C C . VAL B 1 303 ? 16.609 -17.375 -10.008 1 97.69 303 VAL B C 1
ATOM 6058 O O . VAL B 1 303 ? 17.359 -17.031 -9.086 1 97.69 303 VAL B O 1
ATOM 6061 N N . PRO B 1 304 ? 17.047 -17.609 -11.266 1 94.75 304 PRO B N 1
ATOM 6062 C CA . PRO B 1 304 ? 18.469 -17.453 -11.578 1 94.75 304 PRO B CA 1
ATOM 6063 C C . PRO B 1 304 ? 18.922 -15.992 -11.492 1 94.75 304 PRO B C 1
ATOM 6065 O O . PRO B 1 304 ? 18.109 -15.078 -11.508 1 94.75 304 PRO B O 1
ATOM 6068 N N . SER B 1 305 ? 20.25 -15.805 -11.422 1 96 305 SER B N 1
ATOM 6069 C CA . SER B 1 305 ? 20.859 -14.5 -11.188 1 96 305 SER B CA 1
ATOM 6070 C C . SER B 1 305 ? 20.594 -13.547 -12.352 1 96 305 SER B C 1
ATOM 6072 O O . SER B 1 305 ? 20.484 -12.336 -12.164 1 96 305 SER B O 1
ATOM 6074 N N . ASP B 1 306 ? 20.469 -14.102 -13.516 1 96.81 306 ASP B N 1
ATOM 6075 C CA . ASP B 1 306 ? 20.234 -13.227 -14.656 1 96.81 306 ASP B CA 1
ATOM 6076 C C . ASP B 1 306 ? 18.844 -12.594 -14.602 1 96.81 306 ASP B C 1
ATOM 6078 O O . ASP B 1 306 ? 18.656 -11.469 -15.055 1 96.81 306 ASP B O 1
ATOM 6082 N N . ALA B 1 307 ? 17.875 -13.336 -14.094 1 97.25 307 ALA B N 1
ATOM 6083 C CA . ALA B 1 307 ? 16.547 -12.75 -13.883 1 97.25 307 ALA B CA 1
ATOM 6084 C C . ALA B 1 307 ? 16.609 -11.617 -12.867 1 97.25 307 ALA B C 1
ATOM 6086 O O . ALA B 1 307 ? 15.992 -10.562 -13.062 1 97.25 307 ALA B O 1
ATOM 6087 N N . VAL B 1 308 ? 17.375 -11.766 -11.812 1 97.94 308 VAL B N 1
ATOM 6088 C CA . VAL B 1 308 ? 17.562 -10.758 -10.773 1 97.94 308 VAL B CA 1
ATOM 6089 C C . VAL B 1 308 ? 18.219 -9.516 -11.367 1 97.94 308 VAL B C 1
ATOM 6091 O O . VAL B 1 308 ? 17.781 -8.391 -11.125 1 97.94 308 VAL B O 1
ATOM 6094 N N . ALA B 1 309 ? 19.266 -9.766 -12.164 1 98 309 ALA B N 1
ATOM 6095 C CA . ALA B 1 309 ? 20 -8.656 -12.773 1 98 309 ALA B CA 1
ATOM 6096 C C . ALA B 1 309 ? 19.094 -7.84 -13.688 1 98 309 ALA B C 1
ATOM 6098 O O . ALA B 1 309 ? 19.125 -6.605 -13.664 1 98 309 ALA B O 1
ATOM 6099 N N . GLU B 1 310 ? 18.312 -8.523 -14.445 1 97.62 310 GLU B N 1
ATOM 6100 C CA . GLU B 1 310 ? 17.406 -7.816 -15.352 1 97.62 310 GLU B CA 1
ATOM 6101 C C . GLU B 1 310 ? 16.344 -7.039 -14.57 1 97.62 310 GLU B C 1
ATOM 6103 O O . GLU B 1 310 ? 16.016 -5.91 -14.93 1 97.62 310 GLU B O 1
ATOM 6108 N N . ALA B 1 311 ? 15.789 -7.656 -13.57 1 97.56 311 ALA B N 1
ATOM 6109 C CA . ALA B 1 311 ? 14.805 -6.977 -12.727 1 97.56 311 ALA B CA 1
ATOM 6110 C C . ALA B 1 311 ? 15.391 -5.695 -12.133 1 97.56 311 ALA B C 1
ATOM 6112 O O . ALA B 1 311 ? 14.734 -4.652 -12.125 1 97.56 311 ALA B O 1
ATOM 6113 N N . ARG B 1 312 ? 16.594 -5.777 -11.633 1 97.5 312 ARG B N 1
ATOM 6114 C CA . ARG B 1 312 ? 17.266 -4.621 -11.047 1 97.5 312 ARG B CA 1
ATOM 6115 C C . ARG B 1 312 ? 17.531 -3.545 -12.094 1 97.5 312 ARG B C 1
ATOM 6117 O O . ARG B 1 312 ? 17.391 -2.352 -11.812 1 97.5 312 ARG B O 1
ATOM 6124 N N . GLU B 1 313 ? 17.891 -3.979 -13.281 1 97.25 313 GLU B N 1
ATOM 6125 C CA . GLU B 1 313 ? 18.094 -3.039 -14.383 1 97.25 313 GLU B CA 1
ATOM 6126 C C . GLU B 1 313 ? 16.797 -2.318 -14.734 1 97.25 313 GLU B C 1
ATOM 6128 O O . GLU B 1 313 ? 16.781 -1.102 -14.938 1 97.25 313 GLU B O 1
ATOM 6133 N N . ARG B 1 314 ? 15.742 -3.072 -14.781 1 95.62 314 ARG B N 1
ATOM 6134 C CA . ARG B 1 314 ? 14.43 -2.475 -15.016 1 95.62 314 ARG B CA 1
ATOM 6135 C C . ARG B 1 314 ? 14.078 -1.473 -13.922 1 95.62 314 ARG B C 1
ATOM 6137 O O . ARG B 1 314 ? 13.523 -0.41 -14.195 1 95.62 314 ARG B O 1
ATOM 6144 N N . GLY B 1 315 ? 14.453 -1.797 -12.68 1 94.94 315 GLY B N 1
ATOM 6145 C CA . GLY B 1 315 ? 14.188 -0.926 -11.539 1 94.94 315 GLY B CA 1
ATOM 6146 C C . GLY B 1 315 ? 14.938 0.391 -11.617 1 94.94 315 GLY B C 1
ATOM 6147 O O . GLY B 1 315 ? 14.531 1.377 -10.992 1 94.94 315 GLY B O 1
ATOM 6148 N N . ARG B 1 316 ? 16 0.479 -12.461 1 94.62 316 ARG B N 1
ATOM 6149 C CA . ARG B 1 316 ? 16.812 1.683 -12.578 1 94.62 316 ARG B CA 1
ATOM 6150 C C . ARG B 1 316 ? 16.438 2.482 -13.82 1 94.62 316 ARG B C 1
ATOM 6152 O O . ARG B 1 316 ? 16.875 3.625 -13.984 1 94.62 316 ARG B O 1
ATOM 6159 N N . SER B 1 317 ? 15.539 1.895 -14.547 1 93.75 317 SER B N 1
ATOM 6160 C CA . SER B 1 317 ? 15.172 2.549 -15.797 1 93.75 317 SER B CA 1
ATOM 6161 C C . SER B 1 317 ? 13.945 3.439 -15.609 1 93.75 317 SER B C 1
ATOM 6163 O O . SER B 1 317 ? 13.047 3.111 -14.836 1 93.75 317 SER B O 1
ATOM 6165 N N . ARG B 1 318 ? 13.867 4.551 -16.375 1 89.06 318 ARG B N 1
ATOM 6166 C CA . ARG B 1 318 ? 12.742 5.473 -16.328 1 89.06 318 ARG B CA 1
ATOM 6167 C C . ARG B 1 318 ? 11.484 4.836 -16.922 1 89.06 318 ARG B C 1
ATOM 6169 O O . ARG B 1 318 ? 10.367 5.203 -16.562 1 89.06 318 ARG B O 1
ATOM 6176 N N . ARG B 1 319 ? 11.688 3.879 -17.719 1 85.94 319 ARG B N 1
ATOM 6177 C CA . ARG B 1 319 ? 10.57 3.193 -18.375 1 85.94 319 ARG B CA 1
ATOM 6178 C C . ARG B 1 319 ? 9.711 2.463 -17.344 1 85.94 319 ARG B C 1
ATOM 6180 O O . ARG B 1 319 ? 8.477 2.482 -17.438 1 85.94 319 ARG B O 1
ATOM 6187 N N . TRP B 1 320 ? 10.391 1.894 -16.406 1 88.19 320 TRP B N 1
ATOM 6188 C CA . TRP B 1 320 ? 9.695 1.018 -15.469 1 88.19 320 TRP B CA 1
ATOM 6189 C C . TRP B 1 320 ? 9.555 1.679 -14.102 1 88.19 320 TRP B C 1
ATOM 6191 O O . TRP B 1 320 ? 8.664 1.335 -13.328 1 88.19 320 TRP B O 1
ATOM 6201 N N . ASN B 1 321 ? 10.391 2.574 -13.867 1 89.81 321 ASN B N 1
ATOM 6202 C CA . ASN B 1 321 ? 10.398 3.303 -12.602 1 89.81 321 ASN B CA 1
ATOM 6203 C C . ASN B 1 321 ? 10.469 4.812 -12.82 1 89.81 321 ASN B C 1
ATOM 6205 O O . ASN B 1 321 ? 11.508 5.43 -12.594 1 89.81 321 ASN B O 1
ATOM 6209 N N . SER B 1 322 ? 9.352 5.293 -13.188 1 88.88 322 SER B N 1
ATOM 6210 C CA . SER B 1 322 ? 9.227 6.715 -13.492 1 88.88 322 SER B CA 1
ATOM 6211 C C . SER B 1 322 ? 9.273 7.559 -12.227 1 88.88 322 SER B C 1
ATOM 6213 O O . SER B 1 322 ? 9.258 7.023 -11.117 1 88.88 322 SER B O 1
ATOM 6215 N N . ALA B 1 323 ? 9.289 8.852 -12.453 1 88.94 323 ALA B N 1
ATOM 6216 C CA . ALA B 1 323 ? 9.258 9.781 -11.32 1 88.94 323 ALA B CA 1
ATOM 6217 C C . ALA B 1 323 ? 7.98 9.617 -10.508 1 88.94 323 ALA B C 1
ATOM 6219 O O . ALA B 1 323 ? 7.992 9.758 -9.281 1 88.94 323 ALA B O 1
ATOM 6220 N N . ALA B 1 324 ? 6.922 9.312 -11.172 1 89.06 324 ALA B N 1
ATOM 6221 C CA . ALA B 1 324 ? 5.645 9.102 -10.492 1 89.06 324 ALA B CA 1
ATOM 6222 C C . ALA B 1 324 ? 5.699 7.863 -9.602 1 89.06 324 ALA B C 1
ATOM 6224 O O . ALA B 1 324 ? 5.164 7.871 -8.484 1 89.06 324 ALA B O 1
ATOM 6225 N N . HIS B 1 325 ? 6.324 6.836 -10.086 1 91.06 325 HIS B N 1
ATOM 6226 C CA . HIS B 1 325 ? 6.48 5.629 -9.281 1 91.06 325 HIS B CA 1
ATOM 6227 C C . HIS B 1 325 ? 7.32 5.895 -8.039 1 91.06 325 HIS B C 1
ATOM 6229 O O . HIS B 1 325 ? 6.977 5.449 -6.941 1 91.06 325 HIS B O 1
ATOM 6235 N N . ARG B 1 326 ? 8.375 6.617 -8.266 1 91.38 326 ARG B N 1
ATOM 6236 C CA . ARG B 1 326 ? 9.258 6.934 -7.148 1 91.38 326 ARG B CA 1
ATOM 6237 C C . ARG B 1 326 ? 8.547 7.805 -6.121 1 91.38 326 ARG B C 1
ATOM 6239 O O . ARG B 1 326 ? 8.664 7.578 -4.914 1 91.38 326 ARG B O 1
ATOM 6246 N N . ALA B 1 327 ? 7.809 8.734 -6.59 1 90.44 327 ALA B N 1
ATOM 6247 C CA . ALA B 1 327 ? 7.039 9.594 -5.691 1 90.44 327 ALA B CA 1
ATOM 6248 C C . ALA B 1 327 ? 5.996 8.789 -4.922 1 90.44 327 ALA B C 1
ATOM 6250 O O . ALA B 1 327 ? 5.797 9 -3.725 1 90.44 327 ALA B O 1
ATOM 6251 N N . ALA B 1 328 ? 5.375 7.949 -5.602 1 92.38 328 ALA B N 1
ATOM 6252 C CA . ALA B 1 328 ? 4.359 7.109 -4.969 1 92.38 328 ALA B CA 1
ATOM 6253 C C . ALA B 1 328 ? 4.977 6.23 -3.883 1 92.38 328 ALA B C 1
ATOM 6255 O O . ALA B 1 328 ? 4.398 6.07 -2.805 1 92.38 328 ALA B O 1
ATOM 6256 N N . ALA B 1 329 ? 6.113 5.641 -4.223 1 92 329 ALA B N 1
ATOM 6257 C CA . ALA B 1 329 ? 6.816 4.805 -3.25 1 92 329 ALA B CA 1
ATOM 6258 C C . ALA B 1 329 ? 7.164 5.602 -1.995 1 92 329 ALA B C 1
ATOM 6260 O O . ALA B 1 329 ? 6.918 5.145 -0.876 1 92 329 ALA B O 1
ATOM 6261 N N . LEU B 1 330 ? 7.648 6.777 -2.145 1 88.81 330 LEU B N 1
ATOM 6262 C CA . LEU B 1 330 ? 8.039 7.617 -1.019 1 88.81 330 LEU B CA 1
ATOM 6263 C C . LEU B 1 330 ? 6.816 8.109 -0.255 1 88.81 330 LEU B C 1
ATOM 6265 O O . LEU B 1 330 ? 6.801 8.094 0.978 1 88.81 330 LEU B O 1
ATOM 6269 N N . ALA B 1 331 ? 5.816 8.469 -1.01 1 88.25 331 ALA B N 1
ATOM 6270 C CA . ALA B 1 331 ? 4.598 8.984 -0.393 1 88.25 331 ALA B CA 1
ATOM 6271 C C . ALA B 1 331 ? 3.904 7.914 0.442 1 88.25 331 ALA B C 1
ATOM 6273 O O . ALA B 1 331 ? 3.248 8.219 1.438 1 88.25 331 ALA B O 1
ATOM 6274 N N . SER B 1 332 ? 4.086 6.699 0.072 1 88.25 332 SER B N 1
ATOM 6275 C CA . SER B 1 332 ? 3.432 5.59 0.76 1 88.25 332 SER B CA 1
ATOM 6276 C C . SER B 1 332 ? 4.324 5.012 1.85 1 88.25 332 SER B C 1
ATOM 6278 O O . SER B 1 332 ? 3.996 3.986 2.451 1 88.25 332 SER B O 1
ATOM 6280 N N . GLY B 1 333 ? 5.504 5.562 2.098 1 83.5 333 GLY B N 1
ATOM 6281 C CA . GLY B 1 333 ? 6.465 4.973 3.018 1 83.5 333 GLY B CA 1
ATOM 6282 C C . GLY B 1 333 ? 7.027 3.652 2.529 1 83.5 333 GLY B C 1
ATOM 6283 O O . GLY B 1 333 ? 7.195 2.715 3.311 1 83.5 333 GLY B O 1
ATOM 6284 N N . ARG B 1 334 ? 7.012 3.475 1.24 1 85.5 334 ARG B N 1
ATOM 6285 C CA . ARG B 1 334 ? 7.586 2.332 0.537 1 85.5 334 ARG B CA 1
ATOM 6286 C C . ARG B 1 334 ? 6.691 1.102 0.675 1 85.5 334 ARG B C 1
ATOM 6288 O O . ARG B 1 334 ? 7.168 -0.031 0.583 1 85.5 334 ARG B O 1
ATOM 6295 N N . ARG B 1 335 ? 5.453 1.375 0.854 1 87.25 335 ARG B N 1
ATOM 6296 C CA . ARG B 1 335 ? 4.484 0.286 0.779 1 87.25 335 ARG B CA 1
ATOM 6297 C C . ARG B 1 335 ? 4.148 -0.048 -0.67 1 87.25 335 ARG B C 1
ATOM 6299 O O . ARG B 1 335 ? 3.736 -1.17 -0.975 1 87.25 335 ARG B O 1
ATOM 6306 N N . LEU B 1 336 ? 4.312 1.005 -1.508 1 91.75 336 LEU B N 1
ATOM 6307 C CA . LEU B 1 336 ? 4.148 0.792 -2.941 1 91.75 336 LEU B CA 1
ATOM 6308 C C . LEU B 1 336 ? 5.5 0.717 -3.641 1 91.75 336 LEU B C 1
ATOM 6310 O O . LEU B 1 336 ? 6.441 1.417 -3.26 1 91.75 336 LEU B O 1
ATOM 6314 N N . PHE B 1 337 ? 5.664 -0.212 -4.531 1 94.25 337 PHE B N 1
ATOM 6315 C CA . PHE B 1 337 ? 6.746 -0.314 -5.504 1 94.25 337 PHE B CA 1
ATOM 6316 C C . PHE B 1 337 ? 8.078 -0.56 -4.809 1 94.25 337 PHE B C 1
ATOM 6318 O O . PHE B 1 337 ? 9.078 0.1 -5.109 1 94.25 337 PHE B O 1
ATOM 6325 N N . ARG B 1 338 ? 8.094 -1.426 -3.867 1 94.44 338 ARG B N 1
ATOM 6326 C CA . ARG B 1 338 ? 9.352 -1.906 -3.295 1 94.44 338 ARG B CA 1
ATOM 6327 C C . ARG B 1 338 ? 10.125 -2.752 -4.301 1 94.44 338 ARG B C 1
ATOM 6329 O O . ARG B 1 338 ? 9.523 -3.48 -5.098 1 94.44 338 ARG B O 1
ATOM 6336 N N . PRO B 1 339 ? 11.445 -2.682 -4.215 1 94.75 339 PRO B N 1
ATOM 6337 C CA . PRO B 1 339 ? 12.211 -3.518 -5.141 1 94.75 339 PRO B CA 1
ATOM 6338 C C . PRO B 1 339 ? 11.922 -5.008 -4.969 1 94.75 339 PRO B C 1
ATOM 6340 O O . PRO B 1 339 ? 11.742 -5.48 -3.844 1 94.75 339 PRO B O 1
ATOM 6343 N N . ALA B 1 340 ? 11.891 -5.762 -6.027 1 95.62 340 ALA B N 1
ATOM 6344 C CA . ALA B 1 340 ? 11.531 -7.176 -6.031 1 95.62 340 ALA B CA 1
ATOM 6345 C C . ALA B 1 340 ? 12.617 -8.023 -5.391 1 95.62 340 ALA B C 1
ATOM 6347 O O . ALA B 1 340 ? 12.328 -9.039 -4.75 1 95.62 340 ALA B O 1
ATOM 6348 N N . TYR B 1 341 ? 13.852 -7.734 -5.574 1 97.5 341 TYR B N 1
ATOM 6349 C CA . TYR B 1 341 ? 14.977 -8.555 -5.133 1 97.5 341 TYR B CA 1
ATOM 6350 C C . TYR B 1 341 ? 15.953 -7.742 -4.301 1 97.5 341 TYR B C 1
ATOM 6352 O O . TYR B 1 341 ? 17.078 -7.477 -4.734 1 97.5 341 TYR B O 1
ATOM 6360 N N . PRO B 1 342 ? 15.578 -7.508 -3.078 1 94.25 342 PRO B N 1
ATOM 6361 C CA . PRO B 1 342 ? 16.484 -6.746 -2.223 1 94.25 342 PRO B CA 1
ATOM 6362 C C . PRO B 1 342 ? 17.75 -7.531 -1.847 1 94.25 342 PRO B C 1
ATOM 6364 O O . PRO B 1 342 ? 18.797 -6.938 -1.564 1 94.25 342 PRO B O 1
ATOM 6367 N N . GLU B 1 343 ? 17.641 -8.828 -1.828 1 95.94 343 GLU B N 1
ATOM 6368 C CA . GLU B 1 343 ? 18.75 -9.703 -1.476 1 95.94 343 GLU B CA 1
ATOM 6369 C C . GLU B 1 343 ? 18.781 -10.945 -2.359 1 95.94 343 GLU B C 1
ATOM 6371 O O . GLU B 1 343 ? 17.812 -11.227 -3.07 1 95.94 343 GLU B O 1
ATOM 6376 N N . THR B 1 344 ? 19.953 -11.578 -2.438 1 97.69 344 THR B N 1
ATOM 6377 C CA . THR B 1 344 ? 20.125 -12.883 -3.066 1 97.69 344 THR B CA 1
ATOM 6378 C C . THR B 1 344 ? 20.609 -13.914 -2.053 1 97.69 344 THR B C 1
ATOM 6380 O O . THR B 1 344 ? 21.031 -13.555 -0.953 1 97.69 344 THR B O 1
ATOM 6383 N N . TYR B 1 345 ? 20.453 -15.156 -2.447 1 97.56 345 TYR B N 1
ATOM 6384 C CA . TYR B 1 345 ? 20.766 -16.234 -1.524 1 97.56 345 TYR B CA 1
ATOM 6385 C C . TYR B 1 345 ? 21.703 -17.25 -2.17 1 97.56 345 TYR B C 1
ATOM 6387 O O . TYR B 1 345 ? 21.422 -17.75 -3.266 1 97.56 345 TYR B O 1
ATOM 6395 N N . ALA B 1 346 ? 22.75 -17.578 -1.493 1 96.62 346 ALA B N 1
ATOM 6396 C CA . ALA B 1 346 ? 23.75 -18.5 -2.031 1 96.62 346 ALA B CA 1
ATOM 6397 C C . ALA B 1 346 ? 23.359 -19.953 -1.796 1 96.62 346 ALA B C 1
ATOM 6399 O O . ALA B 1 346 ? 22.844 -20.297 -0.726 1 96.62 346 ALA B O 1
ATOM 6400 N N . ASP B 1 347 ? 23.594 -20.75 -2.854 1 95.81 347 ASP B N 1
ATOM 6401 C CA . ASP B 1 347 ? 23.422 -22.188 -2.66 1 95.81 347 ASP B CA 1
ATOM 6402 C C . ASP B 1 347 ? 24.719 -22.828 -2.184 1 95.81 347 ASP B C 1
ATOM 6404 O O . ASP B 1 347 ? 25.656 -22.141 -1.759 1 95.81 347 ASP B O 1
ATOM 6408 N N . ASP B 1 348 ? 24.781 -24.203 -2.219 1 93.38 348 ASP B N 1
ATOM 6409 C CA . ASP B 1 348 ? 25.906 -24.953 -1.699 1 93.38 348 ASP B CA 1
ATOM 6410 C C . ASP B 1 348 ? 27.172 -24.688 -2.525 1 93.38 348 ASP B C 1
ATOM 6412 O O . ASP B 1 348 ? 28.281 -24.859 -2.033 1 93.38 348 ASP B O 1
ATOM 6416 N N . THR B 1 349 ? 27.047 -24.203 -3.707 1 93.69 349 THR B N 1
ATOM 6417 C CA . THR B 1 349 ? 28.172 -24 -4.605 1 93.69 349 THR B CA 1
ATOM 6418 C C . THR B 1 349 ? 28.547 -22.516 -4.66 1 93.69 349 THR B C 1
ATOM 6420 O O . THR B 1 349 ? 29.484 -22.125 -5.352 1 93.69 349 THR B O 1
ATOM 6423 N N . GLY B 1 350 ? 27.812 -21.734 -3.975 1 94.19 350 GLY B N 1
ATOM 6424 C CA . GLY B 1 350 ? 28.078 -20.297 -3.969 1 94.19 350 GLY B CA 1
ATOM 6425 C C . GLY B 1 350 ? 27.297 -19.547 -5.02 1 94.19 350 GLY B C 1
ATOM 6426 O O . GLY B 1 350 ? 27.344 -18.312 -5.082 1 94.19 350 GLY B O 1
ATOM 6427 N N . ARG B 1 351 ? 26.531 -20.266 -5.773 1 94 351 ARG B N 1
ATOM 6428 C CA . ARG B 1 351 ? 25.688 -19.609 -6.777 1 94 351 ARG B CA 1
ATOM 6429 C C . ARG B 1 351 ? 24.547 -18.828 -6.125 1 94 351 ARG B C 1
ATOM 6431 O O . ARG B 1 351 ? 23.922 -19.312 -5.18 1 94 351 ARG B O 1
ATOM 6438 N N . ALA B 1 352 ? 24.312 -17.656 -6.664 1 96.44 352 ALA B N 1
ATOM 6439 C CA . ALA B 1 352 ? 23.297 -16.766 -6.086 1 96.44 352 ALA B CA 1
ATOM 6440 C C . ALA B 1 352 ? 21.938 -17 -6.742 1 96.44 352 ALA B C 1
ATOM 6442 O O . ALA B 1 352 ? 21.844 -17.125 -7.965 1 96.44 352 ALA B O 1
ATOM 6443 N N . TRP B 1 353 ? 20.938 -17.047 -5.922 1 97.56 353 TRP B N 1
ATOM 6444 C CA . TRP B 1 353 ? 19.547 -17.156 -6.355 1 97.56 353 TRP B CA 1
ATOM 6445 C C . TRP B 1 353 ? 18.719 -15.969 -5.863 1 97.56 353 TRP B C 1
ATOM 6447 O O . TRP B 1 353 ? 18.938 -15.477 -4.754 1 97.56 353 TRP B O 1
ATOM 6457 N N . GLY B 1 354 ? 17.844 -15.477 -6.715 1 98.06 354 GLY B N 1
ATOM 6458 C CA . GLY B 1 354 ? 16.812 -14.57 -6.238 1 98.06 354 GLY B CA 1
ATOM 6459 C C . GLY B 1 354 ? 15.578 -15.289 -5.723 1 98.06 354 GLY B C 1
ATOM 6460 O O . GLY B 1 354 ? 15.383 -16.469 -6.012 1 98.06 354 GLY B O 1
ATOM 6461 N N . LEU B 1 355 ? 14.82 -14.648 -4.875 1 98.19 355 LEU B N 1
ATOM 6462 C CA . LEU B 1 355 ? 13.516 -15.133 -4.434 1 98.19 355 LEU B CA 1
ATOM 6463 C C . LEU B 1 355 ? 12.391 -14.336 -5.082 1 98.19 355 LEU B C 1
ATOM 6465 O O . LEU B 1 355 ? 12.133 -13.195 -4.688 1 98.19 355 LEU B O 1
ATOM 6469 N N . SER B 1 356 ? 11.812 -14.867 -6.121 1 97.56 356 SER B N 1
ATOM 6470 C CA . SER B 1 356 ? 10.586 -14.273 -6.648 1 97.56 356 SER B CA 1
ATOM 6471 C C . SER B 1 356 ? 9.383 -14.633 -5.781 1 97.56 356 SER B C 1
ATOM 6473 O O . SER B 1 356 ? 8.961 -15.789 -5.738 1 97.56 356 SER B O 1
ATOM 6475 N N . ASP B 1 357 ? 8.906 -13.727 -5.09 1 95.81 357 ASP B N 1
ATOM 6476 C CA . ASP B 1 357 ? 7.711 -13.93 -4.273 1 95.81 357 ASP B CA 1
ATOM 6477 C C . ASP B 1 357 ? 6.477 -13.328 -4.941 1 95.81 357 ASP B C 1
ATOM 6479 O O . ASP B 1 357 ? 6.137 -12.172 -4.695 1 95.81 357 ASP B O 1
ATOM 6483 N N . THR B 1 358 ? 5.773 -14.109 -5.672 1 93.75 358 THR B N 1
ATOM 6484 C CA . THR B 1 358 ? 4.641 -13.648 -6.461 1 93.75 358 THR B CA 1
ATOM 6485 C C . THR B 1 358 ? 3.338 -14.25 -5.938 1 93.75 358 THR B C 1
ATOM 6487 O O . THR B 1 358 ? 2.334 -14.289 -6.656 1 93.75 358 THR B O 1
ATOM 6490 N N . LEU B 1 359 ? 3.418 -14.773 -4.723 1 92.44 359 LEU B N 1
ATOM 6491 C CA . LEU B 1 359 ? 2.215 -15.312 -4.098 1 92.44 359 LEU B CA 1
ATOM 6492 C C . LEU B 1 359 ? 1.188 -14.211 -3.859 1 92.44 359 LEU B C 1
ATOM 6494 O O . LEU B 1 359 ? 1.526 -13.141 -3.344 1 92.44 359 LEU B O 1
ATOM 6498 N N . VAL B 1 360 ? -0.022 -14.406 -4.305 1 87.38 360 VAL B N 1
ATOM 6499 C CA . VAL B 1 360 ? -1.127 -13.477 -4.117 1 87.38 360 VAL B CA 1
ATOM 6500 C C . VAL B 1 360 ? -2.002 -13.938 -2.953 1 87.38 360 VAL B C 1
ATOM 6502 O O . VAL B 1 360 ? -2.74 -14.922 -3.076 1 87.38 360 VAL B O 1
ATOM 6505 N N . PRO B 1 361 ? -2.109 -13.164 -1.946 1 86.19 361 PRO B N 1
ATOM 6506 C CA . PRO B 1 361 ? -2.732 -13.648 -0.712 1 86.19 361 PRO B CA 1
ATOM 6507 C C . PRO B 1 361 ? -4.203 -14.016 -0.899 1 86.19 361 PRO B C 1
ATOM 6509 O O . PRO B 1 361 ? -4.703 -14.922 -0.228 1 86.19 361 PRO B O 1
ATOM 6512 N N . ILE B 1 362 ? -4.855 -13.461 -1.841 1 85.62 362 ILE B N 1
ATOM 6513 C CA . ILE B 1 362 ? -6.289 -13.664 -2.008 1 85.62 362 ILE B CA 1
ATOM 6514 C C . ILE B 1 362 ? -6.555 -15.094 -2.486 1 85.62 362 ILE B C 1
ATOM 6516 O O . ILE B 1 362 ? -7.684 -15.586 -2.4 1 85.62 362 ILE B O 1
ATOM 6520 N N . GLN B 1 363 ? -5.496 -15.734 -2.996 1 88.62 363 GLN B N 1
ATOM 6521 C CA . GLN B 1 363 ? -5.684 -17.109 -3.473 1 88.62 363 GLN B CA 1
ATOM 6522 C C . GLN B 1 363 ? -5.812 -18.078 -2.307 1 88.62 363 GLN B C 1
ATOM 6524 O O . GLN B 1 363 ? -6.312 -19.188 -2.477 1 88.62 363 GLN B O 1
ATOM 6529 N N . GLY B 1 364 ? -5.23 -17.75 -1.146 1 91.94 364 GLY B N 1
ATOM 6530 C CA . GLY B 1 364 ? -5.484 -18.5 0.072 1 91.94 364 GLY B CA 1
ATOM 6531 C C . GLY B 1 364 ? -4.426 -19.547 0.355 1 91.94 364 GLY B C 1
ATOM 6532 O O . GLY B 1 364 ? -3.713 -19.984 -0.553 1 91.94 364 GLY B O 1
ATOM 6533 N N . PRO B 1 365 ? -4.375 -19.984 1.59 1 96.75 365 PRO B N 1
ATOM 6534 C CA . PRO B 1 365 ? -3.328 -20.922 2.01 1 96.75 365 PRO B CA 1
ATOM 6535 C C . PRO B 1 365 ? -3.541 -22.328 1.461 1 96.75 365 PRO B C 1
ATOM 6537 O O . PRO B 1 365 ? -2.572 -23.047 1.205 1 96.75 365 PRO B O 1
ATOM 6540 N N . ASN B 1 366 ? -4.809 -22.703 1.273 1 97.69 366 ASN B N 1
ATOM 6541 C CA . ASN B 1 366 ? -5.074 -24.047 0.743 1 97.69 366 ASN B CA 1
ATOM 6542 C C . ASN B 1 366 ? -4.586 -24.188 -0.696 1 97.69 366 ASN B C 1
ATOM 6544 O O . ASN B 1 366 ? -4.02 -25.219 -1.068 1 97.69 366 ASN B O 1
ATOM 6548 N N . TYR B 1 367 ? -4.789 -23.188 -1.404 1 95.88 367 TYR B N 1
ATOM 6549 C CA . TYR B 1 367 ? -4.277 -23.188 -2.77 1 95.88 367 TYR B CA 1
ATOM 6550 C C . TYR B 1 367 ? -2.758 -23.297 -2.783 1 95.88 367 TYR B C 1
ATOM 6552 O O . TYR B 1 367 ? -2.186 -24.094 -3.527 1 95.88 367 TYR B O 1
ATOM 6560 N N . ALA B 1 368 ? -2.139 -22.484 -1.993 1 97.44 368 ALA B N 1
ATOM 6561 C CA . ALA B 1 368 ? -0.681 -22.484 -1.902 1 97.44 368 ALA B CA 1
ATOM 6562 C C . ALA B 1 368 ? -0.153 -23.844 -1.487 1 97.44 368 ALA B C 1
ATOM 6564 O O . ALA B 1 368 ? 0.818 -24.344 -2.061 1 97.44 368 ALA B O 1
ATOM 6565 N N . LEU B 1 369 ? -0.842 -24.438 -0.536 1 98.56 369 LEU B N 1
ATOM 6566 C CA . LEU B 1 369 ? -0.393 -25.734 -0.041 1 98.56 369 LEU B CA 1
ATOM 6567 C C . LEU B 1 369 ? -0.576 -26.812 -1.104 1 98.56 369 LEU B C 1
ATOM 6569 O O . LEU B 1 369 ? 0.309 -27.641 -1.305 1 98.56 369 LEU B O 1
ATOM 6573 N N . ALA B 1 370 ? -1.663 -26.812 -1.75 1 98.31 370 ALA B N 1
ATOM 6574 C CA . ALA B 1 370 ? -1.913 -27.781 -2.807 1 98.31 370 ALA B CA 1
ATOM 6575 C C . ALA B 1 370 ? -0.833 -27.719 -3.883 1 98.31 370 ALA B C 1
ATOM 6577 O O . ALA B 1 370 ? -0.307 -28.75 -4.309 1 98.31 370 ALA B O 1
ATOM 6578 N N . LYS B 1 371 ? -0.526 -26.531 -4.27 1 97.69 371 LYS B N 1
ATOM 6579 C CA . LYS B 1 371 ? 0.495 -26.359 -5.297 1 97.69 371 LYS B CA 1
ATOM 6580 C C . LYS B 1 371 ? 1.879 -26.719 -4.766 1 97.69 371 LYS B C 1
ATOM 6582 O O . LYS B 1 371 ? 2.717 -27.234 -5.5 1 97.69 371 LYS B O 1
ATOM 6587 N N . ARG B 1 372 ? 2.082 -26.484 -3.502 1 98.19 372 ARG B N 1
ATOM 6588 C CA . ARG B 1 372 ? 3.363 -26.828 -2.893 1 98.19 372 ARG B CA 1
ATOM 6589 C C . ARG B 1 372 ? 3.562 -28.344 -2.85 1 98.19 372 ARG B C 1
ATOM 6591 O O . ARG B 1 372 ? 4.684 -28.828 -3.008 1 98.19 372 ARG B O 1
ATOM 6598 N N . LEU B 1 373 ? 2.508 -29.078 -2.633 1 98.56 373 LEU B N 1
ATOM 6599 C CA . LEU B 1 373 ? 2.596 -30.531 -2.65 1 98.56 373 LEU B CA 1
ATOM 6600 C C . LEU B 1 373 ? 3.139 -31.031 -3.988 1 98.56 373 LEU B C 1
ATOM 6602 O O . LEU B 1 373 ? 4.02 -31.891 -4.023 1 98.56 373 LEU B O 1
ATOM 6606 N N . GLN B 1 374 ? 2.635 -30.453 -5 1 98.44 374 GLN B N 1
ATOM 6607 C CA . GLN B 1 374 ? 3.102 -30.812 -6.332 1 98.44 374 GLN B CA 1
ATOM 6608 C C . GLN B 1 374 ? 4.57 -30.453 -6.52 1 98.44 374 GLN B C 1
ATOM 6610 O O . GLN B 1 374 ? 5.348 -31.234 -7.07 1 98.44 374 GLN B O 1
ATOM 6615 N N . ARG B 1 375 ? 4.914 -29.312 -6.051 1 98.5 375 ARG B N 1
ATOM 6616 C CA . ARG B 1 375 ? 6.293 -28.859 -6.191 1 98.5 375 ARG B CA 1
ATOM 6617 C C . ARG B 1 375 ? 7.25 -29.75 -5.414 1 98.5 375 ARG B C 1
ATOM 6619 O O . ARG B 1 375 ? 8.344 -30.062 -5.895 1 98.5 375 ARG B O 1
ATOM 6626 N N . TRP B 1 376 ? 6.836 -30.094 -4.219 1 98.75 376 TRP B N 1
ATOM 6627 C CA . TRP B 1 376 ? 7.676 -30.969 -3.408 1 98.75 376 TRP B CA 1
ATOM 6628 C C . TRP B 1 376 ? 7.898 -32.312 -4.105 1 98.75 376 TRP B C 1
ATOM 6630 O O . TRP B 1 376 ? 9.023 -32.812 -4.137 1 98.75 376 TRP B O 1
ATOM 6640 N N . ARG B 1 377 ? 6.883 -32.875 -4.711 1 98.62 377 ARG B N 1
ATOM 6641 C CA . ARG B 1 377 ? 7.039 -34.125 -5.453 1 98.62 377 ARG B CA 1
ATOM 6642 C C . ARG B 1 377 ? 7.961 -33.938 -6.652 1 98.62 377 ARG B C 1
ATOM 6644 O O . ARG B 1 377 ? 8.805 -34.781 -6.934 1 98.62 377 ARG B O 1
ATOM 6651 N N . ALA B 1 378 ? 7.82 -32.812 -7.297 1 98.19 378 ALA B N 1
ATOM 6652 C CA . ALA B 1 378 ? 8.688 -32.531 -8.438 1 98.19 378 ALA B CA 1
ATOM 6653 C C . ALA B 1 378 ? 10.148 -32.438 -8.016 1 98.19 378 ALA B C 1
ATOM 6655 O O . ALA B 1 378 ? 11.023 -33 -8.672 1 98.19 378 ALA B O 1
ATOM 6656 N N . VAL B 1 379 ? 10.375 -31.781 -6.941 1 98.31 379 VAL B N 1
ATOM 6657 C CA . VAL B 1 379 ? 11.727 -31.641 -6.414 1 98.31 379 VAL B CA 1
ATOM 6658 C C . VAL B 1 379 ? 12.32 -33 -6.102 1 98.31 379 VAL B C 1
ATOM 6660 O O . VAL B 1 379 ? 13.469 -33.281 -6.465 1 98.31 379 VAL B O 1
ATOM 6663 N N . LEU B 1 380 ? 11.555 -33.844 -5.504 1 97.5 380 LEU B N 1
ATOM 6664 C CA . LEU B 1 380 ? 12.039 -35.156 -5.105 1 97.5 380 LEU B CA 1
ATOM 6665 C C . LEU B 1 380 ? 12.312 -36.031 -6.324 1 97.5 380 LEU B C 1
ATOM 6667 O O . LEU B 1 380 ? 13.336 -36.719 -6.383 1 97.5 380 LEU B O 1
ATOM 6671 N N . GLN B 1 381 ? 11.422 -35.969 -7.27 1 96.62 381 GLN B N 1
ATOM 6672 C CA . GLN B 1 381 ? 11.633 -36.75 -8.5 1 96.62 381 GLN B CA 1
ATOM 6673 C C . GLN B 1 381 ? 12.883 -36.281 -9.227 1 96.62 381 GLN B C 1
ATOM 6675 O O . GLN B 1 381 ? 13.695 -37.094 -9.672 1 96.62 381 GLN B O 1
ATOM 6680 N N . HIS B 1 382 ? 13.023 -35 -9.289 1 96.56 382 HIS B N 1
ATOM 6681 C CA . HIS B 1 382 ? 14.172 -34.406 -9.961 1 96.56 382 HIS B CA 1
ATOM 6682 C C . HIS B 1 382 ? 15.477 -34.75 -9.234 1 96.56 382 HIS B C 1
ATOM 6684 O O . HIS B 1 382 ? 16.469 -35.125 -9.867 1 96.56 382 HIS B O 1
ATOM 6690 N N . SER B 1 383 ? 15.453 -34.656 -7.98 1 95.25 383 SER B N 1
ATOM 6691 C CA . SER B 1 383 ? 16.656 -34.906 -7.184 1 95.25 383 SER B CA 1
ATOM 6692 C C . SER B 1 383 ? 17.062 -36.375 -7.223 1 95.25 383 SER B C 1
ATOM 6694 O O . SER B 1 383 ? 18.234 -36.719 -7.016 1 95.25 383 SER B O 1
ATOM 6696 N N . ALA B 1 384 ? 16.141 -37.219 -7.512 1 93.88 384 ALA B N 1
ATOM 6697 C CA . ALA B 1 384 ? 16.406 -38.656 -7.605 1 93.88 384 ALA B CA 1
ATOM 6698 C C . ALA B 1 384 ? 16.906 -39.031 -9 1 93.88 384 ALA B C 1
ATOM 6700 O O . ALA B 1 384 ? 17.109 -40.219 -9.289 1 93.88 384 ALA B O 1
ATOM 6701 N N . GLY B 1 385 ? 17.016 -38.062 -9.859 1 93.81 385 GLY B N 1
ATOM 6702 C CA . GLY B 1 385 ? 17.531 -38.281 -11.203 1 93.81 385 GLY B CA 1
ATOM 6703 C C . GLY B 1 385 ? 16.484 -38.875 -12.141 1 93.81 385 GLY B C 1
ATOM 6704 O O . GLY B 1 385 ? 16.828 -39.5 -13.141 1 93.81 385 GLY B O 1
ATOM 6705 N N . ARG B 1 386 ? 15.227 -38.719 -11.797 1 94.75 386 ARG B N 1
ATOM 6706 C CA . ARG B 1 386 ? 14.141 -39.219 -12.617 1 94.75 386 ARG B CA 1
ATOM 6707 C C . ARG B 1 386 ? 13.664 -38.188 -13.625 1 94.75 386 ARG B C 1
ATOM 6709 O O . ARG B 1 386 ? 13.836 -37 -13.406 1 94.75 386 ARG B O 1
ATOM 6716 N N . ARG B 1 387 ? 13.148 -38.688 -14.688 1 95.75 387 ARG B N 1
ATOM 6717 C CA . ARG B 1 387 ? 12.555 -37.812 -15.672 1 95.75 387 ARG B CA 1
ATOM 6718 C C . ARG B 1 387 ? 11.258 -37.188 -15.148 1 95.75 387 ARG B C 1
ATOM 6720 O O . ARG B 1 387 ? 10.461 -37.875 -14.508 1 95.75 387 ARG B O 1
ATOM 6727 N N . ILE B 1 388 ? 11.109 -35.906 -15.359 1 97.44 388 ILE B N 1
ATOM 6728 C CA . ILE B 1 388 ? 9.914 -35.188 -14.906 1 97.44 388 ILE B CA 1
ATOM 6729 C C . ILE B 1 388 ? 9.641 -34 -15.82 1 97.44 388 ILE B C 1
ATOM 6731 O O . ILE B 1 388 ? 10.562 -33.406 -16.375 1 97.44 388 ILE B O 1
ATOM 6735 N N . SER B 1 389 ? 8.391 -33.75 -16.078 1 98.06 389 SER B N 1
ATOM 6736 C CA . SER B 1 389 ? 7.957 -32.5 -16.719 1 98.06 389 SER B CA 1
ATOM 6737 C C . SER B 1 389 ? 7.391 -31.531 -15.703 1 98.06 389 SER B C 1
ATOM 6739 O O . SER B 1 389 ? 6.375 -31.812 -15.062 1 98.06 389 SER B O 1
ATOM 6741 N N . SER B 1 390 ? 8.07 -30.453 -15.453 1 96.12 390 SER B N 1
ATOM 6742 C CA . SER B 1 390 ? 7.707 -29.438 -14.469 1 96.12 390 SER B CA 1
ATOM 6743 C C . SER B 1 390 ? 7.852 -28.031 -15.031 1 96.12 390 SER B C 1
ATOM 6745 O O . SER B 1 390 ? 8.953 -27.625 -15.406 1 96.12 390 SER B O 1
ATOM 6747 N N . THR B 1 391 ? 6.719 -27.328 -15.125 1 95.88 391 THR B N 1
ATOM 6748 C CA . THR B 1 391 ? 6.766 -26.016 -15.75 1 95.88 391 THR B CA 1
ATOM 6749 C C . THR B 1 391 ? 5.918 -25 -14.969 1 95.88 391 THR B C 1
ATOM 6751 O O . THR B 1 391 ? 4.777 -25.297 -14.609 1 95.88 391 THR B O 1
ATOM 6754 N N . VAL B 1 392 ? 6.539 -23.859 -14.641 1 98.06 392 VAL B N 1
ATOM 6755 C CA . VAL B 1 392 ? 5.738 -22.734 -14.164 1 98.06 392 VAL B CA 1
ATOM 6756 C C . VAL B 1 392 ? 4.957 -22.125 -15.328 1 98.06 392 VAL B C 1
ATOM 6758 O O . VAL B 1 392 ? 5.551 -21.594 -16.281 1 98.06 392 VAL B O 1
ATOM 6761 N N . ALA B 1 393 ? 3.703 -22.281 -15.289 1 97.25 393 ALA B N 1
ATOM 6762 C CA . ALA B 1 393 ? 2.832 -21.828 -16.375 1 97.25 393 ALA B CA 1
ATOM 6763 C C . ALA B 1 393 ? 2.531 -20.344 -16.25 1 97.25 393 ALA B C 1
ATOM 6765 O O . ALA B 1 393 ? 2.621 -19.781 -15.148 1 97.25 393 ALA B O 1
ATOM 6766 N N . PRO B 1 394 ? 2.236 -19.703 -17.328 1 96.19 394 PRO B N 1
ATOM 6767 C CA . PRO B 1 394 ? 1.886 -18.281 -17.203 1 96.19 394 PRO B CA 1
ATOM 6768 C C . PRO B 1 394 ? 0.514 -18.062 -16.578 1 96.19 394 PRO B C 1
ATOM 6770 O O . PRO B 1 394 ? -0.362 -18.922 -16.672 1 96.19 394 PRO B O 1
ATOM 6773 N N . ALA B 1 395 ? 0.442 -16.922 -15.969 1 94.75 395 ALA B N 1
ATOM 6774 C CA . ALA B 1 395 ? -0.906 -16.516 -15.578 1 94.75 395 ALA B CA 1
ATOM 6775 C C . ALA B 1 395 ? -1.831 -16.453 -16.781 1 94.75 395 ALA B C 1
ATOM 6777 O O . ALA B 1 395 ? -1.429 -16.016 -17.859 1 94.75 395 ALA B O 1
ATOM 6778 N N . SER B 1 396 ? -3.031 -17 -16.578 1 96.06 396 SER B N 1
ATOM 6779 C CA . SER B 1 396 ? -3.932 -17.125 -17.719 1 96.06 396 SER B CA 1
ATOM 6780 C C . SER B 1 396 ? -5.352 -16.703 -17.344 1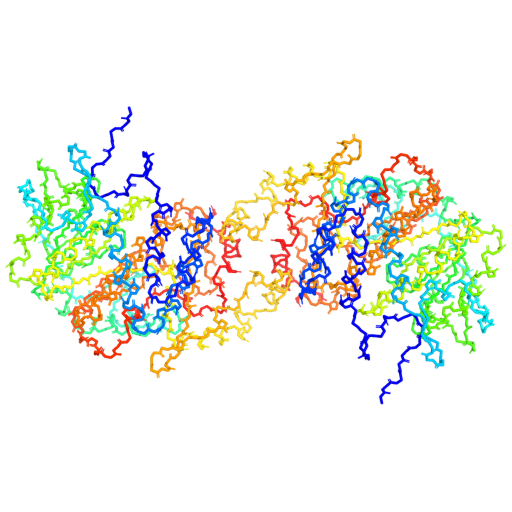 96.06 396 SER B C 1
ATOM 6782 O O . SER B 1 396 ? -5.746 -16.781 -16.172 1 96.06 396 SER B O 1
ATOM 6784 N N . TRP B 1 397 ? -6.086 -16.281 -18.359 1 94.69 397 TRP B N 1
ATOM 6785 C CA . TRP B 1 397 ? -7.48 -15.883 -18.203 1 94.69 397 TRP B CA 1
ATOM 6786 C C . TRP B 1 397 ? -8.383 -17.109 -18.078 1 94.69 397 TRP B C 1
ATOM 6788 O O . TRP B 1 397 ? -9.258 -17.328 -18.922 1 94.69 397 TRP B O 1
ATOM 6798 N N . THR B 1 398 ? -8.227 -17.828 -17.062 1 92.31 398 THR B N 1
ATOM 6799 C CA . THR B 1 398 ? -9.07 -19 -16.797 1 92.31 398 THR B CA 1
ATOM 6800 C C . THR B 1 398 ? -10.383 -18.578 -16.125 1 92.31 398 THR B C 1
ATOM 6802 O O . THR B 1 398 ? -10.516 -17.422 -15.688 1 92.31 398 THR B O 1
ATOM 6805 N N . ARG B 1 399 ? -11.273 -19.453 -16.078 1 88.25 399 ARG B N 1
ATOM 6806 C CA . ARG B 1 399 ? -12.555 -19.203 -15.422 1 88.25 399 ARG B CA 1
ATOM 6807 C C . ARG B 1 399 ? -12.359 -18.922 -13.938 1 88.25 399 ARG B C 1
ATOM 6809 O O . ARG B 1 399 ? -13.062 -18.078 -13.367 1 88.25 399 ARG B O 1
ATOM 6816 N N . SER B 1 400 ? -11.453 -19.641 -13.328 1 82.56 400 SER B N 1
ATOM 6817 C CA . SER B 1 400 ? -11.188 -19.438 -11.906 1 82.56 400 SER B CA 1
ATOM 6818 C C . SER B 1 400 ? -10.734 -18.016 -11.633 1 82.56 400 SER B C 1
ATOM 6820 O O . SER B 1 400 ? -11.023 -17.453 -10.578 1 82.56 400 SER B O 1
ATOM 6822 N N . VAL B 1 401 ? -10.086 -17.375 -12.555 1 83.44 401 VAL B N 1
ATOM 6823 C CA . VAL B 1 401 ? -9.609 -16 -12.406 1 83.44 401 VAL B CA 1
ATOM 6824 C C . VAL B 1 401 ? -10.734 -15.023 -12.703 1 83.44 401 VAL B C 1
ATOM 6826 O O . VAL B 1 401 ? -10.984 -14.102 -11.922 1 83.44 401 VAL B O 1
ATOM 6829 N N . THR B 1 402 ? -11.461 -15.219 -13.758 1 87 402 THR B N 1
ATOM 6830 C CA . THR B 1 402 ? -12.422 -14.234 -14.234 1 87 402 THR B CA 1
ATOM 6831 C C . THR B 1 402 ? -13.641 -14.188 -13.32 1 87 402 THR B C 1
ATOM 6833 O O . THR B 1 402 ? -14.352 -13.18 -13.273 1 87 402 THR B O 1
ATOM 6836 N N . LYS B 1 403 ? -13.773 -15.281 -12.633 1 87.44 403 LYS B N 1
ATOM 6837 C CA . LYS B 1 403 ? -14.906 -15.305 -11.711 1 87.44 403 LYS B CA 1
ATOM 6838 C C . LYS B 1 403 ? -14.617 -14.469 -10.469 1 87.44 403 LYS B C 1
ATOM 6840 O O . LYS B 1 403 ? -15.547 -14.039 -9.773 1 87.44 403 LYS B O 1
ATOM 6845 N N . ASN B 1 404 ? -13.375 -14.312 -10.18 1 86.44 404 ASN B N 1
ATOM 6846 C CA . ASN B 1 404 ? -12.961 -13.477 -9.055 1 86.44 404 ASN B CA 1
ATOM 6847 C C . ASN B 1 404 ? -12.719 -12.031 -9.492 1 86.44 404 ASN B C 1
ATOM 6849 O O . ASN B 1 404 ? -11.75 -11.75 -10.203 1 86.44 404 ASN B O 1
ATOM 6853 N N . ARG B 1 405 ? -13.531 -11.188 -8.984 1 86.44 405 ARG B N 1
ATOM 6854 C CA . ARG B 1 405 ? -13.5 -9.797 -9.445 1 86.44 405 ARG B CA 1
ATOM 6855 C C . ARG B 1 405 ? -12.148 -9.156 -9.164 1 86.44 405 ARG B C 1
ATOM 6857 O O . ARG B 1 405 ? -11.656 -8.359 -9.961 1 86.44 405 ARG B O 1
ATOM 6864 N N . VAL B 1 406 ? -11.508 -9.461 -8.07 1 88.81 406 VAL B N 1
ATOM 6865 C CA . VAL B 1 406 ? -10.227 -8.875 -7.688 1 88.81 406 VAL B CA 1
ATOM 6866 C C . VAL B 1 406 ? -9.133 -9.375 -8.633 1 88.81 406 VAL B C 1
ATOM 6868 O O . VAL B 1 406 ? -8.391 -8.57 -9.203 1 88.81 406 VAL B O 1
ATOM 6871 N N . LEU B 1 407 ? -9.117 -10.672 -8.82 1 88.88 407 LEU B N 1
ATOM 6872 C CA . LEU B 1 407 ? -8.109 -11.234 -9.711 1 88.88 407 LEU B CA 1
ATOM 6873 C C . LEU B 1 407 ? -8.312 -10.758 -11.141 1 88.88 407 LEU B C 1
ATOM 6875 O O . LEU B 1 407 ? -7.344 -10.477 -11.852 1 88.88 407 LEU B O 1
ATOM 6879 N N . ASN B 1 408 ? -9.5 -10.695 -11.492 1 92.19 408 ASN B N 1
ATOM 6880 C CA . ASN B 1 408 ? -9.836 -10.188 -12.82 1 92.19 408 ASN B CA 1
ATOM 6881 C C . ASN B 1 408 ? -9.289 -8.781 -13.039 1 92.19 408 ASN B C 1
ATOM 6883 O O . ASN B 1 408 ? -8.695 -8.492 -14.078 1 92.19 408 ASN B O 1
ATOM 6887 N N . SER B 1 409 ? -9.445 -7.902 -12.109 1 92 409 SER B N 1
ATOM 6888 C CA . SER B 1 409 ? -8.984 -6.523 -12.195 1 92 409 SER B CA 1
ATOM 6889 C C . SER B 1 409 ? -7.457 -6.453 -12.219 1 92 409 SER B C 1
ATOM 6891 O O . SER B 1 409 ? -6.875 -5.68 -12.977 1 92 409 SER B O 1
ATOM 6893 N N . VAL B 1 410 ? -6.824 -7.234 -11.375 1 92.56 410 VAL B N 1
ATOM 6894 C CA . VAL B 1 410 ? -5.363 -7.258 -11.312 1 92.56 410 VAL B CA 1
ATOM 6895 C C . VAL B 1 410 ? -4.797 -7.703 -12.656 1 92.56 410 VAL B C 1
ATOM 6897 O O . VAL B 1 410 ? -3.889 -7.066 -13.195 1 92.56 410 VAL B O 1
ATOM 6900 N N . TYR B 1 411 ? -5.398 -8.797 -13.172 1 93.94 411 TYR B N 1
ATOM 6901 C CA . TYR B 1 411 ? -4.926 -9.305 -14.453 1 93.94 411 TYR B CA 1
ATOM 6902 C C . TYR B 1 411 ? -5.16 -8.297 -15.57 1 93.94 411 TYR B C 1
ATOM 6904 O O . TYR B 1 411 ? -4.312 -8.125 -16.453 1 93.94 411 TYR B O 1
ATOM 6912 N N . ALA B 1 412 ? -6.281 -7.621 -15.531 1 94.06 412 ALA B N 1
ATOM 6913 C CA . ALA B 1 412 ? -6.605 -6.625 -16.547 1 94.06 412 ALA B CA 1
ATOM 6914 C C . ALA B 1 412 ? -5.625 -5.457 -16.5 1 94.06 412 ALA B C 1
ATOM 6916 O O . ALA B 1 412 ? -5.418 -4.773 -17.516 1 94.06 412 ALA B O 1
ATOM 6917 N N . GLY B 1 413 ? -5.016 -5.25 -15.383 1 94.38 413 GLY B N 1
ATOM 6918 C CA . GLY B 1 413 ? -4.082 -4.145 -15.234 1 94.38 413 GLY B CA 1
ATOM 6919 C C . GLY B 1 413 ? -2.631 -4.574 -15.344 1 94.38 413 GLY B C 1
ATOM 6920 O O . GLY B 1 413 ? -1.728 -3.736 -15.32 1 94.38 413 GLY B O 1
ATOM 6921 N N . ALA B 1 414 ? -2.355 -5.824 -15.484 1 94.56 414 ALA B N 1
ATOM 6922 C CA . ALA B 1 414 ? -1.011 -6.395 -15.414 1 94.56 414 ALA B CA 1
ATOM 6923 C C . ALA B 1 414 ? -0.142 -5.879 -16.562 1 94.56 414 ALA B C 1
ATOM 6925 O O . ALA B 1 414 ? 1.071 -5.723 -16.406 1 94.56 414 ALA B O 1
ATOM 6926 N N . GLY B 1 415 ? -0.781 -5.57 -17.672 1 94.12 415 GLY B N 1
ATOM 6927 C CA . GLY B 1 415 ? -0.051 -5.098 -18.844 1 94.12 415 GLY B CA 1
ATOM 6928 C C . GLY B 1 415 ? 0.715 -3.812 -18.578 1 94.12 415 GLY B C 1
ATOM 6929 O O . GLY B 1 415 ? 1.753 -3.568 -19.203 1 94.12 415 GLY B O 1
ATOM 6930 N N . ALA B 1 416 ? 0.256 -3 -17.672 1 91.44 416 ALA B N 1
ATOM 6931 C CA . ALA B 1 416 ? 0.923 -1.744 -17.344 1 91.44 416 ALA B CA 1
ATOM 6932 C C . ALA B 1 416 ? 2.299 -1.999 -16.734 1 91.44 416 ALA B C 1
ATOM 6934 O O . ALA B 1 416 ? 3.172 -1.127 -16.766 1 91.44 416 ALA B O 1
ATOM 6935 N N . PHE B 1 417 ? 2.551 -3.189 -16.281 1 92.81 417 PHE B N 1
ATOM 6936 C CA . PHE B 1 417 ? 3.812 -3.549 -15.648 1 92.81 417 PHE B CA 1
ATOM 6937 C C . PHE B 1 417 ? 4.602 -4.52 -16.516 1 92.81 417 PHE B C 1
ATOM 6939 O O . PHE B 1 417 ? 5.539 -5.164 -16.047 1 92.81 417 PHE B O 1
ATOM 6946 N N . GLY B 1 418 ? 4.105 -4.719 -17.734 1 94 418 GLY B N 1
ATOM 6947 C CA . GLY B 1 418 ? 4.816 -5.574 -18.672 1 94 418 GLY B CA 1
ATOM 6948 C C . GLY B 1 418 ? 4.555 -7.051 -18.453 1 94 418 GLY B C 1
ATOM 6949 O O . GLY B 1 418 ? 5.301 -7.902 -18.938 1 94 418 GLY B O 1
ATOM 6950 N N . VAL B 1 419 ? 3.555 -7.395 -17.672 1 96.69 419 VAL B N 1
ATOM 6951 C CA . VAL B 1 419 ? 3.174 -8.781 -17.438 1 96.69 419 VAL B CA 1
ATOM 6952 C C . VAL B 1 419 ? 2.123 -9.211 -18.469 1 96.69 419 VAL B C 1
ATOM 6954 O O . VAL B 1 419 ? 1.158 -8.484 -18.719 1 96.69 419 VAL B O 1
ATOM 6957 N N . GLU B 1 420 ? 2.344 -10.281 -19.062 1 97.88 420 GLU B N 1
ATOM 6958 C CA . GLU B 1 420 ? 1.37 -10.797 -20.016 1 97.88 420 GLU B CA 1
ATOM 6959 C C . GLU B 1 420 ? 0.515 -11.898 -19.391 1 97.88 420 GLU B C 1
ATOM 6961 O O . GLU B 1 420 ? 1.043 -12.844 -18.797 1 97.88 420 GLU B O 1
ATOM 6966 N N . ILE B 1 421 ? -0.734 -11.734 -19.469 1 97.12 421 ILE B N 1
ATOM 6967 C CA . ILE B 1 421 ? -1.694 -12.773 -19.109 1 97.12 421 ILE B CA 1
ATOM 6968 C C . ILE B 1 421 ? -2.107 -13.547 -20.359 1 97.12 421 ILE B C 1
ATOM 6970 O O . ILE B 1 421 ? -2.59 -12.961 -21.328 1 97.12 421 ILE B O 1
ATOM 6974 N N . PHE B 1 422 ? -1.892 -14.805 -20.297 1 98.12 422 PHE B N 1
ATOM 6975 C CA . PHE B 1 422 ? -2.117 -15.602 -21.5 1 98.12 422 PHE B CA 1
ATOM 6976 C C . PHE B 1 422 ? -3.576 -16.031 -21.594 1 98.12 422 PHE B C 1
ATOM 6978 O O . PHE B 1 422 ? -4.285 -16.078 -20.594 1 98.12 422 PHE B O 1
ATOM 6985 N N . GLN B 1 423 ? -3.961 -16.266 -22.859 1 97.31 423 GLN B N 1
ATOM 6986 C CA . GLN B 1 423 ? -5.176 -17.047 -23.047 1 97.31 423 GLN B CA 1
ATOM 6987 C C . GLN B 1 423 ? -4.938 -18.516 -22.703 1 97.31 423 GLN B C 1
ATOM 6989 O O . GLN B 1 423 ? -3.873 -19.062 -23 1 97.31 423 GLN B O 1
ATOM 6994 N N . PRO B 1 424 ? -5.953 -19.203 -22.141 1 96.5 424 PRO B N 1
ATOM 6995 C CA . PRO B 1 424 ? -5.758 -20.609 -21.766 1 96.5 424 PRO B CA 1
ATOM 6996 C C . PRO B 1 424 ? -5.348 -21.484 -22.938 1 96.5 424 PRO B C 1
ATOM 6998 O O . PRO B 1 424 ? -4.527 -22.391 -22.781 1 96.5 424 PRO B O 1
ATOM 7001 N N . ASP B 1 425 ? -5.863 -21.219 -24.094 1 96.88 425 ASP B N 1
ATOM 7002 C CA . ASP B 1 425 ? -5.539 -22.047 -25.25 1 96.88 425 ASP B CA 1
ATOM 7003 C C . ASP B 1 425 ? -4.074 -21.875 -25.656 1 96.88 425 ASP B C 1
ATOM 7005 O O . ASP B 1 425 ? -3.432 -22.828 -26.094 1 96.88 425 ASP B O 1
ATOM 7009 N N . THR B 1 426 ? -3.555 -20.641 -25.516 1 98.31 426 THR B N 1
ATOM 7010 C CA . THR B 1 426 ? -2.139 -20.406 -25.766 1 98.31 426 THR B CA 1
ATOM 7011 C C . THR B 1 426 ? -1.274 -21.141 -24.75 1 98.31 426 THR B C 1
ATOM 7013 O O . THR B 1 426 ? -0.341 -21.859 -25.125 1 98.31 426 THR B O 1
ATOM 7016 N N . ALA B 1 427 ? -1.628 -21.016 -23.516 1 97.75 427 ALA B N 1
ATOM 7017 C CA . ALA B 1 427 ? -0.859 -21.625 -22.422 1 97.75 427 ALA B CA 1
ATOM 7018 C C . ALA B 1 427 ? -0.89 -23.141 -22.516 1 97.75 427 ALA B C 1
ATOM 7020 O O . ALA B 1 427 ? 0.129 -23.812 -22.297 1 97.75 427 ALA B O 1
ATOM 7021 N N . ARG B 1 428 ? -2.035 -23.688 -22.828 1 96.81 428 ARG B N 1
ATOM 7022 C CA . ARG B 1 428 ? -2.201 -25.141 -22.922 1 96.81 428 ARG B CA 1
ATOM 7023 C C . ARG B 1 428 ? -1.333 -25.719 -24.031 1 96.81 428 ARG B C 1
ATOM 7025 O O . ARG B 1 428 ? -0.686 -26.75 -23.844 1 96.81 428 ARG B O 1
ATOM 7032 N N . ALA B 1 429 ? -1.363 -25.047 -25.141 1 98.19 429 ALA B N 1
ATOM 7033 C CA . ALA B 1 429 ? -0.566 -25.516 -26.281 1 98.19 429 ALA B CA 1
ATOM 7034 C C . ALA B 1 429 ? 0.923 -25.484 -25.938 1 98.19 429 ALA B C 1
ATOM 7036 O O . ALA B 1 429 ? 1.646 -26.453 -26.219 1 98.19 429 ALA B O 1
ATOM 7037 N N . LEU B 1 430 ? 1.332 -24.438 -25.359 1 98.56 430 LEU B N 1
ATOM 7038 C CA . LEU B 1 430 ? 2.734 -24.297 -24.984 1 98.56 430 LEU B CA 1
ATOM 7039 C C . LEU B 1 430 ? 3.105 -25.328 -23.906 1 98.56 430 LEU B C 1
ATOM 7041 O O . LEU B 1 430 ? 4.18 -25.922 -23.969 1 98.56 430 LEU B O 1
ATOM 7045 N N . GLY B 1 431 ? 2.219 -25.5 -22.938 1 98.12 431 GLY B N 1
ATOM 7046 C CA . GLY B 1 431 ? 2.457 -26.484 -21.891 1 98.12 431 GLY B CA 1
ATOM 7047 C C . GLY B 1 431 ? 2.555 -27.891 -22.422 1 98.12 431 GLY B C 1
ATOM 7048 O O . GLY B 1 431 ? 3.389 -28.688 -21.969 1 98.12 431 GLY B O 1
ATOM 7049 N N . ALA B 1 432 ? 1.709 -28.219 -23.391 1 98.56 432 ALA B N 1
ATOM 7050 C CA . ALA B 1 432 ? 1.756 -29.547 -24.016 1 98.56 432 ALA B CA 1
ATOM 7051 C C . ALA B 1 432 ? 3.072 -29.766 -24.75 1 98.56 432 ALA B C 1
ATOM 7053 O O . ALA B 1 432 ? 3.682 -30.828 -24.656 1 98.56 432 ALA B O 1
ATOM 7054 N N . ALA B 1 433 ? 3.471 -28.75 -25.5 1 98.62 433 ALA B N 1
ATOM 7055 C CA . ALA B 1 433 ? 4.746 -28.828 -26.203 1 98.62 433 ALA B CA 1
ATOM 7056 C C . ALA B 1 433 ? 5.902 -29.016 -25.219 1 98.62 433 ALA B C 1
ATOM 7058 O O . ALA B 1 433 ? 6.816 -29.812 -25.469 1 98.62 433 ALA B O 1
ATOM 7059 N N . LYS B 1 434 ? 5.844 -28.297 -24.156 1 98.62 434 LYS B N 1
ATOM 7060 C CA . LYS B 1 434 ? 6.871 -28.422 -23.125 1 98.62 434 LYS B CA 1
ATOM 7061 C C . LYS B 1 434 ? 6.898 -29.812 -22.516 1 98.62 434 LYS B C 1
ATOM 7063 O O . LYS B 1 434 ? 7.965 -30.344 -22.203 1 98.62 434 LYS B O 1
ATOM 7068 N N . LEU B 1 435 ? 5.734 -30.375 -22.281 1 98.5 435 LEU B N 1
ATOM 7069 C CA . LEU B 1 435 ? 5.648 -31.75 -21.781 1 98.5 435 LEU B CA 1
ATOM 7070 C C . LEU B 1 435 ? 6.352 -32.719 -22.734 1 98.5 435 LEU B C 1
ATOM 7072 O O . LEU B 1 435 ? 7.172 -33.531 -22.312 1 98.5 435 LEU B O 1
ATOM 7076 N N . VAL B 1 436 ? 6.082 -32.594 -24.031 1 98.62 436 VAL B N 1
ATOM 7077 C CA . VAL B 1 436 ? 6.711 -33.438 -25.031 1 98.62 436 VAL B CA 1
ATOM 7078 C C . VAL B 1 436 ? 8.227 -33.25 -25.016 1 98.62 436 VAL B C 1
ATOM 7080 O O . VAL B 1 436 ? 8.984 -34.219 -25.047 1 98.62 436 VAL B O 1
ATOM 7083 N N . ALA B 1 437 ? 8.617 -32.031 -24.922 1 98.44 437 ALA B N 1
ATOM 7084 C CA . ALA B 1 437 ? 10.047 -31.734 -24.875 1 98.44 437 ALA B CA 1
ATOM 7085 C C . ALA B 1 437 ? 10.703 -32.375 -23.672 1 98.44 437 ALA B C 1
ATOM 7087 O O . ALA B 1 437 ? 11.797 -32.938 -23.781 1 98.44 437 ALA B O 1
ATOM 7088 N N . ASP B 1 438 ? 10.086 -32.312 -22.547 1 97.75 438 ASP B N 1
ATOM 7089 C CA . ASP B 1 438 ? 10.664 -32.812 -21.297 1 97.75 438 ASP B CA 1
ATOM 7090 C C . ASP B 1 438 ? 10.812 -34.312 -21.328 1 97.75 438 ASP B C 1
ATOM 7092 O O . ASP B 1 438 ? 11.734 -34.875 -20.734 1 97.75 438 ASP B O 1
ATOM 7096 N N . VAL B 1 439 ? 9.906 -35 -21.984 1 97.19 439 VAL B N 1
ATOM 7097 C CA . VAL B 1 439 ? 9.914 -36.438 -22.078 1 97.19 439 VAL B CA 1
ATOM 7098 C C . VAL B 1 439 ? 11.133 -36.906 -22.875 1 97.19 439 VAL B C 1
ATOM 7100 O O . VAL B 1 439 ? 11.688 -37.969 -22.609 1 97.19 439 VAL B O 1
ATOM 7103 N N . HIS B 1 440 ? 11.633 -36.062 -23.781 1 94.94 440 HIS B N 1
ATOM 7104 C CA . HIS B 1 440 ? 12.68 -36.5 -24.688 1 94.94 440 HIS B CA 1
ATOM 7105 C C . HIS B 1 440 ? 14.016 -35.844 -24.344 1 94.94 440 HIS B C 1
ATOM 7107 O O . HIS B 1 440 ? 15.047 -36.188 -24.922 1 94.94 440 HIS B O 1
ATOM 7113 N N . ARG B 1 441 ? 13.969 -35 -23.438 1 92 441 ARG B N 1
ATOM 7114 C CA . ARG B 1 441 ? 15.188 -34.281 -23.109 1 92 441 ARG B CA 1
ATOM 7115 C C . ARG B 1 441 ? 16.141 -35.156 -22.297 1 92 441 ARG B C 1
ATOM 7117 O O . ARG B 1 441 ? 15.703 -36.062 -21.609 1 92 441 ARG B O 1
ATOM 7124 N N . PRO B 1 442 ? 17.422 -34.75 -22.422 1 87.62 442 PRO B N 1
ATOM 7125 C CA . PRO B 1 442 ? 18.359 -35.438 -21.531 1 87.62 442 PRO B CA 1
ATOM 7126 C C . PRO B 1 442 ? 18.078 -35.188 -20.047 1 87.62 442 PRO B C 1
ATOM 7128 O O . PRO B 1 442 ? 17.578 -34.094 -19.688 1 87.62 442 PRO B O 1
ATOM 7131 N N . LEU B 1 443 ? 18.406 -36.156 -19.266 1 86.25 443 LEU B N 1
ATOM 7132 C CA . LEU B 1 443 ? 18.234 -35.969 -17.828 1 86.25 443 LEU B CA 1
ATOM 7133 C C . LEU B 1 443 ? 19.156 -34.906 -17.297 1 86.25 443 LEU B C 1
ATOM 7135 O O . LEU B 1 443 ? 20.234 -34.656 -17.844 1 86.25 443 LEU B O 1
ATOM 7139 N N . ALA B 1 444 ? 18.703 -34.281 -16.297 1 82.62 444 ALA B N 1
ATOM 7140 C CA . ALA B 1 444 ? 19.516 -33.25 -15.641 1 82.62 444 ALA B CA 1
ATOM 7141 C C . ALA B 1 444 ? 20.75 -33.875 -14.984 1 82.62 444 ALA B C 1
ATOM 7143 O O . ALA B 1 444 ? 20.75 -35.094 -14.664 1 82.62 444 ALA B O 1
ATOM 7144 N N . SER B 1 445 ? 21.719 -33 -14.828 1 84.12 445 SER B N 1
ATOM 7145 C CA . SER B 1 445 ? 22.922 -33.438 -14.133 1 84.12 445 SER B CA 1
ATOM 7146 C C . SER B 1 445 ? 22.625 -33.812 -12.688 1 84.12 445 SER B C 1
ATOM 7148 O O . SER B 1 445 ? 21.719 -33.25 -12.07 1 84.12 445 SER B O 1
ATOM 7150 N N . ALA B 1 446 ? 23.438 -34.688 -12.148 1 83.25 446 ALA B N 1
ATOM 7151 C CA . ALA B 1 446 ? 23.297 -35.094 -10.758 1 83.25 446 ALA B CA 1
ATOM 7152 C C . ALA B 1 446 ? 23.562 -33.938 -9.805 1 83.25 446 ALA B C 1
ATOM 7154 O O . ALA B 1 446 ? 23.062 -33.906 -8.68 1 83.25 446 ALA B O 1
ATOM 7155 N N . ASP B 1 447 ? 24.281 -32.969 -10.359 1 87.81 447 ASP B N 1
ATOM 7156 C CA . ASP B 1 447 ? 24.672 -31.844 -9.516 1 87.81 447 ASP B CA 1
ATOM 7157 C C . ASP B 1 447 ? 23.719 -30.672 -9.672 1 87.81 447 ASP B C 1
ATOM 7159 O O . ASP B 1 447 ? 23.906 -29.609 -9.078 1 87.81 447 ASP B O 1
ATOM 7163 N N . ALA B 1 448 ? 22.719 -30.953 -10.406 1 92.19 448 ALA B N 1
ATOM 7164 C CA . ALA B 1 448 ? 21.75 -29.875 -10.609 1 92.19 448 ALA B CA 1
ATOM 7165 C C . ALA B 1 448 ? 21.016 -29.547 -9.312 1 92.19 448 ALA B C 1
ATOM 7167 O O . ALA B 1 448 ? 20.656 -30.438 -8.547 1 92.19 448 ALA B O 1
ATOM 7168 N N . HIS B 1 449 ? 20.938 -28.266 -9.008 1 95.69 449 HIS B N 1
ATOM 7169 C CA . HIS B 1 449 ? 20.172 -27.844 -7.84 1 95.69 449 HIS B CA 1
ATOM 7170 C C . HIS B 1 449 ? 18.75 -28.391 -7.906 1 95.69 449 HIS B C 1
ATOM 7172 O O . HIS B 1 449 ? 18.094 -28.328 -8.953 1 95.69 449 HIS B O 1
ATOM 7178 N N . PRO B 1 450 ? 18.172 -28.859 -6.848 1 97.12 450 PRO B N 1
ATOM 7179 C CA . PRO B 1 450 ? 16.828 -29.453 -6.867 1 97.12 450 PRO B CA 1
ATOM 7180 C C . PRO B 1 450 ? 15.766 -28.484 -7.371 1 97.12 450 PRO B C 1
ATOM 7182 O O . PRO B 1 450 ? 14.852 -28.891 -8.094 1 97.12 450 PRO B O 1
ATOM 7185 N N . GLU B 1 451 ? 15.898 -27.234 -7.086 1 97.38 451 GLU B N 1
ATOM 7186 C CA . GLU B 1 451 ? 14.906 -26.234 -7.473 1 97.38 451 GLU B CA 1
ATOM 7187 C C . GLU B 1 451 ? 15.047 -25.859 -8.945 1 97.38 451 GLU B C 1
ATOM 7189 O O . GLU B 1 451 ? 14.195 -25.156 -9.492 1 97.38 451 GLU B O 1
ATOM 7194 N N . SER B 1 452 ? 16.062 -26.344 -9.641 1 96 452 SER B N 1
ATOM 7195 C CA . SER B 1 452 ? 16.281 -26.016 -11.047 1 96 452 SER B CA 1
ATOM 7196 C C . SER B 1 452 ? 15.219 -26.672 -11.922 1 96 452 SER B C 1
ATOM 7198 O O . SER B 1 452 ? 15.07 -26.312 -13.094 1 96 452 SER B O 1
ATOM 7200 N N . VAL B 1 453 ? 14.438 -27.562 -11.312 1 97.25 453 VAL B N 1
ATOM 7201 C CA . VAL B 1 453 ? 13.375 -28.25 -12.039 1 97.25 453 VAL B CA 1
ATOM 7202 C C . VAL B 1 453 ? 12.305 -27.25 -12.469 1 97.25 453 VAL B C 1
ATOM 7204 O O . VAL B 1 453 ? 11.539 -27.516 -13.398 1 97.25 453 VAL B O 1
ATOM 7207 N N . PHE B 1 454 ? 12.375 -25.984 -11.961 1 97.62 454 PHE B N 1
ATOM 7208 C CA . PHE B 1 454 ? 11.328 -25 -12.227 1 97.62 454 PHE B CA 1
ATOM 7209 C C . PHE B 1 454 ? 11.836 -23.906 -13.148 1 97.62 454 PHE B C 1
ATOM 7211 O O . PHE B 1 454 ? 11.062 -23.062 -13.602 1 97.62 454 PHE B O 1
ATOM 7218 N N . ILE B 1 455 ? 13.07 -23.844 -13.523 1 96.44 455 ILE B N 1
ATOM 7219 C CA . ILE B 1 455 ? 13.719 -22.656 -14.07 1 96.44 455 ILE B CA 1
ATOM 7220 C C . ILE B 1 455 ? 13.281 -22.453 -15.516 1 96.44 455 ILE B C 1
ATOM 7222 O O . ILE B 1 455 ? 13.312 -21.328 -16.031 1 96.44 455 ILE B O 1
ATOM 7226 N N . ASP B 1 456 ? 12.93 -23.547 -16.234 1 97.25 456 ASP B N 1
ATOM 7227 C CA . ASP B 1 456 ? 12.375 -23.406 -17.578 1 97.25 456 ASP B CA 1
ATOM 7228 C C . ASP B 1 456 ? 10.906 -23.016 -17.531 1 97.25 456 ASP B C 1
ATOM 7230 O O . ASP B 1 456 ? 10.023 -23.828 -17.781 1 97.25 456 ASP B O 1
ATOM 7234 N N . ALA B 1 457 ? 10.695 -21.734 -17.281 1 98.19 457 ALA B N 1
ATOM 7235 C CA . ALA B 1 457 ? 9.383 -21.25 -16.859 1 98.19 457 ALA B CA 1
ATOM 7236 C C . ALA B 1 457 ? 8.789 -20.281 -17.891 1 98.19 457 ALA B C 1
ATOM 7238 O O . ALA B 1 457 ? 9.531 -19.609 -18.594 1 98.19 457 ALA B O 1
ATOM 7239 N N . ALA B 1 458 ? 7.496 -20.297 -18.016 1 98.5 458 ALA B N 1
ATOM 7240 C CA . ALA B 1 458 ? 6.703 -19.281 -18.703 1 98.5 458 ALA B CA 1
ATOM 7241 C C . ALA B 1 458 ? 5.891 -18.453 -17.703 1 98.5 458 ALA B C 1
ATOM 7243 O O . ALA B 1 458 ? 4.66 -18.438 -17.766 1 98.5 458 ALA B O 1
ATOM 7244 N N . HIS B 1 459 ? 6.559 -17.609 -16.938 1 97.44 459 HIS B N 1
ATOM 7245 C CA . HIS B 1 459 ? 5.965 -16.953 -15.781 1 97.44 459 HIS B CA 1
ATOM 7246 C C . HIS B 1 459 ? 5.254 -15.664 -16.172 1 97.44 459 HIS B C 1
ATOM 7248 O O . HIS B 1 459 ? 4.727 -14.953 -15.32 1 97.44 459 HIS B O 1
ATOM 7254 N N . GLY B 1 460 ? 5.242 -15.297 -17.484 1 97.5 460 GLY B N 1
ATOM 7255 C CA . GLY B 1 460 ? 4.488 -14.148 -17.969 1 97.5 460 GLY B CA 1
ATOM 7256 C C . GLY B 1 460 ? 5.145 -12.82 -17.656 1 97.5 460 GLY B C 1
ATOM 7257 O O . GLY B 1 460 ? 4.52 -11.766 -17.781 1 97.5 460 GLY B O 1
ATOM 7258 N N . GLY B 1 461 ? 6.34 -12.82 -17.188 1 97.25 461 GLY B N 1
ATOM 7259 C CA . GLY B 1 461 ? 7.09 -11.609 -16.891 1 97.25 461 GLY B CA 1
ATOM 7260 C C . GLY B 1 461 ? 7.301 -11.398 -15.398 1 97.25 461 GLY B C 1
ATOM 7261 O O . GLY B 1 461 ? 8.023 -10.484 -14.992 1 97.25 461 GLY B O 1
ATOM 7262 N N . LEU B 1 462 ? 6.805 -12.227 -14.555 1 97.38 462 LEU B N 1
ATOM 7263 C CA . LEU B 1 462 ? 6.73 -12.008 -13.109 1 97.38 462 LEU B CA 1
ATOM 7264 C C . LEU B 1 462 ? 8.117 -12.094 -12.477 1 97.38 462 LEU B C 1
ATOM 7266 O O . LEU B 1 462 ? 8.414 -11.367 -11.523 1 97.38 462 LEU B O 1
ATOM 7270 N N . TRP B 1 463 ? 8.984 -12.93 -13.023 1 98.06 463 TRP B N 1
ATOM 7271 C CA . TRP B 1 463 ? 10.289 -13.141 -12.398 1 98.06 463 TRP B CA 1
ATOM 7272 C C . TRP B 1 463 ? 11.211 -11.961 -12.664 1 98.06 463 TRP B C 1
ATOM 7274 O O . TRP B 1 463 ? 12.227 -11.797 -11.984 1 98.06 463 TRP B O 1
ATOM 7284 N N . ARG B 1 464 ? 10.883 -11.18 -13.594 1 97.5 464 ARG B N 1
ATOM 7285 C CA . ARG B 1 464 ? 11.805 -10.125 -14.008 1 97.5 464 ARG B CA 1
ATOM 7286 C C . ARG B 1 464 ? 11.188 -8.742 -13.781 1 97.5 464 ARG B C 1
ATOM 7288 O O . ARG B 1 464 ? 11.57 -7.773 -14.438 1 97.5 464 ARG B O 1
ATOM 7295 N N . GLN B 1 465 ? 10.273 -8.656 -12.836 1 96.12 465 GLN B N 1
ATOM 7296 C CA . GLN B 1 465 ? 9.648 -7.406 -12.414 1 96.12 465 GLN B CA 1
ATOM 7297 C C . GLN B 1 465 ? 10.602 -6.57 -11.57 1 96.12 465 GLN B C 1
ATOM 7299 O O . GLN B 1 465 ? 11.32 -7.102 -10.727 1 96.12 465 GLN B O 1
ATOM 7304 N N . PRO B 1 466 ? 10.555 -5.301 -11.797 1 96.12 466 PRO B N 1
ATOM 7305 C CA . PRO B 1 466 ? 11.406 -4.438 -10.977 1 96.12 466 PRO B CA 1
ATOM 7306 C C . PRO B 1 466 ? 10.898 -4.289 -9.547 1 96.12 466 PRO B C 1
ATOM 7308 O O . PRO B 1 466 ? 11.672 -3.984 -8.641 1 96.12 466 PRO B O 1
ATOM 7311 N N . PHE B 1 467 ? 9.57 -4.508 -9.328 1 95.81 467 PHE B N 1
ATOM 7312 C CA . PHE B 1 467 ? 8.953 -4.309 -8.023 1 95.81 467 PHE B CA 1
ATOM 7313 C C . PHE B 1 467 ? 8.438 -5.629 -7.461 1 95.81 467 PHE B C 1
ATOM 7315 O O . PHE B 1 467 ? 8.078 -6.531 -8.219 1 95.81 467 PHE B O 1
ATOM 7322 N N . ASP B 1 468 ? 8.484 -5.672 -6.125 1 94.44 468 ASP B N 1
ATOM 7323 C CA . ASP B 1 468 ? 7.723 -6.715 -5.449 1 94.44 468 ASP B CA 1
ATOM 7324 C C . ASP B 1 468 ? 6.262 -6.699 -5.891 1 94.44 468 ASP B C 1
ATOM 7326 O O . ASP B 1 468 ? 5.551 -5.719 -5.668 1 94.44 468 ASP B O 1
ATOM 7330 N N . PRO B 1 469 ? 5.859 -7.758 -6.488 1 90.31 469 PRO B N 1
ATOM 7331 C CA . PRO B 1 469 ? 4.508 -7.758 -7.062 1 90.31 469 PRO B CA 1
ATOM 7332 C C . PRO B 1 469 ? 3.438 -7.367 -6.047 1 90.31 469 PRO B C 1
ATOM 7334 O O . PRO B 1 469 ? 2.473 -6.68 -6.391 1 90.31 469 PRO B O 1
ATOM 7337 N N . ARG B 1 470 ? 3.506 -7.688 -4.832 1 90.25 470 ARG B N 1
ATOM 7338 C CA . ARG B 1 470 ? 2.498 -7.395 -3.818 1 90.25 470 ARG B CA 1
ATOM 7339 C C . ARG B 1 470 ? 2.373 -5.891 -3.59 1 90.25 470 ARG B C 1
ATOM 7341 O O . ARG B 1 470 ? 1.322 -5.41 -3.164 1 90.25 470 ARG B O 1
ATOM 7348 N N . THR B 1 471 ? 3.42 -5.184 -3.887 1 92.38 471 THR B N 1
ATOM 7349 C CA . THR B 1 471 ? 3.42 -3.74 -3.678 1 92.38 471 THR B CA 1
ATOM 7350 C C . THR B 1 471 ? 2.91 -3.014 -4.918 1 92.38 471 THR B C 1
ATOM 7352 O O . THR B 1 471 ? 2.861 -1.782 -4.945 1 92.38 471 THR B O 1
ATOM 7355 N N . ALA B 1 472 ? 2.533 -3.777 -5.934 1 92.5 472 ALA B N 1
ATOM 7356 C CA . ALA B 1 472 ? 2.043 -3.174 -7.172 1 92.5 472 ALA B CA 1
ATOM 7357 C C . ALA B 1 472 ? 0.638 -3.67 -7.504 1 92.5 472 ALA B C 1
ATOM 7359 O O . ALA B 1 472 ? -0.04 -3.104 -8.359 1 92.5 472 ALA B O 1
ATOM 7360 N N . LEU B 1 473 ? 0.158 -4.699 -6.828 1 91 473 LEU B N 1
ATOM 7361 C CA . LEU B 1 473 ? -1.1 -5.352 -7.172 1 91 473 LEU B CA 1
ATOM 7362 C C . LEU B 1 473 ? -2.27 -4.383 -7.039 1 91 473 LEU B C 1
ATOM 7364 O O . LEU B 1 473 ? -3.188 -4.395 -7.863 1 91 473 LEU B O 1
ATOM 7368 N N . GLY B 1 474 ? -2.234 -3.645 -5.996 1 90.75 474 GLY B N 1
ATOM 7369 C CA . GLY B 1 474 ? -3.299 -2.672 -5.82 1 90.75 474 GLY B CA 1
ATOM 7370 C C . GLY B 1 474 ? -3.383 -1.667 -6.953 1 90.75 474 GLY B C 1
ATOM 7371 O O . GLY B 1 474 ? -4.477 -1.316 -7.402 1 90.75 474 GLY B O 1
ATOM 7372 N N . VAL B 1 475 ? -2.297 -1.188 -7.383 1 92.62 475 VAL B N 1
ATOM 7373 C CA . VAL B 1 475 ? -2.246 -0.232 -8.484 1 92.62 475 VAL B CA 1
ATOM 7374 C C . VAL B 1 475 ? -2.689 -0.911 -9.781 1 92.62 475 VAL B C 1
ATOM 7376 O O . VAL B 1 475 ? -3.426 -0.324 -10.57 1 92.62 475 VAL B O 1
ATOM 7379 N N . ALA B 1 476 ? -2.285 -2.145 -9.93 1 92.75 476 ALA B N 1
ATOM 7380 C CA . ALA B 1 476 ? -2.75 -2.9 -11.094 1 92.75 476 ALA B CA 1
ATOM 7381 C C . ALA B 1 476 ? -4.27 -3.035 -11.086 1 92.75 476 ALA B C 1
ATOM 7383 O O . ALA B 1 476 ? -4.918 -2.867 -12.125 1 92.75 476 ALA B O 1
ATOM 7384 N N . ALA B 1 477 ? -4.781 -3.336 -9.992 1 92.44 477 ALA B N 1
ATOM 7385 C CA . ALA B 1 477 ? -6.23 -3.471 -9.859 1 92.44 477 ALA B CA 1
ATOM 7386 C C . ALA B 1 477 ? -6.934 -2.156 -10.18 1 92.44 477 ALA B C 1
ATOM 7388 O O . ALA B 1 477 ? -8.016 -2.15 -10.773 1 92.44 477 ALA B O 1
ATOM 7389 N N . LEU B 1 478 ? -6.348 -1.009 -9.781 1 91.56 478 LEU B N 1
ATOM 7390 C CA . LEU B 1 478 ? -6.926 0.3 -10.062 1 91.56 478 LEU B CA 1
ATOM 7391 C C . LEU B 1 478 ? -6.938 0.57 -11.57 1 91.56 478 LEU B C 1
ATOM 7393 O O . LEU B 1 478 ? -7.902 1.133 -12.094 1 91.56 478 LEU B O 1
ATOM 7397 N N . ILE B 1 479 ? -5.887 0.226 -12.195 1 90.62 479 ILE B N 1
ATOM 7398 C CA . ILE B 1 479 ? -5.746 0.444 -13.633 1 90.62 479 ILE B CA 1
ATOM 7399 C C . ILE B 1 479 ? -6.695 -0.484 -14.391 1 90.62 479 ILE B C 1
ATOM 7401 O O . ILE B 1 479 ? -7.352 -0.066 -15.344 1 90.62 479 ILE B O 1
ATOM 7405 N N . GLY B 1 480 ? -6.809 -1.747 -13.922 1 91.5 480 GLY B N 1
ATOM 7406 C CA . GLY B 1 480 ? -7.562 -2.76 -14.641 1 91.5 480 GLY B CA 1
ATOM 7407 C C . GLY B 1 480 ? -9.039 -2.748 -14.312 1 91.5 480 GLY B C 1
ATOM 7408 O O . GLY B 1 480 ? -9.859 -3.244 -15.094 1 91.5 480 GLY B O 1
ATOM 7409 N N . GLY B 1 481 ? -9.375 -2.219 -13.211 1 88.44 481 GLY B N 1
ATOM 7410 C CA . GLY B 1 481 ? -10.75 -2.232 -12.734 1 88.44 481 GLY B CA 1
ATOM 7411 C C . GLY B 1 481 ? -11.742 -1.724 -13.766 1 88.44 481 GLY B C 1
ATOM 7412 O O . GLY B 1 481 ? -12.656 -2.447 -14.172 1 88.44 481 GLY B O 1
ATOM 7413 N N . PRO B 1 482 ? -11.547 -0.517 -14.242 1 84.88 482 PRO B N 1
ATOM 7414 C CA . PRO B 1 482 ? -12.469 0.022 -15.25 1 84.88 482 PRO B CA 1
ATOM 7415 C C . PRO B 1 482 ? -12.508 -0.822 -16.516 1 84.88 482 PRO B C 1
ATOM 7417 O O . PRO B 1 482 ? -13.57 -0.981 -17.125 1 84.88 482 PRO B O 1
ATOM 7420 N N . LYS B 1 483 ? -11.406 -1.41 -16.859 1 82 483 LYS B N 1
ATOM 7421 C CA . LYS B 1 483 ? -11.344 -2.281 -18.031 1 82 483 LYS B CA 1
ATOM 7422 C C . LYS B 1 483 ? -12.133 -3.566 -17.797 1 82 483 LYS B C 1
ATOM 7424 O O . LYS B 1 483 ? -12.805 -4.062 -18.703 1 82 483 LYS B O 1
ATOM 7429 N N . ALA B 1 484 ? -11.969 -4.09 -16.656 1 82.25 484 ALA B N 1
ATOM 7430 C CA . ALA B 1 484 ? -12.633 -5.344 -16.312 1 82.25 484 ALA B CA 1
ATOM 7431 C C . ALA B 1 484 ? -14.148 -5.172 -16.266 1 82.25 484 ALA B C 1
ATOM 7433 O O . ALA B 1 484 ? -14.898 -6.094 -16.594 1 82.25 484 ALA B O 1
ATOM 7434 N N . LEU B 1 485 ? -14.547 -4.062 -15.883 1 74.12 485 LEU B N 1
ATOM 7435 C CA . LEU B 1 485 ? -15.977 -3.793 -15.773 1 74.12 485 LEU B CA 1
ATOM 7436 C C . LEU B 1 485 ? -16.562 -3.42 -17.125 1 74.12 485 LEU B C 1
ATOM 7438 O O . LEU B 1 485 ? -17.672 -3.826 -17.469 1 74.12 485 LEU B O 1
ATOM 7442 N N . PHE B 1 486 ? -15.906 -2.588 -18.016 1 67.12 486 PHE B N 1
ATOM 7443 C CA . PHE B 1 486 ? -16.5 -2.057 -19.234 1 67.12 486 PHE B CA 1
ATOM 7444 C C . PHE B 1 486 ? -15.992 -2.811 -20.453 1 67.12 486 PHE B C 1
ATOM 7446 O O . PHE B 1 486 ? -16.578 -2.715 -21.547 1 67.12 486 PHE B O 1
ATOM 7453 N N . GLY B 1 487 ? -14.867 -3.473 -20.688 1 58.28 487 GLY B N 1
ATOM 7454 C CA . GLY B 1 487 ? -14.312 -4.027 -21.906 1 58.28 487 GLY B CA 1
ATOM 7455 C C . GLY B 1 487 ? -14.922 -5.359 -22.281 1 58.28 487 GLY B C 1
ATOM 7456 O O . GLY B 1 487 ? -14.586 -5.93 -23.328 1 58.28 487 GLY B O 1
ATOM 7457 N N . ARG B 1 488 ? -15.297 -6.41 -21.641 1 41.28 488 ARG B N 1
ATOM 7458 C CA . ARG B 1 488 ? -15.75 -7.617 -22.312 1 41.28 488 ARG B CA 1
ATOM 7459 C C . ARG B 1 488 ? -16.969 -7.328 -23.203 1 41.28 488 ARG B C 1
ATOM 7461 O O . ARG B 1 488 ? -17.594 -8.25 -23.719 1 41.28 488 ARG B O 1
ATOM 7468 N N . ARG B 1 489 ? -17.719 -6.395 -23.328 1 27.91 489 ARG B N 1
ATOM 7469 C CA . ARG B 1 489 ? -18.703 -6.52 -24.406 1 27.91 489 ARG B CA 1
ATOM 7470 C C . ARG B 1 489 ? -18.047 -6.281 -25.766 1 27.91 489 ARG B C 1
ATOM 7472 O O . ARG B 1 489 ? -17.219 -5.379 -25.906 1 27.91 489 ARG B O 1
#

Solvent-accessible surface area (backbone atoms only — not comparable to full-atom values): 48740 Å² total; per-residue (Å²): 126,85,79,78,82,51,14,47,35,71,43,72,57,93,88,37,62,56,60,66,62,51,49,30,43,23,56,13,50,18,26,44,89,76,37,49,66,63,14,50,51,42,57,63,50,86,53,47,77,77,47,41,62,60,52,54,38,50,52,41,54,57,31,40,29,43,71,40,34,51,46,27,26,51,35,24,52,49,36,46,32,56,52,25,19,36,26,40,92,87,63,54,69,36,37,35,57,63,41,64,74,60,62,56,87,35,80,73,54,44,83,47,69,47,77,37,82,46,76,60,47,72,62,60,63,31,49,51,96,93,39,72,31,37,70,68,58,35,54,52,48,42,51,49,33,36,72,65,41,25,27,33,64,59,30,42,51,31,37,48,51,35,60,75,37,31,82,52,58,32,41,82,64,40,32,39,33,27,37,22,37,74,33,78,64,35,38,53,60,64,37,20,28,24,29,18,41,33,36,43,36,30,57,67,40,68,71,55,50,54,51,61,75,62,50,72,20,30,15,33,44,32,32,42,19,48,93,86,37,62,29,50,44,65,32,60,37,37,46,29,49,50,45,54,48,52,66,58,61,70,49,90,40,41,43,31,44,31,61,44,62,80,55,68,58,65,52,22,30,28,42,45,50,36,50,46,52,48,50,49,53,46,45,69,77,33,73,79,34,28,46,31,44,73,37,70,43,58,36,50,42,67,35,56,49,66,38,45,52,49,6,54,50,40,48,72,28,62,88,72,39,32,72,28,51,53,27,11,14,57,55,31,73,49,58,30,59,32,63,35,64,87,58,72,39,57,27,86,83,62,50,55,27,25,53,41,56,41,52,54,68,87,66,39,56,39,49,53,49,26,54,43,51,53,48,26,51,50,32,50,41,48,64,70,68,40,59,55,27,48,30,25,35,45,44,47,70,38,68,81,35,63,72,33,67,45,53,30,10,26,57,58,15,29,55,84,74,58,28,51,68,36,51,36,65,30,49,14,34,52,51,38,37,36,42,49,26,37,74,71,46,80,75,73,61,90,81,52,54,37,70,57,59,45,58,40,15,33,38,16,16,63,68,41,34,35,37,28,49,62,31,40,32,23,61,19,8,48,65,3,20,63,48,56,73,64,55,81,116,126,85,80,79,83,50,15,47,35,72,44,72,56,94,88,36,64,54,56,66,61,51,50,30,42,24,54,14,50,18,26,45,89,74,38,52,66,62,13,50,51,41,57,64,49,85,53,47,78,77,49,41,62,60,54,53,35,50,51,41,57,57,32,39,30,43,71,41,34,51,46,28,26,53,35,23,52,48,37,46,31,56,52,26,20,36,25,40,94,85,62,53,70,35,37,35,56,62,40,64,73,61,62,57,89,35,82,71,56,45,82,46,73,47,77,38,83,46,77,59,48,73,64,59,62,31,48,54,94,93,38,72,32,37,70,68,59,36,54,51,49,41,52,49,33,36,74,64,40,25,26,33,64,60,30,42,51,32,36,47,52,34,61,75,38,32,82,52,56,31,42,83,64,42,32,39,33,26,36,22,37,76,32,78,64,36,40,52,60,62,38,20,28,23,30,19,42,33,36,44,37,31,58,64,42,66,72,56,51,55,50,62,74,62,50,72,20,29,16,34,43,32,33,43,18,46,92,86,35,62,29,50,45,62,32,58,39,36,45,29,49,51,45,55,49,51,64,56,60,70,50,90,39,43,45,30,45,31,61,41,63,81,56,67,57,65,52,21,32,26,41,44,49,39,50,45,51,49,50,51,54,45,42,70,76,33,72,79,34,29,47,33,46,72,37,68,43,58,36,50,41,68,35,56,49,68,39,46,51,50,7,53,50,39,48,72,28,62,88,72,39,31,72,28,50,52,26,10,13,57,53,32,73,49,58,29,59,31,64,35,64,88,58,70,38,56,26,85,84,62,51,53,27,25,55,41,57,40,53,52,68,86,66,39,57,39,49,52,48,27,54,43,53,54,49,25,52,49,30,52,42,48,64,70,67,40,59,54,27,48,31,26,35,44,43,48,69,38,69,80,36,61,72,32,65,44,53,30,10,26,58,58,15,29,56,82,73,59,29,51,67,36,51,35,63,30,50,13,33,50,50,39,38,35,42,49,27,37,73,70,45,80,74,73,60,92,82,52,54,37,72,57,60,44,59,39,16,33,38,15,16,64,68,40,34,35,36,26,48,62,30,39,32,24,58,19,7,49,64,2,20,63,47,58,74,66,55,83,117

pLDDT: mean 94.48, std 7.13, range [27.91, 98.81]

Sequence (978 aa):
MAAERHGVRFPDVDGRRSSSRTGADIVADSLVRVDGRLAGQARQATEWRKDYAEYFAASTRVSALAKDSVAIAEHGLQSAWDRLVFRGADGTQTPLTAWARDLPADDRLTTAHVDGDAERLTRVEVPYRGQVLHGVALERQLREWVRRGIVEQGFADAVQSVVEQPERLALDGYEVILLGAGAEMGPIEPLLRWGVRVVAVDVPNPAIWERLRGLPSAGTLTYPQLDDVPGVDIGADLPALAGWLSARWSGDRIPILGSHAYADGAAHVEVNLAADVLARTLTTARPDAVLSYLHTPTDSFLVPSDAVAEARERGRSRRWNSAAHRAAALASGRRLFRPAYPETYADDTGRAWGLSDTLVPIQGPNYALAKRLQRWRAVLQHSAGRRISSTVAPASWTRSVTKNRVLNSVYAGAGAFGVEIFQPDTARALGAAKLVADVHRPLASADAHPESVFIDAAHGGLWRQPFDPRTALGVAALIGGPKALFGRRMAAERHGVRFPDVDGRRSSSRTGADIVADSLVRVDGRLAGQARQATEWRKDYAEYFAASTRVSALAKDSVAIAEHGLQSAWDRLVFRGADGTQTPLTAWARDLPADDRLTTAHVDGDAERLTRVEVPYRGQVLHGVALERQLREWVRRGIVEQGFADAVQSVVEQPERLALDGYEVILLGAGAEMGPIEPLLRWGVRVVAVDVPNPAIWERLRGLPSAGTLTYPQLDDVPGVDIGADLPALAGWLSARWSGDRIPILGSHAYADGAAHVEVNLAADVLARTLTTARPDAVLSYLHTPTDSFLVPSDAVAEARERGRSRRWNSAAHRAAALASGRRLFRPAYPETYADDTGRAWGLSDTLVPIQGPNYALAKRLQRWRAVLQHSAGRRISSTVAPASWTRSVTKNRVLNSVYAGAGAFGVEIFQPDTARALGAAKLVADVHRPLASADAHPESVFIDAAHGGLWRQPFDPRTALGVAALIGGPKALFGRR

Secondary structure (DSSP, 8-state):
---PPPEEE---BTTB--HHHHHHHHHHHHHTTT-HHHHHHHHT-S-HHHHHHHHHHHHHHHTTSHHHHHHHHHHHHHHHHHHSEEEPTT--EEEHHHHHHTPPP----EEEEEE--SPPP-S--EEETTEEE-HHHHHHHHHHHHHTTSS-HHHHHHHHHHHH-GGGGG-TTEEEEEETTT-TT-SHHHHHHTT-EEEEE--S-HHHHHHHHHS--SSEEEEEEETTEE---TTTTHHHHHHHHHHHHTSSSEEEEEE----STHHHHHHHHHHHHHHHHHHHH-TT-EEEEEE-SSSEEEE-HHHHHHHHHHHHSTTTS-HHHHHHHHHTTTSSS-BS-S--EE-TTS-EEEEEE---GGG-HHHHHHHHHHHHHHHHHHHTT--EEEEEPPPB--HHHHTSHHHHHHHHHGGGGTPPPBPHHHHHHHHHHHHHHHHHSPPPPTTS-GGGGG-S---TTGGG-SB-GGGTHHHHHHHHHHHHHHTT-/--PPPPEEE---BTTB--HHHHHHHHHHHHHTTT-HHHHHHHHT-S-HHHHHHHHHHHHHHHTTSHHHHHHHHHHHHHHHHHHSEEEPTT--EEEHHHHHHTPPP----EEEEEE--SPPP-S--EEETTEEE-HHHHHHHHHHHHHTTSS-HHHHHHHHHHHH-GGGGG-TTEEEEEETTT-TT-SHHHHHHTT-EEEEE--S-HHHHHHHHHS--SSEEEEEEETTEE---TTTTHHHHHHHHHHHHTSSSEEEEEE----STHHHHHHHHHHHHHHHHHHHH-TT-EEEEEE-SSSEEEE-HHHHHHHHHHHHSTTTS-HHHHHHHHHTTTSSS-BS-S--EE-TTS-EEEEEE---GGG-HHHHHHHHHHHHHHHHHHHTT--EEEEEPPPB--HHHHTSHHHHHHHHHGGGGTPPPBPHHHHHHHHHHHHHHHHHSPPPPTTS-GGGGG-S---TTGGG-SB-GGGTHHHHHHHHHHHHHHTT-

Foldseek 3Di:
DPDDAFFKAADQDPNDRDPQQLLLQLLLQLCCVQDVVLSVCSNPDPCSLPCVLVSQLVQQQSLLAQVSVLSSLVRSLVSSQQRIWGQAPVRDTHRNVVCLVCQDADAQKDKDKDAADDDADQWFWFDDPNDIDADPRLLVVLVVCCVLQQFPPLLSVLLVVCSVVSVLLQVPLAEEEEAPCLFLLAQLQSSFSNAHHYEYAAAQDPVSVVVSNPRRGNHMYMFIDHPNGTHDQLGRCLSNVLNVVVVVLPDRGAYEYEYRDADDDQVLQRNLSSSVSSVVSSCVSPVQHEYAYAAELQGKAWAAPVLVVLLQVLLPDCLQCNPVQVVVCVVVVNLAFAFQFPDWHQYPVGGTIGIQNRHDSVSTSSVRSSRVSVLSVQLNCLLVQHQYHYEHFEAEPDPVQLVDLLSQLLQQLCVSQSFDHYYSSNRSSSSSSSVSSSSPDDTDDNPDRSSVSYHRYSHRNRSNHRGRVSNCSVVSSVRRNVVSVPPPD/DPDDAFFKAADQDPNDRDPQQLLLQLLLQLCCVQPVVLSVCSNPDPCSLPCVLVSQLVQQQSLLAQVSLLSSLVRSLVSSQQRIWGQAPVRDTHRNVVCLVCQDADAQKDKDKAAADDDADQWFWFDDPNDTDADPRLLVVLVVCCVLQQFPPLLSVLLVVCSVVSVLLQVPLAEEEEAPCQFLLAQLQSSFSNAYHYEYAAAQDPVSVVVSNPRRGNYMYMFIDHPNGTHDQLGRCVSNVLNVVVVVLPDRGAYEYEYRDADDDQVLQRNLSSSVSSVVSSCVVPVQHEYAYAAELQAKAWAAPVLVVLLQVLLPDCLQCNPVQVVVCVVVVNLAFAFQFPDWHQYPVGGTIGIQNRHDSVSTSSVRSSRVSVLSVQLNCLLVQHQYHYEHFEAEPDPVQLVDLLSQLLQQLCVSQSFDHYHSSNRSSSSSSSVSSSSPDDTDDNPDRSSVSYHRYSHRNRSNHRGRVSNCSVVSSVRRNVVSVPPPD

Radius of gyration: 36.09 Å; Cα contacts (8 Å, |Δi|>4): 2051; chains: 2; bounding box: 61×110×74 Å